Protein AF-A0A1H6F6F5-F1 (afdb_monomer_lite)

Structure (mmCIF, N/CA/C/O backbone):
data_AF-A0A1H6F6F5-F1
#
_entry.id   AF-A0A1H6F6F5-F1
#
loop_
_atom_site.group_PDB
_atom_site.id
_atom_site.type_symbol
_atom_site.label_atom_id
_atom_site.label_alt_id
_atom_site.label_comp_id
_atom_site.label_asym_id
_atom_site.label_entity_id
_atom_site.label_seq_id
_atom_site.pdbx_PDB_ins_code
_atom_site.Cartn_x
_atom_site.Cartn_y
_atom_site.Cartn_z
_atom_site.occupancy
_atom_site.B_iso_or_equiv
_atom_site.auth_seq_id
_atom_site.auth_comp_id
_atom_site.auth_asym_id
_atom_site.auth_atom_id
_atom_site.pdbx_PDB_model_num
ATOM 1 N N . MET A 1 1 ? 28.014 -19.646 -72.079 1.00 45.53 1 MET A N 1
ATOM 2 C CA . MET A 1 1 ? 28.866 -19.129 -73.173 1.00 45.53 1 MET A CA 1
ATOM 3 C C . MET A 1 1 ? 29.103 -17.643 -72.944 1.00 45.53 1 MET A C 1
ATOM 5 O O . MET A 1 1 ? 28.139 -16.894 -73.011 1.00 45.53 1 MET A O 1
ATOM 9 N N . PRO A 1 2 ? 30.317 -17.255 -72.511 1.00 44.84 2 PRO A N 1
ATOM 10 C CA . PRO A 1 2 ? 31.057 -16.180 -73.187 1.00 44.84 2 PRO A CA 1
ATOM 11 C C . PRO A 1 2 ? 32.586 -16.380 -73.040 1.00 44.84 2 PRO A C 1
ATOM 13 O O . PRO A 1 2 ? 33.165 -16.007 -72.031 1.00 44.84 2 PRO A O 1
ATOM 16 N N . LYS A 1 3 ? 33.267 -16.998 -74.012 1.00 47.94 3 LYS A N 1
ATOM 17 C CA . LYS A 1 3 ? 34.754 -17.022 -74.060 1.00 47.94 3 LYS A CA 1
ATOM 18 C C . LYS A 1 3 ? 35.331 -16.445 -75.360 1.00 47.94 3 LYS A C 1
ATOM 20 O O . LYS A 1 3 ? 36.541 -16.389 -75.528 1.00 47.94 3 LYS A O 1
ATOM 25 N N . GLN A 1 4 ? 34.472 -15.988 -76.273 1.00 53.47 4 GLN A N 1
ATOM 26 C CA . GLN A 1 4 ? 34.860 -15.589 -77.631 1.00 53.47 4 GLN A CA 1
ATOM 27 C C . GLN A 1 4 ? 35.103 -14.074 -77.791 1.00 53.47 4 GLN A C 1
ATOM 29 O O . GLN A 1 4 ? 35.670 -13.662 -78.789 1.00 53.47 4 GLN A O 1
ATOM 34 N N . ASN A 1 5 ? 34.740 -13.238 -76.806 1.00 65.94 5 ASN A N 1
ATOM 35 C CA . ASN A 1 5 ? 34.806 -11.773 -76.943 1.00 65.94 5 ASN A CA 1
ATOM 36 C C . ASN A 1 5 ? 36.173 -11.163 -76.539 1.00 65.94 5 ASN A C 1
ATOM 38 O O . ASN A 1 5 ? 36.623 -10.206 -77.163 1.00 65.94 5 ASN A O 1
ATOM 42 N N . CYS A 1 6 ? 36.878 -11.730 -75.544 1.00 71.38 6 CYS A N 1
ATOM 43 C CA . CYS A 1 6 ? 38.140 -11.151 -75.042 1.00 71.38 6 CYS A CA 1
ATOM 44 C C . CYS A 1 6 ? 39.288 -11.256 -76.058 1.00 71.38 6 CYS A C 1
ATOM 46 O O . CYS A 1 6 ? 39.965 -10.268 -76.332 1.00 71.38 6 CYS A O 1
ATOM 48 N N . ASN A 1 7 ? 39.476 -12.431 -76.669 1.00 74.19 7 ASN A N 1
ATOM 49 C CA . ASN A 1 7 ? 40.575 -12.662 -77.613 1.00 74.19 7 ASN A CA 1
ATOM 50 C C . ASN A 1 7 ? 40.410 -11.863 -78.917 1.00 74.19 7 ASN A C 1
ATOM 52 O O . ASN A 1 7 ? 41.402 -11.380 -79.459 1.00 74.19 7 ASN A O 1
ATOM 56 N N . ASP A 1 8 ? 39.175 -11.652 -79.379 1.00 75.75 8 ASP A N 1
ATOM 57 C CA . ASP A 1 8 ? 38.890 -10.846 -80.571 1.00 75.75 8 ASP A CA 1
ATOM 58 C C . ASP A 1 8 ? 39.124 -9.348 -80.322 1.00 75.75 8 ASP A C 1
ATOM 60 O O . ASP A 1 8 ? 39.684 -8.653 -81.176 1.00 75.75 8 ASP A O 1
ATOM 64 N N . GLU A 1 9 ? 38.740 -8.827 -79.148 1.00 76.62 9 GLU A N 1
ATOM 65 C CA . GLU A 1 9 ? 39.057 -7.445 -78.766 1.00 76.62 9 GLU A CA 1
ATOM 66 C C . GLU A 1 9 ? 40.567 -7.254 -78.529 1.00 76.62 9 GLU A C 1
ATOM 68 O O . GLU A 1 9 ? 41.119 -6.219 -78.918 1.00 76.62 9 GLU A O 1
ATOM 73 N N . LEU A 1 10 ? 41.259 -8.259 -77.976 1.00 81.25 10 LEU A N 1
ATOM 74 C CA . LEU A 1 10 ? 42.711 -8.242 -77.781 1.00 81.25 10 LEU A CA 1
ATOM 75 C C . LEU A 1 10 ? 43.465 -8.249 -79.122 1.00 81.25 10 LEU A C 1
ATOM 77 O O . LEU A 1 10 ? 44.402 -7.471 -79.311 1.00 81.25 10 LEU A O 1
ATOM 81 N N . LEU A 1 11 ? 43.029 -9.072 -80.080 1.00 80.75 11 LEU A N 1
ATOM 82 C CA . LEU A 1 11 ? 43.596 -9.128 -81.429 1.00 80.75 11 LEU A CA 1
ATOM 83 C C . LEU A 1 11 ? 43.357 -7.815 -82.188 1.00 80.75 11 LEU A C 1
ATOM 85 O O . LEU A 1 11 ? 44.276 -7.280 -82.810 1.00 80.75 11 LEU A O 1
ATOM 89 N N . LYS A 1 12 ? 42.153 -7.233 -82.082 1.00 80.25 12 LYS A N 1
ATOM 90 C CA . LYS A 1 12 ? 41.861 -5.895 -82.625 1.00 80.25 12 LYS A CA 1
ATOM 91 C C . LYS A 1 12 ? 42.770 -4.833 -82.012 1.00 80.25 12 LYS A C 1
ATOM 93 O O . LYS A 1 12 ? 43.307 -4.000 -82.741 1.00 80.25 12 LYS A O 1
ATOM 98 N N . ALA A 1 13 ? 42.995 -4.875 -80.701 1.00 80.19 13 ALA A N 1
ATOM 99 C CA . ALA A 1 13 ? 43.916 -3.957 -80.045 1.00 80.19 13 ALA A CA 1
ATOM 100 C C . ALA A 1 13 ? 45.372 -4.138 -80.515 1.00 80.19 13 ALA A C 1
ATOM 102 O O . ALA A 1 13 ? 46.065 -3.145 -80.738 1.00 80.19 13 ALA A O 1
ATOM 103 N N . GLN A 1 14 ? 45.832 -5.375 -80.732 1.00 81.25 14 GLN A N 1
ATOM 104 C CA . GLN A 1 14 ? 47.159 -5.651 -81.298 1.00 81.25 14 GLN A CA 1
ATOM 105 C C . GLN A 1 14 ? 47.307 -5.116 -82.728 1.00 81.25 14 GLN A C 1
ATOM 107 O O . GLN A 1 14 ? 48.306 -4.462 -83.028 1.00 81.25 14 GLN A O 1
ATOM 112 N N . LEU A 1 15 ? 46.309 -5.332 -83.591 1.00 79.56 15 LEU A N 1
ATOM 113 C CA . LEU A 1 15 ? 46.300 -4.826 -84.968 1.00 79.56 15 LEU A CA 1
ATOM 114 C C . LEU A 1 15 ? 46.332 -3.292 -85.004 1.00 79.56 15 LEU A C 1
ATOM 116 O O . LEU A 1 15 ? 47.120 -2.690 -85.737 1.00 79.56 15 LEU A O 1
ATOM 120 N N . HIS A 1 16 ? 45.540 -2.644 -84.148 1.00 79.19 16 HIS A N 1
ATOM 121 C CA . HIS A 1 16 ? 45.565 -1.191 -84.005 1.00 79.19 16 HIS A CA 1
ATOM 122 C C . HIS A 1 16 ? 46.914 -0.681 -83.475 1.00 79.19 16 HIS A C 1
ATOM 124 O O . HIS A 1 16 ? 47.420 0.323 -83.978 1.00 79.19 16 HIS A O 1
ATOM 130 N N . PHE A 1 17 ? 47.553 -1.397 -82.544 1.00 78.62 17 PHE A N 1
ATOM 131 C CA . PHE A 1 17 ? 48.888 -1.053 -82.048 1.00 78.62 17 PHE A CA 1
ATOM 132 C C . PHE A 1 17 ? 49.991 -1.208 -83.114 1.00 78.62 17 PHE A C 1
ATOM 134 O O . PHE A 1 17 ? 50.917 -0.396 -83.161 1.00 78.62 17 PHE A O 1
ATOM 141 N N . GLN A 1 18 ? 49.889 -2.204 -84.001 1.00 77.12 18 GLN A N 1
ATOM 142 C CA . GLN A 1 18 ? 50.856 -2.442 -85.083 1.00 77.12 18 GLN A CA 1
ATOM 143 C C . GLN A 1 18 ? 50.795 -1.388 -86.200 1.00 77.12 18 GLN A C 1
ATOM 145 O O . GLN A 1 18 ? 51.820 -1.090 -86.808 1.00 77.12 18 GLN A O 1
ATOM 150 N N . SER A 1 19 ? 49.631 -0.774 -86.431 1.00 72.00 19 SER A N 1
ATOM 151 C CA . SER A 1 19 ? 49.429 0.241 -87.482 1.00 72.00 19 SER A CA 1
ATOM 152 C C . SER A 1 19 ? 50.168 1.576 -87.264 1.00 72.00 19 SER A C 1
ATOM 154 O O . SER A 1 19 ? 50.170 2.431 -88.147 1.00 72.00 19 SER A O 1
ATOM 156 N N . ASN A 1 20 ? 50.800 1.760 -86.098 1.00 60.28 20 ASN A N 1
ATOM 157 C CA . ASN A 1 20 ? 51.775 2.814 -85.789 1.00 60.28 20 ASN A CA 1
ATOM 158 C C . ASN A 1 20 ? 51.334 4.279 -86.009 1.00 60.28 20 ASN A C 1
ATOM 160 O O . ASN A 1 20 ? 52.169 5.179 -86.034 1.00 60.28 20 ASN A O 1
ATOM 164 N N . THR A 1 21 ? 50.031 4.529 -86.123 1.00 72.50 21 THR A N 1
ATOM 165 C CA . THR A 1 21 ? 49.427 5.865 -86.216 1.00 72.50 21 THR A CA 1
ATOM 166 C C . THR A 1 21 ? 48.814 6.258 -84.873 1.00 72.50 21 THR A C 1
ATOM 168 O O . THR A 1 21 ? 48.227 5.429 -84.180 1.00 72.50 21 THR A O 1
ATOM 171 N N . GLU A 1 22 ? 48.932 7.530 -84.490 1.00 69.19 22 GLU A N 1
ATOM 172 C CA . GLU A 1 22 ? 48.576 8.023 -83.148 1.00 69.19 22 GLU A CA 1
ATOM 173 C C . GLU A 1 22 ? 47.104 7.754 -82.781 1.00 69.19 22 GLU A C 1
ATOM 175 O O . GLU A 1 22 ? 46.795 7.251 -81.698 1.00 69.19 22 GLU A O 1
ATOM 180 N N . ARG A 1 23 ? 46.198 7.952 -83.748 1.00 72.88 23 ARG A N 1
ATOM 181 C CA . ARG A 1 23 ? 44.762 7.650 -83.621 1.00 72.88 23 ARG A CA 1
ATOM 182 C C . ARG A 1 23 ? 44.490 6.162 -83.373 1.00 72.88 23 ARG A C 1
ATOM 184 O O . ARG A 1 23 ? 43.584 5.810 -82.620 1.00 72.88 23 ARG A O 1
ATOM 191 N N . SER A 1 24 ? 45.289 5.291 -83.975 1.00 71.38 24 SER A N 1
ATOM 192 C CA . SER A 1 24 ? 45.156 3.836 -83.872 1.00 71.38 24 SER A CA 1
ATOM 193 C C . SER A 1 24 ? 45.737 3.308 -82.564 1.00 71.38 24 SER A C 1
ATOM 195 O O . SER A 1 24 ? 45.151 2.428 -81.944 1.00 71.38 24 SER A O 1
ATOM 197 N N . ILE A 1 25 ? 46.829 3.903 -82.077 1.00 73.69 25 ILE A N 1
ATOM 198 C CA . ILE A 1 25 ? 47.398 3.595 -80.757 1.00 73.69 25 ILE A CA 1
ATOM 199 C C . ILE A 1 25 ? 46.419 3.995 -79.641 1.00 73.69 25 ILE A C 1
ATOM 201 O O . ILE A 1 25 ? 46.234 3.231 -78.695 1.00 73.69 25 ILE A O 1
ATOM 205 N N . ALA A 1 26 ? 45.736 5.139 -79.764 1.00 72.12 26 ALA A N 1
ATOM 206 C CA . ALA A 1 26 ? 44.696 5.549 -78.816 1.00 72.12 26 ALA A CA 1
ATOM 207 C C . ALA A 1 26 ? 43.483 4.594 -78.818 1.00 72.12 26 ALA A C 1
ATOM 209 O O . ALA A 1 26 ? 42.942 4.264 -77.761 1.00 72.12 26 ALA A O 1
ATOM 210 N N . LEU A 1 27 ? 43.083 4.102 -79.997 1.00 76.31 27 LEU A N 1
ATOM 211 C CA . LEU A 1 27 ? 42.046 3.074 -80.147 1.00 76.31 27 LEU A CA 1
ATOM 212 C C . LEU A 1 27 ? 42.464 1.737 -79.521 1.00 76.31 27 LEU A C 1
ATOM 214 O O . LEU A 1 27 ? 41.671 1.138 -78.794 1.00 76.31 27 LEU A O 1
ATOM 218 N N . ALA A 1 28 ? 43.712 1.309 -79.732 1.00 78.62 28 ALA A N 1
ATOM 219 C CA . ALA A 1 28 ? 44.280 0.131 -79.083 1.00 78.62 28 ALA A CA 1
ATOM 220 C C . ALA A 1 28 ? 44.269 0.274 -77.554 1.00 78.62 28 ALA A C 1
ATOM 222 O O . ALA A 1 28 ? 43.812 -0.626 -76.856 1.00 78.62 28 ALA A O 1
ATOM 223 N N . GLU A 1 29 ? 44.693 1.422 -77.020 1.00 77.00 29 GLU A N 1
ATOM 224 C CA . GLU A 1 29 ? 44.706 1.679 -75.576 1.00 77.00 29 GLU A CA 1
ATOM 225 C C . GLU A 1 29 ? 43.293 1.659 -74.972 1.00 77.00 29 GLU A C 1
ATOM 227 O O . GLU A 1 29 ? 43.076 1.066 -73.914 1.00 77.00 29 GLU A O 1
ATOM 232 N N . ARG A 1 30 ? 42.309 2.256 -75.658 1.00 78.25 30 ARG A N 1
ATOM 233 C CA . ARG A 1 30 ? 40.909 2.254 -75.210 1.00 78.25 30 ARG A CA 1
ATOM 234 C C . ARG A 1 30 ? 40.332 0.840 -75.156 1.00 78.25 30 ARG A C 1
ATOM 236 O O . ARG A 1 30 ? 39.646 0.517 -74.188 1.00 78.25 30 ARG A O 1
ATOM 243 N N . LEU A 1 31 ? 40.622 0.007 -76.157 1.00 77.50 31 LEU A N 1
ATOM 244 C CA . LEU A 1 31 ? 40.196 -1.395 -76.191 1.00 77.50 31 LEU A CA 1
ATOM 245 C C . LEU A 1 31 ? 40.865 -2.214 -75.077 1.00 77.50 31 LEU A C 1
ATOM 247 O O . LEU A 1 31 ? 40.176 -2.920 -74.350 1.00 77.50 31 LEU A O 1
ATOM 251 N N . LEU A 1 32 ? 42.171 -2.047 -74.848 1.00 78.69 32 LEU A N 1
ATOM 252 C CA . LEU A 1 32 ? 42.882 -2.773 -73.787 1.00 78.69 32 LEU A CA 1
ATOM 253 C C . LEU A 1 32 ? 42.410 -2.367 -72.380 1.00 78.69 32 LEU A C 1
ATOM 255 O O . LEU A 1 32 ? 42.208 -3.228 -71.527 1.00 78.69 32 LEU A O 1
ATOM 259 N N . ARG A 1 33 ? 42.158 -1.070 -72.130 1.00 78.75 33 ARG A N 1
ATOM 260 C CA . ARG A 1 33 ? 41.585 -0.594 -70.852 1.00 78.75 33 ARG A CA 1
ATOM 261 C C . ARG A 1 33 ? 40.150 -1.072 -70.640 1.00 78.75 33 ARG A C 1
ATOM 263 O O . ARG A 1 33 ? 39.747 -1.257 -69.494 1.00 78.75 33 ARG A O 1
ATOM 270 N N . LYS A 1 34 ? 39.381 -1.246 -71.721 1.00 77.06 34 LYS A N 1
ATOM 271 C CA . LYS A 1 34 ? 38.042 -1.839 -71.663 1.00 77.06 34 LYS A CA 1
ATOM 272 C C . LYS A 1 34 ? 38.144 -3.292 -71.197 1.00 77.06 34 LYS A C 1
ATOM 274 O O . LYS A 1 34 ? 37.536 -3.598 -70.181 1.00 77.06 34 LYS A O 1
ATOM 279 N N . ILE A 1 35 ? 39.002 -4.100 -71.831 1.00 74.25 35 ILE A N 1
ATOM 280 C CA . ILE A 1 35 ? 39.256 -5.505 -71.458 1.00 74.25 35 ILE A CA 1
ATOM 281 C C . ILE A 1 35 ? 39.619 -5.635 -69.967 1.00 74.25 35 ILE A C 1
ATOM 283 O O . ILE A 1 35 ? 39.004 -6.425 -69.258 1.00 74.25 35 ILE A O 1
ATOM 287 N N . ILE A 1 36 ? 40.540 -4.802 -69.464 1.00 73.12 36 ILE A N 1
ATOM 288 C CA . ILE A 1 36 ? 40.975 -4.821 -68.051 1.00 73.12 36 ILE A CA 1
ATOM 289 C C . ILE A 1 36 ? 39.838 -4.465 -67.074 1.00 73.12 36 ILE A C 1
ATOM 291 O O . ILE A 1 36 ? 39.821 -4.952 -65.948 1.00 73.12 36 ILE A O 1
ATOM 295 N N . ARG A 1 37 ? 38.894 -3.600 -67.470 1.00 71.75 37 ARG A N 1
ATOM 296 C CA . ARG A 1 37 ? 37.782 -3.172 -66.601 1.00 71.75 37 ARG A CA 1
ATOM 297 C C . ARG A 1 37 ? 36.607 -4.146 -66.589 1.00 71.75 37 ARG A C 1
ATOM 299 O O . ARG A 1 37 ? 35.878 -4.163 -65.603 1.00 71.75 37 ARG A O 1
ATOM 306 N N . THR A 1 38 ? 36.375 -4.881 -67.676 1.00 65.25 38 THR A N 1
ATOM 307 C CA . THR A 1 38 ? 35.177 -5.724 -67.827 1.00 65.25 38 THR A CA 1
ATOM 308 C C . THR A 1 38 ? 35.362 -7.175 -67.390 1.00 65.25 38 THR A C 1
ATOM 310 O O . THR A 1 38 ? 34.374 -7.810 -67.040 1.00 65.25 38 THR A O 1
ATOM 313 N N . GLU A 1 39 ? 36.583 -7.710 -67.383 1.00 61.09 39 GLU A N 1
ATOM 314 C CA . GLU A 1 39 ? 36.847 -9.118 -67.046 1.00 61.09 39 GLU A CA 1
ATOM 315 C C . GLU A 1 39 ? 37.333 -9.257 -65.589 1.00 61.09 39 GLU A C 1
ATOM 317 O O . GLU A 1 39 ? 38.496 -9.014 -65.270 1.00 61.09 39 GLU A O 1
ATOM 322 N N . LEU A 1 40 ? 36.435 -9.665 -64.685 1.00 50.38 40 LEU A N 1
ATOM 323 C CA . LEU A 1 40 ? 36.759 -10.092 -63.319 1.00 50.38 40 LEU A CA 1
ATOM 324 C C . LEU A 1 40 ? 36.931 -11.621 -63.308 1.00 50.38 40 LEU A C 1
ATOM 326 O O . LEU A 1 40 ? 35.954 -12.338 -63.108 1.00 50.38 40 LEU A O 1
ATOM 330 N N . GLY A 1 41 ? 38.157 -12.127 -63.504 1.00 52.03 41 GLY A N 1
ATOM 331 C CA . GLY A 1 41 ? 38.502 -13.467 -62.9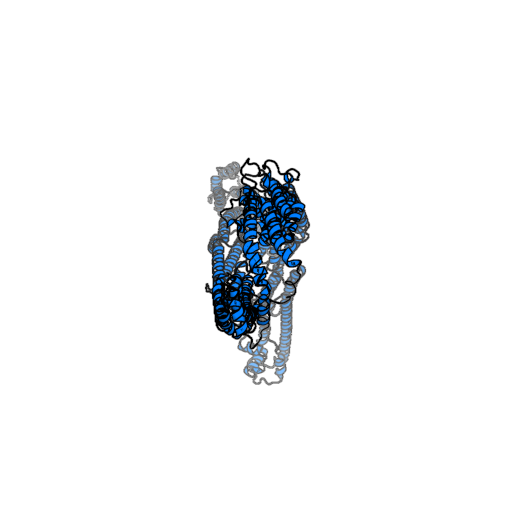96 1.00 52.03 41 GLY A CA 1
ATOM 332 C C . GLY A 1 41 ? 39.269 -14.470 -63.867 1.00 52.03 41 GLY A C 1
ATOM 333 O O . GLY A 1 41 ? 39.489 -15.565 -63.362 1.00 52.03 41 GLY A O 1
ATOM 334 N N . ASP A 1 42 ? 39.732 -14.166 -65.089 1.00 51.97 42 ASP A N 1
ATOM 335 C CA . ASP A 1 42 ? 40.582 -15.107 -65.859 1.00 51.97 42 ASP A CA 1
ATOM 336 C C . ASP A 1 42 ? 41.916 -14.449 -66.280 1.00 51.97 42 ASP A C 1
ATOM 338 O O . ASP A 1 42 ? 41.976 -13.519 -67.089 1.00 51.97 42 ASP A O 1
ATOM 342 N N . GLY A 1 43 ? 43.015 -14.881 -65.653 1.00 60.53 43 GLY A N 1
ATOM 343 C CA . GLY A 1 43 ? 44.266 -14.115 -65.544 1.00 60.53 43 GLY A CA 1
ATOM 344 C C . GLY A 1 43 ? 45.098 -13.961 -66.823 1.00 60.53 43 GLY A C 1
ATOM 345 O O . GLY A 1 43 ? 46.040 -13.174 -66.830 1.00 60.53 43 GLY A O 1
ATOM 346 N N . GLN A 1 44 ? 44.788 -14.674 -67.907 1.00 70.44 44 GLN A N 1
ATOM 347 C CA . GLN A 1 44 ? 45.653 -14.714 -69.095 1.00 70.44 44 GLN A CA 1
ATOM 348 C C . GLN A 1 44 ? 45.377 -13.567 -70.086 1.00 70.44 44 GLN A C 1
ATOM 350 O O . GLN A 1 44 ? 46.312 -12.866 -70.472 1.00 70.44 44 GLN A O 1
ATOM 355 N N . CYS A 1 45 ? 44.105 -13.307 -70.427 1.00 71.69 45 CYS A N 1
ATOM 356 C CA . CYS A 1 45 ? 43.717 -12.234 -71.359 1.00 71.69 45 CYS A CA 1
ATOM 357 C C . CYS A 1 45 ? 43.999 -10.842 -70.758 1.00 71.69 45 CYS A C 1
ATOM 359 O O . CYS A 1 45 ? 44.536 -9.962 -71.430 1.00 71.69 45 CYS A O 1
ATOM 361 N N . VAL A 1 46 ? 43.734 -10.662 -69.456 1.00 74.00 46 VAL A N 1
ATOM 362 C CA . VAL A 1 46 ? 44.048 -9.422 -68.726 1.00 74.00 46 VAL A CA 1
ATOM 363 C C . VAL A 1 46 ? 45.561 -9.217 -68.611 1.00 74.00 46 VAL A C 1
ATOM 365 O O . VAL A 1 46 ? 46.033 -8.108 -68.849 1.00 74.00 46 VAL A O 1
ATOM 368 N N . ALA A 1 47 ? 46.349 -10.263 -68.331 1.00 74.81 47 ALA A N 1
ATOM 369 C CA . ALA A 1 47 ? 47.809 -10.143 -68.267 1.00 74.81 47 ALA A CA 1
ATOM 370 C C . ALA A 1 47 ? 48.440 -9.799 -69.628 1.00 74.81 47 ALA A C 1
ATOM 372 O O . ALA A 1 47 ? 49.388 -9.011 -69.688 1.00 74.81 47 ALA A O 1
ATOM 373 N N . GLU A 1 48 ? 47.925 -10.346 -70.732 1.00 74.75 48 GLU A N 1
ATOM 374 C CA . GLU A 1 48 ? 48.366 -9.973 -72.081 1.00 74.75 48 GLU A CA 1
ATOM 375 C C . GLU A 1 48 ? 47.914 -8.570 -72.480 1.00 74.75 48 GLU A C 1
ATOM 377 O O . GLU A 1 48 ? 48.713 -7.820 -73.053 1.00 74.75 48 GLU A O 1
ATOM 382 N N . ALA A 1 49 ? 46.692 -8.175 -72.112 1.00 75.12 49 ALA A N 1
ATOM 383 C CA . ALA A 1 49 ? 46.215 -6.813 -72.303 1.00 75.12 49 ALA A CA 1
ATOM 384 C C . ALA A 1 49 ? 47.103 -5.818 -71.546 1.00 75.12 49 ALA A C 1
ATOM 386 O O . ALA A 1 49 ? 47.526 -4.818 -72.126 1.00 75.12 49 ALA A O 1
ATOM 387 N N . GLN A 1 50 ? 47.472 -6.140 -70.301 1.00 77.06 50 GLN A N 1
ATOM 388 C CA . GLN A 1 50 ? 48.386 -5.357 -69.472 1.00 77.06 50 GLN A CA 1
ATOM 389 C C . GLN A 1 50 ? 49.785 -5.269 -70.098 1.00 77.06 50 GLN A C 1
ATOM 391 O O . GLN A 1 50 ? 50.328 -4.177 -70.219 1.00 77.06 50 GLN A O 1
ATOM 396 N N . ARG A 1 51 ? 50.349 -6.384 -70.591 1.00 79.00 51 ARG A N 1
ATOM 397 C CA . ARG A 1 51 ? 51.654 -6.393 -71.286 1.00 79.00 51 ARG A CA 1
ATOM 398 C C . ARG A 1 51 ? 51.657 -5.536 -72.554 1.00 79.00 51 ARG A C 1
ATOM 400 O O . ARG A 1 51 ? 52.672 -4.914 -72.871 1.00 79.00 51 ARG A O 1
ATOM 407 N N . LEU A 1 52 ? 50.556 -5.514 -73.303 1.00 76.56 52 LEU A N 1
ATOM 408 C CA . LEU A 1 52 ? 50.398 -4.649 -74.476 1.00 76.56 52 LEU A CA 1
ATOM 409 C C . LEU A 1 52 ? 50.215 -3.183 -74.093 1.00 76.56 52 LEU A C 1
ATOM 411 O O . LEU A 1 52 ? 50.805 -2.320 -74.740 1.00 76.56 52 LEU A O 1
ATOM 415 N N . LEU A 1 53 ? 49.483 -2.906 -73.015 1.00 78.38 53 LEU A N 1
ATOM 416 C CA . LEU A 1 53 ? 49.350 -1.566 -72.445 1.00 78.38 53 LEU A CA 1
ATOM 417 C C . LEU A 1 53 ? 50.697 -1.041 -71.940 1.00 78.38 53 LEU A C 1
ATOM 419 O O . LEU A 1 53 ? 51.037 0.112 -72.193 1.00 78.38 53 LEU A O 1
ATOM 423 N N . ASP A 1 54 ? 51.515 -1.898 -71.332 1.00 72.62 54 ASP A N 1
ATOM 424 C CA . ASP A 1 54 ? 52.878 -1.575 -70.912 1.00 72.62 54 ASP A CA 1
ATOM 425 C C . ASP A 1 54 ? 53.795 -1.323 -72.113 1.00 72.62 54 ASP A C 1
ATOM 427 O O . ASP A 1 54 ? 54.619 -0.410 -72.079 1.00 72.62 54 ASP A O 1
ATOM 431 N N . LYS A 1 55 ? 53.643 -2.069 -73.217 1.00 74.19 55 LYS A N 1
ATOM 432 C CA . LYS A 1 55 ? 54.367 -1.794 -74.472 1.00 74.19 55 LYS A CA 1
ATOM 433 C C . LYS A 1 55 ? 53.927 -0.478 -75.120 1.00 74.19 55 LYS A C 1
ATOM 435 O O . LYS A 1 55 ? 54.790 0.252 -75.602 1.00 74.19 55 LYS A O 1
ATOM 440 N N . ILE A 1 56 ? 52.632 -0.147 -75.109 1.00 72.38 56 ILE A N 1
ATOM 441 C CA . ILE A 1 56 ? 52.113 1.160 -75.555 1.00 72.38 56 ILE A CA 1
ATOM 442 C C . ILE A 1 56 ? 52.683 2.277 -74.679 1.00 72.38 56 ILE A C 1
ATOM 444 O O . ILE A 1 56 ? 53.163 3.281 -75.201 1.00 72.38 56 ILE A O 1
ATOM 448 N N . SER A 1 57 ? 52.705 2.072 -73.363 1.00 64.50 57 SER A N 1
ATOM 449 C CA . SER A 1 57 ? 53.218 3.033 -72.385 1.00 64.50 57 SER A CA 1
ATOM 450 C C . SER A 1 57 ? 54.723 3.260 -72.552 1.00 64.50 57 SER A C 1
ATOM 452 O O . SER A 1 57 ? 55.156 4.407 -72.589 1.00 64.50 57 SER A O 1
ATOM 454 N N . ARG A 1 58 ? 55.507 2.193 -72.783 1.00 60.47 58 ARG A N 1
ATOM 455 C CA . ARG A 1 58 ? 56.948 2.269 -73.099 1.00 60.47 58 ARG A CA 1
ATOM 456 C C . ARG A 1 58 ? 57.238 2.951 -74.441 1.00 60.47 58 ARG A C 1
ATOM 458 O O . ARG A 1 58 ? 58.292 3.560 -74.601 1.00 60.47 58 ARG A O 1
ATOM 465 N N . LYS A 1 59 ? 56.312 2.865 -75.404 1.00 59.38 59 LYS A N 1
ATOM 466 C CA . LYS A 1 59 ? 56.412 3.541 -76.708 1.00 59.38 59 LYS A CA 1
ATOM 467 C C . LYS A 1 59 ? 56.011 5.021 -76.620 1.00 59.38 59 LYS A C 1
ATOM 469 O O . LYS A 1 59 ? 56.643 5.847 -77.267 1.00 59.38 59 LYS A O 1
ATOM 474 N N . LYS A 1 60 ? 55.028 5.366 -75.776 1.00 54.06 60 LYS A N 1
ATOM 475 C CA . LYS A 1 60 ? 54.648 6.755 -75.446 1.00 54.06 60 LYS A CA 1
ATOM 476 C C . LYS A 1 60 ? 55.709 7.477 -74.605 1.00 54.06 60 LYS A C 1
ATOM 478 O O . LYS A 1 60 ? 55.917 8.667 -74.801 1.00 54.06 60 LYS A O 1
ATOM 483 N N . SER A 1 61 ? 56.435 6.775 -73.732 1.00 47.50 61 SER A N 1
ATOM 484 C CA . SER A 1 61 ? 57.514 7.371 -72.927 1.00 47.50 61 SER A CA 1
ATOM 485 C C . SER A 1 61 ? 58.788 7.708 -73.716 1.00 47.50 61 SER A C 1
ATOM 487 O O . SER A 1 61 ? 59.661 8.376 -73.176 1.00 47.50 61 SER A O 1
ATOM 489 N N . ALA A 1 62 ? 58.912 7.270 -74.976 1.00 47.19 62 ALA A N 1
ATOM 490 C CA . ALA A 1 62 ? 60.081 7.546 -75.818 1.00 47.19 62 ALA A CA 1
ATOM 491 C C . ALA A 1 62 ? 59.990 8.865 -76.616 1.00 47.19 62 ALA A C 1
ATOM 493 O O . ALA A 1 62 ? 60.964 9.235 -77.256 1.00 47.19 62 ALA A O 1
ATOM 494 N N . ASN A 1 63 ? 58.854 9.576 -76.577 1.00 49.69 63 ASN A N 1
ATOM 495 C CA . ASN A 1 63 ? 58.644 10.852 -77.278 1.00 49.69 63 ASN A CA 1
ATOM 496 C C . ASN A 1 63 ? 57.710 11.770 -76.470 1.00 49.69 63 ASN A C 1
ATOM 498 O O . ASN A 1 63 ? 56.661 12.195 -76.950 1.00 49.69 63 ASN A O 1
ATOM 502 N N . ILE A 1 64 ? 58.070 12.064 -75.220 1.00 52.66 64 ILE A N 1
ATOM 503 C CA . ILE A 1 64 ? 57.432 13.166 -74.496 1.00 52.66 64 ILE A CA 1
ATOM 504 C C . ILE A 1 64 ? 58.266 14.423 -74.797 1.00 52.66 64 ILE A C 1
ATOM 506 O O . ILE A 1 64 ? 59.429 14.461 -74.389 1.00 52.66 64 ILE A O 1
ATOM 510 N N . PRO A 1 65 ? 57.744 15.422 -75.534 1.00 56.12 65 PRO A N 1
ATOM 511 C CA . PRO A 1 65 ? 58.460 16.676 -75.743 1.00 56.12 65 PRO A CA 1
ATOM 512 C C . PRO A 1 65 ? 58.771 17.328 -74.392 1.00 56.12 65 PRO A C 1
ATOM 514 O O . PRO A 1 65 ? 58.002 17.199 -73.435 1.00 56.12 65 PRO A O 1
ATOM 517 N N . SER A 1 66 ? 59.923 17.992 -74.298 1.00 52.62 66 SER A N 1
ATOM 518 C CA . SER A 1 66 ? 60.345 18.690 -73.084 1.00 52.62 66 SER A CA 1
ATOM 519 C C . SER A 1 66 ? 59.244 19.646 -72.615 1.00 52.62 66 SER A C 1
ATOM 521 O O . SER A 1 66 ? 58.660 20.328 -73.462 1.00 52.62 66 SER A O 1
ATOM 523 N N . PRO A 1 67 ? 58.952 19.704 -71.303 1.00 59.22 67 PRO A N 1
ATOM 524 C CA . PRO A 1 67 ? 57.903 20.566 -70.789 1.00 59.22 67 PRO A CA 1
ATOM 525 C C . PRO A 1 67 ? 58.140 22.013 -71.225 1.00 59.22 67 PRO A C 1
ATOM 527 O O . PRO A 1 67 ? 59.260 22.531 -71.146 1.00 59.22 67 PRO A O 1
ATOM 530 N N . THR A 1 68 ? 57.088 22.663 -71.712 1.00 66.19 68 THR A N 1
ATOM 531 C CA . THR A 1 68 ? 57.135 24.081 -72.079 1.00 66.19 68 THR A CA 1
ATOM 532 C C . THR A 1 68 ? 57.439 24.936 -70.844 1.00 66.19 68 THR A C 1
ATOM 534 O O . THR A 1 68 ? 57.272 24.510 -69.701 1.00 66.19 68 THR A O 1
ATOM 537 N N . GLN A 1 69 ? 57.890 26.178 -71.037 1.00 66.06 69 GLN A N 1
ATOM 538 C CA . GLN A 1 69 ? 58.225 27.064 -69.914 1.00 66.06 69 GLN A CA 1
ATOM 539 C C . GLN A 1 69 ? 57.026 27.302 -68.972 1.00 66.06 69 GLN A C 1
ATOM 541 O O . GLN A 1 69 ? 57.208 27.408 -67.762 1.00 66.06 69 GLN A O 1
ATOM 546 N N . GLN A 1 70 ? 55.797 27.310 -69.503 1.00 69.31 70 GLN A N 1
ATOM 547 C CA . GLN A 1 70 ? 54.567 27.382 -68.705 1.00 69.31 70 GLN A CA 1
ATOM 548 C C . GLN A 1 70 ? 54.333 26.117 -67.861 1.00 69.31 70 GLN A C 1
ATOM 550 O O . GLN A 1 70 ? 53.941 26.225 -66.701 1.00 69.31 70 GLN A O 1
ATOM 555 N N . GLU A 1 71 ? 54.633 24.930 -68.391 1.00 71.38 71 GLU A N 1
ATOM 556 C CA . GLU A 1 71 ? 54.514 23.660 -67.661 1.00 71.38 71 GLU A CA 1
ATOM 557 C C . GLU A 1 71 ? 55.569 23.535 -66.560 1.00 71.38 71 GLU A C 1
ATOM 559 O O . GLU A 1 71 ? 55.233 23.182 -65.432 1.00 71.38 71 GLU A O 1
ATOM 564 N N . ASN A 1 72 ? 56.821 23.911 -66.844 1.00 72.62 72 ASN A N 1
ATOM 565 C CA . ASN A 1 72 ? 57.872 23.972 -65.826 1.00 72.62 72 ASN A CA 1
ATOM 566 C C . ASN A 1 72 ? 57.523 24.968 -64.713 1.00 72.62 72 ASN A C 1
ATOM 568 O O . ASN A 1 72 ? 57.766 24.686 -63.544 1.00 72.62 72 ASN A O 1
ATOM 572 N N . ASN A 1 73 ? 56.889 26.097 -65.045 1.00 78.31 73 ASN A N 1
ATOM 573 C CA . ASN A 1 73 ? 56.410 27.043 -64.040 1.00 78.31 73 ASN A CA 1
ATOM 574 C C . ASN A 1 73 ? 55.318 26.440 -63.142 1.00 78.31 73 ASN A C 1
ATOM 576 O O . ASN A 1 73 ? 55.333 26.685 -61.939 1.00 78.31 73 ASN A O 1
ATOM 580 N N . LEU A 1 74 ? 54.387 25.647 -63.685 1.00 79.44 74 LEU A N 1
ATOM 581 C CA . LEU A 1 74 ? 53.359 24.965 -62.886 1.00 79.44 74 LEU A CA 1
ATOM 582 C C . LEU A 1 74 ? 53.953 23.857 -62.006 1.00 79.44 74 LEU A C 1
ATOM 584 O O . LEU A 1 74 ? 53.582 23.745 -60.841 1.00 79.44 74 LEU A O 1
ATOM 588 N N . ILE A 1 75 ? 54.902 23.080 -62.534 1.00 80.38 75 ILE A N 1
ATOM 589 C CA . ILE A 1 75 ? 55.601 22.028 -61.782 1.00 80.38 75 ILE A CA 1
ATOM 590 C C . ILE A 1 75 ? 56.418 22.639 -60.635 1.00 80.38 75 ILE A C 1
ATOM 592 O O . ILE A 1 75 ? 56.319 22.172 -59.501 1.00 80.38 75 ILE A O 1
ATOM 596 N N . ASN A 1 76 ? 57.166 23.714 -60.899 1.00 80.88 76 ASN A N 1
ATOM 597 C CA . ASN A 1 76 ? 57.955 24.404 -59.878 1.00 80.88 76 ASN A CA 1
ATOM 598 C C . ASN A 1 76 ? 57.060 25.044 -58.808 1.00 80.88 76 ASN A C 1
ATOM 600 O O . ASN A 1 76 ? 57.338 24.901 -57.623 1.00 80.88 76 ASN A O 1
ATOM 604 N N . ARG A 1 77 ? 55.941 25.672 -59.201 1.00 82.88 77 ARG A N 1
ATOM 605 C CA . ARG A 1 77 ? 54.963 26.224 -58.248 1.00 82.88 77 ARG A CA 1
ATOM 606 C C . ARG A 1 77 ? 54.322 25.154 -57.371 1.00 82.88 77 ARG A C 1
ATOM 608 O O . ARG A 1 77 ? 54.063 25.423 -56.207 1.00 82.88 77 ARG A O 1
ATOM 615 N N . TRP A 1 78 ? 54.068 23.958 -57.902 1.00 87.31 78 TRP A N 1
ATOM 616 C CA . TRP A 1 78 ? 53.576 22.845 -57.089 1.00 87.31 78 TRP A CA 1
ATOM 617 C C . TRP A 1 78 ? 54.625 22.346 -56.095 1.00 87.31 78 TRP A C 1
ATOM 619 O O . TRP A 1 78 ? 54.278 22.025 -54.966 1.00 87.31 78 TRP A O 1
ATOM 629 N N . ALA A 1 79 ? 55.902 22.309 -56.485 1.00 81.25 79 ALA A N 1
ATOM 630 C CA . ALA A 1 79 ? 56.986 21.905 -55.589 1.00 81.25 79 ALA A CA 1
ATOM 631 C C . ALA A 1 79 ? 57.144 22.841 -54.372 1.00 81.25 79 ALA A C 1
ATOM 633 O O . ALA A 1 79 ? 57.656 22.407 -53.344 1.00 81.25 79 ALA A O 1
ATOM 634 N N . GLU A 1 80 ? 56.681 24.092 -54.474 1.00 83.38 80 GLU A N 1
ATOM 635 C CA . GLU A 1 80 ? 56.613 25.051 -53.360 1.00 83.38 80 GLU A CA 1
ATOM 636 C C . GLU A 1 80 ? 55.415 24.812 -52.417 1.00 83.38 80 GLU A C 1
ATOM 638 O O . GLU A 1 80 ? 55.386 25.379 -51.331 1.00 83.38 80 GLU A O 1
ATOM 643 N N . ILE A 1 81 ? 54.425 23.997 -52.807 1.00 87.31 81 ILE A N 1
ATOM 644 C CA . ILE A 1 81 ? 53.199 23.742 -52.038 1.00 87.31 81 ILE A CA 1
ATOM 645 C C . ILE A 1 81 ? 53.329 22.406 -51.293 1.00 87.31 81 ILE A C 1
ATOM 647 O O . ILE A 1 81 ? 53.239 21.330 -51.886 1.00 87.31 81 ILE A O 1
ATOM 651 N N . ASP A 1 82 ? 53.500 22.464 -49.974 1.00 81.69 82 ASP A N 1
ATOM 652 C CA . ASP A 1 82 ? 53.774 21.297 -49.123 1.00 81.69 82 ASP A CA 1
ATOM 653 C C . ASP A 1 82 ? 52.589 20.833 -48.253 1.00 81.69 82 ASP A C 1
ATOM 655 O O . ASP A 1 82 ? 52.625 19.726 -47.705 1.00 81.69 82 ASP A O 1
ATOM 659 N N . SER A 1 83 ? 51.531 21.643 -48.157 1.00 83.56 83 SER A N 1
ATOM 660 C CA . SER A 1 83 ? 50.397 21.439 -47.252 1.00 83.56 83 SER A CA 1
ATOM 661 C C . SER A 1 83 ? 49.078 21.990 -47.808 1.00 83.56 83 SER A C 1
ATOM 663 O O . SER A 1 83 ? 49.055 22.847 -48.694 1.00 83.56 83 SER A O 1
ATOM 665 N N . ILE A 1 84 ? 47.956 21.520 -47.250 1.00 83.56 84 ILE A N 1
ATOM 666 C CA . ILE A 1 84 ? 46.608 21.968 -47.638 1.00 83.56 84 ILE A CA 1
ATOM 667 C C . ILE A 1 84 ? 46.306 23.418 -47.234 1.00 83.56 84 ILE A C 1
ATOM 669 O O . ILE A 1 84 ? 45.527 24.097 -47.893 1.00 83.56 84 ILE A O 1
ATOM 673 N N . ASN A 1 85 ? 46.989 23.924 -46.207 1.00 82.25 85 ASN A N 1
ATOM 674 C CA . ASN A 1 85 ? 46.834 25.296 -45.718 1.00 82.25 85 ASN A CA 1
ATOM 675 C C . ASN A 1 85 ? 47.776 26.285 -46.418 1.00 82.25 85 ASN A C 1
ATOM 677 O O . ASN A 1 85 ? 47.885 27.442 -46.012 1.00 82.25 85 ASN A O 1
ATOM 681 N N . HIS A 1 86 ? 48.491 25.847 -47.456 1.00 85.56 86 HIS A N 1
ATOM 682 C CA . HIS A 1 86 ? 49.432 26.706 -48.152 1.00 85.56 86 HIS A CA 1
ATOM 683 C C . HIS A 1 86 ? 48.692 27.881 -48.834 1.00 85.56 86 HIS A C 1
ATOM 685 O O . HIS A 1 86 ? 47.783 27.652 -49.638 1.00 85.56 86 HIS A O 1
ATOM 691 N N . PRO A 1 87 ? 49.101 29.148 -48.620 1.00 81.62 87 PRO A N 1
ATOM 692 C CA . PRO A 1 87 ? 48.327 30.334 -49.021 1.00 81.62 87 PRO A CA 1
ATOM 693 C C . PRO A 1 87 ? 48.129 30.482 -50.537 1.00 81.62 87 PRO A C 1
ATOM 695 O O . PRO A 1 87 ? 47.244 31.200 -50.989 1.00 81.62 87 PRO A O 1
ATOM 698 N N . ARG A 1 88 ? 48.953 29.802 -51.342 1.00 86.31 88 ARG A N 1
ATOM 699 C CA . ARG A 1 88 ? 48.869 29.809 -52.814 1.00 86.31 88 ARG A CA 1
ATOM 700 C C . ARG A 1 88 ? 48.126 28.610 -53.409 1.00 86.31 88 ARG A C 1
ATOM 702 O O . ARG A 1 88 ? 47.975 28.562 -54.627 1.00 86.31 88 ARG A O 1
ATOM 709 N N . LEU A 1 89 ? 47.688 27.646 -52.593 1.00 85.75 89 LEU A N 1
ATOM 710 C CA . LEU A 1 89 ? 47.101 26.392 -53.075 1.00 85.75 89 LEU A CA 1
ATOM 711 C C . LEU A 1 89 ? 45.846 26.631 -53.919 1.00 85.75 89 LEU A C 1
ATOM 713 O O . LEU A 1 89 ? 45.737 26.078 -55.005 1.00 85.75 89 LEU A O 1
ATOM 717 N N . TRP A 1 90 ? 44.944 27.499 -53.467 1.00 86.25 90 TRP A N 1
ATOM 718 C CA . TRP A 1 90 ? 43.679 27.784 -54.150 1.00 86.25 90 TRP A CA 1
ATOM 719 C C . TRP A 1 90 ? 43.860 28.386 -55.530 1.00 86.25 90 TRP A C 1
ATOM 721 O O . TRP A 1 90 ? 43.388 27.832 -56.519 1.00 86.25 90 TRP A O 1
ATOM 731 N N . GLN A 1 91 ? 44.631 29.469 -55.599 1.00 85.00 91 GLN A N 1
ATOM 732 C CA . GLN A 1 91 ? 44.969 30.117 -56.859 1.00 85.00 91 GLN A CA 1
ATOM 733 C C . GLN A 1 91 ? 45.715 29.151 -57.791 1.00 85.00 91 GLN A C 1
ATOM 735 O O . GLN A 1 91 ? 45.570 29.208 -59.010 1.00 85.00 91 GLN A O 1
ATOM 740 N N . PHE A 1 92 ? 46.526 28.248 -57.238 1.00 88.38 92 PHE A N 1
ATOM 741 C CA . PHE A 1 92 ? 47.211 27.228 -58.017 1.00 88.38 92 PHE A CA 1
ATOM 742 C C . PHE A 1 92 ? 46.251 26.157 -58.560 1.00 88.38 92 PHE A C 1
ATOM 744 O O . PHE A 1 92 ? 46.314 25.860 -59.752 1.00 88.38 92 PHE A O 1
ATOM 751 N N . LEU A 1 93 ? 45.348 25.611 -57.738 1.00 87.50 93 LEU A N 1
ATOM 752 C CA . LEU A 1 93 ? 44.344 24.634 -58.167 1.00 87.50 93 LEU A CA 1
ATOM 753 C C . LEU A 1 93 ? 43.393 25.240 -59.208 1.00 87.50 93 LEU A C 1
ATOM 755 O O . LEU A 1 93 ? 43.109 24.588 -60.208 1.00 87.50 93 LEU A O 1
ATOM 759 N N . GLU A 1 94 ? 42.962 26.489 -59.022 1.00 84.81 94 GLU A N 1
ATOM 760 C CA . GLU A 1 94 ? 42.098 27.203 -59.969 1.00 84.81 94 GLU A CA 1
ATOM 761 C C . GLU A 1 94 ? 42.749 27.304 -61.349 1.00 84.81 94 GLU A C 1
ATOM 763 O O . GLU A 1 94 ? 42.169 26.880 -62.346 1.00 84.81 94 GLU A O 1
ATOM 768 N N . ASN A 1 95 ? 44.004 27.758 -61.392 1.00 83.44 95 ASN A N 1
ATOM 769 C CA . ASN A 1 95 ? 44.769 27.859 -62.633 1.00 83.44 95 ASN A CA 1
ATOM 770 C C . ASN A 1 95 ? 45.073 26.488 -63.249 1.00 83.44 95 ASN A C 1
ATOM 772 O O . ASN A 1 95 ? 45.075 26.343 -64.468 1.00 83.44 95 ASN A O 1
ATOM 776 N N . LEU A 1 96 ? 45.355 25.474 -62.426 1.00 84.94 96 LEU A N 1
ATOM 777 C CA . LEU A 1 96 ? 45.689 24.143 -62.918 1.00 84.94 96 LEU A CA 1
ATOM 778 C C . LEU A 1 96 ? 44.472 23.425 -63.508 1.00 84.94 96 LEU A C 1
ATOM 780 O O . LEU A 1 96 ? 44.622 22.702 -64.492 1.00 84.94 96 LEU A O 1
ATOM 784 N N . PHE A 1 97 ? 43.289 23.578 -62.910 1.00 85.56 97 PHE A N 1
ATOM 785 C CA . PHE A 1 97 ? 42.061 22.890 -63.324 1.00 85.56 97 PHE A CA 1
ATOM 786 C C . PHE A 1 97 ? 41.161 23.714 -64.253 1.00 85.56 97 PHE A C 1
ATOM 788 O O . PHE A 1 97 ? 40.148 23.180 -64.712 1.00 85.56 97 PHE A O 1
ATOM 795 N N . ALA A 1 98 ? 41.557 24.941 -64.604 1.00 81.44 98 ALA A N 1
ATOM 796 C CA . ALA A 1 98 ? 40.905 25.748 -65.631 1.00 81.44 98 ALA A CA 1
ATOM 797 C C . ALA A 1 98 ? 40.761 24.977 -66.964 1.00 81.44 98 ALA A C 1
ATOM 799 O O . ALA A 1 98 ? 41.630 24.180 -67.346 1.00 81.44 98 ALA A O 1
ATOM 800 N N . GLU A 1 99 ? 39.626 25.162 -67.645 1.00 67.75 99 GLU A N 1
ATOM 801 C CA . GLU A 1 99 ? 39.264 24.404 -68.857 1.00 67.75 99 GLU A CA 1
ATOM 802 C C . GLU A 1 99 ? 40.120 24.762 -70.080 1.00 67.75 99 GLU A C 1
ATOM 804 O O . GLU A 1 99 ? 40.279 23.943 -70.980 1.00 67.75 99 GLU A O 1
ATOM 809 N N . ASP A 1 100 ? 40.696 25.961 -70.098 1.00 68.25 100 ASP A N 1
ATOM 810 C CA . ASP A 1 100 ? 41.517 26.526 -71.171 1.00 68.25 100 ASP A CA 1
ATOM 811 C C . ASP A 1 100 ? 43.000 26.112 -71.105 1.00 68.25 100 ASP A C 1
ATOM 813 O O . ASP A 1 100 ? 43.758 26.328 -72.055 1.00 68.25 100 ASP A O 1
ATOM 817 N N . LEU A 1 101 ? 43.430 25.477 -70.010 1.00 70.62 101 LEU A N 1
ATOM 818 C CA . LEU A 1 101 ? 44.808 25.026 -69.833 1.00 70.62 101 LEU A CA 1
ATOM 819 C C . LEU A 1 101 ? 45.098 23.758 -70.669 1.00 70.62 101 LEU A C 1
ATOM 821 O O . LEU A 1 101 ? 44.396 22.751 -70.552 1.00 70.62 101 LEU A O 1
ATOM 825 N N . CYS A 1 102 ? 46.168 23.799 -71.479 1.00 60.25 102 CYS A N 1
ATOM 826 C CA . CYS A 1 102 ? 46.543 22.779 -72.475 1.00 60.25 102 CYS A CA 1
ATOM 827 C C . CYS A 1 102 ? 46.461 21.317 -71.978 1.00 60.25 102 CYS A C 1
ATOM 829 O O . CYS A 1 102 ? 47.024 20.969 -70.939 1.00 60.25 102 CYS A O 1
ATOM 831 N N . GLU A 1 103 ? 45.879 20.425 -72.797 1.00 65.00 103 GLU A N 1
ATOM 832 C CA . GLU A 1 103 ? 45.800 18.961 -72.586 1.00 65.00 103 GLU A CA 1
ATOM 833 C C . GLU A 1 103 ? 47.151 18.230 -72.772 1.00 65.00 103 GLU A C 1
ATOM 835 O O . GLU A 1 103 ? 47.222 17.098 -73.252 1.00 65.00 103 GLU A O 1
ATOM 840 N N . SER A 1 104 ? 48.256 18.872 -72.406 1.00 71.00 104 SER A N 1
ATOM 841 C CA . SER A 1 104 ? 49.579 18.264 -72.489 1.00 71.00 104 SER A CA 1
ATOM 842 C C . SER A 1 104 ? 49.711 17.086 -71.513 1.00 71.00 104 SER A C 1
ATOM 844 O O . SER A 1 104 ? 49.231 17.169 -70.373 1.00 71.00 104 SER A O 1
ATOM 846 N N . PRO A 1 105 ? 50.419 16.003 -71.894 1.00 70.69 105 PRO A N 1
ATOM 847 C CA . PRO A 1 105 ? 50.691 14.870 -71.010 1.00 70.69 105 PRO A CA 1
ATOM 848 C C . PRO A 1 105 ? 51.347 15.270 -69.677 1.00 70.69 105 PRO A C 1
ATOM 850 O O . PRO A 1 105 ? 51.091 14.635 -68.653 1.00 70.69 105 PRO A O 1
ATOM 853 N N . HIS A 1 106 ? 52.161 16.336 -69.663 1.00 71.00 106 HIS A N 1
ATOM 854 C CA . HIS A 1 106 ? 52.804 16.845 -68.444 1.00 71.00 106 HIS A CA 1
ATOM 855 C C . HIS A 1 106 ? 51.796 17.475 -67.480 1.00 71.00 106 HIS A C 1
ATOM 857 O O . HIS A 1 106 ? 51.821 17.178 -66.286 1.00 71.00 106 HIS A O 1
ATOM 863 N N . VAL A 1 107 ? 50.863 18.280 -67.997 1.00 78.44 107 VAL A N 1
ATOM 864 C CA . VAL A 1 107 ? 49.792 18.914 -67.209 1.00 78.44 107 VAL A CA 1
ATOM 865 C C . VAL A 1 107 ? 48.820 17.863 -66.670 1.00 78.44 107 VAL A C 1
ATOM 867 O O . VAL A 1 107 ? 48.440 17.920 -65.502 1.00 78.44 107 VAL A O 1
ATOM 870 N N . GLN A 1 108 ? 48.458 16.857 -67.473 1.00 77.81 108 GLN A N 1
ATOM 871 C CA . GLN A 1 108 ? 47.595 15.756 -67.025 1.00 77.81 108 GLN A CA 1
ATOM 872 C C . GLN A 1 108 ? 48.249 14.910 -65.921 1.00 77.81 108 GLN A C 1
ATOM 874 O O . GLN A 1 108 ? 47.597 14.570 -64.931 1.00 77.81 108 GLN A O 1
ATOM 879 N N . ASN A 1 109 ? 49.544 14.599 -66.047 1.00 79.12 109 ASN A N 1
ATOM 880 C CA . ASN A 1 109 ? 50.286 13.901 -64.995 1.00 79.12 109 ASN A CA 1
ATOM 881 C C . ASN A 1 109 ? 50.376 14.737 -63.712 1.00 79.12 109 ASN A C 1
ATOM 883 O O . ASN A 1 109 ? 50.183 14.197 -62.620 1.00 79.12 109 ASN A O 1
ATOM 887 N N . LEU A 1 110 ? 50.609 16.047 -63.835 1.00 81.75 110 LEU A N 1
ATOM 888 C CA . LEU A 1 110 ? 50.622 16.972 -62.704 1.00 81.75 110 LEU A CA 1
ATOM 889 C C . LEU A 1 110 ? 49.253 17.003 -61.998 1.00 81.75 110 LEU A C 1
ATOM 891 O O . LEU A 1 110 ? 49.197 16.766 -60.793 1.00 81.75 110 LEU A O 1
ATOM 895 N N . ARG A 1 111 ? 48.146 17.166 -62.740 1.00 86.69 111 ARG A N 1
ATOM 896 C CA . ARG A 1 111 ? 46.764 17.104 -62.218 1.00 86.69 111 ARG A CA 1
ATOM 897 C C . ARG A 1 111 ? 46.484 15.804 -61.460 1.00 86.69 111 ARG A C 1
ATOM 899 O O . ARG A 1 111 ? 45.976 15.847 -60.344 1.00 86.69 111 ARG A O 1
ATOM 906 N N . ASN A 1 112 ? 46.856 14.652 -62.021 1.00 83.12 112 ASN A N 1
ATOM 907 C CA . ASN A 1 112 ? 46.642 13.351 -61.376 1.00 83.12 112 ASN A CA 1
ATOM 908 C C . ASN A 1 112 ? 47.450 13.199 -60.077 1.00 83.12 112 ASN A C 1
ATOM 910 O O . ASN A 1 112 ? 46.928 12.704 -59.076 1.00 83.12 112 ASN A O 1
ATOM 914 N N . ASN A 1 113 ? 48.712 13.640 -60.075 1.00 82.62 113 ASN A N 1
ATOM 915 C CA . ASN A 1 113 ? 49.560 13.615 -58.881 1.00 82.62 113 ASN A CA 1
ATOM 916 C C . ASN A 1 113 ? 49.023 14.541 -57.786 1.00 82.62 113 ASN A C 1
ATOM 918 O O . ASN A 1 113 ? 49.019 14.166 -56.613 1.00 82.62 113 ASN A O 1
ATOM 922 N N . ILE A 1 114 ? 48.520 15.712 -58.171 1.00 87.25 114 ILE A N 1
ATOM 923 C CA . ILE A 1 114 ? 47.919 16.677 -57.252 1.00 87.25 114 ILE A CA 1
ATOM 924 C C . ILE A 1 114 ? 46.618 16.148 -56.676 1.00 87.25 114 ILE A C 1
ATOM 926 O O . ILE A 1 114 ? 46.473 16.185 -55.465 1.00 87.25 114 ILE A O 1
ATOM 930 N N . ILE A 1 115 ? 45.720 15.571 -57.479 1.00 87.19 115 ILE A N 1
ATOM 931 C CA . ILE A 1 115 ? 44.497 14.934 -56.960 1.00 87.19 115 ILE A CA 1
ATOM 932 C C . ILE A 1 115 ? 44.851 13.851 -55.943 1.00 87.19 115 ILE A C 1
ATOM 934 O O . ILE A 1 115 ? 44.242 13.786 -54.880 1.00 87.19 115 ILE A O 1
ATOM 938 N N . LYS A 1 116 ? 45.862 13.022 -56.232 1.00 85.38 116 LYS A N 1
ATOM 939 C CA . LYS A 1 116 ? 46.310 11.977 -55.305 1.00 85.38 116 LYS A CA 1
ATOM 940 C C . LYS A 1 116 ? 46.859 12.562 -54.001 1.00 85.38 116 LYS A C 1
ATOM 942 O O . LYS A 1 116 ? 46.554 12.044 -52.933 1.00 85.38 116 LYS A O 1
ATOM 947 N N . ARG A 1 117 ? 47.664 13.627 -54.071 1.00 85.25 117 ARG A N 1
ATOM 948 C CA . ARG A 1 117 ? 48.232 14.282 -52.882 1.00 85.25 117 ARG A CA 1
ATOM 949 C C . ARG A 1 117 ? 47.171 15.041 -52.082 1.00 85.25 117 ARG A C 1
ATOM 951 O O . ARG A 1 117 ? 47.148 14.932 -50.864 1.00 85.25 117 ARG A O 1
ATOM 958 N N . PHE A 1 118 ? 46.269 15.732 -52.767 1.00 87.12 118 PHE A N 1
ATOM 959 C CA . PHE A 1 118 ? 45.157 16.473 -52.184 1.00 87.12 118 PHE A CA 1
ATOM 960 C C . PHE A 1 118 ? 44.129 15.534 -51.536 1.00 87.12 118 PHE A C 1
ATOM 962 O O . PHE A 1 118 ? 43.666 15.825 -50.447 1.00 87.12 118 PHE A O 1
ATOM 969 N N . SER A 1 119 ? 43.853 14.361 -52.121 1.00 84.94 119 SER A N 1
ATOM 970 C CA . SER A 1 119 ? 43.054 13.287 -51.496 1.00 84.94 119 SER A CA 1
ATOM 971 C C . SER A 1 119 ? 43.643 12.815 -50.160 1.00 84.94 119 SER A C 1
ATOM 973 O O . SER A 1 119 ? 42.899 12.624 -49.199 1.00 84.94 119 SER A O 1
ATOM 975 N N . ILE A 1 120 ? 44.973 12.672 -50.071 1.00 85.19 120 ILE A N 1
ATOM 976 C CA . ILE A 1 120 ? 45.656 12.308 -48.817 1.00 85.19 120 ILE A CA 1
ATOM 977 C C . ILE A 1 120 ? 45.469 13.415 -47.778 1.00 85.19 120 ILE A C 1
ATOM 979 O O . ILE A 1 120 ? 45.002 13.132 -46.680 1.00 85.19 120 ILE A O 1
ATOM 983 N N . TRP A 1 121 ? 45.757 14.667 -48.146 1.00 88.50 121 TRP A N 1
ATOM 984 C CA . TRP A 1 121 ? 45.580 15.802 -47.238 1.00 88.50 121 TRP A CA 1
ATOM 985 C C . TRP A 1 121 ? 44.129 15.970 -46.775 1.00 88.50 121 TRP A C 1
ATOM 987 O O . TRP A 1 121 ? 43.885 16.202 -45.597 1.00 88.50 121 TRP A O 1
ATOM 997 N N . LEU A 1 122 ? 43.161 15.811 -47.680 1.00 85.31 122 LEU A N 1
ATOM 998 C CA . LEU A 1 122 ? 41.740 15.848 -47.348 1.00 85.31 122 LEU A CA 1
ATOM 999 C C . LEU A 1 122 ? 41.341 14.708 -46.416 1.00 85.31 122 LEU A C 1
ATOM 1001 O O . LEU A 1 122 ? 40.568 14.937 -45.498 1.00 85.31 122 LEU A O 1
ATOM 1005 N N . SER A 1 123 ? 41.861 13.498 -46.621 1.00 83.38 123 SER A N 1
ATOM 1006 C CA . SER A 1 123 ? 41.568 12.365 -45.737 1.00 83.38 123 SER A CA 1
ATOM 1007 C C . SER A 1 123 ? 42.097 12.608 -44.320 1.00 83.38 123 SER A C 1
ATOM 1009 O O . SER A 1 123 ? 41.364 12.389 -43.362 1.00 83.38 123 SER A O 1
ATOM 1011 N N . GLU A 1 124 ? 43.324 13.123 -44.184 1.00 83.81 124 GLU A N 1
ATOM 1012 C CA . GLU A 1 124 ? 43.918 13.490 -42.887 1.00 83.81 124 GLU A CA 1
ATOM 1013 C C . GLU A 1 124 ? 43.103 14.583 -42.176 1.00 83.81 124 GLU A C 1
ATOM 1015 O O . GLU A 1 124 ? 42.850 14.494 -40.974 1.00 83.81 124 GLU A O 1
ATOM 1020 N N . LEU A 1 125 ? 42.645 15.591 -42.925 1.00 82.56 125 LEU A N 1
ATOM 1021 C CA . LEU A 1 125 ? 41.873 16.706 -42.380 1.00 82.56 125 LEU A CA 1
ATOM 1022 C C . LEU A 1 125 ? 40.434 16.291 -42.021 1.00 82.56 125 LEU A C 1
ATOM 1024 O O . LEU A 1 125 ? 39.941 16.654 -40.956 1.00 82.56 125 LEU A O 1
ATOM 1028 N N . LEU A 1 126 ? 39.785 15.459 -42.843 1.00 82.56 126 LEU A N 1
ATOM 1029 C CA . LEU A 1 126 ? 38.465 14.877 -42.562 1.00 82.56 126 LEU A CA 1
ATOM 1030 C C . LEU A 1 126 ? 38.487 13.938 -41.347 1.00 82.56 126 LEU A C 1
ATOM 1032 O O . LEU A 1 126 ? 37.516 13.913 -40.592 1.00 82.56 126 LEU A O 1
ATOM 1036 N N . ASP A 1 127 ? 39.570 13.184 -41.137 1.00 78.38 127 ASP A N 1
ATOM 1037 C CA . ASP A 1 127 ? 39.737 12.349 -39.943 1.00 78.38 127 ASP A CA 1
ATOM 1038 C C . ASP A 1 127 ? 39.930 13.201 -38.677 1.00 78.38 127 ASP A C 1
ATOM 1040 O O . ASP A 1 127 ? 39.369 12.870 -37.631 1.00 78.38 127 ASP A O 1
ATOM 1044 N N . GLY A 1 128 ? 40.649 14.328 -38.771 1.00 74.75 128 GLY A N 1
ATOM 1045 C CA . GLY A 1 128 ? 40.774 15.306 -37.683 1.00 74.75 128 GLY A CA 1
ATOM 1046 C C . GLY A 1 128 ? 39.449 15.996 -37.333 1.00 74.75 128 GLY A C 1
ATOM 1047 O O . GLY A 1 128 ? 39.084 16.083 -36.158 1.00 74.75 128 GLY A O 1
ATOM 1048 N N . LEU A 1 129 ? 38.676 16.393 -38.352 1.00 70.38 129 LEU A N 1
ATOM 1049 C CA . LEU A 1 129 ? 37.368 17.040 -38.196 1.00 70.38 129 LEU A CA 1
ATOM 1050 C C . LEU A 1 129 ? 36.310 16.141 -37.547 1.00 70.38 129 LEU A C 1
ATOM 1052 O O . LEU A 1 129 ? 35.316 16.643 -37.038 1.00 70.38 129 LEU A O 1
ATOM 1056 N N . ARG A 1 130 ? 36.497 14.816 -37.492 1.00 68.94 130 ARG A N 1
ATOM 1057 C CA . ARG A 1 130 ? 35.576 13.938 -36.745 1.00 68.94 130 ARG A CA 1
ATOM 1058 C C . ARG A 1 130 ? 35.511 14.263 -35.247 1.00 68.94 130 ARG A C 1
ATOM 1060 O O . ARG A 1 130 ? 34.536 13.866 -34.612 1.00 68.94 130 ARG A O 1
ATOM 1067 N N . ASN A 1 131 ? 36.511 14.965 -34.702 1.00 61.03 131 ASN A N 1
ATOM 1068 C CA . ASN A 1 131 ? 36.628 15.246 -33.270 1.00 61.03 131 ASN A CA 1
ATOM 1069 C C . ASN A 1 131 ? 36.393 16.726 -32.898 1.00 61.03 131 ASN A C 1
ATOM 1071 O O . ASN A 1 131 ? 35.822 16.976 -31.840 1.00 61.03 131 ASN A O 1
ATOM 1075 N N . GLU A 1 132 ? 36.768 17.695 -33.743 1.00 60.38 132 GLU A N 1
ATOM 1076 C CA . GLU A 1 132 ? 36.560 19.139 -33.511 1.00 60.38 132 GLU A CA 1
ATOM 1077 C C . GLU A 1 132 ? 36.124 19.841 -34.806 1.00 60.38 132 GLU A C 1
ATOM 1079 O O . GLU A 1 132 ? 36.675 19.574 -35.870 1.00 60.38 132 GLU A O 1
ATOM 1084 N N . PHE A 1 133 ? 35.100 20.703 -34.730 1.00 64.19 133 PHE A N 1
ATOM 1085 C CA . PHE A 1 133 ? 34.303 21.116 -35.894 1.00 64.19 133 PHE A CA 1
ATOM 1086 C C . PHE A 1 133 ? 34.231 22.638 -36.093 1.00 64.19 133 PHE A C 1
ATOM 1088 O O . PHE A 1 133 ? 33.645 23.329 -35.258 1.00 64.19 133 PHE A O 1
ATOM 1095 N N . ASN A 1 134 ? 34.697 23.152 -37.241 1.00 72.94 134 ASN A N 1
ATOM 1096 C CA . ASN A 1 134 ? 34.407 24.513 -37.714 1.00 72.94 134 ASN A CA 1
ATOM 1097 C C . ASN A 1 134 ? 33.717 24.464 -39.092 1.00 72.94 134 ASN A C 1
ATOM 1099 O O . ASN A 1 134 ? 34.107 23.705 -39.976 1.00 72.94 134 ASN A O 1
ATOM 1103 N N . LYS A 1 135 ? 32.665 25.275 -39.277 1.00 74.44 135 LYS A N 1
ATOM 1104 C CA . LYS A 1 135 ? 31.936 25.384 -40.553 1.00 74.44 135 LYS A CA 1
ATOM 1105 C C . LYS A 1 135 ? 32.856 25.880 -41.675 1.00 74.44 135 LYS A C 1
ATOM 1107 O O . LYS A 1 135 ? 32.727 25.437 -42.810 1.00 74.44 135 LYS A O 1
ATOM 1112 N N . GLU A 1 136 ? 33.807 26.742 -41.327 1.00 76.94 136 GLU A N 1
ATOM 1113 C CA . GLU A 1 136 ? 34.784 27.291 -42.266 1.00 76.94 136 GLU A CA 1
ATOM 1114 C C . GLU A 1 136 ? 35.659 26.195 -42.892 1.00 76.94 136 GLU A C 1
ATOM 1116 O O . GLU A 1 136 ? 35.934 26.263 -44.084 1.00 76.94 136 GLU A O 1
ATOM 1121 N N . ASP A 1 137 ? 36.013 25.144 -42.142 1.00 75.44 137 ASP A N 1
ATOM 1122 C CA . ASP A 1 137 ? 36.831 24.032 -42.649 1.00 75.44 137 ASP A CA 1
ATOM 1123 C C . ASP A 1 137 ? 36.046 23.123 -43.610 1.00 75.44 137 ASP A C 1
ATOM 1125 O O . ASP A 1 137 ? 36.592 22.604 -44.583 1.00 75.44 137 ASP A O 1
ATOM 1129 N N . VAL A 1 138 ? 34.743 22.948 -43.375 1.00 76.38 138 VAL A N 1
ATOM 1130 C CA . VAL A 1 138 ? 33.849 22.174 -44.252 1.00 76.38 138 VAL A CA 1
ATOM 1131 C C . VAL A 1 138 ? 33.605 22.896 -45.572 1.00 76.38 138 VAL A C 1
ATOM 1133 O O . VAL A 1 138 ? 33.752 22.287 -46.635 1.00 76.38 138 VAL A O 1
ATOM 1136 N N . ASP A 1 139 ? 33.289 24.191 -45.506 1.00 79.44 139 ASP A N 1
ATOM 1137 C CA . ASP A 1 139 ? 33.114 25.033 -46.690 1.00 79.44 139 ASP A CA 1
ATOM 1138 C C . ASP A 1 139 ? 34.428 25.073 -47.497 1.00 79.44 139 ASP A C 1
ATOM 1140 O O . ASP A 1 139 ? 34.427 24.828 -48.705 1.00 79.44 139 ASP A O 1
ATOM 1144 N N . PHE A 1 140 ? 35.567 25.216 -46.808 1.00 81.94 140 PHE A N 1
ATOM 1145 C CA . PHE A 1 140 ? 36.910 25.149 -47.390 1.00 81.94 140 PHE A CA 1
ATOM 1146 C C . PHE A 1 140 ? 37.182 23.826 -48.127 1.00 81.94 140 PHE A C 1
ATOM 1148 O O . PHE A 1 140 ? 37.647 23.833 -49.269 1.00 81.94 140 PHE A O 1
ATOM 1155 N N . ILE A 1 141 ? 36.878 22.670 -47.526 1.00 81.88 141 ILE A N 1
ATOM 1156 C CA . ILE A 1 141 ? 37.062 21.361 -48.178 1.00 81.88 141 ILE A CA 1
ATOM 1157 C C . ILE A 1 141 ? 36.134 21.211 -49.386 1.00 81.88 141 ILE A C 1
ATOM 1159 O O . ILE A 1 141 ? 36.557 20.734 -50.448 1.00 81.88 141 ILE A O 1
ATOM 1163 N N . ASN A 1 142 ? 34.868 21.602 -49.234 1.00 83.00 142 ASN A N 1
ATOM 1164 C CA . ASN A 1 142 ? 33.860 21.473 -50.279 1.00 83.00 142 ASN A CA 1
ATOM 1165 C C . ASN A 1 142 ? 34.225 22.327 -51.502 1.00 83.00 142 ASN A C 1
ATOM 1167 O O . ASN A 1 142 ? 34.154 21.840 -52.633 1.00 83.00 142 ASN A O 1
ATOM 1171 N N . ASP A 1 143 ? 34.710 23.551 -51.291 1.00 82.69 143 ASP A N 1
ATOM 1172 C CA . ASP A 1 143 ? 35.195 24.433 -52.355 1.00 82.69 143 ASP A CA 1
ATOM 1173 C C . ASP A 1 143 ? 36.383 23.819 -53.115 1.00 82.69 143 ASP A C 1
ATOM 1175 O O . ASP A 1 143 ? 36.431 23.884 -54.345 1.00 82.69 143 ASP A O 1
ATOM 1179 N N . GLY A 1 144 ? 37.277 23.108 -52.421 1.00 81.88 144 GLY A N 1
ATOM 1180 C CA . GLY A 1 144 ? 38.408 22.346 -52.988 1.00 81.88 144 GLY A CA 1
ATOM 1181 C C . GLY A 1 144 ? 37.998 21.225 -53.896 1.00 81.88 144 GLY A C 1
ATOM 1182 O O . GLY A 1 144 ? 38.451 21.122 -55.042 1.00 81.88 144 GLY A O 1
ATOM 1183 N N . ILE A 1 145 ? 37.098 20.397 -53.387 1.00 85.38 145 ILE A N 1
ATOM 1184 C CA . ILE A 1 145 ? 36.535 19.291 -54.142 1.00 85.38 145 ILE A CA 1
ATOM 1185 C C . ILE A 1 145 ? 35.783 19.834 -55.363 1.00 85.38 145 ILE A C 1
ATOM 1187 O O . ILE A 1 145 ? 35.963 19.330 -56.473 1.00 85.38 145 ILE A O 1
ATOM 1191 N N . ASN A 1 146 ? 34.975 20.883 -55.198 1.00 83.69 146 ASN A N 1
ATOM 1192 C CA . ASN A 1 146 ? 34.189 21.451 -56.289 1.00 83.69 146 ASN A CA 1
ATOM 1193 C C . ASN A 1 146 ? 35.070 22.114 -57.353 1.00 83.69 146 ASN A C 1
ATOM 1195 O O . ASN A 1 146 ? 34.792 21.947 -58.539 1.00 83.69 146 ASN A O 1
ATOM 1199 N N . LEU A 1 147 ? 36.152 22.796 -56.971 1.00 85.75 147 LEU A N 1
ATOM 1200 C CA . LEU A 1 147 ? 37.071 23.451 -57.902 1.00 85.75 147 LEU A CA 1
ATOM 1201 C C . LEU A 1 147 ? 37.772 22.446 -58.830 1.00 85.75 147 LEU A C 1
ATOM 1203 O O . LEU A 1 147 ? 37.833 22.667 -60.037 1.00 85.75 147 LEU A O 1
ATOM 1207 N N . ILE A 1 148 ? 38.207 21.298 -58.302 1.00 84.69 148 ILE A N 1
ATOM 1208 C CA . ILE A 1 148 ? 38.777 20.202 -59.108 1.00 84.69 148 ILE A CA 1
ATOM 1209 C C . ILE A 1 148 ? 37.709 19.584 -60.024 1.00 84.69 148 ILE A C 1
ATOM 1211 O O . ILE A 1 148 ? 37.975 19.268 -61.187 1.00 84.69 148 ILE A O 1
ATOM 1215 N N . ARG A 1 149 ? 36.478 19.439 -59.522 1.00 84.25 149 ARG A N 1
ATOM 1216 C CA . ARG A 1 149 ? 35.355 18.824 -60.249 1.00 84.25 149 ARG A CA 1
ATOM 1217 C C . ARG A 1 149 ? 34.719 19.716 -61.313 1.00 84.25 149 ARG A C 1
ATOM 1219 O O . ARG A 1 149 ? 33.950 19.194 -62.122 1.00 84.25 149 ARG A O 1
ATOM 1226 N N . ARG A 1 150 ? 35.024 21.021 -61.336 1.00 82.06 150 ARG A N 1
ATOM 1227 C CA . ARG A 1 150 ? 34.640 21.932 -62.432 1.00 82.06 150 ARG A CA 1
ATOM 1228 C C . ARG A 1 150 ? 35.252 21.489 -63.757 1.00 82.06 150 ARG A C 1
ATOM 1230 O O . ARG A 1 150 ? 34.617 21.647 -64.791 1.00 82.06 150 ARG A O 1
ATOM 1237 N N . ASN A 1 151 ? 36.434 20.873 -63.726 1.00 80.75 151 ASN A N 1
ATOM 1238 C CA . ASN A 1 151 ? 37.038 20.301 -64.917 1.00 80.75 151 ASN A CA 1
ATOM 1239 C C . ASN A 1 151 ? 36.294 19.024 -65.350 1.00 80.75 151 ASN A C 1
ATOM 1241 O O . ASN A 1 151 ? 36.207 18.049 -64.596 1.00 80.75 151 ASN A O 1
ATOM 1245 N N . SER A 1 152 ? 35.793 19.006 -66.587 1.00 78.19 152 SER A N 1
ATOM 1246 C CA . SER A 1 152 ? 34.951 17.924 -67.118 1.00 78.19 152 SER A CA 1
ATOM 1247 C C . SER A 1 152 ? 35.581 16.522 -67.040 1.00 78.19 152 SER A C 1
ATOM 1249 O O . SER A 1 152 ? 34.860 15.549 -66.798 1.00 78.19 152 SER A O 1
ATOM 1251 N N . TYR A 1 153 ? 36.911 16.397 -67.142 1.00 77.94 153 TYR A N 1
ATOM 1252 C CA . TYR A 1 153 ? 37.623 15.115 -67.023 1.00 77.94 153 TYR A CA 1
ATOM 1253 C C . TYR A 1 153 ? 37.689 14.568 -65.587 1.00 77.94 153 TYR A C 1
ATOM 1255 O O . TYR A 1 153 ? 37.851 13.362 -65.397 1.00 77.94 153 TYR A O 1
ATOM 1263 N N . TYR A 1 154 ? 37.534 15.427 -64.576 1.00 82.94 154 TYR A N 1
ATOM 1264 C CA . TYR A 1 154 ? 37.706 15.097 -63.157 1.00 82.94 154 TYR A CA 1
ATOM 1265 C C . TYR A 1 154 ? 36.416 15.233 -62.344 1.00 82.94 154 TYR A C 1
ATOM 1267 O O . TYR A 1 154 ? 36.447 15.255 -61.117 1.00 82.94 154 TYR A O 1
ATOM 1275 N N . LYS A 1 155 ? 35.253 15.235 -63.004 1.00 79.69 155 LYS A N 1
ATOM 1276 C CA . LYS A 1 155 ? 33.928 15.355 -62.366 1.00 79.69 155 LYS A CA 1
ATOM 1277 C C . LYS A 1 155 ? 33.652 14.322 -61.258 1.00 79.69 155 LYS A C 1
ATOM 1279 O O . LYS A 1 155 ? 32.813 14.572 -60.392 1.00 79.69 155 LYS A O 1
ATOM 1284 N N . LEU A 1 156 ? 34.332 13.172 -61.297 1.00 78.44 156 LEU A N 1
ATOM 1285 C CA . LEU A 1 156 ? 34.243 12.083 -60.311 1.00 78.44 156 LEU A CA 1
ATOM 1286 C C . LEU A 1 156 ? 35.462 11.999 -59.371 1.00 78.44 156 LEU A C 1
ATOM 1288 O O . LEU A 1 156 ? 35.548 11.077 -58.561 1.00 78.44 156 LEU A O 1
ATOM 1292 N N . ALA A 1 157 ? 36.431 12.911 -59.486 1.00 79.56 157 ALA A N 1
ATOM 1293 C CA . ALA A 1 157 ? 37.565 12.956 -58.573 1.00 79.56 157 ALA A CA 1
ATOM 1294 C C . ALA A 1 157 ? 37.095 13.367 -57.169 1.00 79.56 157 ALA A C 1
ATOM 1296 O O . ALA A 1 157 ? 36.208 14.209 -57.029 1.00 79.56 157 ALA A O 1
ATOM 1297 N N . LEU A 1 158 ? 37.711 12.769 -56.143 1.00 82.94 158 LEU A N 1
ATOM 1298 C CA . LEU A 1 158 ? 37.454 13.061 -54.725 1.00 82.94 158 LEU A CA 1
ATOM 1299 C C . LEU A 1 158 ? 36.007 12.787 -54.262 1.00 82.94 158 LEU A C 1
ATOM 1301 O O . LEU A 1 158 ? 35.524 13.367 -53.291 1.00 82.94 158 LEU A O 1
ATOM 1305 N N . GLU A 1 159 ? 35.288 11.897 -54.957 1.00 81.06 159 GLU A N 1
ATOM 1306 C CA . GLU A 1 159 ? 33.917 11.510 -54.589 1.00 81.06 159 GLU A CA 1
ATOM 1307 C C . GLU A 1 159 ? 33.863 10.841 -53.208 1.00 81.06 159 GLU A C 1
ATOM 1309 O O . GLU A 1 159 ? 32.922 11.055 -52.451 1.00 81.06 159 GLU A O 1
ATOM 1314 N N . LYS A 1 160 ? 34.896 10.065 -52.854 1.00 81.00 160 LYS A N 1
ATOM 1315 C CA . LYS A 1 160 ? 34.996 9.397 -51.552 1.00 81.00 160 LYS A CA 1
ATOM 1316 C C . LYS A 1 160 ? 35.066 10.421 -50.415 1.00 81.00 160 LYS A C 1
ATOM 1318 O O . LYS A 1 160 ? 34.324 10.303 -49.449 1.00 81.00 160 LYS A O 1
ATOM 1323 N N . GLU A 1 161 ? 35.927 11.423 -50.545 1.00 84.44 161 GLU A N 1
ATOM 1324 C CA . GLU A 1 161 ? 36.123 12.499 -49.574 1.00 84.44 161 GLU A CA 1
ATOM 1325 C C . GLU A 1 161 ? 34.865 13.367 -49.454 1.00 84.44 161 GLU A C 1
ATOM 1327 O O . GLU A 1 161 ? 34.463 13.713 -48.346 1.00 84.44 161 GLU A O 1
ATOM 1332 N N . LYS A 1 162 ? 34.170 13.627 -50.572 1.00 82.38 162 LYS A N 1
ATOM 1333 C CA . LYS A 1 162 ? 32.873 14.320 -50.556 1.00 82.38 162 LYS A CA 1
ATOM 1334 C C . LYS A 1 162 ? 31.797 13.541 -49.799 1.00 82.38 162 LYS A C 1
ATOM 1336 O O . LYS A 1 162 ? 31.033 14.136 -49.047 1.00 82.38 162 LYS A O 1
ATOM 1341 N N . LEU A 1 163 ? 31.723 12.223 -49.992 1.00 80.50 163 LEU A N 1
ATOM 1342 C CA . LEU A 1 163 ? 30.774 11.375 -49.263 1.00 80.50 163 LEU A CA 1
ATOM 1343 C C . LEU A 1 163 ? 31.072 11.356 -47.760 1.00 80.50 163 LEU A C 1
ATOM 1345 O O . LEU A 1 163 ? 30.139 11.409 -46.965 1.00 80.50 163 LEU A O 1
ATOM 1349 N N . VAL A 1 164 ? 32.351 11.331 -47.372 1.00 81.81 164 VAL A N 1
ATOM 1350 C CA . VAL A 1 164 ? 32.755 11.433 -45.960 1.00 81.81 164 VAL A CA 1
ATOM 1351 C C . VAL A 1 164 ? 32.366 12.794 -45.378 1.00 81.81 164 VAL A C 1
ATOM 1353 O O . VAL A 1 164 ? 31.830 12.834 -44.277 1.00 81.81 164 VAL A O 1
ATOM 1356 N N . LEU A 1 165 ? 32.559 13.893 -46.113 1.00 81.19 165 LEU A N 1
ATOM 1357 C CA . LEU A 1 165 ? 32.134 15.227 -45.677 1.00 81.19 165 LEU A CA 1
ATOM 1358 C C . LEU A 1 165 ? 30.614 15.294 -45.431 1.00 81.19 165 LEU A C 1
ATOM 1360 O O . LEU A 1 165 ? 30.194 15.732 -44.364 1.00 81.19 165 LEU A O 1
ATOM 1364 N N . LEU A 1 166 ? 29.804 14.766 -46.360 1.00 80.19 166 LEU A N 1
ATOM 1365 C CA . LEU A 1 166 ? 28.340 14.689 -46.223 1.00 80.19 166 LEU A CA 1
ATOM 1366 C C . LEU A 1 166 ? 27.898 13.834 -45.022 1.00 80.19 166 LEU A C 1
ATOM 1368 O O . LEU A 1 166 ? 26.932 14.167 -44.339 1.00 80.19 166 LEU A O 1
ATOM 1372 N N . GLU A 1 167 ? 28.592 12.724 -44.744 1.00 82.56 167 GLU A N 1
ATOM 1373 C CA . GLU A 1 167 ? 28.316 11.899 -43.560 1.00 82.56 167 GLU A CA 1
ATOM 1374 C C . GLU A 1 167 ? 28.575 12.652 -42.256 1.00 82.56 167 GLU A C 1
ATOM 1376 O O . GLU A 1 167 ? 27.818 12.511 -41.291 1.00 82.56 167 GLU A O 1
ATOM 1381 N N . ILE A 1 168 ? 29.642 13.443 -42.224 1.00 80.62 168 ILE A N 1
ATOM 1382 C CA . ILE A 1 168 ? 30.019 14.227 -41.058 1.00 80.62 168 ILE A CA 1
ATOM 1383 C C . ILE A 1 168 ? 29.021 15.384 -40.841 1.00 80.62 168 ILE A C 1
ATOM 1385 O O . ILE A 1 168 ? 28.550 15.563 -39.715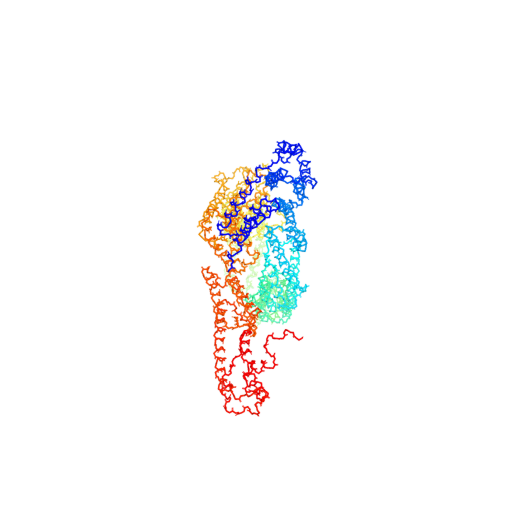 1.00 80.62 168 ILE A O 1
ATOM 1389 N N . GLU A 1 169 ? 28.636 16.114 -41.897 1.00 79.69 169 GLU A N 1
ATOM 1390 C CA . GLU A 1 169 ? 27.596 17.157 -41.838 1.00 79.69 169 GLU A CA 1
ATOM 1391 C C . GLU A 1 169 ? 26.270 16.593 -41.305 1.00 79.69 169 GLU A C 1
ATOM 1393 O O . GLU A 1 169 ? 25.720 17.096 -40.321 1.00 79.69 169 GLU A O 1
ATOM 1398 N N . PHE A 1 170 ? 25.807 15.476 -41.874 1.00 84.81 170 PHE A N 1
ATOM 1399 C CA . PHE A 1 170 ? 24.570 14.827 -41.444 1.00 84.81 170 PHE A CA 1
ATOM 1400 C C . PHE A 1 170 ? 24.642 14.316 -39.997 1.00 84.81 170 PHE A C 1
ATOM 1402 O O . PHE A 1 170 ? 23.656 14.382 -39.265 1.00 84.81 170 PHE A O 1
ATOM 1409 N N . SER A 1 171 ? 25.800 13.819 -39.543 1.00 82.38 171 SER A N 1
ATOM 1410 C CA . SER A 1 171 ? 25.981 13.352 -38.161 1.00 82.38 171 SER A CA 1
ATOM 1411 C C . SER A 1 171 ? 25.665 14.439 -37.130 1.00 82.38 171 SER A C 1
ATOM 1413 O O . SER A 1 171 ? 25.097 14.145 -36.074 1.00 82.38 171 SER A O 1
ATOM 1415 N N . ARG A 1 172 ? 26.008 15.695 -37.431 1.00 77.56 172 ARG A N 1
ATOM 1416 C CA . ARG A 1 172 ? 25.732 16.846 -36.567 1.00 77.56 172 ARG A CA 1
ATOM 1417 C C . ARG A 1 172 ? 24.246 17.174 -36.532 1.00 77.56 172 ARG A C 1
ATOM 1419 O O . ARG A 1 172 ? 23.677 17.328 -35.447 1.00 77.56 172 ARG A O 1
ATOM 1426 N N . ASP A 1 173 ? 23.624 17.266 -37.702 1.00 81.62 173 ASP A N 1
ATOM 1427 C CA . ASP A 1 173 ? 22.193 17.544 -37.805 1.00 81.62 173 ASP A CA 1
ATOM 1428 C C . ASP A 1 173 ? 21.385 16.445 -37.115 1.00 81.62 173 ASP A C 1
ATOM 1430 O O . ASP A 1 173 ? 20.444 16.736 -36.372 1.00 81.62 173 ASP A O 1
ATOM 1434 N N . TYR A 1 174 ? 21.828 15.191 -37.250 1.00 86.38 174 TYR A N 1
ATOM 1435 C CA . TYR A 1 174 ? 21.303 14.050 -36.513 1.00 86.38 174 TYR A CA 1
ATOM 1436 C C . TYR A 1 174 ? 21.430 14.224 -34.996 1.00 86.38 174 TYR A C 1
ATOM 1438 O O . TYR A 1 174 ? 20.433 14.086 -34.291 1.00 86.38 174 TYR A O 1
ATOM 1446 N N . GLN A 1 175 ? 22.610 14.549 -34.460 1.00 84.06 175 GLN A N 1
ATOM 1447 C CA . GLN A 1 175 ? 22.789 14.751 -33.014 1.00 84.06 175 GLN A CA 1
ATOM 1448 C C . GLN A 1 175 ? 21.886 15.868 -32.477 1.00 84.06 175 GLN A C 1
ATOM 1450 O O . GLN A 1 175 ? 21.170 15.662 -31.501 1.00 84.06 175 GLN A O 1
ATOM 1455 N N . LYS A 1 176 ? 21.854 17.025 -33.144 1.00 85.12 176 LYS A N 1
ATOM 1456 C CA . LYS A 1 176 ? 21.046 18.172 -32.711 1.00 85.12 176 LYS A CA 1
ATOM 1457 C C . LYS A 1 176 ? 19.547 17.869 -32.750 1.00 85.12 176 LYS A C 1
ATOM 1459 O O . LYS A 1 176 ? 18.820 18.211 -31.819 1.00 85.12 176 LYS A O 1
ATOM 1464 N N . THR A 1 177 ? 19.085 17.241 -33.825 1.00 86.00 177 THR A N 1
ATOM 1465 C CA . THR A 1 177 ? 17.658 16.987 -34.051 1.00 86.00 177 THR A CA 1
ATOM 1466 C C . THR A 1 177 ? 17.168 15.773 -33.259 1.00 86.00 177 THR A C 1
ATOM 1468 O O . THR A 1 177 ? 16.064 15.807 -32.733 1.00 86.00 177 THR A O 1
ATOM 1471 N N . SER A 1 178 ? 17.996 14.742 -33.056 1.00 87.00 178 SER A N 1
ATOM 1472 C CA . SER A 1 178 ? 17.659 13.593 -32.196 1.00 87.00 178 SER A CA 1
ATOM 1473 C C . SER A 1 178 ? 17.491 13.974 -30.724 1.00 87.00 178 SER A C 1
ATOM 1475 O O . SER A 1 178 ? 16.612 13.432 -30.063 1.00 87.00 178 SER A O 1
ATOM 1477 N N . VAL A 1 179 ? 18.259 14.949 -30.218 1.00 87.44 179 VAL A N 1
ATOM 1478 C CA . VAL A 1 179 ? 18.046 15.507 -28.870 1.00 87.44 179 VAL A CA 1
ATOM 1479 C C . VAL A 1 179 ? 16.678 16.181 -28.774 1.00 87.44 179 VAL A C 1
ATOM 1481 O O . VAL A 1 179 ? 15.967 15.953 -27.802 1.00 87.44 179 VAL A O 1
ATOM 1484 N N . LYS A 1 180 ? 16.280 16.960 -29.792 1.00 88.50 180 LYS A N 1
ATOM 1485 C CA . LYS A 1 180 ? 14.942 17.572 -29.840 1.00 88.50 180 LYS A CA 1
ATOM 1486 C C . LYS A 1 180 ? 13.834 16.524 -29.906 1.00 88.50 180 LYS A C 1
ATOM 1488 O O . LYS A 1 180 ? 12.888 16.615 -29.143 1.00 88.50 180 LYS A O 1
ATOM 1493 N N . ILE A 1 181 ? 13.989 15.510 -30.758 1.00 88.69 181 ILE A N 1
ATOM 1494 C CA . ILE A 1 181 ? 13.040 14.395 -30.868 1.00 88.69 181 ILE A CA 1
ATOM 1495 C C . ILE A 1 181 ? 12.896 13.686 -29.519 1.00 88.69 181 ILE A C 1
ATOM 1497 O O . ILE A 1 181 ? 11.782 13.477 -29.065 1.00 88.69 181 ILE A O 1
ATOM 1501 N N . ASN A 1 182 ? 13.997 13.362 -28.838 1.00 87.88 182 ASN A N 1
ATOM 1502 C CA . ASN A 1 182 ? 13.933 12.710 -27.530 1.00 87.88 182 ASN A CA 1
ATOM 1503 C C . ASN A 1 182 ? 13.304 13.607 -26.453 1.00 87.88 182 ASN A C 1
ATOM 1505 O O . ASN A 1 182 ? 12.577 13.095 -25.609 1.00 87.88 182 ASN A O 1
ATOM 1509 N N . ALA A 1 183 ? 13.549 14.921 -26.486 1.00 88.50 183 ALA A N 1
ATOM 1510 C CA . ALA A 1 183 ? 12.889 15.872 -25.590 1.00 88.50 183 ALA A CA 1
ATOM 1511 C C . ALA A 1 183 ? 11.373 15.937 -25.852 1.00 88.50 183 ALA A C 1
ATOM 1513 O O . ALA A 1 183 ? 10.587 15.848 -24.915 1.00 88.50 183 ALA A O 1
ATOM 1514 N N . ASP A 1 184 ? 10.958 15.985 -27.121 1.00 89.69 184 ASP A N 1
ATOM 1515 C CA . ASP A 1 184 ? 9.544 15.928 -27.507 1.00 89.69 184 ASP A CA 1
ATOM 1516 C C . ASP A 1 184 ? 8.895 14.606 -27.062 1.00 89.69 184 ASP A C 1
ATOM 1518 O O . ASP A 1 184 ? 7.766 14.600 -26.576 1.00 89.69 184 ASP A O 1
ATOM 1522 N N . LEU A 1 185 ? 9.609 13.480 -27.176 1.00 89.38 185 LEU A N 1
ATOM 1523 C CA . LEU A 1 185 ? 9.138 12.173 -26.709 1.00 89.38 185 LEU A CA 1
ATOM 1524 C C . LEU A 1 185 ? 9.041 12.076 -25.185 1.00 89.38 185 LEU A C 1
ATOM 1526 O O . LEU A 1 185 ? 8.097 11.460 -24.706 1.00 89.38 185 LEU A O 1
ATOM 1530 N N . MET A 1 186 ? 9.933 12.720 -24.422 1.00 88.50 186 MET A N 1
ATOM 1531 C CA . MET A 1 186 ? 9.806 12.832 -22.959 1.00 88.50 186 MET A CA 1
ATOM 1532 C C . MET A 1 186 ? 8.545 13.593 -22.533 1.00 88.50 186 MET A C 1
ATOM 1534 O O . MET A 1 186 ? 8.020 13.343 -21.455 1.00 88.50 186 MET A O 1
ATOM 1538 N N . GLU A 1 187 ? 8.042 14.489 -23.382 1.00 89.00 187 GLU A N 1
ATOM 1539 C CA . GLU A 1 187 ? 6.800 15.239 -23.159 1.00 89.00 187 GLU A CA 1
ATOM 1540 C C . GLU A 1 187 ? 5.590 14.638 -23.906 1.00 89.00 187 GLU A C 1
ATOM 1542 O O . GLU A 1 187 ? 4.517 15.242 -23.946 1.00 89.00 187 GLU A O 1
ATOM 1547 N N . TRP A 1 188 ? 5.741 13.456 -24.519 1.00 91.12 188 TRP A N 1
ATOM 1548 C CA . TRP A 1 188 ? 4.731 12.788 -25.359 1.00 91.12 188 TRP A CA 1
ATOM 1549 C C . TRP A 1 188 ? 4.193 13.651 -26.527 1.00 91.12 188 TRP A C 1
ATOM 1551 O O . TRP A 1 188 ? 3.087 13.435 -27.041 1.00 91.12 188 TRP A O 1
ATOM 1561 N N . LYS A 1 189 ? 4.997 14.600 -27.023 1.00 90.62 189 LYS A N 1
ATOM 1562 C CA . LYS A 1 189 ? 4.721 15.444 -28.200 1.00 90.62 189 LYS A CA 1
ATOM 1563 C C . LYS A 1 189 ? 5.057 14.710 -29.502 1.00 90.62 189 LYS A C 1
ATOM 1565 O O . LYS A 1 189 ? 5.908 15.132 -30.283 1.00 90.62 189 LYS A O 1
ATOM 1570 N N . VAL A 1 190 ? 4.359 13.599 -29.736 1.00 90.88 190 VAL A N 1
ATOM 1571 C CA . VAL A 1 190 ? 4.564 12.687 -30.880 1.00 90.88 190 VAL A CA 1
ATOM 1572 C C . VAL A 1 190 ? 4.559 13.419 -32.227 1.00 90.88 190 VAL A C 1
ATOM 1574 O O . VAL A 1 190 ? 5.392 13.128 -33.083 1.00 90.88 190 VAL A O 1
ATOM 1577 N N . ASP A 1 191 ? 3.661 14.388 -32.410 1.00 89.69 191 ASP A N 1
ATOM 1578 C CA . ASP A 1 191 ? 3.528 15.121 -33.673 1.00 89.69 191 ASP A CA 1
ATOM 1579 C C . ASP A 1 191 ? 4.757 16.007 -33.949 1.00 89.69 191 ASP A C 1
ATOM 1581 O O . ASP A 1 191 ? 5.339 15.931 -35.030 1.00 89.69 191 ASP A O 1
ATOM 1585 N N . SER A 1 192 ? 5.244 16.732 -32.934 1.00 88.25 192 SER A N 1
ATOM 1586 C CA . SER A 1 192 ? 6.489 17.522 -33.007 1.00 88.25 192 SER A CA 1
ATOM 1587 C C . SER A 1 192 ? 7.714 16.633 -33.254 1.00 88.25 192 SER A C 1
ATOM 1589 O O . SER A 1 192 ? 8.558 16.928 -34.104 1.00 88.25 192 SER A O 1
ATOM 1591 N N . ALA A 1 193 ? 7.786 15.480 -32.579 1.00 88.62 193 ALA A N 1
ATOM 1592 C CA . ALA A 1 193 ? 8.848 14.501 -32.788 1.00 88.62 193 ALA A CA 1
ATOM 1593 C C . ALA A 1 193 ? 8.849 13.953 -34.230 1.00 88.62 193 ALA A C 1
ATOM 1595 O O . ALA A 1 193 ? 9.914 13.777 -34.828 1.00 88.62 193 ALA A O 1
ATOM 1596 N N . ARG A 1 194 ? 7.665 13.724 -34.818 1.00 89.50 194 ARG A N 1
ATOM 1597 C CA . ARG A 1 194 ? 7.505 13.267 -36.206 1.00 89.50 194 ARG A CA 1
ATOM 1598 C C . ARG A 1 194 ? 7.892 14.357 -37.209 1.00 89.50 194 ARG A C 1
ATOM 1600 O O . ARG A 1 194 ? 8.587 14.053 -38.174 1.00 89.50 194 ARG A O 1
ATOM 1607 N N . GLU A 1 195 ? 7.530 15.613 -36.967 1.00 89.62 195 GLU A N 1
ATOM 1608 C CA . GLU A 1 195 ? 7.958 16.751 -37.795 1.00 89.62 195 GLU A CA 1
ATOM 1609 C C . GLU A 1 195 ? 9.484 16.922 -37.788 1.00 89.62 195 GLU A C 1
ATOM 1611 O O . GLU A 1 195 ? 10.111 16.966 -38.848 1.00 89.62 195 GLU A O 1
ATOM 1616 N N . ASN A 1 196 ? 10.105 16.910 -36.605 1.00 87.75 196 ASN A N 1
ATOM 1617 C CA . ASN A 1 196 ? 11.562 16.961 -36.459 1.00 87.75 196 ASN A CA 1
ATOM 1618 C C . ASN A 1 196 ? 12.253 15.745 -37.103 1.00 87.75 196 ASN A C 1
ATOM 1620 O O . ASN A 1 196 ? 13.365 15.840 -37.614 1.00 87.75 196 ASN A O 1
ATOM 1624 N N . ARG A 1 197 ? 11.603 14.579 -37.117 1.00 89.19 197 ARG A N 1
ATOM 1625 C CA . ARG A 1 197 ? 12.115 13.386 -37.800 1.00 89.19 197 ARG A CA 1
ATOM 1626 C C . ARG A 1 197 ? 12.049 13.499 -39.325 1.00 89.19 197 ARG A C 1
ATOM 1628 O O . ARG A 1 197 ? 12.910 12.932 -40.008 1.00 89.19 197 ARG A O 1
ATOM 1635 N N . LEU A 1 198 ? 11.046 14.194 -39.856 1.00 87.44 198 LEU A N 1
ATOM 1636 C CA . LEU A 1 198 ? 10.865 14.423 -41.290 1.00 87.44 198 LEU A CA 1
ATOM 1637 C C . LEU A 1 198 ? 11.819 15.489 -41.850 1.00 87.44 198 LEU A C 1
ATOM 1639 O O . LEU A 1 198 ? 12.022 15.515 -43.058 1.00 87.44 198 LEU A O 1
ATOM 1643 N N . SER A 1 199 ? 12.459 16.308 -41.008 1.00 84.44 199 SER A N 1
ATOM 1644 C CA . SER A 1 199 ? 13.396 17.354 -41.448 1.00 84.44 199 SER A CA 1
ATOM 1645 C C . SER A 1 199 ? 14.788 16.848 -41.865 1.00 84.44 199 SER A C 1
ATOM 1647 O O . SER A 1 199 ? 15.671 17.656 -42.148 1.00 84.44 199 SER A O 1
ATOM 1649 N N . PHE A 1 200 ? 15.039 15.534 -41.841 1.00 84.50 200 PHE A N 1
ATOM 1650 C CA . PHE A 1 200 ? 16.307 14.953 -42.290 1.00 84.50 200 PHE A CA 1
ATOM 1651 C C . PHE A 1 200 ? 16.321 14.749 -43.814 1.00 84.50 200 PHE A C 1
ATOM 1653 O O . PHE A 1 200 ? 15.737 13.783 -44.307 1.00 84.50 200 PHE A O 1
ATOM 1660 N N . ASP A 1 201 ? 17.063 15.590 -44.540 1.00 72.25 201 ASP A N 1
ATOM 1661 C CA . ASP A 1 201 ? 17.283 15.473 -45.990 1.00 72.25 201 ASP A CA 1
ATOM 1662 C C . ASP A 1 201 ? 18.590 14.728 -46.335 1.00 72.25 201 ASP A C 1
ATOM 1664 O O . ASP A 1 201 ? 19.547 14.726 -45.564 1.00 72.25 201 ASP A O 1
ATOM 1668 N N . ASN A 1 202 ? 18.650 14.097 -47.519 1.00 73.12 202 ASN A N 1
ATOM 1669 C CA . ASN A 1 202 ? 19.852 13.445 -48.082 1.00 73.12 202 ASN A CA 1
ATOM 1670 C C . ASN A 1 202 ? 20.583 12.470 -47.129 1.00 73.12 202 ASN A C 1
ATOM 1672 O O . ASN A 1 202 ? 21.803 12.501 -46.980 1.00 73.12 202 ASN A O 1
ATOM 1676 N N . ILE A 1 203 ? 19.822 11.563 -46.513 1.00 80.06 203 ILE A N 1
ATOM 1677 C CA . ILE A 1 203 ? 20.271 10.665 -45.440 1.00 80.06 203 ILE A CA 1
ATOM 1678 C C . ILE A 1 203 ? 21.383 9.698 -45.905 1.00 80.06 203 ILE A C 1
ATOM 1680 O O . ILE A 1 203 ? 21.136 8.827 -46.753 1.00 80.06 203 ILE A O 1
ATOM 1684 N N . PRO A 1 204 ? 22.586 9.747 -45.299 1.00 80.50 204 PRO A N 1
ATOM 1685 C CA . PRO A 1 204 ? 23.633 8.770 -45.552 1.00 80.50 204 PRO A CA 1
ATOM 1686 C C . PRO A 1 204 ? 23.242 7.369 -45.078 1.00 80.50 204 PRO A C 1
ATOM 1688 O O . PRO A 1 204 ? 22.617 7.183 -44.029 1.00 80.50 204 PRO A O 1
ATOM 1691 N N . LYS A 1 205 ? 23.668 6.340 -45.823 1.00 75.88 205 LYS A N 1
ATOM 1692 C CA . LYS A 1 205 ? 23.267 4.947 -45.557 1.00 75.88 205 LYS A CA 1
ATOM 1693 C C . LYS A 1 205 ? 23.627 4.453 -44.150 1.00 75.88 205 LYS A C 1
ATOM 1695 O O . LYS A 1 205 ? 22.905 3.633 -43.587 1.00 75.88 205 LYS A O 1
ATOM 1700 N N . SER A 1 206 ? 24.715 4.967 -43.585 1.00 73.00 206 SER A N 1
ATOM 1701 C CA . SER A 1 206 ? 25.206 4.665 -42.237 1.00 73.00 206 SER A CA 1
ATOM 1702 C C . SER A 1 206 ? 24.251 5.117 -41.118 1.00 73.00 206 SER A C 1
ATOM 1704 O O . SER A 1 206 ? 24.277 4.543 -40.028 1.00 73.00 206 SER A O 1
ATOM 1706 N N . PHE A 1 207 ? 23.359 6.081 -41.381 1.00 80.88 207 PHE A N 1
ATOM 1707 C CA . PHE A 1 207 ? 22.436 6.642 -40.389 1.00 80.88 207 PHE A CA 1
ATOM 1708 C C . PHE A 1 207 ? 21.027 6.054 -40.413 1.00 80.88 207 PHE A C 1
ATOM 1710 O O . PHE A 1 207 ? 20.308 6.245 -39.428 1.00 80.88 207 PHE A O 1
ATOM 1717 N N . TYR A 1 208 ? 20.645 5.279 -41.442 1.00 81.88 208 TYR A N 1
ATOM 1718 C CA . TYR A 1 208 ? 19.353 4.577 -41.448 1.00 81.88 208 TYR A CA 1
ATOM 1719 C C . TYR A 1 208 ? 19.162 3.834 -40.120 1.00 81.88 208 TYR A C 1
ATOM 1721 O O . TYR A 1 208 ? 18.178 4.159 -39.453 1.00 81.88 208 TYR A O 1
ATOM 1729 N N . PRO A 1 209 ? 20.125 2.983 -39.682 1.00 77.94 209 PRO A N 1
ATOM 1730 C CA . PRO A 1 209 ? 20.572 2.679 -38.326 1.00 77.94 209 PRO A CA 1
ATOM 1731 C C . PRO A 1 209 ? 19.878 3.282 -37.120 1.00 77.94 209 PRO A C 1
ATOM 1733 O O . PRO A 1 209 ? 19.282 2.628 -36.268 1.00 77.94 209 PRO A O 1
ATOM 1736 N N . LYS A 1 210 ? 20.072 4.585 -37.035 1.00 79.38 210 LYS A N 1
ATOM 1737 C CA . LYS A 1 210 ? 19.773 5.383 -35.862 1.00 79.38 210 LYS A CA 1
ATOM 1738 C C . LYS A 1 210 ? 18.406 6.045 -36.015 1.00 79.38 210 LYS A C 1
ATOM 1740 O O . LYS A 1 210 ? 17.652 6.129 -35.058 1.00 79.38 210 LYS A O 1
ATOM 1745 N N . LEU A 1 211 ? 18.027 6.374 -37.250 1.00 85.38 211 LEU A N 1
ATOM 1746 C CA . LEU A 1 211 ? 16.734 6.975 -37.563 1.00 85.38 211 LEU A CA 1
ATOM 1747 C C . LEU A 1 211 ? 15.539 6.067 -37.252 1.00 85.38 211 LEU A C 1
ATOM 1749 O O . LEU A 1 211 ? 14.632 6.510 -36.572 1.00 85.38 211 LEU A O 1
ATOM 1753 N N . ALA A 1 212 ? 15.547 4.790 -37.642 1.00 81.94 212 ALA A N 1
ATOM 1754 C CA . ALA A 1 212 ? 14.451 3.891 -37.236 1.00 81.94 212 ALA A CA 1
ATOM 1755 C C . ALA A 1 212 ? 14.433 3.517 -35.740 1.00 81.94 212 ALA A C 1
ATOM 1757 O O . ALA A 1 212 ? 13.413 3.021 -35.283 1.00 81.94 212 ALA A O 1
ATOM 1758 N N . ILE A 1 213 ? 15.501 3.777 -34.967 1.00 83.88 213 ILE A N 1
ATOM 1759 C CA . ILE A 1 213 ? 15.402 3.727 -33.494 1.00 83.88 213 ILE A CA 1
ATOM 1760 C C . ILE A 1 213 ? 14.544 4.904 -33.016 1.00 83.88 213 ILE A C 1
ATOM 1762 O O . ILE A 1 213 ? 13.661 4.712 -32.188 1.00 83.88 213 ILE A O 1
ATOM 1766 N N . LEU A 1 214 ? 14.744 6.098 -33.590 1.00 85.69 214 LEU A N 1
ATOM 1767 C CA . LEU A 1 214 ? 13.866 7.245 -33.337 1.00 85.69 214 LEU A CA 1
ATOM 1768 C C . LEU A 1 214 ? 12.431 6.962 -33.809 1.00 85.69 214 LEU A C 1
ATOM 1770 O O . LEU A 1 214 ? 11.500 7.216 -33.057 1.00 85.69 214 LEU A O 1
ATOM 1774 N N . ASP A 1 215 ? 12.240 6.372 -34.996 1.00 86.75 215 ASP A N 1
ATOM 1775 C CA . ASP A 1 215 ? 10.902 6.027 -35.512 1.00 86.75 215 ASP A CA 1
ATOM 1776 C C . ASP A 1 215 ? 10.182 5.008 -34.605 1.00 86.75 215 ASP A C 1
ATOM 1778 O O . ASP A 1 215 ? 8.977 5.120 -34.364 1.00 86.75 215 ASP A O 1
ATOM 1782 N N . GLN A 1 216 ? 10.920 4.038 -34.053 1.00 86.00 216 GLN A N 1
ATOM 1783 C CA . GLN A 1 216 ? 10.397 3.084 -33.075 1.00 86.00 216 GLN A CA 1
ATOM 1784 C C . GLN A 1 216 ? 10.041 3.771 -31.749 1.00 86.00 216 GLN A C 1
ATOM 1786 O O . GLN A 1 216 ? 8.956 3.529 -31.228 1.00 86.00 216 GLN A O 1
ATOM 1791 N N . GLY A 1 217 ? 10.905 4.652 -31.233 1.00 84.19 217 GLY A N 1
ATOM 1792 C CA . GLY A 1 217 ? 10.627 5.440 -30.028 1.00 84.19 217 GLY A CA 1
ATOM 1793 C C . GLY A 1 217 ? 9.370 6.302 -30.173 1.00 84.19 217 GLY A C 1
ATOM 1794 O O . GLY A 1 217 ? 8.509 6.278 -29.298 1.00 84.19 217 GLY A O 1
ATOM 1795 N N . ILE A 1 218 ? 9.211 6.973 -31.321 1.00 89.75 218 ILE A N 1
ATOM 1796 C CA . ILE A 1 218 ? 8.002 7.739 -31.663 1.00 89.75 218 ILE A CA 1
ATOM 1797 C C . ILE A 1 218 ? 6.765 6.832 -31.664 1.00 89.75 218 ILE A C 1
ATOM 1799 O O . ILE A 1 218 ? 5.749 7.183 -31.070 1.00 89.75 218 ILE A O 1
ATOM 1803 N N . SER A 1 219 ? 6.851 5.656 -32.288 1.00 88.06 219 SER A N 1
ATOM 1804 C CA . SER A 1 219 ? 5.717 4.727 -32.401 1.00 88.06 219 SER A CA 1
ATOM 1805 C C . SER A 1 219 ? 5.291 4.140 -31.051 1.00 88.06 219 SER A C 1
ATOM 1807 O O . SER A 1 219 ? 4.096 4.008 -30.793 1.00 88.06 219 SER A O 1
ATOM 1809 N N . LEU A 1 220 ? 6.250 3.805 -30.179 1.00 86.69 220 LEU A N 1
ATOM 1810 C CA . LEU A 1 220 ? 5.965 3.271 -28.844 1.00 86.69 220 LEU A CA 1
ATOM 1811 C C . LEU A 1 220 ? 5.303 4.324 -27.949 1.00 86.69 220 LEU A C 1
ATOM 1813 O O . LEU A 1 220 ? 4.270 4.036 -27.352 1.00 86.69 220 LEU A O 1
ATOM 1817 N N . VAL A 1 221 ? 5.830 5.554 -27.923 1.00 88.88 221 VAL A N 1
ATOM 1818 C CA . VAL A 1 221 ? 5.217 6.663 -27.169 1.00 88.88 221 VAL A CA 1
ATOM 1819 C C . VAL A 1 221 ? 3.825 7.001 -27.717 1.00 88.88 221 VAL A C 1
ATOM 1821 O O . VAL A 1 221 ? 2.906 7.254 -26.944 1.00 88.88 221 VAL A O 1
ATOM 1824 N N . GLU A 1 222 ? 3.619 6.952 -29.038 1.00 91.12 222 GLU A N 1
ATOM 1825 C CA . GLU A 1 222 ? 2.289 7.125 -29.642 1.00 91.12 222 GLU A CA 1
ATOM 1826 C C . GLU A 1 222 ? 1.303 6.041 -29.193 1.00 91.12 222 GLU A C 1
ATOM 1828 O O . GLU A 1 222 ? 0.138 6.333 -28.918 1.00 91.12 222 GLU A O 1
ATOM 1833 N N . GLN A 1 223 ? 1.758 4.792 -29.106 1.00 88.06 223 GLN A N 1
ATOM 1834 C CA . GLN A 1 223 ? 0.933 3.686 -28.644 1.00 88.06 223 GLN A CA 1
ATOM 1835 C C . GLN A 1 223 ? 0.603 3.807 -27.152 1.00 88.06 223 GLN A C 1
ATOM 1837 O O . GLN A 1 223 ? -0.552 3.609 -26.776 1.00 88.06 223 GLN A O 1
ATOM 1842 N N . ASP A 1 224 ? 1.576 4.171 -26.316 1.00 86.56 224 ASP A N 1
ATOM 1843 C CA . ASP A 1 224 ? 1.362 4.421 -24.889 1.00 86.56 224 ASP A CA 1
ATOM 1844 C C . ASP A 1 224 ? 0.367 5.569 -24.671 1.00 86.56 224 ASP A C 1
ATOM 1846 O O . ASP A 1 224 ? -0.593 5.411 -23.912 1.00 86.56 224 ASP A O 1
ATOM 1850 N N . ARG A 1 225 ? 0.522 6.675 -25.417 1.00 90.00 225 ARG A N 1
ATOM 1851 C CA . ARG A 1 225 ? -0.410 7.811 -25.404 1.00 90.00 225 ARG A CA 1
ATOM 1852 C C . ARG A 1 225 ? -1.826 7.380 -25.780 1.00 90.00 225 ARG A C 1
ATOM 1854 O O . ARG A 1 225 ? -2.759 7.674 -25.041 1.00 90.00 225 ARG A O 1
ATOM 1861 N N . LYS A 1 226 ? -1.995 6.646 -26.885 1.00 87.69 226 LYS A N 1
ATOM 1862 C CA . LYS A 1 226 ? -3.313 6.165 -27.340 1.00 87.69 226 LYS A CA 1
ATOM 1863 C C . LYS A 1 226 ? -3.959 5.189 -26.362 1.00 87.69 226 LYS A C 1
ATOM 1865 O O . LYS A 1 226 ? -5.166 5.253 -26.167 1.00 87.69 226 LYS A O 1
ATOM 1870 N N . ASN A 1 227 ? -3.184 4.295 -25.749 1.00 85.75 227 ASN A N 1
ATOM 1871 C CA . ASN A 1 227 ? -3.714 3.361 -24.756 1.00 85.75 227 ASN A CA 1
ATOM 1872 C C . ASN A 1 227 ? -4.210 4.110 -23.514 1.00 85.75 227 ASN A C 1
ATOM 1874 O O . ASN A 1 227 ? -5.304 3.826 -23.034 1.00 85.75 227 ASN A O 1
ATOM 1878 N N . LEU A 1 228 ? -3.443 5.093 -23.029 1.00 87.88 228 LEU A N 1
ATOM 1879 C CA . LEU A 1 228 ? -3.856 5.913 -21.893 1.00 87.88 228 LEU A CA 1
ATOM 1880 C C . LEU A 1 228 ? -5.065 6.796 -22.238 1.00 87.88 228 LEU A C 1
ATOM 1882 O O . LEU A 1 228 ? -5.999 6.877 -21.447 1.00 87.88 228 LEU A O 1
ATOM 1886 N N . GLU A 1 229 ? -5.104 7.398 -23.431 1.00 88.12 229 GLU A N 1
ATOM 1887 C CA . GLU A 1 229 ? -6.276 8.130 -23.938 1.00 88.12 229 GLU A CA 1
ATOM 1888 C C . GLU A 1 229 ? -7.513 7.231 -24.041 1.00 88.12 229 GLU A C 1
ATOM 1890 O O . GLU A 1 229 ? -8.600 7.650 -23.653 1.00 88.12 229 GLU A O 1
ATOM 1895 N N . ALA A 1 230 ? -7.375 6.000 -24.537 1.00 84.94 230 ALA A N 1
ATOM 1896 C CA . ALA A 1 230 ? -8.478 5.046 -24.643 1.00 84.94 230 ALA A CA 1
ATOM 1897 C C . ALA A 1 230 ? -9.027 4.665 -23.263 1.00 84.94 230 ALA A C 1
ATOM 1899 O O . ALA A 1 230 ? -10.241 4.626 -23.078 1.00 84.94 230 ALA A O 1
ATOM 1900 N N . ILE A 1 231 ? -8.143 4.451 -22.284 1.00 83.12 231 ILE A N 1
ATOM 1901 C CA . ILE A 1 231 ? -8.541 4.227 -20.895 1.00 83.12 231 ILE A CA 1
ATOM 1902 C C . ILE A 1 231 ? -9.289 5.467 -20.390 1.00 83.12 231 ILE A C 1
ATOM 1904 O O . ILE A 1 231 ? -10.469 5.355 -20.076 1.00 83.12 231 ILE A O 1
ATOM 1908 N N . LEU A 1 232 ? -8.678 6.658 -20.432 1.00 83.75 232 LEU A N 1
ATOM 1909 C CA . LEU A 1 232 ? -9.266 7.921 -19.952 1.00 83.75 232 LEU A CA 1
ATOM 1910 C C . LEU A 1 232 ? -10.584 8.317 -20.650 1.00 83.75 232 LEU A C 1
ATOM 1912 O O . LEU A 1 232 ? -11.443 8.936 -20.030 1.00 83.75 232 LEU A O 1
ATOM 1916 N N . SER A 1 233 ? -10.772 7.964 -21.922 1.00 80.81 233 SER A N 1
ATOM 1917 C CA . SER A 1 233 ? -11.993 8.266 -22.690 1.00 80.81 233 SER A CA 1
ATOM 1918 C C . SER A 1 233 ? -13.094 7.215 -22.552 1.00 80.81 233 SER A C 1
ATOM 1920 O O . SER A 1 233 ? -14.246 7.500 -22.872 1.00 80.81 233 SER A O 1
ATOM 1922 N N . SER A 1 234 ? -12.775 6.018 -22.052 1.00 71.88 234 SER A N 1
ATOM 1923 C CA . SER A 1 234 ? -13.765 4.962 -21.805 1.00 71.88 234 SER A CA 1
ATOM 1924 C C . SER A 1 234 ? -14.654 5.221 -20.579 1.00 71.88 234 SER A C 1
ATOM 1926 O O . SER A 1 234 ? -15.603 4.475 -20.341 1.00 71.88 234 SER A O 1
ATOM 1928 N N . PHE A 1 235 ? -14.382 6.287 -19.819 1.00 68.69 235 PHE A N 1
ATOM 1929 C CA . PHE A 1 235 ? -15.131 6.659 -18.623 1.00 68.69 235 PHE A CA 1
ATOM 1930 C C . PHE A 1 235 ? -16.256 7.653 -18.921 1.00 68.69 235 PHE A C 1
ATOM 1932 O O . PHE A 1 235 ? -16.045 8.686 -19.555 1.00 68.69 235 PHE A O 1
ATOM 1939 N N . SER A 1 236 ? -17.435 7.417 -18.341 1.00 63.06 236 SER A N 1
ATOM 1940 C CA . SER A 1 236 ? -18.384 8.501 -18.077 1.00 63.06 236 SER A CA 1
ATOM 1941 C C . SER A 1 236 ? -18.098 9.086 -16.694 1.00 63.06 236 SER A C 1
ATOM 1943 O O . SER A 1 236 ? -18.055 8.339 -15.719 1.00 63.06 236 SER A O 1
ATOM 1945 N N . ILE A 1 237 ? -17.962 10.410 -16.578 1.00 65.44 237 ILE A N 1
ATOM 1946 C CA . ILE A 1 237 ? -17.805 11.118 -15.290 1.00 65.44 237 ILE A CA 1
ATOM 1947 C C . ILE A 1 237 ? -19.172 11.228 -14.582 1.00 65.44 237 ILE A C 1
ATOM 1949 O O . ILE A 1 237 ? -19.625 12.311 -14.227 1.00 65.44 237 ILE A O 1
ATOM 1953 N N . GLN A 1 238 ? -19.886 10.116 -14.448 1.00 78.50 238 GLN A N 1
ATOM 1954 C CA . GLN A 1 238 ? -21.172 10.043 -13.759 1.00 78.50 238 GLN A CA 1
ATOM 1955 C C . GLN A 1 238 ? -21.051 9.098 -12.566 1.00 78.50 238 GLN A C 1
ATOM 1957 O O . GLN A 1 238 ? -20.186 8.222 -12.543 1.00 78.50 238 GLN A O 1
ATOM 1962 N N . ILE A 1 239 ? -21.894 9.316 -11.559 1.00 82.50 239 ILE A N 1
ATOM 1963 C CA . ILE A 1 239 ? -22.045 8.403 -10.424 1.00 82.50 239 ILE A CA 1
ATOM 1964 C C . ILE A 1 239 ? -22.635 7.095 -10.970 1.00 82.50 239 ILE A C 1
ATOM 1966 O O . ILE A 1 239 ? -23.494 7.138 -11.854 1.00 82.50 239 ILE A O 1
ATOM 1970 N N . ALA A 1 240 ? -22.147 5.950 -10.486 1.00 84.94 240 ALA A N 1
ATOM 1971 C CA . ALA A 1 240 ? -22.684 4.649 -10.881 1.00 84.94 240 ALA A CA 1
ATOM 1972 C C . ALA A 1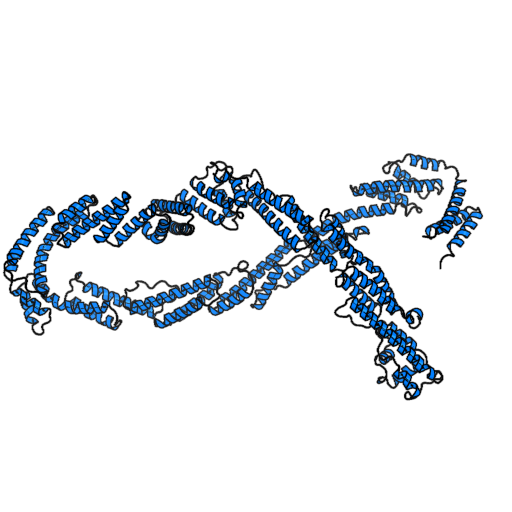 240 ? -24.192 4.588 -10.579 1.00 84.94 240 ALA A C 1
ATOM 1974 O O . ALA A 1 240 ? -24.660 5.186 -9.616 1.00 84.94 240 ALA A O 1
ATOM 1975 N N . GLN A 1 241 ? -24.970 3.901 -11.409 1.00 84.56 241 GLN A N 1
ATOM 1976 C CA . GLN A 1 241 ? -26.410 3.729 -11.175 1.00 84.56 241 GLN A CA 1
ATOM 1977 C C . GLN A 1 241 ? -26.728 2.442 -10.415 1.00 84.56 241 GLN A C 1
ATOM 1979 O O . GLN A 1 241 ? -27.790 2.329 -9.811 1.00 84.56 241 GLN A O 1
ATOM 1984 N N . ASP A 1 242 ? -25.815 1.475 -10.460 1.00 86.69 242 ASP A N 1
ATOM 1985 C CA . ASP A 1 242 ? -25.955 0.172 -9.831 1.00 86.69 242 ASP A CA 1
ATOM 1986 C C . ASP A 1 242 ? -24.581 -0.423 -9.471 1.00 86.69 242 ASP A C 1
ATOM 1988 O O . ASP A 1 242 ? -23.519 0.065 -9.878 1.00 86.69 242 ASP A O 1
ATOM 1992 N N . TRP A 1 243 ? -24.611 -1.517 -8.710 1.00 84.25 243 TRP A N 1
ATOM 1993 C CA . TRP A 1 243 ? -23.420 -2.247 -8.279 1.00 84.25 243 TRP A CA 1
ATOM 1994 C C . TRP A 1 243 ? -22.614 -2.850 -9.445 1.00 84.25 243 TRP A C 1
ATOM 1996 O O . TRP A 1 243 ? -21.396 -2.984 -9.335 1.00 84.25 243 TRP A O 1
ATOM 2006 N N . GLN A 1 244 ? -23.239 -3.167 -10.588 1.00 83.19 244 GLN A N 1
ATOM 2007 C CA . GLN A 1 244 ? -22.522 -3.693 -11.760 1.00 83.19 244 GLN A CA 1
ATOM 2008 C C . GLN A 1 244 ? -21.674 -2.606 -12.429 1.00 83.19 244 GLN A C 1
ATOM 2010 O O . GLN A 1 244 ? -20.512 -2.841 -12.769 1.00 83.19 244 GLN A O 1
ATOM 2015 N N . GLN A 1 245 ? -22.225 -1.401 -12.576 1.00 84.12 245 GLN A N 1
ATOM 2016 C CA . GLN A 1 245 ? -21.494 -0.225 -13.034 1.00 84.12 245 GLN A CA 1
ATOM 2017 C C . GLN A 1 245 ? -20.372 0.139 -12.062 1.00 84.12 245 GLN A C 1
ATOM 2019 O O . GLN A 1 245 ? -19.277 0.483 -12.505 1.00 84.12 245 GLN A O 1
ATOM 2024 N N . LEU A 1 246 ? -20.598 -0.000 -10.753 1.00 85.38 246 LEU A N 1
ATOM 2025 C CA . LEU A 1 246 ? -19.560 0.233 -9.752 1.00 85.38 246 LEU A CA 1
ATOM 2026 C C . LEU A 1 246 ? -18.399 -0.770 -9.875 1.00 85.38 246 LEU A C 1
ATOM 2028 O O . LEU A 1 246 ? -17.243 -0.353 -9.886 1.00 85.38 246 LEU A O 1
ATOM 2032 N N . HIS A 1 247 ? -18.682 -2.066 -10.063 1.00 82.62 247 HIS A N 1
ATOM 2033 C CA . HIS A 1 247 ? -17.658 -3.085 -10.346 1.00 82.62 247 HIS A CA 1
ATOM 2034 C C . HIS A 1 247 ? -16.868 -2.799 -11.631 1.00 82.62 247 HIS A C 1
ATOM 2036 O O . HIS A 1 247 ? -15.660 -3.050 -11.710 1.00 82.62 247 HIS A O 1
ATOM 2042 N N . LEU A 1 248 ? -17.536 -2.272 -12.659 1.00 81.00 248 LEU A N 1
ATOM 2043 C CA . LEU A 1 248 ? -16.867 -1.842 -13.882 1.00 81.00 248 LEU A CA 1
ATOM 2044 C C . LEU A 1 248 ? -15.941 -0.648 -13.603 1.00 81.00 248 LEU A C 1
ATOM 2046 O O . LEU A 1 248 ? -14.799 -0.647 -14.061 1.00 81.00 248 LEU A O 1
ATOM 2050 N N . PHE A 1 249 ? -16.393 0.334 -12.816 1.00 83.44 249 PHE A N 1
ATOM 2051 C CA . PHE A 1 249 ? -15.587 1.495 -12.430 1.00 83.44 249 PHE A CA 1
ATOM 2052 C C . PHE A 1 249 ? -14.366 1.106 -11.595 1.00 83.44 249 PHE A C 1
ATOM 2054 O O . PHE A 1 249 ? -13.283 1.622 -11.859 1.00 83.44 249 PHE A O 1
ATOM 2061 N N . THR A 1 250 ? -14.487 0.162 -10.659 1.00 81.94 250 THR A N 1
ATOM 2062 C CA . THR A 1 250 ? -13.353 -0.318 -9.850 1.00 81.94 250 THR A CA 1
ATOM 2063 C C . THR A 1 250 ? -12.362 -1.143 -10.665 1.00 81.94 250 THR A C 1
ATOM 2065 O O . THR A 1 250 ? -11.154 -0.953 -10.542 1.00 81.94 250 THR A O 1
ATOM 2068 N N . THR A 1 251 ? -12.841 -1.989 -11.582 1.00 80.38 251 THR A N 1
ATOM 2069 C CA . THR A 1 251 ? -11.967 -2.708 -12.528 1.00 80.38 251 THR A CA 1
ATOM 2070 C C . THR A 1 251 ? -11.147 -1.725 -13.362 1.00 80.38 251 THR A C 1
ATOM 2072 O O . THR A 1 251 ? -9.946 -1.904 -13.558 1.00 80.38 251 THR A O 1
ATOM 2075 N N . LYS A 1 252 ? -11.780 -0.642 -13.816 1.00 76.31 252 LYS A N 1
ATOM 2076 C CA . LYS A 1 252 ? -11.126 0.392 -14.616 1.00 76.31 252 LYS A CA 1
ATOM 2077 C C . LYS A 1 252 ? -10.217 1.319 -13.800 1.00 76.31 252 LYS A C 1
ATOM 2079 O O . LYS A 1 252 ? -9.184 1.744 -14.313 1.00 76.31 252 LYS A O 1
ATOM 2084 N N . LEU A 1 253 ? -10.549 1.587 -12.537 1.00 82.19 253 LEU A N 1
ATOM 2085 C CA . LEU A 1 253 ? -9.665 2.251 -11.576 1.00 82.19 253 LEU A CA 1
ATOM 2086 C C . LEU A 1 253 ? -8.366 1.448 -11.401 1.00 82.19 253 LEU A C 1
ATOM 2088 O O . LEU A 1 253 ? -7.278 2.012 -11.512 1.00 82.19 253 LEU A O 1
ATOM 2092 N N . ASN A 1 254 ? -8.482 0.127 -11.247 1.00 80.38 254 ASN A N 1
ATOM 2093 C CA . ASN A 1 254 ? -7.337 -0.779 -11.169 1.00 80.38 254 ASN A CA 1
ATOM 2094 C C . ASN A 1 254 ? -6.526 -0.792 -12.478 1.00 80.38 254 ASN A C 1
ATOM 2096 O O . ASN A 1 254 ? -5.297 -0.783 -12.437 1.00 80.38 254 ASN A O 1
ATOM 2100 N N . GLU A 1 255 ? -7.179 -0.761 -13.649 1.00 81.44 255 GLU A N 1
ATOM 2101 C CA . GLU A 1 255 ? -6.488 -0.629 -14.946 1.00 81.44 255 GLU A CA 1
ATOM 2102 C C . GLU A 1 255 ? -5.685 0.684 -15.056 1.00 81.44 255 GLU A C 1
ATOM 2104 O O . GLU A 1 255 ? -4.568 0.664 -15.575 1.00 81.44 255 GLU A O 1
ATOM 2109 N N . LEU A 1 256 ? -6.212 1.809 -14.548 1.00 82.75 256 LEU A N 1
ATOM 2110 C CA . LEU A 1 256 ? -5.512 3.103 -14.493 1.00 82.75 256 LEU A CA 1
ATOM 2111 C C . LEU A 1 256 ? -4.315 3.075 -13.536 1.00 82.75 256 LEU A C 1
ATOM 2113 O O . LEU A 1 256 ? -3.226 3.510 -13.906 1.00 82.75 256 LEU A O 1
ATOM 2117 N N . GLN A 1 257 ? -4.502 2.558 -12.319 1.00 79.94 257 GLN A N 1
ATOM 2118 C CA . GLN A 1 257 ? -3.451 2.491 -11.297 1.00 79.94 257 GLN A CA 1
ATOM 2119 C C . GLN A 1 257 ? -2.306 1.544 -11.689 1.00 79.94 257 GLN A C 1
ATOM 2121 O O . GLN A 1 257 ? -1.152 1.778 -11.332 1.00 79.94 257 GLN A O 1
ATOM 2126 N N . LEU A 1 258 ? -2.607 0.489 -12.452 1.00 80.31 258 LEU A N 1
ATOM 2127 C CA . LEU A 1 258 ? -1.631 -0.500 -12.917 1.00 80.31 258 LEU A CA 1
ATOM 2128 C C . LEU A 1 258 ? -1.075 -0.203 -14.317 1.00 80.31 258 LEU A C 1
ATOM 2130 O O . LEU A 1 258 ? -0.307 -1.018 -14.843 1.00 80.31 258 LEU A O 1
ATOM 2134 N N . PHE A 1 259 ? -1.442 0.925 -14.937 1.00 82.31 259 PHE A N 1
ATOM 2135 C CA . PHE A 1 259 ? -0.982 1.268 -16.280 1.00 82.31 259 PHE A CA 1
ATOM 2136 C C . PHE A 1 259 ? 0.549 1.388 -16.320 1.00 82.31 259 PHE A C 1
ATOM 2138 O O . PHE A 1 259 ? 1.156 2.211 -15.634 1.00 82.31 259 PHE A O 1
ATOM 2145 N N . LYS A 1 260 ? 1.184 0.558 -17.155 1.00 77.00 260 LYS A N 1
ATOM 2146 C CA . LYS A 1 260 ? 2.635 0.554 -17.370 1.00 77.00 260 LYS A CA 1
ATOM 2147 C C . LYS A 1 260 ? 2.955 0.992 -18.788 1.00 77.00 260 LYS A C 1
ATOM 2149 O O . LYS A 1 260 ? 2.458 0.412 -19.752 1.00 77.00 260 LYS A O 1
ATOM 2154 N N . VAL A 1 261 ? 3.828 1.986 -18.886 1.00 82.19 261 VAL A N 1
ATOM 2155 C CA . VAL A 1 261 ? 4.345 2.506 -20.152 1.00 82.19 261 VAL A CA 1
ATOM 2156 C C . VAL A 1 261 ? 5.264 1.462 -20.791 1.00 82.19 261 VAL A C 1
ATOM 2158 O O . VAL A 1 261 ? 6.087 0.865 -20.093 1.00 82.19 261 VAL A O 1
ATOM 2161 N N . LYS A 1 262 ? 5.100 1.193 -22.092 1.00 74.50 262 LYS A N 1
ATOM 2162 C CA . LYS A 1 262 ? 5.934 0.228 -22.831 1.00 74.50 262 LYS A CA 1
ATOM 2163 C C . LYS A 1 262 ? 7.184 0.868 -23.429 1.00 74.50 262 LYS A C 1
ATOM 2165 O O . LYS A 1 262 ? 8.153 0.162 -23.692 1.00 74.50 262 LYS A O 1
ATOM 2170 N N . SER A 1 263 ? 7.151 2.170 -23.687 1.00 77.62 263 SER A N 1
ATOM 2171 C CA . SER A 1 263 ? 8.312 2.948 -24.107 1.00 77.62 263 SER A CA 1
ATOM 2172 C C . SER A 1 263 ? 9.282 3.204 -22.949 1.00 77.62 263 SER A C 1
ATOM 2174 O O . SER A 1 263 ? 8.910 3.179 -21.778 1.00 77.62 263 SER A O 1
ATOM 2176 N N . ASP A 1 264 ? 10.538 3.512 -23.287 1.00 75.94 264 ASP A N 1
ATOM 2177 C CA . ASP A 1 264 ? 11.571 3.916 -22.319 1.00 75.94 264 ASP A CA 1
ATOM 2178 C C . ASP A 1 264 ? 11.319 5.319 -21.714 1.00 75.94 264 ASP A C 1
ATOM 2180 O O . ASP A 1 264 ? 12.118 5.811 -20.915 1.00 75.94 264 ASP A O 1
ATOM 2184 N N . PHE A 1 265 ? 10.230 5.990 -22.108 1.00 80.56 265 PHE A N 1
ATOM 2185 C CA . PHE A 1 265 ? 9.873 7.339 -21.677 1.00 80.56 265 PHE A CA 1
ATOM 2186 C C . PHE A 1 265 ? 8.752 7.271 -20.638 1.00 80.56 265 PHE A C 1
ATOM 2188 O O . PHE A 1 265 ? 7.692 6.719 -20.900 1.00 80.56 265 PHE A O 1
ATOM 2195 N N . SER A 1 266 ? 8.963 7.847 -19.456 1.00 84.81 266 SER A N 1
ATOM 2196 C CA . SER A 1 266 ? 7.944 7.906 -18.400 1.00 84.81 266 SER A CA 1
ATOM 2197 C C . SER A 1 266 ? 6.720 8.739 -18.806 1.00 84.81 266 SER A C 1
ATOM 2199 O O . SER A 1 266 ? 6.796 9.567 -19.713 1.00 84.81 266 SER A O 1
ATOM 2201 N N . ILE A 1 267 ? 5.601 8.561 -18.092 1.00 85.50 267 ILE A N 1
ATOM 2202 C CA . ILE A 1 267 ? 4.418 9.424 -18.241 1.00 85.50 267 ILE A CA 1
ATOM 2203 C C . ILE A 1 267 ? 4.818 10.873 -17.899 1.00 85.50 267 ILE A C 1
ATOM 2205 O O . ILE A 1 267 ? 5.389 11.095 -16.829 1.00 85.50 267 ILE A O 1
ATOM 2209 N N . PRO A 1 268 ? 4.545 11.861 -18.769 1.00 88.06 268 PRO A N 1
ATOM 2210 C CA . PRO A 1 268 ? 4.853 13.257 -18.486 1.00 88.06 268 PRO A CA 1
ATOM 2211 C C . PRO A 1 268 ? 3.980 13.820 -17.351 1.00 88.06 268 PRO A C 1
ATOM 2213 O O . PRO A 1 268 ? 2.834 13.383 -17.197 1.00 88.06 268 PRO A O 1
ATOM 2216 N N . PRO A 1 269 ? 4.440 14.854 -16.621 1.00 83.19 269 PRO A N 1
ATOM 2217 C CA . PRO A 1 269 ? 3.693 15.452 -15.510 1.00 83.19 269 PRO A CA 1
ATOM 2218 C C . PRO A 1 269 ? 2.260 15.873 -15.867 1.00 83.19 269 PRO A C 1
ATOM 2220 O O . PRO A 1 269 ? 1.333 15.553 -15.132 1.00 83.19 269 PRO A O 1
ATOM 2223 N N . ASP A 1 270 ? 2.051 16.506 -17.025 1.00 82.50 270 ASP A N 1
ATOM 2224 C CA . ASP A 1 270 ? 0.722 16.963 -17.464 1.00 82.50 270 ASP A CA 1
ATOM 2225 C C . ASP A 1 270 ? -0.267 15.805 -17.667 1.00 82.50 270 ASP A C 1
ATOM 2227 O O . ASP A 1 270 ? -1.466 15.930 -17.412 1.00 82.50 270 ASP A O 1
ATOM 2231 N N . TRP A 1 271 ? 0.229 14.654 -18.125 1.00 86.06 271 TRP A N 1
ATOM 2232 C CA . TRP A 1 271 ? -0.568 13.438 -18.272 1.00 86.06 271 TRP A CA 1
ATOM 2233 C C . TRP A 1 271 ? -0.813 12.766 -16.930 1.00 86.06 271 TRP A C 1
ATOM 2235 O O . TRP A 1 271 ? -1.909 12.269 -16.688 1.00 86.06 271 TRP A O 1
ATOM 2245 N N . GLN A 1 272 ? 0.176 12.796 -16.041 1.00 84.75 272 GLN A N 1
ATOM 2246 C CA . GLN A 1 272 ? 0.036 12.259 -14.698 1.00 84.75 272 GLN A CA 1
ATOM 2247 C C . GLN A 1 272 ? -0.985 13.052 -13.877 1.00 84.75 272 GLN A C 1
ATOM 2249 O O . GLN A 1 272 ? -1.807 12.442 -13.207 1.00 84.75 272 GLN A O 1
ATOM 2254 N N . ILE A 1 273 ? -1.026 14.382 -14.020 1.00 84.81 273 ILE A N 1
ATOM 2255 C CA . ILE A 1 273 ? -2.082 15.229 -13.445 1.00 84.81 273 ILE A CA 1
ATOM 2256 C C . ILE A 1 273 ? -3.458 14.792 -13.960 1.00 84.81 273 ILE A C 1
ATOM 2258 O O . ILE A 1 273 ? -4.353 14.555 -13.157 1.00 84.81 273 ILE A O 1
ATOM 2262 N N . LYS A 1 274 ? -3.629 14.592 -15.276 1.00 84.69 274 LYS A N 1
ATOM 2263 C CA . LYS A 1 274 ? -4.907 14.113 -15.844 1.00 84.69 274 LYS A CA 1
ATOM 2264 C C . LYS A 1 274 ? -5.325 12.746 -15.304 1.00 84.69 274 LYS A C 1
ATOM 2266 O O . LYS A 1 274 ? -6.518 12.528 -15.091 1.00 84.69 274 LYS A O 1
ATOM 2271 N N . VAL A 1 275 ? -4.368 11.834 -15.117 1.00 85.38 275 VAL A N 1
ATOM 2272 C CA . VAL A 1 275 ? -4.599 10.509 -14.522 1.00 85.38 275 VAL A CA 1
ATOM 2273 C C . VAL A 1 275 ? -5.044 10.653 -13.070 1.00 85.38 275 VAL A C 1
ATOM 2275 O O . VAL A 1 275 ? -6.080 10.101 -12.710 1.00 85.38 275 VAL A O 1
ATOM 2278 N N . THR A 1 276 ? -4.330 11.441 -12.265 1.00 84.81 276 THR A N 1
ATOM 2279 C CA . THR A 1 276 ? -4.682 11.697 -10.863 1.00 84.81 276 THR A CA 1
ATOM 2280 C C . THR A 1 276 ? -6.059 12.347 -10.741 1.00 84.81 276 THR A C 1
ATOM 2282 O O . THR A 1 276 ? -6.891 11.848 -9.995 1.00 84.81 276 THR A O 1
ATOM 2285 N N . GLU A 1 277 ? -6.362 13.377 -11.535 1.00 85.31 277 GLU A N 1
ATOM 2286 C CA . GLU A 1 277 ? -7.681 14.027 -11.543 1.00 85.31 277 GLU A CA 1
ATOM 2287 C C . GLU A 1 277 ? -8.816 13.057 -11.914 1.00 85.31 277 GLU A C 1
ATOM 2289 O O . GLU A 1 277 ? -9.923 13.160 -11.382 1.00 85.31 277 GLU A O 1
ATOM 2294 N N . HIS A 1 278 ? -8.575 12.116 -12.835 1.00 84.62 278 HIS A N 1
ATOM 2295 C CA . HIS A 1 278 ? -9.563 11.087 -13.178 1.00 84.62 278 HIS A CA 1
ATOM 2296 C C . HIS A 1 278 ? -9.732 10.062 -12.058 1.00 84.62 278 HIS A C 1
ATOM 2298 O O . HIS A 1 278 ? -10.868 9.704 -11.752 1.00 84.62 278 HIS A O 1
ATOM 2304 N N . ILE A 1 279 ? -8.636 9.623 -11.435 1.00 85.31 279 ILE A N 1
ATOM 2305 C CA . ILE A 1 279 ? -8.655 8.727 -10.273 1.00 85.31 279 ILE A CA 1
ATOM 2306 C C . ILE A 1 279 ? -9.437 9.371 -9.123 1.00 85.31 279 ILE A C 1
ATOM 2308 O O . ILE A 1 279 ? -10.347 8.747 -8.586 1.00 85.31 279 ILE A O 1
ATOM 2312 N N . GLU A 1 280 ? -9.151 10.632 -8.792 1.00 83.88 280 GLU A N 1
ATOM 2313 C CA . GLU A 1 280 ? -9.847 11.377 -7.738 1.00 83.88 280 GLU A CA 1
ATOM 2314 C C . GLU A 1 280 ? -11.343 11.525 -8.034 1.00 83.88 280 GLU A C 1
ATOM 2316 O O . GLU A 1 280 ? -12.173 11.296 -7.155 1.00 83.88 280 GLU A O 1
ATOM 2321 N N . LYS A 1 281 ? -11.717 11.847 -9.281 1.00 83.50 281 LYS A N 1
ATOM 2322 C CA . LYS A 1 281 ? -13.130 11.915 -9.689 1.00 83.50 281 LYS A CA 1
ATOM 2323 C C . LYS A 1 281 ? -13.831 10.560 -9.614 1.00 83.50 281 LYS A C 1
ATOM 2325 O O . LYS A 1 281 ? -14.973 10.503 -9.168 1.00 83.50 281 LYS A O 1
ATOM 2330 N N . LEU A 1 282 ? -13.175 9.480 -10.041 1.00 81.06 282 LEU A N 1
ATOM 2331 C CA . LEU A 1 282 ? -13.714 8.119 -9.962 1.00 81.06 282 LEU A CA 1
ATOM 2332 C C . LEU A 1 282 ? -13.923 7.692 -8.511 1.00 81.06 282 LEU A C 1
ATOM 2334 O O . LEU A 1 282 ? -15.011 7.234 -8.172 1.00 81.06 282 LEU A O 1
ATOM 2338 N N . LEU A 1 283 ? -12.925 7.903 -7.652 1.00 84.69 283 LEU A N 1
ATOM 2339 C CA . LEU A 1 283 ? -13.040 7.649 -6.217 1.00 84.69 283 LEU A CA 1
ATOM 2340 C C . LEU A 1 283 ? -14.165 8.485 -5.599 1.00 84.69 283 LEU A C 1
ATOM 2342 O O . LEU A 1 283 ? -14.986 7.939 -4.871 1.00 84.69 283 LEU A O 1
ATOM 2346 N N . GLY A 1 284 ? -14.272 9.770 -5.948 1.00 84.31 284 GLY A N 1
ATOM 2347 C CA . GLY A 1 284 ? -15.370 10.632 -5.505 1.00 84.31 284 GLY A CA 1
ATOM 2348 C C . GLY A 1 284 ? -16.750 10.114 -5.927 1.00 84.31 284 GLY A C 1
ATOM 2349 O O . GLY A 1 284 ? -17.669 10.081 -5.113 1.00 84.31 284 GLY A O 1
ATOM 2350 N N . ASN A 1 285 ? -16.896 9.641 -7.167 1.00 85.00 285 ASN A N 1
ATOM 2351 C CA . ASN A 1 285 ? -18.147 9.061 -7.665 1.00 85.00 285 ASN A CA 1
ATOM 2352 C C . ASN A 1 285 ? -18.487 7.722 -6.989 1.00 85.00 285 ASN A C 1
ATOM 2354 O O . ASN A 1 285 ? -19.657 7.471 -6.703 1.00 85.00 285 ASN A O 1
ATOM 2358 N N . ILE A 1 286 ? -17.487 6.873 -6.723 1.00 84.50 286 ILE A N 1
ATOM 2359 C CA . ILE A 1 286 ? -17.656 5.605 -5.994 1.00 84.50 286 ILE A CA 1
ATOM 2360 C C . ILE A 1 286 ? -18.099 5.885 -4.551 1.00 84.50 286 ILE A C 1
ATOM 2362 O O . ILE A 1 286 ? -19.070 5.294 -4.079 1.00 84.50 286 ILE A O 1
ATOM 2366 N N . GLN A 1 287 ? -17.437 6.824 -3.868 1.00 85.50 287 GLN A N 1
ATOM 2367 C CA . GLN A 1 287 ? -17.800 7.246 -2.512 1.00 85.50 287 GLN A CA 1
ATOM 2368 C C . GLN A 1 287 ? -19.223 7.805 -2.457 1.00 85.50 287 GLN A C 1
ATOM 2370 O O . GLN A 1 287 ? -19.984 7.476 -1.550 1.00 85.50 287 GLN A O 1
ATOM 2375 N N . GLU A 1 288 ? -19.603 8.625 -3.435 1.00 86.12 288 GLU A N 1
ATOM 2376 C CA . GLU A 1 288 ? -20.938 9.210 -3.510 1.00 86.12 288 GLU A CA 1
ATOM 2377 C C . GLU A 1 288 ? -22.025 8.154 -3.770 1.00 86.12 288 GLU A C 1
ATOM 2379 O O . GLU A 1 288 ? -23.076 8.204 -3.132 1.00 86.12 288 GLU A O 1
ATOM 2384 N N . PHE A 1 289 ? -21.766 7.164 -4.630 1.00 88.25 289 PHE A N 1
ATOM 2385 C CA . PHE A 1 289 ? -22.673 6.030 -4.841 1.00 88.25 289 PHE A CA 1
ATOM 2386 C C . PHE A 1 289 ? -22.898 5.235 -3.549 1.00 88.25 289 PHE A C 1
ATOM 2388 O O . PHE A 1 289 ? -24.037 5.010 -3.136 1.00 88.25 289 PHE A O 1
ATOM 2395 N N . ILE A 1 290 ? -21.806 4.869 -2.872 1.00 84.81 290 ILE A N 1
ATOM 2396 C CA . ILE A 1 290 ? -21.849 4.113 -1.616 1.00 84.81 290 ILE A CA 1
ATOM 2397 C C . ILE A 1 290 ? -22.587 4.910 -0.539 1.00 84.81 290 ILE A C 1
ATOM 2399 O O . ILE A 1 290 ? -23.448 4.368 0.151 1.00 84.81 290 ILE A O 1
ATOM 2403 N N . ARG A 1 291 ? -22.323 6.218 -0.437 1.00 85.88 291 ARG A N 1
ATOM 2404 C CA . ARG A 1 291 ? -23.038 7.118 0.473 1.00 85.88 291 ARG A CA 1
ATOM 2405 C C . ARG A 1 291 ? -24.544 7.109 0.210 1.00 85.88 291 ARG A C 1
ATOM 2407 O O . ARG A 1 291 ? -25.310 7.033 1.166 1.00 85.88 291 ARG A O 1
ATOM 2414 N N . GLN A 1 292 ? -24.970 7.194 -1.052 1.00 84.81 292 GLN A N 1
ATOM 2415 C CA . GLN A 1 292 ? -26.390 7.196 -1.418 1.00 84.81 292 GLN A CA 1
ATOM 2416 C C . GLN A 1 292 ? -27.075 5.881 -1.028 1.00 84.81 292 GLN A C 1
ATOM 2418 O O . GLN A 1 292 ? -28.102 5.926 -0.349 1.00 84.81 292 GLN A O 1
ATOM 2423 N N . HIS A 1 293 ? -26.475 4.735 -1.358 1.00 85.00 293 HIS A N 1
ATOM 2424 C CA . HIS A 1 293 ? -27.010 3.413 -1.013 1.00 85.00 293 HIS A CA 1
ATOM 2425 C C . HIS A 1 293 ? -27.074 3.172 0.502 1.00 85.00 293 HIS A C 1
ATOM 2427 O O . HIS A 1 293 ? -28.126 2.805 1.026 1.00 85.00 293 HIS A O 1
ATOM 2433 N N . ILE A 1 294 ? -26.000 3.484 1.236 1.00 83.81 294 ILE A N 1
ATOM 2434 C CA . ILE A 1 294 ? -25.965 3.356 2.702 1.00 83.81 294 ILE A CA 1
ATOM 2435 C C . ILE A 1 294 ? -27.003 4.272 3.358 1.00 83.81 294 ILE A C 1
ATOM 2437 O O . ILE A 1 294 ? -27.722 3.853 4.264 1.00 83.81 294 ILE A O 1
ATOM 2441 N N . SER A 1 295 ? -27.127 5.518 2.890 1.00 78.00 295 SER A N 1
ATOM 2442 C CA . SER A 1 295 ? -28.092 6.471 3.451 1.00 78.00 295 SER A CA 1
ATOM 2443 C C . SER A 1 295 ? -29.554 6.078 3.213 1.00 78.00 295 SER A C 1
ATOM 2445 O O . SER A 1 295 ? -30.425 6.524 3.960 1.00 78.00 295 SER A O 1
ATOM 2447 N N . GLY A 1 296 ? -29.819 5.245 2.200 1.00 77.56 296 GLY A N 1
ATOM 2448 C CA . GLY A 1 296 ? -31.145 4.724 1.868 1.00 77.56 296 GLY A CA 1
ATOM 2449 C C . GLY A 1 296 ? -31.565 3.489 2.669 1.00 77.56 296 GLY A C 1
ATOM 2450 O O . GLY A 1 296 ? -32.726 3.088 2.578 1.00 77.56 296 GLY A O 1
ATOM 2451 N N . CYS A 1 297 ? -30.659 2.897 3.454 1.00 82.06 297 CYS A N 1
ATOM 2452 C CA . CYS A 1 297 ? -30.954 1.723 4.271 1.00 82.06 297 CYS A CA 1
ATOM 2453 C C . CYS A 1 297 ? -31.862 2.091 5.457 1.00 82.06 297 CYS A C 1
ATOM 2455 O O . CYS A 1 297 ? -31.600 3.037 6.207 1.00 82.06 297 CYS A O 1
ATOM 2457 N N . ASN A 1 298 ? -32.925 1.314 5.656 1.00 78.56 298 ASN A N 1
ATOM 2458 C CA . ASN A 1 298 ? -33.894 1.495 6.742 1.00 78.56 298 ASN A CA 1
ATOM 2459 C C . ASN A 1 298 ? -33.774 0.413 7.821 1.00 78.56 298 ASN A C 1
ATOM 2461 O O . ASN A 1 298 ? -34.349 0.546 8.904 1.00 78.56 298 ASN A O 1
ATOM 2465 N N . THR A 1 299 ? -33.043 -0.663 7.532 1.00 79.12 299 THR A N 1
ATOM 2466 C CA . THR A 1 299 ? -32.819 -1.793 8.439 1.00 79.12 299 THR A CA 1
ATOM 2467 C C . THR A 1 299 ? -31.338 -2.161 8.516 1.00 79.12 299 THR A C 1
ATOM 2469 O O . THR A 1 299 ? -30.553 -1.829 7.628 1.00 79.12 299 THR A O 1
ATOM 2472 N N . LEU A 1 300 ? -30.952 -2.857 9.592 1.00 76.81 300 LEU A N 1
ATOM 2473 C CA . LEU A 1 300 ? -29.599 -3.407 9.727 1.00 76.81 300 LEU A CA 1
ATOM 2474 C C . LEU A 1 300 ? -29.330 -4.533 8.714 1.00 76.81 300 LEU A C 1
ATOM 2476 O O . LEU A 1 300 ? -28.192 -4.685 8.281 1.00 76.81 300 LEU A O 1
ATOM 2480 N N . GLU A 1 301 ? -30.365 -5.267 8.295 1.00 79.69 301 GLU A N 1
ATOM 2481 C CA . GLU A 1 301 ? -30.278 -6.327 7.277 1.00 79.69 301 GLU A CA 1
ATOM 2482 C C . GLU A 1 301 ? -29.937 -5.754 5.895 1.00 79.69 301 GLU A C 1
ATOM 2484 O O . GLU A 1 301 ? -29.007 -6.219 5.239 1.00 79.69 301 GLU A O 1
ATOM 2489 N N . GLU A 1 302 ? -30.645 -4.703 5.465 1.00 82.06 302 GLU A N 1
ATOM 2490 C CA . GLU A 1 302 ? -30.342 -3.986 4.216 1.00 82.06 302 GLU A CA 1
ATOM 2491 C C . GLU A 1 302 ? -28.912 -3.438 4.238 1.00 82.06 302 GLU A C 1
ATOM 2493 O O . GLU A 1 302 ? -28.160 -3.599 3.278 1.00 82.06 302 GLU A O 1
ATOM 2498 N N . LEU A 1 303 ? -28.505 -2.860 5.370 1.00 83.12 303 LEU A N 1
ATOM 2499 C CA . LEU A 1 303 ? -27.168 -2.306 5.539 1.00 83.12 303 LEU A CA 1
ATOM 2500 C C . LEU A 1 303 ? -26.068 -3.376 5.462 1.00 83.12 303 LEU A C 1
ATOM 2502 O O . LEU A 1 303 ? -24.992 -3.118 4.921 1.00 83.12 303 LEU A O 1
ATOM 2506 N N . GLN A 1 304 ? -26.332 -4.578 5.978 1.00 82.38 304 GLN A N 1
ATOM 2507 C CA . GLN A 1 304 ? -25.424 -5.713 5.849 1.00 82.38 304 GLN A CA 1
ATOM 2508 C C . GLN A 1 304 ? -25.254 -6.124 4.384 1.00 82.38 304 GLN A C 1
ATOM 2510 O O . GLN A 1 304 ? -24.121 -6.302 3.941 1.00 82.38 304 GLN A O 1
ATOM 2515 N N . ILE A 1 305 ? -26.353 -6.240 3.632 1.00 83.62 305 ILE A N 1
ATOM 2516 C CA . ILE A 1 305 ? -26.320 -6.618 2.212 1.00 83.62 305 ILE A CA 1
ATOM 2517 C C . ILE A 1 305 ? -25.474 -5.618 1.416 1.00 83.62 305 ILE A C 1
ATOM 2519 O O . ILE A 1 305 ? -24.586 -6.019 0.664 1.00 83.62 305 ILE A O 1
ATOM 2523 N N . GLU A 1 306 ? -25.697 -4.318 1.614 1.00 85.75 306 GLU A N 1
ATOM 2524 C CA . GLU A 1 306 ? -24.932 -3.267 0.930 1.00 85.75 306 GLU A CA 1
ATOM 2525 C C . GLU A 1 306 ? -23.441 -3.286 1.334 1.00 85.75 306 GLU A C 1
ATOM 2527 O O . GLU A 1 306 ? -22.557 -3.076 0.500 1.00 85.75 306 GLU A O 1
ATOM 2532 N N . TYR A 1 307 ? -23.120 -3.603 2.593 1.00 83.88 307 TYR A N 1
ATOM 2533 C CA . TYR A 1 307 ? -21.730 -3.724 3.047 1.00 83.88 307 TYR A CA 1
ATOM 2534 C C . TYR A 1 307 ? -21.022 -4.987 2.515 1.00 83.88 307 TYR A C 1
ATOM 2536 O O . TYR A 1 307 ? -19.829 -4.945 2.202 1.00 83.88 307 TYR A O 1
ATOM 2544 N N . GLU A 1 308 ? -21.734 -6.103 2.349 1.00 83.19 308 GLU A N 1
ATOM 2545 C CA . GLU A 1 308 ? -21.204 -7.300 1.684 1.00 83.19 308 GLU A CA 1
ATOM 2546 C C . GLU A 1 308 ? -20.912 -7.038 0.198 1.00 83.19 308 GLU A C 1
ATOM 2548 O O . GLU A 1 308 ? -19.855 -7.438 -0.304 1.00 83.19 308 GLU A O 1
ATOM 2553 N N . GLN A 1 309 ? -21.790 -6.298 -0.490 1.00 84.19 309 GLN A N 1
ATOM 2554 C CA . GLN A 1 309 ? -21.547 -5.837 -1.863 1.00 84.19 309 GLN A CA 1
ATOM 2555 C C . GLN A 1 309 ? -20.311 -4.933 -1.932 1.00 84.19 309 GLN A C 1
ATOM 2557 O O . GLN A 1 309 ? -19.450 -5.137 -2.790 1.00 84.19 309 GLN A O 1
ATOM 2562 N N . PHE A 1 310 ? -20.146 -4.009 -0.981 1.00 83.31 310 PHE A N 1
ATOM 2563 C CA . PHE A 1 310 ? -18.943 -3.184 -0.879 1.00 83.31 310 PHE A CA 1
ATOM 2564 C C . PHE A 1 310 ? -17.662 -4.024 -0.730 1.00 83.31 310 PHE A C 1
ATOM 2566 O O . PHE A 1 310 ? -16.708 -3.822 -1.484 1.00 83.31 310 PHE A O 1
ATOM 2573 N N . LYS A 1 311 ? -17.645 -5.018 0.171 1.00 79.44 311 LYS A N 1
ATOM 2574 C CA . LYS A 1 311 ? -16.485 -5.916 0.344 1.00 79.44 311 LYS A CA 1
ATOM 2575 C C . LYS A 1 311 ? -16.116 -6.675 -0.930 1.00 79.44 311 LYS A C 1
ATOM 2577 O O . LYS A 1 311 ? -14.943 -6.970 -1.150 1.00 79.44 311 LYS A O 1
ATOM 2582 N N . SER A 1 312 ? -17.093 -6.976 -1.783 1.00 80.81 312 SER A N 1
ATOM 2583 C CA . SER A 1 312 ? -16.858 -7.684 -3.044 1.00 80.81 312 SER A CA 1
ATOM 2584 C C . SER A 1 312 ? -16.101 -6.854 -4.097 1.00 80.81 312 SER A C 1
ATOM 2586 O O . SER A 1 312 ? -15.558 -7.423 -5.046 1.00 80.81 312 SER A O 1
ATOM 2588 N N . LEU A 1 313 ? -15.999 -5.527 -3.926 1.00 77.19 313 LEU A N 1
ATOM 2589 C CA . LEU A 1 313 ? -15.295 -4.636 -4.857 1.00 77.19 313 LEU A CA 1
ATOM 2590 C C . LEU A 1 313 ? -13.764 -4.779 -4.826 1.00 77.19 313 LEU A C 1
ATOM 2592 O O . LEU A 1 313 ? -13.107 -4.255 -5.725 1.00 77.19 313 LEU A O 1
ATOM 2596 N N . ASN A 1 314 ? -13.192 -5.479 -3.836 1.00 69.44 314 ASN A N 1
ATOM 2597 C CA . ASN A 1 314 ? -11.742 -5.690 -3.690 1.00 69.44 314 ASN A CA 1
ATOM 2598 C C . ASN A 1 314 ? -10.904 -4.388 -3.630 1.00 69.44 314 ASN A C 1
ATOM 2600 O O . ASN A 1 314 ? -9.716 -4.404 -3.949 1.00 69.44 314 ASN A O 1
ATOM 2604 N N . ILE A 1 315 ? -11.506 -3.266 -3.223 1.00 70.56 315 ILE A N 1
ATOM 2605 C CA . ILE A 1 315 ? -10.799 -2.009 -2.928 1.00 70.56 315 ILE A CA 1
ATOM 2606 C C . ILE A 1 315 ? -10.266 -2.100 -1.498 1.00 70.56 315 ILE A C 1
ATOM 2608 O O . ILE A 1 315 ? -10.985 -2.570 -0.611 1.00 70.56 315 ILE A O 1
ATOM 2612 N N . SER A 1 316 ? -9.029 -1.667 -1.250 1.00 65.00 316 SER A N 1
ATOM 2613 C CA . SER A 1 316 ? -8.503 -1.680 0.117 1.00 65.00 316 SER A CA 1
ATOM 2614 C C . SER A 1 316 ? -9.236 -0.644 0.990 1.00 65.00 316 SER A C 1
ATOM 2616 O O . SER A 1 316 ? -9.557 0.456 0.535 1.00 65.00 316 SER A O 1
ATOM 2618 N N . GLU A 1 317 ? -9.490 -0.964 2.266 1.00 62.25 317 GLU A N 1
ATOM 2619 C CA . GLU A 1 317 ? -10.066 0.008 3.217 1.00 62.25 317 GLU A CA 1
ATOM 2620 C C . GLU A 1 317 ? -9.138 1.224 3.439 1.00 62.25 317 GLU A C 1
ATOM 2622 O O . GLU A 1 317 ? -9.610 2.282 3.852 1.00 62.25 317 GLU A O 1
ATOM 2627 N N . GLU A 1 318 ? -7.841 1.109 3.117 1.00 63.28 318 GLU A N 1
ATOM 2628 C CA . GLU A 1 318 ? -6.874 2.217 3.150 1.00 63.28 318 GLU A CA 1
ATOM 2629 C C . GLU A 1 318 ? -7.057 3.184 1.968 1.00 63.28 318 GLU A C 1
ATOM 2631 O O . GLU A 1 318 ? -6.900 4.395 2.122 1.00 63.28 318 GLU A O 1
ATOM 2636 N N . GLU A 1 319 ? -7.413 2.667 0.789 1.00 66.25 319 GLU A N 1
ATOM 2637 C CA . GLU A 1 319 ? -7.665 3.459 -0.422 1.00 66.25 319 GLU A CA 1
ATOM 2638 C C . GLU A 1 319 ? -9.023 4.162 -0.372 1.00 66.25 319 GLU A C 1
ATOM 2640 O O . GLU A 1 319 ? -9.202 5.226 -0.972 1.00 66.25 319 GLU A O 1
ATOM 2645 N N . MET A 1 320 ? -9.985 3.586 0.355 1.00 71.69 320 MET A N 1
ATOM 2646 C CA . MET A 1 320 ? -11.314 4.162 0.498 1.00 71.69 320 MET A CA 1
ATOM 2647 C C . MET A 1 320 ? -11.928 3.896 1.885 1.00 71.69 320 MET A C 1
ATOM 2649 O O . MET A 1 320 ? -12.757 2.995 2.040 1.00 71.69 320 MET A O 1
ATOM 2653 N N . PRO A 1 321 ? -11.576 4.709 2.898 1.00 73.06 321 PRO A N 1
ATOM 2654 C CA . PRO A 1 321 ? -12.100 4.542 4.247 1.00 73.06 321 PRO A CA 1
ATOM 2655 C C . PRO A 1 321 ? -13.597 4.863 4.302 1.00 73.06 321 PRO A C 1
ATOM 2657 O O . PRO A 1 321 ? -14.036 5.951 3.912 1.00 73.06 321 PRO A O 1
ATOM 2660 N N . LEU A 1 322 ? -14.385 3.923 4.829 1.00 75.50 322 LEU A N 1
ATOM 2661 C CA . LEU A 1 322 ? -15.795 4.151 5.135 1.00 75.50 322 LEU A CA 1
ATOM 2662 C C . LEU A 1 322 ? -15.915 5.200 6.244 1.00 75.50 322 LEU A C 1
ATOM 2664 O O . LEU A 1 322 ? -15.334 5.055 7.318 1.00 75.50 322 LEU A O 1
ATOM 2668 N N . GLN A 1 323 ? -16.688 6.254 5.998 1.00 80.12 323 GLN A N 1
ATOM 2669 C CA . GLN A 1 323 ? -16.878 7.323 6.975 1.00 80.12 323 GLN A CA 1
ATOM 2670 C C . GLN A 1 323 ? -18.113 7.036 7.827 1.00 80.12 323 GLN A C 1
ATOM 2672 O O . GLN A 1 323 ? -19.195 6.840 7.277 1.00 80.12 323 GLN A O 1
ATOM 2677 N N . GLU A 1 324 ? -17.982 7.087 9.157 1.00 80.06 324 GLU A N 1
ATOM 2678 C CA . GLU A 1 324 ? -19.093 6.839 10.097 1.00 80.06 324 GLU A CA 1
ATOM 2679 C C . GLU A 1 324 ? -20.332 7.690 9.767 1.00 80.06 324 GLU A C 1
ATOM 2681 O O . GLU A 1 324 ? -21.446 7.173 9.717 1.00 80.06 324 GLU A O 1
ATOM 2686 N N . ARG A 1 325 ? -20.124 8.959 9.382 1.00 80.06 325 ARG A N 1
ATOM 2687 C CA . ARG A 1 325 ? -21.194 9.902 9.003 1.00 80.06 325 ARG A CA 1
ATOM 2688 C C . ARG A 1 325 ? -22.085 9.450 7.842 1.00 80.06 325 ARG A C 1
ATOM 2690 O O . ARG A 1 325 ? -23.186 9.967 7.671 1.00 80.06 325 ARG A O 1
ATOM 2697 N N . TRP A 1 326 ? -21.622 8.533 6.989 1.00 80.75 326 TRP A N 1
ATOM 2698 C CA . TRP A 1 326 ? -22.456 7.998 5.904 1.00 80.75 326 TRP A CA 1
ATOM 2699 C C . TRP A 1 326 ? -23.604 7.145 6.444 1.00 80.75 326 TRP A C 1
ATOM 2701 O O . TRP A 1 326 ? -24.649 7.045 5.806 1.00 80.75 326 TRP A O 1
ATOM 2711 N N . PHE A 1 327 ? -23.433 6.596 7.645 1.00 82.75 327 PHE A N 1
ATOM 2712 C CA . PHE A 1 327 ? -24.369 5.694 8.296 1.00 82.75 327 PHE A CA 1
ATOM 2713 C C . PHE A 1 327 ? -25.331 6.414 9.246 1.00 82.75 327 PHE A C 1
ATOM 2715 O O . PHE A 1 327 ? -26.292 5.796 9.695 1.00 82.75 327 PHE A O 1
ATOM 2722 N N . ASP A 1 328 ? -25.146 7.714 9.505 1.00 81.25 328 ASP A N 1
ATOM 2723 C CA . ASP A 1 328 ? -25.990 8.507 10.414 1.00 81.25 328 ASP A CA 1
ATOM 2724 C C . ASP A 1 328 ? -27.487 8.390 10.091 1.00 81.25 328 ASP A C 1
ATOM 2726 O O . ASP A 1 328 ? -28.329 8.340 10.988 1.00 81.25 328 ASP A O 1
ATOM 2730 N N . SER A 1 329 ? -27.836 8.356 8.800 1.00 79.12 329 SER A N 1
ATOM 2731 C CA . SER A 1 329 ? -29.236 8.246 8.364 1.00 79.12 329 SER A CA 1
ATOM 2732 C C . SER A 1 329 ? -29.805 6.856 8.656 1.00 79.12 329 SER A C 1
ATOM 2734 O O . SER A 1 329 ? -30.886 6.753 9.231 1.00 79.12 329 SER A O 1
ATOM 2736 N N . ALA A 1 330 ? -29.047 5.795 8.364 1.00 79.31 330 ALA A N 1
ATOM 2737 C CA . ALA A 1 330 ? -29.433 4.421 8.679 1.00 79.31 330 ALA A CA 1
ATOM 2738 C C . ALA A 1 330 ? -29.544 4.195 10.199 1.00 79.31 330 ALA A C 1
ATOM 2740 O O . ALA A 1 330 ? -30.509 3.594 10.670 1.00 79.31 330 ALA A O 1
ATOM 2741 N N . GLN A 1 331 ? -28.616 4.753 10.985 1.00 84.94 331 GLN A N 1
ATOM 2742 C CA . GLN A 1 331 ? -28.661 4.719 12.449 1.00 84.94 331 GLN A CA 1
ATOM 2743 C C . GLN A 1 331 ? -29.911 5.415 12.998 1.00 84.94 331 GLN A C 1
ATOM 2745 O O . GLN A 1 331 ? -30.603 4.861 13.853 1.00 84.94 331 GLN A O 1
ATOM 2750 N N . LYS A 1 332 ? -30.244 6.606 12.482 1.00 83.94 332 LYS A N 1
ATOM 2751 C CA . LYS A 1 332 ? -31.470 7.331 12.854 1.00 83.94 332 LYS A CA 1
ATOM 2752 C C . LYS A 1 332 ? -32.732 6.550 12.496 1.00 83.94 332 LYS A C 1
ATOM 2754 O O . LYS A 1 332 ? -33.644 6.484 13.318 1.00 83.94 332 LYS A O 1
ATOM 2759 N N . ASN A 1 333 ? -32.781 5.943 11.311 1.00 81.75 333 ASN A N 1
ATOM 2760 C CA . ASN A 1 333 ? -33.916 5.129 10.873 1.00 81.75 333 ASN A CA 1
ATOM 2761 C C . ASN A 1 333 ? -34.102 3.903 11.775 1.00 81.75 333 ASN A C 1
ATOM 2763 O O . ASN A 1 333 ? -35.217 3.627 12.221 1.00 81.75 333 ASN A O 1
ATOM 2767 N N . TYR A 1 334 ? -33.008 3.221 12.120 1.00 84.44 334 TYR A N 1
ATOM 2768 C CA . TYR A 1 334 ? -33.037 2.089 13.040 1.00 84.44 334 TYR A CA 1
ATOM 2769 C C . TYR A 1 334 ? -33.502 2.494 14.444 1.00 84.44 334 TYR A C 1
ATOM 2771 O O . TYR A 1 334 ? -34.411 1.866 14.982 1.00 84.44 334 TYR A O 1
ATOM 2779 N N . ILE A 1 335 ? -32.957 3.578 15.013 1.00 84.81 335 ILE A N 1
ATOM 2780 C CA . ILE A 1 335 ? -33.403 4.113 16.312 1.00 84.81 335 ILE A CA 1
ATOM 2781 C C . ILE A 1 335 ? -34.886 4.495 16.257 1.00 84.81 335 ILE A C 1
ATOM 2783 O O . ILE A 1 335 ? -35.630 4.199 17.186 1.00 84.81 335 ILE A O 1
ATOM 2787 N N . SER A 1 336 ? -35.354 5.112 15.169 1.00 84.44 336 SER A N 1
ATOM 2788 C CA . SER A 1 336 ? -36.768 5.460 14.998 1.00 84.44 336 SER A CA 1
ATOM 2789 C C . SER A 1 336 ? -37.669 4.220 14.983 1.00 84.44 336 SER A C 1
ATOM 2791 O O . SER A 1 336 ? -38.685 4.192 15.683 1.00 84.44 336 SER A O 1
ATOM 2793 N N . LYS A 1 337 ? -37.273 3.165 14.258 1.00 84.31 337 LYS A N 1
ATOM 2794 C CA . LYS A 1 337 ? -37.984 1.881 14.229 1.00 84.31 337 LYS A CA 1
ATOM 2795 C C . LYS A 1 337 ? -37.974 1.206 15.602 1.00 84.31 337 LYS A C 1
ATOM 2797 O O . LYS A 1 337 ? -39.032 0.800 16.078 1.00 84.31 337 LYS A O 1
ATOM 2802 N N . LEU A 1 338 ? -36.825 1.148 16.270 1.00 86.19 338 LEU A N 1
ATOM 2803 C CA . LEU A 1 338 ? -36.703 0.607 17.623 1.00 86.19 338 LEU A CA 1
ATOM 2804 C C . LEU A 1 338 ? -37.589 1.373 18.611 1.00 86.19 338 LEU A C 1
ATOM 2806 O O . LEU A 1 338 ? -38.344 0.763 19.360 1.00 86.19 338 LEU A O 1
ATOM 2810 N N . ASN A 1 339 ? -37.580 2.704 18.560 1.00 85.69 339 ASN A N 1
ATOM 2811 C CA . ASN A 1 339 ? -38.444 3.535 19.392 1.00 85.69 339 ASN A CA 1
ATOM 2812 C C . ASN A 1 339 ? -39.926 3.252 19.125 1.00 85.69 339 ASN A C 1
ATOM 2814 O O . ASN A 1 339 ? -40.708 3.188 20.067 1.00 85.69 339 ASN A O 1
ATOM 2818 N N . SER A 1 340 ? -40.320 3.013 17.870 1.00 85.94 340 SER A N 1
ATOM 2819 C CA . SER A 1 340 ? -41.700 2.627 17.546 1.00 85.94 340 SER A CA 1
ATOM 2820 C C . SER A 1 340 ? -42.113 1.281 18.157 1.00 85.94 340 SER A C 1
ATOM 2822 O O . SER A 1 340 ? -43.264 1.135 18.564 1.00 85.94 340 SER A O 1
ATOM 2824 N N . LEU A 1 341 ? -41.178 0.330 18.274 1.00 85.94 341 LEU A N 1
ATOM 2825 C CA . LEU A 1 341 ? -41.396 -0.950 18.953 1.00 85.94 341 LEU A CA 1
ATOM 2826 C C . LEU A 1 341 ? -41.464 -0.762 20.471 1.00 85.94 341 LEU A C 1
ATOM 2828 O O . LEU A 1 341 ? -42.369 -1.289 21.109 1.00 85.94 341 LEU A O 1
ATOM 2832 N N . LEU A 1 342 ? -40.562 0.042 21.041 1.00 87.62 342 LEU A N 1
ATOM 2833 C CA . LEU A 1 342 ? -40.524 0.347 22.475 1.00 87.62 342 LEU A CA 1
ATOM 2834 C C . LEU A 1 342 ? -41.786 1.082 22.953 1.00 87.62 342 LEU A C 1
ATOM 2836 O O . LEU A 1 342 ? -42.261 0.811 24.051 1.00 87.62 342 LEU A O 1
ATOM 2840 N N . ILE A 1 343 ? -42.390 1.935 22.117 1.00 86.44 343 ILE A N 1
ATOM 2841 C CA . ILE A 1 343 ? -43.695 2.570 22.392 1.00 86.44 343 ILE A CA 1
ATOM 2842 C C . ILE A 1 343 ? -44.815 1.527 22.567 1.00 86.44 343 ILE A C 1
ATOM 2844 O O . ILE A 1 343 ? -45.774 1.770 23.293 1.00 86.44 343 ILE A O 1
ATOM 2848 N N . GLN A 1 344 ? -44.721 0.373 21.901 1.00 84.94 344 GLN A N 1
ATOM 2849 C CA . GLN A 1 344 ? -45.749 -0.676 21.937 1.00 84.94 344 GLN A CA 1
ATOM 2850 C C . GLN A 1 344 ? -45.551 -1.680 23.084 1.00 84.94 344 GLN A C 1
ATOM 2852 O O . GLN A 1 344 ? -46.392 -2.560 23.286 1.00 84.94 344 GLN A O 1
ATOM 2857 N N . VAL A 1 345 ? -44.451 -1.574 23.834 1.00 89.44 345 VAL A N 1
ATOM 2858 C CA . VAL A 1 345 ? -44.142 -2.469 24.952 1.00 89.44 345 VAL A CA 1
ATOM 2859 C C . VAL A 1 345 ? -45.071 -2.174 26.127 1.00 89.44 345 VAL A C 1
ATOM 2861 O O . VAL A 1 345 ? -45.012 -1.114 26.738 1.00 89.44 345 VAL A O 1
ATOM 2864 N N . ASN A 1 346 ? -45.883 -3.163 26.495 1.00 87.25 346 ASN A N 1
ATOM 2865 C CA . ASN A 1 346 ? -46.831 -3.086 27.612 1.00 87.25 346 ASN A CA 1
ATOM 2866 C C . ASN A 1 346 ? -46.481 -4.019 28.786 1.00 87.25 346 ASN A C 1
ATOM 2868 O O . ASN A 1 346 ? -47.256 -4.149 29.730 1.00 87.25 346 ASN A O 1
ATOM 2872 N N . SER A 1 347 ? -45.365 -4.741 28.690 1.00 86.56 347 SER A N 1
ATOM 2873 C CA . SER A 1 347 ? -44.973 -5.779 29.641 1.00 86.56 347 SER A CA 1
ATOM 2874 C C . SER A 1 347 ? -43.478 -6.072 29.552 1.00 86.56 347 SER A C 1
ATOM 2876 O O . SER A 1 347 ? -42.887 -5.999 28.470 1.00 86.56 347 SER A O 1
ATOM 2878 N N . LYS A 1 348 ? -42.887 -6.505 30.671 1.00 87.06 348 LYS A N 1
ATOM 2879 C CA . LYS A 1 348 ? -41.482 -6.929 30.762 1.00 87.06 348 LYS A CA 1
ATOM 2880 C C . LYS A 1 348 ? -41.098 -7.977 29.704 1.00 87.06 348 LYS A C 1
ATOM 2882 O O . LYS A 1 348 ? -40.105 -7.804 29.006 1.00 87.06 348 LYS A O 1
ATOM 2887 N N . ASN A 1 349 ? -41.924 -9.008 29.503 1.00 85.38 349 ASN A N 1
ATOM 2888 C CA . ASN A 1 349 ? -41.651 -10.075 28.526 1.00 85.38 349 ASN A CA 1
ATOM 2889 C C . ASN A 1 349 ? -41.555 -9.565 27.075 1.00 85.38 349 ASN A C 1
ATOM 2891 O O . ASN A 1 349 ? -40.851 -10.151 26.257 1.00 85.38 349 ASN A O 1
ATOM 2895 N N . SER A 1 350 ? -42.284 -8.499 26.727 1.00 86.00 350 SER A N 1
ATOM 2896 C CA . SER A 1 350 ? -42.221 -7.911 25.380 1.00 86.00 350 SER A CA 1
ATOM 2897 C C . SER A 1 350 ? -40.924 -7.124 25.177 1.00 86.00 350 SER A C 1
ATOM 2899 O O . SER A 1 350 ? -40.355 -7.147 24.090 1.00 86.00 350 SER A O 1
ATOM 2901 N N . LEU A 1 351 ? -40.424 -6.487 26.237 1.00 88.50 351 LEU A N 1
ATOM 2902 C CA . LEU A 1 351 ? -39.142 -5.786 26.246 1.00 88.50 351 LEU A CA 1
ATOM 2903 C C . LEU A 1 351 ? -37.948 -6.756 26.165 1.00 88.50 351 LEU A C 1
ATOM 2905 O O . LEU A 1 351 ? -36.993 -6.496 25.439 1.00 88.50 351 LEU A O 1
ATOM 2909 N N . GLU A 1 352 ? -38.028 -7.900 26.853 1.00 87.56 352 GLU A N 1
ATOM 2910 C CA . GLU A 1 352 ? -37.018 -8.970 26.792 1.00 87.56 352 GLU A CA 1
ATOM 2911 C C . GLU A 1 352 ? -36.877 -9.568 25.386 1.00 87.56 352 GLU A C 1
ATOM 2913 O O . GLU A 1 352 ? -35.761 -9.847 24.951 1.00 87.56 352 GLU A O 1
ATOM 2918 N N . LYS A 1 353 ? -37.983 -9.713 24.643 1.00 87.88 353 LYS A N 1
ATOM 2919 C CA . LYS A 1 353 ? -37.939 -10.161 23.241 1.00 87.88 353 LYS A CA 1
ATOM 2920 C C . LYS A 1 353 ? -37.196 -9.177 22.340 1.00 87.88 353 LYS A C 1
ATOM 2922 O O . LYS A 1 353 ? -36.361 -9.602 21.553 1.00 87.88 353 LYS A O 1
ATOM 2927 N N . ILE A 1 354 ? -37.453 -7.875 22.495 1.00 87.81 354 ILE A N 1
ATOM 2928 C CA . ILE A 1 354 ? -36.744 -6.827 21.742 1.00 87.81 354 ILE A CA 1
ATOM 2929 C C . ILE A 1 354 ? -35.240 -6.872 22.050 1.00 87.81 354 ILE A C 1
ATOM 2931 O O . ILE A 1 354 ? -34.426 -6.754 21.142 1.00 87.81 354 ILE A O 1
ATOM 2935 N N . TYR A 1 355 ? -34.854 -7.077 23.313 1.00 90.06 355 TYR A N 1
ATOM 2936 C CA . TYR A 1 355 ? -33.448 -7.243 23.687 1.00 90.06 355 TYR A CA 1
ATOM 2937 C C . TYR A 1 355 ? -32.797 -8.456 22.994 1.00 90.06 355 TYR A C 1
ATOM 2939 O O . TYR A 1 355 ? -31.734 -8.308 22.391 1.00 90.06 355 TYR A O 1
ATOM 2947 N N . GLN A 1 356 ? -33.451 -9.623 23.028 1.00 86.06 356 GLN A N 1
ATOM 2948 C CA . GLN A 1 356 ? -32.946 -10.855 22.406 1.00 86.06 356 GLN A CA 1
ATOM 2949 C C . GLN A 1 356 ? -32.781 -10.721 20.886 1.00 86.06 356 GLN A C 1
ATOM 2951 O O . GLN A 1 356 ? -31.768 -11.160 20.348 1.00 86.06 356 GLN A O 1
ATOM 2956 N N . GLU A 1 357 ? -33.729 -10.068 20.206 1.00 83.56 357 GLU A N 1
ATOM 2957 C CA . GLU A 1 357 ? -33.630 -9.798 18.766 1.00 83.56 357 GLU A CA 1
ATOM 2958 C C . GLU A 1 357 ? -32.391 -8.946 18.437 1.00 83.56 357 GLU A C 1
ATOM 2960 O O . GLU A 1 357 ? -31.666 -9.256 17.495 1.00 83.56 357 GLU A O 1
ATOM 2965 N N . ILE A 1 358 ? -32.081 -7.912 19.230 1.00 85.00 358 ILE A N 1
ATOM 2966 C CA . ILE A 1 358 ? -30.894 -7.062 19.008 1.00 85.00 358 ILE A CA 1
ATOM 2967 C C . ILE A 1 358 ? -29.588 -7.834 19.290 1.00 85.00 358 ILE A C 1
ATOM 2969 O O . ILE A 1 358 ? -28.605 -7.674 18.563 1.00 85.00 358 ILE A O 1
ATOM 2973 N N . GLU A 1 359 ? -29.568 -8.672 20.330 1.00 83.19 359 GLU A N 1
ATOM 2974 C CA . GLU A 1 359 ? -28.402 -9.476 20.733 1.00 83.19 359 GLU A CA 1
ATOM 2975 C C . GLU A 1 359 ? -28.055 -10.575 19.709 1.00 83.19 359 GLU A C 1
ATOM 2977 O O . GLU A 1 359 ? -26.877 -10.858 19.456 1.00 83.19 359 GLU A O 1
ATOM 2982 N N . GLU A 1 360 ? -29.059 -11.168 19.058 1.00 80.56 360 GLU A N 1
ATOM 2983 C CA . GLU A 1 360 ? -28.855 -12.147 17.984 1.00 80.56 360 GLU A CA 1
ATOM 2984 C C . GLU A 1 360 ? -28.149 -11.513 16.769 1.00 80.56 360 GLU A C 1
ATOM 2986 O O . GLU A 1 360 ? -27.240 -12.117 16.186 1.00 80.56 360 GLU A O 1
ATOM 2991 N N . TYR A 1 361 ? -28.463 -10.249 16.457 1.00 74.31 361 TYR A N 1
ATOM 2992 C CA . TYR A 1 361 ? -27.821 -9.482 15.382 1.00 74.31 361 TYR A CA 1
ATOM 2993 C C . TYR A 1 361 ? -26.338 -9.188 15.634 1.00 74.31 361 TYR A C 1
ATOM 2995 O O . TYR A 1 361 ? -25.535 -9.268 14.700 1.00 74.31 361 TYR A O 1
ATOM 3003 N N . THR A 1 362 ? -25.934 -8.888 16.875 1.00 71.62 362 THR A N 1
ATOM 3004 C CA . THR A 1 362 ? -24.521 -8.604 17.203 1.00 71.62 362 THR A CA 1
ATOM 3005 C C . THR A 1 362 ? -23.618 -9.835 17.124 1.00 71.62 362 THR A C 1
ATOM 3007 O O . THR A 1 362 ? -22.412 -9.695 16.933 1.00 71.62 362 THR A O 1
ATOM 3010 N N . ASN A 1 363 ? -24.187 -11.039 17.236 1.00 66.69 363 ASN A N 1
ATOM 3011 C CA . ASN A 1 363 ? -23.431 -12.293 17.281 1.00 66.69 363 ASN A CA 1
ATOM 3012 C C . ASN A 1 363 ? -23.268 -12.980 15.912 1.00 66.69 363 ASN A C 1
ATOM 3014 O O . ASN A 1 363 ? -22.478 -13.916 15.795 1.00 66.69 363 ASN A O 1
ATOM 3018 N N . THR A 1 364 ? -23.999 -12.546 14.880 1.00 59.72 364 THR A N 1
ATOM 3019 C CA . THR A 1 364 ? -24.141 -13.301 13.618 1.00 59.72 364 THR A CA 1
ATOM 3020 C C . THR A 1 364 ? -23.700 -12.558 12.351 1.00 59.72 364 THR A C 1
ATOM 3022 O O . THR A 1 364 ? -23.614 -13.187 11.297 1.00 59.72 364 THR A O 1
ATOM 3025 N N . THR A 1 365 ? -23.376 -11.260 12.409 1.00 59.56 365 THR A N 1
ATOM 3026 C CA . THR A 1 365 ? -23.266 -10.416 11.200 1.00 59.56 365 THR A CA 1
ATOM 3027 C C . THR A 1 365 ? -21.862 -9.903 10.868 1.00 59.56 365 THR A C 1
ATOM 3029 O O . THR A 1 365 ? -21.039 -9.594 11.729 1.00 59.56 365 THR A O 1
ATOM 3032 N N . SER A 1 366 ? -21.589 -9.770 9.565 1.00 67.00 366 SER A N 1
ATOM 3033 C CA . SER A 1 366 ? -20.348 -9.231 9.004 1.00 67.00 366 SER A CA 1
ATOM 3034 C C . SER A 1 366 ? -20.434 -7.720 8.767 1.00 67.00 366 SER A C 1
ATOM 3036 O O . SER A 1 366 ? -20.353 -7.293 7.624 1.00 67.00 366 SER A O 1
ATOM 3038 N N . LEU A 1 367 ? -20.591 -6.908 9.815 1.00 75.62 367 LEU A N 1
ATOM 3039 C CA . LEU A 1 367 ? -20.585 -5.433 9.746 1.00 75.62 367 LEU A CA 1
ATOM 3040 C C . LEU A 1 367 ? -19.217 -4.838 10.157 1.00 75.62 367 LEU A C 1
ATOM 3042 O O . LEU A 1 367 ? -18.385 -5.551 10.726 1.00 75.62 367 LEU A O 1
ATOM 3046 N N . PRO A 1 368 ? -18.948 -3.539 9.904 1.00 78.62 368 PRO A N 1
ATOM 3047 C CA . PRO A 1 368 ? -17.779 -2.861 10.462 1.00 78.62 368 PRO A CA 1
ATOM 3048 C C . PRO A 1 368 ? -17.761 -2.906 11.999 1.00 78.62 368 PRO A C 1
ATOM 3050 O O . PRO A 1 368 ? -18.790 -2.714 12.648 1.00 78.62 368 PRO A O 1
ATOM 3053 N N . ILE A 1 369 ? -16.576 -3.079 12.598 1.00 79.50 369 ILE A N 1
ATOM 3054 C CA . ILE A 1 369 ? -16.396 -3.249 14.057 1.00 79.50 369 ILE A CA 1
ATOM 3055 C C . ILE A 1 369 ? -17.012 -2.094 14.864 1.00 79.50 369 ILE A C 1
ATOM 3057 O O . ILE A 1 369 ? -17.595 -2.313 15.927 1.00 79.50 369 ILE A O 1
ATOM 3061 N N . TRP A 1 370 ? -16.882 -0.856 14.381 1.00 82.00 370 TRP A N 1
ATOM 3062 C CA . TRP A 1 370 ? -17.423 0.321 15.064 1.00 82.00 370 TRP A CA 1
ATOM 3063 C C . TRP A 1 370 ? -18.962 0.317 15.087 1.00 82.00 370 TRP A C 1
ATOM 3065 O O . TRP A 1 370 ? -19.560 0.686 16.097 1.00 82.00 370 TRP A O 1
ATOM 3075 N N . LEU A 1 371 ? -19.609 -0.189 14.032 1.00 82.25 371 LEU A N 1
ATOM 3076 C CA . LEU A 1 371 ? -21.064 -0.283 13.954 1.00 82.25 371 LEU A CA 1
ATOM 3077 C C . LEU A 1 371 ? -21.596 -1.402 14.861 1.00 82.25 371 LEU A C 1
ATOM 3079 O O . LEU A 1 371 ? -22.605 -1.207 15.534 1.00 82.25 371 LEU A O 1
ATOM 3083 N N . ILE A 1 372 ? -20.875 -2.525 14.969 1.00 82.62 372 ILE A N 1
ATOM 3084 C CA . ILE A 1 372 ? -21.186 -3.602 15.929 1.00 82.62 372 ILE A CA 1
ATOM 3085 C C . ILE A 1 372 ? -21.184 -3.053 17.363 1.00 82.62 372 ILE A C 1
ATOM 3087 O O . ILE A 1 372 ? -22.137 -3.266 18.112 1.00 82.62 372 ILE A O 1
ATOM 3091 N N . LYS A 1 373 ? -20.161 -2.270 17.738 1.00 82.75 373 LYS A N 1
ATOM 3092 C CA . LYS A 1 373 ? -20.091 -1.622 19.062 1.00 82.75 373 LYS A CA 1
ATOM 3093 C C . LYS A 1 373 ? -21.263 -0.670 19.321 1.00 82.75 373 LYS A C 1
ATOM 3095 O O . LYS A 1 373 ? -21.761 -0.602 20.447 1.00 82.75 373 LYS A O 1
ATOM 3100 N N . TRP A 1 374 ? -21.712 0.057 18.298 1.00 86.88 374 TRP A N 1
ATOM 3101 C CA . TRP A 1 374 ? -22.884 0.924 18.401 1.00 86.88 374 TRP A CA 1
ATOM 3102 C C . TRP A 1 374 ? -24.173 0.120 18.649 1.00 86.88 374 TRP A C 1
ATOM 3104 O O . TRP A 1 374 ? -24.892 0.426 19.602 1.00 86.88 374 TRP A O 1
ATOM 3114 N N . VAL A 1 375 ? -24.426 -0.962 17.897 1.00 85.19 375 VAL A N 1
ATOM 3115 C CA . VAL A 1 375 ? -25.591 -1.845 18.127 1.00 85.19 375 VAL A CA 1
ATOM 3116 C C . VAL A 1 375 ? -25.548 -2.469 19.530 1.00 85.19 375 VAL A C 1
ATOM 3118 O O . VAL A 1 375 ? -26.557 -2.471 20.234 1.00 85.19 375 VAL A O 1
ATOM 3121 N N . GLN A 1 376 ? -24.371 -2.906 19.992 1.00 84.69 376 GLN A N 1
ATOM 3122 C CA . GLN A 1 376 ? -24.178 -3.443 21.346 1.00 84.69 376 GLN A CA 1
ATOM 3123 C C . GLN A 1 376 ? -24.533 -2.420 22.436 1.00 84.69 376 GLN A C 1
ATOM 3125 O O . GLN A 1 376 ? -25.098 -2.758 23.477 1.00 84.69 376 GLN A O 1
ATOM 3130 N N . THR A 1 377 ? -24.214 -1.146 22.195 1.00 86.31 377 THR A N 1
ATOM 3131 C CA . THR A 1 377 ? -24.546 -0.055 23.118 1.00 86.31 377 THR A CA 1
ATOM 3132 C C . THR A 1 377 ? -26.060 0.090 23.256 1.00 86.31 377 THR A C 1
ATOM 3134 O O . THR A 1 377 ? -26.556 0.209 24.373 1.00 86.31 377 THR A O 1
ATOM 3137 N N . ILE A 1 378 ? -26.799 0.005 22.148 1.00 86.62 378 ILE A N 1
ATOM 3138 C CA . ILE A 1 378 ? -28.267 0.035 22.142 1.00 86.62 378 ILE A CA 1
ATOM 3139 C C . ILE A 1 378 ? -28.850 -1.184 22.874 1.00 86.62 378 ILE A C 1
ATOM 3141 O O . ILE A 1 378 ? -29.735 -1.016 23.713 1.00 86.62 378 ILE A O 1
ATOM 3145 N N . ALA A 1 379 ? -28.325 -2.390 22.629 1.00 87.06 379 ALA A N 1
ATOM 3146 C CA . ALA A 1 379 ? -28.756 -3.610 23.322 1.00 87.06 379 ALA A CA 1
ATOM 3147 C C . ALA A 1 379 ? -28.641 -3.466 24.852 1.00 87.06 379 ALA A C 1
ATOM 3149 O O . ALA A 1 379 ? -29.593 -3.730 25.589 1.00 87.06 379 ALA A O 1
ATOM 3150 N N . ASN A 1 380 ? -27.511 -2.935 25.329 1.00 85.50 380 ASN A N 1
ATOM 3151 C CA . ASN A 1 380 ? -27.278 -2.678 26.751 1.00 85.50 380 ASN A CA 1
ATOM 3152 C C . ASN A 1 380 ? -28.269 -1.665 27.349 1.00 85.50 380 ASN A C 1
ATOM 3154 O O . ASN A 1 380 ? -28.622 -1.770 28.523 1.00 85.50 380 ASN A O 1
ATOM 3158 N N . GLN A 1 381 ? -28.721 -0.674 26.573 1.00 87.62 381 GLN A N 1
ATOM 3159 C CA . GLN A 1 381 ? -29.730 0.284 27.034 1.00 87.62 381 GLN A CA 1
ATOM 3160 C C . GLN A 1 381 ? -31.100 -0.382 27.211 1.00 87.62 381 GLN A C 1
ATOM 3162 O O . GLN A 1 381 ? -31.745 -0.167 28.236 1.00 87.62 381 GLN A O 1
ATOM 3167 N N . VAL A 1 382 ? -31.520 -1.241 26.274 1.00 87.62 382 VAL A N 1
ATOM 3168 C CA . VAL A 1 382 ? -32.776 -2.007 26.399 1.00 87.62 382 VAL A CA 1
ATOM 3169 C C . VAL A 1 382 ? -32.714 -2.957 27.602 1.00 87.62 382 VAL A C 1
ATOM 3171 O O . VAL A 1 382 ? -33.665 -3.031 28.379 1.00 87.62 382 VAL A O 1
ATOM 3174 N N . PHE A 1 383 ? -31.573 -3.613 27.830 1.00 88.12 383 PHE A N 1
ATOM 3175 C CA . PHE A 1 383 ? -31.362 -4.488 28.989 1.00 88.12 383 PHE A CA 1
ATOM 3176 C C . PHE A 1 383 ? -31.528 -3.764 30.336 1.00 88.12 383 PHE A C 1
ATOM 3178 O O . PHE A 1 383 ? -32.130 -4.299 31.268 1.00 88.12 383 PHE A O 1
ATOM 3185 N N . LYS A 1 384 ? -31.054 -2.515 30.451 1.00 86.56 384 LYS A N 1
ATOM 3186 C CA . LYS A 1 384 ? -31.256 -1.704 31.666 1.00 86.56 384 LYS A CA 1
ATOM 3187 C C . LYS A 1 384 ? -32.739 -1.492 31.982 1.00 86.56 384 LYS A C 1
ATOM 3189 O O . LYS A 1 384 ? -33.125 -1.589 33.145 1.00 86.56 384 LYS A O 1
ATOM 3194 N N . LEU A 1 385 ? -33.568 -1.259 30.963 1.00 87.88 385 LEU A N 1
ATOM 3195 C CA . LEU A 1 385 ? -35.014 -1.082 31.133 1.00 87.88 385 LEU A CA 1
ATOM 3196 C C . LEU A 1 385 ? -35.705 -2.373 31.614 1.00 87.88 385 LEU A C 1
ATOM 3198 O O . LEU A 1 385 ? -36.603 -2.309 32.453 1.00 87.88 385 LEU A O 1
ATOM 3202 N N . VAL A 1 386 ? -35.254 -3.548 31.155 1.00 87.62 386 VAL A N 1
ATOM 3203 C CA . VAL A 1 386 ? -35.739 -4.860 31.639 1.00 87.62 386 VAL A CA 1
ATOM 3204 C C . VAL A 1 386 ? -35.456 -5.047 33.135 1.00 87.62 386 VAL A C 1
ATOM 3206 O O . VAL A 1 386 ? -36.326 -5.491 33.894 1.00 87.62 386 VAL A O 1
ATOM 3209 N N . ASN A 1 387 ? -34.250 -4.687 33.580 1.00 84.12 387 ASN A N 1
ATOM 3210 C CA . ASN A 1 387 ? -33.872 -4.797 34.990 1.00 84.12 387 ASN A CA 1
ATOM 3211 C C . ASN A 1 387 ? -34.679 -3.843 35.876 1.00 84.12 387 ASN A C 1
ATOM 3213 O O . ASN A 1 387 ? -35.167 -4.261 36.923 1.00 84.12 387 ASN A O 1
ATOM 3217 N N . MET A 1 388 ? -34.886 -2.602 35.428 1.00 84.56 388 MET A N 1
ATOM 3218 C CA . MET A 1 388 ? -35.690 -1.611 36.149 1.00 84.56 388 MET A CA 1
ATOM 3219 C C . MET A 1 388 ? -37.135 -2.091 36.362 1.00 84.56 388 MET A C 1
ATOM 3221 O O . MET A 1 388 ? -37.648 -2.022 37.477 1.00 84.56 388 MET A O 1
ATOM 3225 N N . TRP A 1 389 ? -37.772 -2.663 35.333 1.00 87.94 389 TRP A N 1
ATOM 3226 C CA . TRP A 1 389 ? -39.123 -3.230 35.464 1.00 87.94 389 TRP A CA 1
ATOM 3227 C C . TRP A 1 389 ? -39.171 -4.365 36.501 1.00 87.94 389 TRP A C 1
ATOM 3229 O O . TRP A 1 389 ? -40.108 -4.465 37.288 1.00 87.94 389 TRP A O 1
ATOM 3239 N N . SER A 1 390 ? -38.124 -5.194 36.543 1.00 83.31 390 SER A N 1
ATOM 3240 C CA . SER A 1 390 ? -38.019 -6.314 37.487 1.00 83.31 390 SER A CA 1
ATOM 3241 C C . SER A 1 390 ? -37.897 -5.863 38.945 1.00 83.31 390 SER A C 1
ATOM 3243 O O . SER A 1 390 ? -38.403 -6.539 39.837 1.00 83.31 390 SER A O 1
ATOM 3245 N N . GLN A 1 391 ? -37.229 -4.736 39.197 1.00 80.75 391 GLN A N 1
ATOM 3246 C CA . GLN A 1 391 ? -37.051 -4.189 40.545 1.00 80.75 391 GLN A CA 1
ATOM 3247 C C . GLN A 1 391 ? -38.359 -3.634 41.122 1.00 80.75 391 GLN A C 1
ATOM 3249 O O . GLN A 1 391 ? -38.641 -3.860 42.300 1.00 80.75 391 GLN A O 1
ATOM 3254 N N . ILE A 1 392 ? -39.179 -2.990 40.281 1.00 81.62 392 ILE A N 1
ATOM 3255 C CA . ILE A 1 392 ? -40.514 -2.490 40.651 1.00 81.62 392 ILE A CA 1
ATOM 3256 C C . ILE A 1 392 ? -41.418 -3.651 41.094 1.00 81.62 392 ILE A C 1
ATOM 3258 O O . ILE A 1 392 ? -42.048 -3.581 42.144 1.00 81.62 392 ILE A O 1
ATOM 3262 N N . GLU A 1 393 ? -41.432 -4.766 40.353 1.00 76.69 393 GLU A N 1
ATOM 3263 C CA . GLU A 1 393 ? -42.248 -5.943 40.704 1.00 76.69 393 GLU A CA 1
ATOM 3264 C C . GLU A 1 393 ? -41.840 -6.602 42.037 1.00 76.69 393 GLU A C 1
ATOM 3266 O O . GLU A 1 393 ? -42.655 -7.276 42.671 1.00 76.69 393 GLU A O 1
ATOM 3271 N N . GLN A 1 394 ? -40.587 -6.429 42.467 1.00 77.12 394 GLN A N 1
ATOM 3272 C CA . GLN A 1 394 ? -40.024 -7.078 43.656 1.00 77.12 394 GLN A CA 1
ATOM 3273 C C . GLN A 1 394 ? -40.063 -6.205 44.921 1.00 77.12 394 GLN A C 1
ATOM 3275 O O . GLN A 1 394 ? -39.705 -6.696 45.993 1.00 77.12 394 GLN A O 1
ATOM 3280 N N . GLY A 1 395 ? -40.498 -4.943 44.833 1.00 69.88 395 GLY A N 1
ATOM 3281 C CA . GLY A 1 395 ? -40.553 -4.036 45.985 1.00 69.88 395 GLY A CA 1
ATOM 3282 C C . GLY A 1 395 ? -39.168 -3.603 46.490 1.00 69.88 395 GLY A C 1
ATOM 3283 O O . GLY A 1 395 ? -38.962 -3.506 47.700 1.00 69.88 395 GLY A O 1
ATOM 3284 N N . SER A 1 396 ? -38.200 -3.440 45.578 1.00 75.94 396 SER A N 1
ATOM 3285 C CA . SER A 1 396 ? -36.845 -2.944 45.888 1.00 75.94 396 SER A CA 1
ATOM 3286 C C . SER A 1 396 ? -36.802 -1.412 45.922 1.00 75.94 396 SER A C 1
ATOM 3288 O O . SER A 1 396 ? -37.664 -0.764 45.338 1.00 75.94 396 SER A O 1
ATOM 3290 N N . GLU A 1 397 ? -35.801 -0.825 46.576 1.00 73.75 397 GLU A N 1
ATOM 3291 C CA . GLU A 1 397 ? -35.650 0.636 46.674 1.00 73.75 397 GLU A CA 1
ATOM 3292 C C . GLU A 1 397 ? -35.756 1.317 45.287 1.00 73.75 397 GLU A C 1
ATOM 3294 O O . GLU A 1 397 ? -35.142 0.838 44.323 1.00 73.75 397 GLU A O 1
ATOM 3299 N N . PRO A 1 398 ? -36.581 2.372 45.137 1.00 70.69 398 PRO A N 1
ATOM 3300 C CA . PRO A 1 398 ? -36.838 2.985 43.841 1.00 70.69 398 PRO A CA 1
ATOM 3301 C C . PRO A 1 398 ? -35.590 3.686 43.296 1.00 70.69 398 PRO A C 1
ATOM 3303 O O . PRO A 1 398 ? -34.897 4.414 44.002 1.00 70.69 398 PRO A O 1
ATOM 3306 N N . ILE A 1 399 ? -35.338 3.528 41.994 1.00 70.88 399 ILE A N 1
ATOM 3307 C CA . ILE A 1 399 ? -34.355 4.352 41.283 1.00 70.88 399 ILE A CA 1
ATOM 3308 C C . ILE A 1 399 ? -34.943 5.762 41.160 1.00 70.88 399 ILE A C 1
ATOM 3310 O O . ILE A 1 399 ? -36.014 5.931 40.576 1.00 70.88 399 ILE A O 1
ATOM 3314 N N . SER A 1 400 ? -34.248 6.758 41.706 1.00 64.19 400 SER A N 1
ATOM 3315 C CA . SER A 1 400 ? -34.722 8.142 41.848 1.00 64.19 400 SER A CA 1
ATOM 3316 C C . SER A 1 400 ? -34.913 8.886 40.522 1.00 64.19 400 SER A C 1
ATOM 3318 O O . SER A 1 400 ? -35.777 9.754 40.439 1.00 64.19 400 SER A O 1
ATOM 3320 N N . GLU A 1 401 ? -34.177 8.519 39.469 1.00 70.25 401 GLU A N 1
ATOM 3321 C CA . GLU A 1 401 ? -34.342 9.073 38.120 1.00 70.25 401 GLU A CA 1
ATOM 3322 C C . GLU A 1 401 ? -34.271 7.969 37.059 1.00 70.25 401 GLU A C 1
ATOM 3324 O O . GLU A 1 401 ? -33.400 7.095 37.100 1.00 70.25 401 GLU A O 1
ATOM 3329 N N . ILE A 1 402 ? -35.180 8.011 36.080 1.00 71.62 402 ILE A N 1
ATOM 3330 C CA . ILE A 1 402 ? -35.099 7.114 34.924 1.00 71.62 402 ILE A CA 1
ATOM 3331 C C . ILE A 1 402 ? -33.834 7.496 34.138 1.00 71.62 402 ILE A C 1
ATOM 3333 O O . ILE A 1 402 ? -33.674 8.673 33.812 1.00 71.62 402 ILE A O 1
ATOM 3337 N N . PRO A 1 403 ? -32.925 6.549 33.837 1.00 71.81 403 PRO A N 1
ATOM 3338 C CA . PRO A 1 403 ? -31.669 6.866 33.168 1.00 71.81 403 PRO A CA 1
ATOM 3339 C C . PRO A 1 403 ? -31.904 7.602 31.843 1.00 71.81 403 PRO A C 1
ATOM 3341 O O . PRO A 1 403 ? -32.783 7.226 31.068 1.00 71.81 403 PRO A O 1
ATOM 3344 N N . ASP A 1 404 ? -31.086 8.623 31.574 1.00 73.81 404 ASP A N 1
ATOM 3345 C CA . ASP A 1 404 ? -31.087 9.334 30.294 1.00 73.81 404 ASP A CA 1
ATOM 3346 C C . ASP A 1 404 ? -30.548 8.397 29.200 1.00 73.81 404 ASP A C 1
ATOM 3348 O O . ASP A 1 404 ? -29.351 8.092 29.129 1.00 73.81 404 ASP A O 1
ATOM 3352 N N . LEU A 1 405 ? -31.462 7.838 28.406 1.00 79.81 405 LEU A N 1
ATOM 3353 C CA . LEU A 1 405 ? -31.170 6.864 27.361 1.00 79.81 405 LEU A CA 1
ATOM 3354 C C . LEU A 1 405 ? -31.468 7.468 25.990 1.00 79.81 405 LEU A C 1
ATOM 3356 O O . LEU A 1 405 ? -32.472 8.142 25.782 1.00 79.81 405 LEU A O 1
ATOM 3360 N N . SER A 1 406 ? -30.647 7.123 24.998 1.00 78.62 406 SER A N 1
ATOM 3361 C CA . SER A 1 406 ? -30.868 7.507 23.595 1.00 78.62 406 SER A CA 1
ATOM 3362 C C . SER A 1 406 ? -32.052 6.788 22.922 1.00 78.62 406 SER A C 1
ATOM 3364 O O . SER A 1 406 ? -32.303 6.993 21.733 1.00 78.62 406 SER A O 1
ATOM 3366 N N . ILE A 1 407 ? -32.765 5.936 23.661 1.00 85.19 407 ILE A N 1
ATOM 3367 C CA . ILE A 1 407 ? -33.907 5.137 23.208 1.00 85.19 407 ILE A CA 1
ATOM 3368 C C . ILE A 1 407 ? -35.163 5.488 24.011 1.00 85.19 407 ILE A C 1
ATOM 3370 O O . ILE A 1 407 ? -35.088 5.952 25.145 1.00 85.19 407 ILE A O 1
ATOM 3374 N N . HIS A 1 408 ? -36.332 5.253 23.421 1.00 85.00 408 HIS A N 1
ATOM 3375 C CA . HIS A 1 408 ? -37.614 5.541 24.052 1.00 85.00 408 HIS A CA 1
ATOM 3376 C C . HIS A 1 408 ? -37.881 4.612 25.243 1.00 85.00 408 HIS A C 1
ATOM 3378 O O . HIS A 1 408 ? -37.759 3.394 25.130 1.00 85.00 408 HIS A O 1
ATOM 3384 N N . ILE A 1 409 ? -38.301 5.182 26.371 1.00 85.81 409 ILE A N 1
ATOM 3385 C CA . ILE A 1 409 ? -38.716 4.416 27.549 1.00 85.81 409 ILE A CA 1
ATOM 3386 C C . ILE A 1 409 ? -40.210 4.084 27.402 1.00 85.81 409 ILE A C 1
ATOM 3388 O O . ILE A 1 409 ? -40.999 5.006 27.194 1.00 85.81 409 ILE A O 1
ATOM 3392 N N . PRO A 1 410 ? -40.627 2.808 27.516 1.00 90.50 410 PRO A N 1
ATOM 3393 C CA . PRO A 1 410 ? -42.035 2.432 27.412 1.00 90.50 410 PRO A CA 1
ATOM 3394 C C . PRO A 1 410 ? -42.922 3.202 28.401 1.00 90.50 410 PRO A C 1
ATOM 3396 O O . PRO A 1 410 ? -42.624 3.261 29.593 1.00 90.50 410 PRO A O 1
ATOM 3399 N N . VAL A 1 411 ? -44.042 3.755 27.929 1.00 84.62 411 VAL A N 1
ATOM 3400 C CA . VAL A 1 411 ? -44.955 4.579 28.746 1.00 84.62 411 VAL A CA 1
ATOM 3401 C C . VAL A 1 411 ? -45.493 3.804 29.953 1.00 84.62 411 VAL A C 1
ATOM 3403 O O . VAL A 1 411 ? -45.626 4.349 31.044 1.00 84.62 411 VAL A O 1
ATOM 3406 N N . GLU A 1 412 ? -45.776 2.518 29.783 1.00 83.69 412 GLU A N 1
ATOM 3407 C CA . GLU A 1 412 ? -46.260 1.635 30.842 1.00 83.69 412 GLU A CA 1
ATOM 3408 C C . GLU A 1 412 ? -45.198 1.388 31.923 1.00 83.69 412 GLU A C 1
ATOM 3410 O O . GLU A 1 412 ? -45.558 1.250 33.093 1.00 83.69 412 GLU A O 1
ATOM 3415 N N . LEU A 1 413 ? -43.906 1.411 31.568 1.00 85.56 413 LEU A N 1
ATOM 3416 C CA . LEU A 1 413 ? -42.812 1.368 32.542 1.00 85.56 413 LEU A CA 1
ATOM 3417 C C . LEU A 1 413 ? -42.757 2.667 33.345 1.00 85.56 413 LEU A C 1
ATOM 3419 O O . LEU A 1 413 ? -42.659 2.613 34.566 1.00 85.56 413 LEU A O 1
ATOM 3423 N N . VAL A 1 414 ? -42.869 3.818 32.671 1.00 84.44 414 VAL A N 1
ATOM 3424 C CA . VAL A 1 414 ? -42.895 5.139 33.323 1.00 84.44 414 VAL A CA 1
ATOM 3425 C C . VAL A 1 414 ? -44.074 5.234 34.289 1.00 84.44 414 VAL A C 1
ATOM 3427 O O . VAL A 1 414 ? -43.871 5.540 35.454 1.00 84.44 414 VAL A O 1
ATOM 3430 N N . LYS A 1 415 ? -45.289 4.867 33.861 1.00 83.56 415 LYS A N 1
ATOM 3431 C CA . LYS A 1 415 ? -46.475 4.841 34.738 1.00 83.56 415 LYS A CA 1
ATOM 3432 C C . LYS A 1 415 ? -46.289 3.918 35.941 1.00 83.56 415 LYS A C 1
ATOM 3434 O O . LYS A 1 415 ? -46.691 4.269 37.044 1.00 83.56 415 LYS A O 1
ATOM 3439 N N . SER A 1 416 ? -45.707 2.735 35.728 1.00 81.69 416 SER A N 1
ATOM 3440 C CA . SER A 1 416 ? -45.449 1.776 36.811 1.00 81.69 416 SER A CA 1
ATOM 3441 C C . SER A 1 416 ? -44.409 2.314 37.794 1.00 81.69 416 SER A C 1
ATOM 3443 O O . SER A 1 416 ? -44.558 2.125 38.994 1.00 81.69 416 SER A O 1
ATOM 3445 N N . HIS A 1 417 ? -43.386 3.015 37.300 1.00 84.19 417 HIS A N 1
ATOM 3446 C CA . HIS A 1 417 ? -42.342 3.651 38.105 1.00 84.19 417 HIS A CA 1
ATOM 3447 C C . HIS A 1 417 ? -42.862 4.871 38.878 1.00 84.19 417 HIS A C 1
ATOM 3449 O O . HIS A 1 417 ? -42.610 4.971 40.072 1.00 84.19 417 HIS A O 1
ATOM 3455 N N . GLU A 1 418 ? -43.662 5.738 38.253 1.00 82.38 418 GLU A N 1
ATOM 3456 C CA . GLU A 1 418 ? -44.311 6.889 38.903 1.00 82.38 418 GLU A CA 1
ATOM 3457 C C . GLU A 1 418 ? -45.294 6.454 40.001 1.00 82.38 418 GLU A C 1
ATOM 3459 O O . GLU A 1 418 ? -45.295 7.014 41.103 1.00 82.38 418 GLU A O 1
ATOM 3464 N N . LEU A 1 419 ? -46.113 5.432 39.717 1.00 81.81 419 LEU A N 1
ATOM 3465 C CA . LEU A 1 419 ? -47.016 4.838 40.703 1.00 81.81 419 LEU A CA 1
ATOM 3466 C C . LEU A 1 419 ? -46.217 4.243 41.866 1.00 81.81 419 LEU A C 1
ATOM 3468 O O . LEU A 1 419 ? -46.526 4.511 43.022 1.00 81.81 419 LEU A O 1
ATOM 3472 N N . TYR A 1 420 ? -45.150 3.505 41.556 1.00 84.00 420 TYR A N 1
ATOM 3473 C CA . TYR A 1 420 ? -44.291 2.887 42.557 1.00 84.00 420 TYR A CA 1
ATOM 3474 C C . TYR A 1 420 ? -43.565 3.911 43.438 1.00 84.00 420 TYR A C 1
ATOM 3476 O O . TYR A 1 420 ? -43.531 3.732 44.647 1.00 84.00 420 TYR A O 1
ATOM 3484 N N . ILE A 1 421 ? -43.046 5.012 42.880 1.00 81.94 421 ILE A N 1
ATOM 3485 C CA . ILE A 1 421 ? -42.452 6.110 43.666 1.00 81.94 421 ILE A CA 1
ATOM 3486 C C . ILE A 1 421 ? -43.493 6.731 44.600 1.00 81.94 421 ILE A C 1
ATOM 3488 O O . ILE A 1 421 ? -43.190 7.042 45.750 1.00 81.94 421 ILE A O 1
ATOM 3492 N N . THR A 1 422 ? -44.722 6.921 44.119 1.00 81.75 422 THR A N 1
ATOM 3493 C CA . THR A 1 422 ? -45.799 7.502 44.930 1.00 81.75 422 THR A CA 1
ATOM 3494 C C . THR A 1 422 ? -46.155 6.590 46.100 1.00 81.75 422 THR A C 1
ATOM 3496 O O . THR A 1 422 ? -46.190 7.048 47.242 1.00 81.75 422 THR A O 1
ATOM 3499 N N . ASP A 1 423 ? -46.342 5.298 45.830 1.00 82.06 423 ASP A N 1
ATOM 3500 C CA . ASP A 1 423 ? -46.613 4.292 46.855 1.00 82.06 423 ASP A CA 1
ATOM 3501 C C . ASP A 1 423 ? -45.423 4.146 47.819 1.00 82.06 423 ASP A C 1
ATOM 3503 O O . ASP A 1 423 ? -45.615 4.063 49.031 1.00 82.06 423 ASP A O 1
ATOM 3507 N N . TRP A 1 424 ? -44.185 4.214 47.321 1.00 84.44 424 TRP A N 1
ATOM 3508 C CA . TRP A 1 424 ? -42.974 4.176 48.142 1.00 84.44 424 TRP A CA 1
ATOM 3509 C C . TRP A 1 424 ? -42.878 5.367 49.100 1.00 84.44 424 TRP A C 1
ATOM 3511 O O . TRP A 1 424 ? -42.615 5.173 50.284 1.00 84.44 424 TRP A O 1
ATOM 3521 N N . ASN A 1 425 ? -43.172 6.583 48.636 1.00 82.56 425 ASN A N 1
ATOM 3522 C CA . ASN A 1 425 ? -43.192 7.773 49.491 1.00 82.56 425 ASN A CA 1
ATOM 3523 C C . ASN A 1 425 ? -44.257 7.671 50.593 1.00 82.56 425 ASN A C 1
ATOM 3525 O O . ASN A 1 425 ? -44.014 8.102 51.718 1.00 82.56 425 ASN A O 1
ATOM 3529 N N . ILE A 1 426 ? -45.419 7.074 50.299 1.00 83.12 426 ILE A N 1
ATOM 3530 C CA . ILE A 1 426 ? -46.450 6.804 51.312 1.00 83.12 426 ILE A CA 1
ATOM 3531 C C . ILE A 1 426 ? -45.921 5.797 52.341 1.00 83.12 426 ILE A C 1
ATOM 3533 O O . ILE A 1 426 ? -46.108 5.997 53.539 1.00 83.12 426 ILE A O 1
ATOM 3537 N N . LEU A 1 427 ? -45.224 4.739 51.910 1.00 83.50 427 LEU A N 1
ATOM 3538 C CA . LEU A 1 427 ? -44.612 3.770 52.825 1.00 83.50 427 LEU A CA 1
ATOM 3539 C C . LEU A 1 427 ? -43.500 4.389 53.679 1.00 83.50 427 LEU A C 1
ATOM 3541 O O . LEU A 1 427 ? -43.424 4.080 54.867 1.00 83.50 427 LEU A O 1
ATOM 3545 N N . GLU A 1 428 ? -42.671 5.270 53.122 1.00 81.56 428 GLU A N 1
ATOM 3546 C CA . GLU A 1 428 ? -41.665 6.018 53.883 1.00 81.56 428 GLU A CA 1
ATOM 3547 C C . GLU A 1 428 ? -42.309 6.979 54.882 1.00 81.56 428 GLU A C 1
ATOM 3549 O O . GLU A 1 428 ? -41.922 6.986 56.049 1.00 81.56 428 GLU A O 1
ATOM 3554 N N . GLU A 1 429 ? -43.340 7.728 54.477 1.00 81.31 429 GLU A N 1
ATOM 3555 C CA . GLU A 1 429 ? -44.084 8.621 55.370 1.00 81.31 429 GLU A CA 1
ATOM 3556 C C . GLU A 1 429 ? -44.727 7.829 56.516 1.00 81.31 429 GLU A C 1
ATOM 3558 O O . GLU A 1 429 ? -44.617 8.203 57.686 1.00 81.31 429 GLU A O 1
ATOM 3563 N N . VAL A 1 430 ? -45.362 6.701 56.204 1.00 82.31 430 VAL A N 1
ATOM 3564 C CA . VAL A 1 430 ? -45.951 5.797 57.192 1.00 82.31 430 VAL A CA 1
ATOM 3565 C C . VAL A 1 430 ? -44.882 5.217 58.117 1.00 82.31 430 VAL A C 1
ATOM 3567 O O . VAL A 1 430 ? -45.073 5.223 59.331 1.00 82.31 430 VAL A O 1
ATOM 3570 N N . ASN A 1 431 ? -43.749 4.757 57.588 1.00 83.81 431 ASN A N 1
ATOM 3571 C CA . ASN A 1 431 ? -42.646 4.224 58.385 1.00 83.81 431 ASN A CA 1
ATOM 3572 C C . ASN A 1 431 ? -42.060 5.284 59.325 1.00 83.81 431 ASN A C 1
ATOM 3574 O O . ASN A 1 431 ? -41.863 5.021 60.511 1.00 83.81 431 ASN A O 1
ATOM 3578 N N . CYS A 1 432 ? -41.851 6.504 58.828 1.00 79.19 432 CYS A N 1
ATOM 3579 C CA . CYS A 1 432 ? -41.448 7.635 59.650 1.00 79.19 432 CYS A CA 1
ATOM 3580 C C . CYS A 1 432 ? -42.483 7.895 60.748 1.00 79.19 432 CYS A C 1
ATOM 3582 O O . CYS A 1 432 ? -42.124 7.946 61.922 1.00 79.19 432 CYS A O 1
ATOM 3584 N N . ASN A 1 433 ? -43.766 8.005 60.407 1.00 76.88 433 ASN A N 1
ATOM 3585 C CA . ASN A 1 433 ? -44.833 8.329 61.356 1.00 76.88 433 ASN A CA 1
ATOM 3586 C C . ASN A 1 433 ? -45.052 7.244 62.423 1.00 76.88 433 ASN A C 1
ATOM 3588 O O . ASN A 1 433 ? -45.349 7.571 63.569 1.00 76.88 433 ASN A O 1
ATOM 3592 N N . LEU A 1 434 ? -44.882 5.970 62.067 1.00 74.12 434 LEU A N 1
ATOM 3593 C CA . LEU A 1 434 ? -44.938 4.832 62.992 1.00 74.12 434 LEU A CA 1
ATOM 3594 C C . LEU A 1 434 ? -43.642 4.641 63.790 1.00 74.12 434 LEU A C 1
ATOM 3596 O O . LEU A 1 434 ? -43.614 3.861 64.745 1.00 74.12 434 LEU A O 1
ATOM 3600 N N . GLY A 1 435 ? -42.575 5.338 63.400 1.00 68.62 435 GLY A N 1
ATOM 3601 C CA . GLY A 1 435 ? -41.276 5.266 64.038 1.00 68.62 435 GLY A CA 1
ATOM 3602 C C . GLY A 1 435 ? -41.325 5.699 65.511 1.00 68.62 435 GLY A C 1
ATOM 3603 O O . GLY A 1 435 ? -42.068 6.614 65.881 1.00 68.62 435 GLY A O 1
ATOM 3604 N N . PRO A 1 436 ? -40.498 5.088 66.377 1.00 56.72 436 PRO A N 1
ATOM 3605 C CA . PRO A 1 436 ? -40.472 5.390 67.812 1.00 56.72 436 PRO A CA 1
ATOM 3606 C C . PRO A 1 436 ? -40.109 6.856 68.118 1.00 56.72 436 PRO A C 1
ATOM 3608 O O . PRO A 1 436 ? -40.519 7.391 69.149 1.00 56.72 436 PRO A O 1
ATOM 3611 N N . GLU A 1 437 ? -39.388 7.512 67.203 1.00 56.19 437 GLU A N 1
ATOM 3612 C CA . GLU A 1 437 ? -38.978 8.922 67.243 1.00 56.19 437 GLU A CA 1
ATOM 3613 C C . GLU A 1 437 ? -40.185 9.881 67.316 1.00 56.19 437 GLU A C 1
ATOM 3615 O O . GLU A 1 437 ? -40.164 10.874 68.046 1.00 56.19 437 GLU A O 1
ATOM 3620 N N . ASN A 1 438 ? -41.262 9.561 66.588 1.00 60.12 438 ASN A N 1
ATOM 3621 C CA . ASN A 1 438 ? -42.396 10.459 66.355 1.00 60.12 438 ASN A CA 1
ATOM 3622 C C . ASN A 1 438 ? -43.524 10.312 67.382 1.00 60.12 438 ASN A C 1
ATOM 3624 O O . ASN A 1 438 ? -44.508 11.046 67.318 1.00 60.12 438 ASN A O 1
ATOM 3628 N N . LYS A 1 439 ? -43.361 9.406 68.361 1.00 64.00 439 LYS A N 1
ATOM 3629 C CA . LYS A 1 439 ? -44.333 9.126 69.436 1.00 64.00 439 LYS A CA 1
ATOM 3630 C C . LYS A 1 439 ? -45.771 9.038 68.901 1.00 64.00 439 LYS A C 1
ATOM 3632 O O . LYS A 1 439 ? -46.624 9.805 69.355 1.00 64.00 439 LYS A O 1
ATOM 3637 N N . PRO A 1 440 ? -46.019 8.135 67.935 1.00 68.69 440 PRO A N 1
ATOM 3638 C CA . PRO A 1 440 ? -47.301 8.022 67.261 1.00 68.69 440 PRO A CA 1
ATOM 3639 C C . PRO A 1 440 ? -48.425 7.912 68.278 1.00 68.69 440 PRO A C 1
ATOM 3641 O O . PRO A 1 440 ? -48.423 7.043 69.154 1.00 68.69 440 PRO A O 1
ATOM 3644 N N . ASP A 1 441 ? -49.371 8.833 68.165 1.00 73.81 441 ASP A N 1
ATOM 3645 C CA . ASP A 1 441 ? -50.607 8.736 68.902 1.00 73.81 441 ASP A CA 1
ATOM 3646 C C . ASP A 1 441 ? -51.557 7.759 68.208 1.00 73.81 441 ASP A C 1
ATOM 3648 O O . ASP A 1 441 ? -51.329 7.234 67.113 1.00 73.81 441 ASP A O 1
ATOM 3652 N N . ASP A 1 442 ? -52.662 7.508 68.882 1.00 73.12 442 ASP A N 1
ATOM 3653 C CA . ASP A 1 442 ? -53.677 6.581 68.422 1.00 73.12 442 ASP A CA 1
ATOM 3654 C C . ASP A 1 442 ? -54.271 6.935 67.041 1.00 73.12 442 ASP A C 1
ATOM 3656 O O . ASP A 1 442 ? -54.679 6.047 66.292 1.00 73.12 442 ASP A O 1
ATOM 3660 N N . SER A 1 443 ? -54.282 8.220 66.669 1.00 75.06 443 SER A N 1
ATOM 3661 C CA . SER A 1 443 ? -54.789 8.672 65.371 1.00 75.06 443 SER A CA 1
ATOM 3662 C C . SER A 1 443 ? -53.819 8.355 64.230 1.00 75.06 443 SER A C 1
ATOM 3664 O O . SER A 1 443 ? -54.251 7.955 63.147 1.00 75.06 443 SER A O 1
ATOM 3666 N N . ILE A 1 444 ? -52.513 8.453 64.495 1.00 78.50 444 ILE A N 1
ATOM 3667 C CA . ILE A 1 444 ? -51.438 8.166 63.539 1.00 78.50 444 ILE A CA 1
ATOM 3668 C C . ILE A 1 444 ? -51.407 6.673 63.196 1.00 78.50 444 ILE A C 1
ATOM 3670 O O . ILE A 1 444 ? -51.330 6.307 62.022 1.00 78.50 444 ILE A O 1
ATOM 3674 N N . PHE A 1 445 ? -51.560 5.806 64.198 1.00 79.88 445 PHE A N 1
ATOM 3675 C CA . PHE A 1 445 ? -51.645 4.360 63.986 1.00 79.88 445 PHE A CA 1
ATOM 3676 C C . PHE A 1 445 ? -52.849 3.953 63.126 1.00 79.88 445 PHE A C 1
ATOM 3678 O O . PHE A 1 445 ? -52.729 3.103 62.244 1.00 79.88 445 PHE A O 1
ATOM 3685 N N . HIS A 1 446 ? -54.011 4.574 63.339 1.00 75.19 446 HIS A N 1
ATOM 3686 C CA . HIS A 1 446 ? -55.205 4.267 62.552 1.00 75.19 446 HIS A CA 1
ATOM 3687 C C . HIS A 1 446 ? -55.099 4.769 61.104 1.00 75.19 446 HIS A C 1
ATOM 3689 O O . HIS A 1 446 ? -55.516 4.074 60.178 1.00 75.19 446 HIS A O 1
ATOM 3695 N N . LYS A 1 447 ? -54.497 5.949 60.905 1.00 80.38 447 LYS A N 1
ATOM 3696 C CA . LYS A 1 447 ? -54.218 6.508 59.577 1.00 80.38 447 LYS A CA 1
ATOM 3697 C C . LYS A 1 447 ? -53.274 5.598 58.778 1.00 80.38 447 LYS A C 1
ATOM 3699 O O . LYS A 1 447 ? -53.583 5.256 57.643 1.00 80.38 447 LYS A O 1
ATOM 3704 N N . ALA A 1 448 ? -52.200 5.111 59.400 1.00 81.00 448 ALA A N 1
ATOM 3705 C CA . ALA A 1 448 ? -51.248 4.207 58.758 1.00 81.00 448 ALA A CA 1
ATOM 3706 C C . ALA A 1 448 ? -51.891 2.909 58.227 1.00 81.00 448 ALA A C 1
ATOM 3708 O O . ALA A 1 448 ? -51.568 2.470 57.129 1.00 81.00 448 ALA A O 1
ATOM 3709 N N . LEU A 1 449 ? -52.838 2.306 58.955 1.00 79.69 449 LEU A N 1
ATOM 3710 C CA . LEU A 1 449 ? -53.548 1.110 58.473 1.00 79.69 449 LEU A CA 1
ATOM 3711 C C . LEU A 1 449 ? -54.387 1.379 57.215 1.00 79.69 449 LEU A C 1
ATOM 3713 O O . LEU A 1 449 ? -54.481 0.515 56.343 1.00 79.69 449 LEU A O 1
ATOM 3717 N N . LEU A 1 450 ? -54.989 2.568 57.121 1.00 81.06 450 LEU A N 1
ATOM 3718 C CA . LEU A 1 450 ? -55.770 2.988 55.957 1.00 81.06 450 LEU A CA 1
ATOM 3719 C C . LEU A 1 450 ? -54.877 3.293 54.748 1.00 81.06 450 LEU A C 1
ATOM 3721 O O . LEU A 1 450 ? -55.254 2.946 53.632 1.00 81.06 450 LEU A O 1
ATOM 3725 N N . ASP A 1 451 ? -53.702 3.883 54.976 1.00 81.38 451 ASP A N 1
ATOM 3726 C CA . ASP A 1 451 ? -52.769 4.289 53.917 1.00 81.38 451 ASP A CA 1
ATOM 3727 C C . ASP A 1 451 ? -52.005 3.091 53.310 1.00 81.38 451 ASP A C 1
ATOM 3729 O O . ASP A 1 451 ? -51.721 3.078 52.115 1.00 81.38 451 ASP A O 1
ATOM 3733 N N . ILE A 1 452 ? -51.717 2.041 54.094 1.00 83.50 452 ILE A N 1
ATOM 3734 C CA . ILE A 1 452 ? -50.968 0.857 53.622 1.00 83.50 452 ILE A CA 1
ATOM 3735 C C . ILE A 1 452 ? -51.852 -0.137 52.844 1.00 83.50 452 ILE A C 1
ATOM 3737 O O . ILE A 1 452 ? -51.368 -0.828 51.945 1.00 83.50 452 ILE A O 1
ATOM 3741 N N . SER A 1 453 ? -53.142 -0.254 53.183 1.00 77.62 453 SER A N 1
ATOM 3742 C CA . SER A 1 453 ? -54.026 -1.281 52.601 1.00 77.62 453 SER A CA 1
ATOM 3743 C C . SER A 1 453 ? -54.103 -1.241 51.061 1.00 77.62 453 SER A C 1
ATOM 3745 O O . SER A 1 453 ? -53.966 -2.306 50.460 1.00 77.62 453 SER A O 1
ATOM 3747 N N . PRO A 1 454 ? -54.256 -0.074 50.399 1.00 78.94 454 PRO A N 1
ATOM 3748 C CA . PRO A 1 454 ? -54.303 0.005 48.935 1.00 78.94 454 PRO A CA 1
ATOM 3749 C C . PRO A 1 454 ? -52.990 -0.405 48.248 1.00 78.94 454 PRO A C 1
ATOM 3751 O O . PRO A 1 454 ? -53.011 -0.946 47.146 1.00 78.94 454 PRO A O 1
ATOM 3754 N N . ILE A 1 455 ? -51.842 -0.190 48.898 1.00 80.56 455 ILE A N 1
ATOM 3755 C CA . ILE A 1 455 ? -50.512 -0.509 48.350 1.00 80.56 455 ILE A CA 1
ATOM 3756 C C . ILE A 1 455 ? -50.298 -2.027 48.306 1.00 80.56 455 ILE A C 1
ATOM 3758 O O . ILE A 1 455 ? -49.797 -2.564 47.316 1.00 80.56 455 ILE A O 1
ATOM 3762 N N . ASN A 1 456 ? -50.748 -2.740 49.343 1.00 75.12 456 ASN A N 1
ATOM 3763 C CA . ASN A 1 456 ? -50.731 -4.205 49.363 1.00 75.12 456 ASN A CA 1
ATOM 3764 C C . ASN A 1 456 ? -51.693 -4.827 48.330 1.00 75.12 456 ASN A C 1
ATOM 3766 O O . ASN A 1 456 ? -51.451 -5.950 47.891 1.00 75.12 456 ASN A O 1
ATOM 3770 N N . ASP A 1 457 ? -52.739 -4.111 47.902 1.00 75.50 457 ASP A N 1
ATOM 3771 C CA . ASP A 1 457 ? -53.626 -4.560 46.819 1.00 75.50 457 ASP A CA 1
ATOM 3772 C C . ASP A 1 457 ? -52.976 -4.389 45.429 1.00 75.50 457 ASP A C 1
ATOM 3774 O O . ASP A 1 457 ? -53.144 -5.251 44.563 1.00 75.50 457 ASP A O 1
ATOM 3778 N N . HIS A 1 458 ? -52.207 -3.312 45.207 1.00 73.19 458 HIS A N 1
ATOM 3779 C CA . HIS A 1 458 ? -51.478 -3.070 43.952 1.00 73.19 458 HIS A CA 1
ATOM 3780 C C . HIS A 1 458 ? -50.228 -3.952 43.802 1.00 73.19 458 HIS A C 1
ATOM 3782 O O . HIS A 1 458 ? -49.965 -4.475 42.716 1.00 73.19 458 HIS A O 1
ATOM 3788 N N . PHE A 1 459 ? -49.479 -4.156 44.889 1.00 76.31 459 PHE A N 1
ATOM 3789 C CA . PHE A 1 459 ? -48.235 -4.925 44.912 1.00 76.31 459 PHE A CA 1
ATOM 3790 C C . PHE A 1 459 ? -48.286 -5.995 46.019 1.00 76.31 459 PHE A C 1
ATOM 3792 O O . PHE A 1 459 ? -47.671 -5.843 47.075 1.00 76.31 459 PHE A O 1
ATOM 3799 N N . PRO A 1 460 ? -48.974 -7.130 45.799 1.00 69.56 460 PRO A N 1
ATOM 3800 C CA . PRO A 1 460 ? -49.244 -8.118 46.852 1.00 69.56 460 PRO A CA 1
ATOM 3801 C C . PRO A 1 460 ? -47.991 -8.790 47.433 1.00 69.56 460 PRO A C 1
ATOM 3803 O O . PRO A 1 460 ? -48.022 -9.308 48.548 1.00 69.56 460 PRO A O 1
ATOM 3806 N N . ASN A 1 461 ? -46.870 -8.753 46.705 1.00 70.81 461 ASN A N 1
ATOM 3807 C CA . ASN A 1 461 ? -45.579 -9.276 47.158 1.00 70.81 461 ASN A CA 1
ATOM 3808 C C . ASN A 1 461 ? -44.654 -8.189 47.740 1.00 70.81 461 ASN A C 1
ATOM 3810 O O . ASN A 1 461 ? -43.481 -8.465 47.995 1.00 70.81 461 ASN A O 1
ATOM 3814 N N . HIS A 1 462 ? -45.147 -6.963 47.959 1.00 79.19 462 HIS A N 1
ATOM 3815 C CA . HIS A 1 462 ? -44.339 -5.853 48.457 1.00 79.19 462 HIS A CA 1
ATOM 3816 C C . HIS A 1 462 ? -43.937 -6.090 49.915 1.00 79.19 462 HIS A C 1
ATOM 3818 O O . HIS A 1 462 ? -44.734 -5.966 50.850 1.00 79.19 462 HIS A O 1
ATOM 3824 N N . ARG A 1 463 ? -42.671 -6.455 50.128 1.00 75.25 463 ARG A N 1
ATOM 3825 C CA . ARG A 1 463 ? -42.177 -6.908 51.434 1.00 75.25 463 ARG A CA 1
ATOM 3826 C C . ARG A 1 463 ? -42.307 -5.838 52.524 1.00 75.25 463 ARG A C 1
ATOM 3828 O O . ARG A 1 463 ? -42.755 -6.150 53.621 1.00 75.25 463 ARG A O 1
ATOM 3835 N N . PHE A 1 464 ? -41.970 -4.590 52.199 1.00 81.12 464 PHE A N 1
ATOM 3836 C CA . PHE A 1 464 ? -41.951 -3.477 53.153 1.00 81.12 464 PHE A CA 1
ATOM 3837 C C . PHE A 1 464 ? -43.353 -3.058 53.648 1.00 81.12 464 PHE A C 1
ATOM 3839 O O . PHE A 1 464 ? -43.589 -2.979 54.852 1.00 81.12 464 PHE A O 1
ATOM 3846 N N . ALA A 1 465 ? -44.323 -2.896 52.742 1.00 78.94 465 ALA A N 1
ATOM 3847 C CA . ALA A 1 465 ? -45.713 -2.564 53.073 1.00 78.94 465 ALA A CA 1
ATOM 3848 C C . ALA A 1 465 ? -46.376 -3.587 54.018 1.00 78.94 465 ALA A C 1
ATOM 3850 O O . ALA A 1 465 ? -47.066 -3.226 54.975 1.00 78.94 465 ALA A O 1
ATOM 3851 N N . ASN A 1 466 ? -46.114 -4.878 53.804 1.00 75.50 466 ASN A N 1
ATOM 3852 C CA . ASN A 1 466 ? -46.634 -5.957 54.644 1.00 75.50 466 ASN A CA 1
ATOM 3853 C C . ASN A 1 466 ? -46.097 -5.937 56.090 1.00 75.50 466 ASN A C 1
ATOM 3855 O O . ASN A 1 466 ? -46.778 -6.407 57.008 1.00 75.50 466 ASN A O 1
ATOM 3859 N N . GLU A 1 467 ? -44.888 -5.419 56.316 1.00 78.31 467 GLU A N 1
ATOM 3860 C CA . GLU A 1 467 ? -44.300 -5.293 57.656 1.00 78.31 467 GLU A CA 1
ATOM 3861 C C . GLU A 1 467 ? -44.905 -4.109 58.427 1.00 78.31 467 GLU A C 1
ATOM 3863 O O . GLU A 1 467 ? -45.308 -4.275 59.582 1.00 78.31 467 GLU A O 1
ATOM 3868 N N . LEU A 1 468 ? -45.075 -2.953 57.777 1.00 79.56 468 LEU A N 1
ATOM 3869 C CA . LEU A 1 468 ? -45.644 -1.746 58.396 1.00 79.56 468 LEU A CA 1
ATOM 3870 C C . LEU A 1 468 ? -47.104 -1.925 58.840 1.00 79.56 468 LEU A C 1
ATOM 3872 O O . LEU A 1 468 ? -47.492 -1.437 59.904 1.00 79.56 468 LEU A O 1
ATOM 3876 N N . TYR A 1 469 ? -47.904 -2.685 58.083 1.00 78.31 469 TYR A N 1
ATOM 3877 C CA . TYR A 1 469 ? -49.316 -2.929 58.408 1.00 78.31 469 TYR A CA 1
ATOM 3878 C C . TYR A 1 469 ? -49.488 -3.602 59.782 1.00 78.31 469 TYR A C 1
ATOM 3880 O O . TYR A 1 469 ? -50.350 -3.227 60.575 1.00 78.31 469 TYR A O 1
ATOM 3888 N N . LYS A 1 470 ? -48.618 -4.565 60.114 1.00 73.00 470 LYS A N 1
ATOM 3889 C CA . LYS A 1 470 ? -48.657 -5.284 61.401 1.00 73.00 470 LYS A CA 1
ATOM 3890 C C . LYS A 1 470 ? -48.238 -4.409 62.581 1.00 73.00 470 LYS A C 1
ATOM 3892 O O . LYS A 1 470 ? -48.731 -4.592 63.693 1.00 73.00 470 LYS A O 1
ATOM 3897 N N . ILE A 1 471 ? -47.323 -3.468 62.350 1.00 74.81 471 ILE A N 1
ATOM 3898 C CA . ILE A 1 471 ? -46.834 -2.546 63.380 1.00 74.81 471 ILE A CA 1
ATOM 3899 C C . ILE A 1 471 ? -47.962 -1.598 63.803 1.00 74.81 471 ILE A C 1
ATOM 3901 O O . ILE A 1 471 ? -48.220 -1.448 65.001 1.00 74.81 471 ILE A O 1
ATOM 3905 N N . ALA A 1 472 ? -48.695 -1.040 62.838 1.00 74.88 472 ALA A N 1
ATOM 3906 C CA . ALA A 1 472 ? -49.735 -0.053 63.100 1.00 74.88 472 ALA A CA 1
ATOM 3907 C C . ALA A 1 472 ? -50.925 -0.588 63.927 1.00 74.88 472 ALA A C 1
ATOM 3909 O O . ALA A 1 472 ? -51.414 0.096 64.826 1.00 74.88 472 ALA A O 1
ATOM 3910 N N . GLU A 1 473 ? -51.347 -1.836 63.695 1.00 69.75 473 GLU A N 1
ATOM 3911 C CA . GLU A 1 473 ? -52.462 -2.480 64.414 1.00 69.75 473 GLU A CA 1
ATOM 3912 C C . GLU A 1 473 ? -52.185 -2.669 65.917 1.00 69.75 473 GLU A C 1
ATOM 3914 O O . GLU A 1 473 ? -53.081 -2.547 66.753 1.00 69.75 473 GLU A O 1
ATOM 3919 N N . SER A 1 474 ? -50.928 -2.927 66.284 1.00 66.38 474 SER A N 1
ATOM 3920 C CA . SER A 1 474 ? -50.536 -3.212 67.670 1.00 66.38 474 SER A CA 1
ATOM 3921 C C . SER A 1 474 ? -50.249 -1.963 68.522 1.00 66.38 474 SER A C 1
ATOM 3923 O O . SER A 1 474 ? -50.418 -2.005 69.744 1.00 66.38 474 SER A O 1
ATOM 3925 N N . GLY A 1 475 ? -49.853 -0.844 67.905 1.00 67.38 475 GLY A N 1
ATOM 3926 C CA . GLY A 1 475 ? -49.420 0.374 68.605 1.00 67.38 475 GLY A CA 1
ATOM 3927 C C . GLY A 1 475 ? -50.548 1.231 69.201 1.00 67.38 475 GLY A C 1
ATOM 3928 O O . GLY A 1 475 ? -50.406 1.747 70.312 1.00 67.38 475 GLY A O 1
ATOM 3929 N N . SER A 1 476 ? -51.698 1.316 68.525 1.00 69.62 476 SER A N 1
ATOM 3930 C CA . SER A 1 476 ? -52.864 2.132 68.928 1.00 69.62 476 SER A CA 1
ATOM 3931 C C . SER A 1 476 ? -53.376 1.803 70.347 1.00 69.62 476 SER A C 1
ATOM 3933 O O . SER A 1 476 ? -53.553 2.680 71.198 1.00 69.62 476 SER A O 1
ATOM 3935 N N . LEU A 1 477 ? -53.522 0.514 70.666 1.00 64.50 477 LEU A N 1
ATOM 3936 C CA . LEU A 1 477 ? -54.047 0.058 71.958 1.00 64.50 477 LEU A CA 1
ATOM 3937 C C . LEU A 1 477 ? -53.101 0.347 73.138 1.00 64.50 477 LEU A C 1
ATOM 3939 O O . LEU A 1 477 ? -53.555 0.585 74.258 1.00 64.50 477 LEU A O 1
ATOM 3943 N N . ARG A 1 478 ? -51.789 0.317 72.890 1.00 68.50 478 ARG A N 1
ATOM 3944 C CA . ARG A 1 478 ? -50.739 0.474 73.904 1.00 68.50 478 ARG A CA 1
ATOM 3945 C C . ARG A 1 478 ? -50.569 1.935 74.335 1.00 68.50 478 ARG A C 1
ATOM 3947 O O . ARG A 1 478 ? -50.511 2.217 75.529 1.00 68.50 478 ARG A O 1
ATOM 3954 N N . TYR A 1 479 ? -50.605 2.870 73.385 1.00 70.44 479 TYR A N 1
ATOM 3955 C CA . TYR A 1 479 ? -50.417 4.307 73.629 1.00 70.44 479 TYR A CA 1
ATOM 3956 C C . TYR A 1 479 ? -51.355 4.880 74.711 1.00 70.44 479 TYR A C 1
ATOM 3958 O O . TYR A 1 479 ? -50.921 5.591 75.619 1.00 70.44 479 TYR A O 1
ATOM 3966 N N . ARG A 1 480 ? -52.648 4.529 74.670 1.00 64.81 480 ARG A N 1
ATOM 3967 C CA . ARG A 1 480 ? -53.668 5.078 75.586 1.00 64.81 480 ARG A CA 1
ATOM 3968 C C . ARG A 1 480 ? -53.466 4.684 77.057 1.00 64.81 480 ARG A C 1
ATOM 3970 O O . ARG A 1 480 ? -53.991 5.363 77.938 1.00 64.81 480 ARG A O 1
ATOM 3977 N N . LEU A 1 481 ? -52.748 3.598 77.337 1.00 66.62 481 LEU A N 1
ATOM 3978 C CA . LEU A 1 481 ? -52.496 3.120 78.698 1.00 66.62 481 LEU A CA 1
ATOM 3979 C C . LEU A 1 481 ? -51.187 3.681 79.293 1.00 66.62 481 LEU A C 1
ATOM 3981 O O . LEU A 1 481 ? -51.102 3.862 80.510 1.00 66.62 481 LEU A O 1
ATOM 3985 N N . ASP A 1 482 ? -50.209 4.016 78.448 1.00 65.94 482 ASP A N 1
ATOM 3986 C CA . ASP A 1 482 ? -48.880 4.513 78.841 1.00 65.94 482 ASP A CA 1
ATOM 3987 C C . ASP A 1 482 ? -48.913 5.984 79.300 1.00 65.94 482 ASP A C 1
ATOM 3989 O O . ASP A 1 482 ? -48.277 6.356 80.291 1.00 65.94 482 ASP A O 1
ATOM 3993 N N . GLU A 1 483 ? -49.726 6.812 78.637 1.00 66.19 483 GLU A N 1
ATOM 3994 C CA . GLU A 1 483 ? -49.924 8.248 78.914 1.00 66.19 483 GLU A CA 1
ATOM 3995 C C . GLU A 1 483 ? -50.325 8.542 80.374 1.00 66.19 483 GLU A C 1
ATOM 3997 O O . GLU A 1 483 ? -49.861 9.511 80.985 1.00 66.19 483 GLU A O 1
ATOM 4002 N N . ALA A 1 484 ? -51.142 7.668 80.971 1.00 62.56 484 ALA A N 1
ATOM 4003 C CA . ALA A 1 484 ? -51.622 7.820 82.342 1.00 62.56 484 ALA A CA 1
ATOM 4004 C C . ALA A 1 484 ? -50.563 7.463 83.411 1.00 62.56 484 ALA A C 1
ATOM 4006 O O . ALA A 1 484 ? -50.629 7.974 84.527 1.00 62.56 484 ALA A O 1
ATOM 4007 N N . ILE A 1 485 ? -49.564 6.627 83.092 1.00 65.31 485 ILE A N 1
ATOM 4008 C CA . ILE A 1 485 ? -48.469 6.274 84.020 1.00 65.31 485 ILE A CA 1
ATOM 4009 C C . ILE A 1 485 ? -47.367 7.344 84.010 1.00 65.31 485 ILE A C 1
ATOM 4011 O O . ILE A 1 485 ? -46.833 7.689 85.066 1.00 65.31 485 ILE A O 1
ATOM 4015 N N . ILE A 1 486 ? -47.032 7.892 82.837 1.00 64.00 486 ILE A N 1
ATOM 4016 C CA . ILE A 1 486 ? -45.908 8.830 82.646 1.00 64.00 486 ILE A CA 1
ATOM 4017 C C . ILE A 1 486 ? -46.087 10.140 83.432 1.00 64.00 486 ILE A C 1
ATOM 4019 O O . ILE A 1 486 ? -45.113 10.697 83.937 1.00 64.00 486 ILE A O 1
ATOM 4023 N N . HIS A 1 487 ? -47.320 10.617 83.598 1.00 63.12 487 HIS A N 1
ATOM 4024 C CA . HIS A 1 487 ? -47.613 11.868 84.306 1.00 63.12 487 HIS A CA 1
ATOM 4025 C C . HIS A 1 487 ? -47.707 11.724 85.835 1.00 63.12 487 HIS A C 1
ATOM 4027 O O . HIS A 1 487 ? -48.146 12.654 86.510 1.00 63.12 487 HIS A O 1
ATOM 4033 N N . TRP A 1 488 ? -47.321 10.572 86.398 1.00 61.19 488 TRP A N 1
ATOM 4034 C CA . TRP A 1 488 ? -47.555 10.224 87.806 1.00 61.19 488 TRP A CA 1
ATOM 4035 C C . TRP A 1 488 ? -49.043 10.312 88.237 1.00 61.19 488 TRP A C 1
ATOM 4037 O O . TRP A 1 488 ? -49.339 10.326 89.434 1.00 61.19 488 TRP A O 1
ATOM 4047 N N . ASP A 1 489 ? -49.995 10.313 87.291 1.00 65.38 489 ASP A N 1
ATOM 4048 C CA . ASP A 1 489 ? -51.445 10.356 87.545 1.00 65.38 489 ASP A CA 1
ATOM 4049 C C . ASP A 1 489 ? -52.001 8.941 87.777 1.00 65.38 489 ASP A C 1
ATOM 4051 O O . ASP A 1 489 ? -52.725 8.338 86.977 1.00 65.38 489 ASP A O 1
ATOM 4055 N N . ILE A 1 490 ? -51.610 8.388 88.925 1.00 66.25 490 ILE A N 1
ATOM 4056 C CA . ILE A 1 490 ? -51.890 7.001 89.314 1.00 66.25 490 ILE A CA 1
ATOM 4057 C C . ILE A 1 490 ? -53.405 6.708 89.424 1.00 66.25 490 ILE A C 1
ATOM 4059 O O . ILE A 1 490 ? -53.798 5.542 89.396 1.00 66.25 490 ILE A O 1
ATOM 4063 N N . GLU A 1 491 ? -54.281 7.717 89.525 1.00 61.09 491 GLU A N 1
ATOM 4064 C CA . GLU A 1 491 ? -55.736 7.520 89.631 1.00 61.09 491 GLU A CA 1
ATOM 4065 C C . GLU A 1 491 ? -56.420 7.310 88.269 1.00 61.09 491 GLU A C 1
ATOM 4067 O O . GLU A 1 491 ? -57.216 6.374 88.132 1.00 61.09 491 GLU A O 1
ATOM 4072 N N . ARG A 1 492 ? -56.075 8.098 87.238 1.00 68.50 492 ARG A N 1
ATOM 4073 C CA . ARG A 1 492 ? -56.651 7.983 85.880 1.00 68.50 492 ARG A CA 1
ATOM 4074 C C . ARG A 1 492 ? -56.286 6.670 85.186 1.00 68.50 492 ARG A C 1
ATOM 4076 O O . ARG A 1 492 ? -57.107 6.058 84.500 1.00 68.50 492 ARG A O 1
ATOM 4083 N N . TYR A 1 493 ? -55.077 6.194 85.451 1.00 70.19 493 TYR A N 1
ATOM 4084 C CA . TYR A 1 493 ? -54.557 4.907 85.009 1.00 70.19 493 TYR A CA 1
ATOM 4085 C C . TYR A 1 493 ? -55.444 3.704 85.410 1.00 70.19 493 TYR A C 1
ATOM 4087 O O . TYR A 1 493 ? -55.718 2.800 84.616 1.00 70.19 493 TYR A O 1
ATOM 4095 N N . ILE A 1 494 ? -55.959 3.713 86.644 1.00 67.12 494 ILE A N 1
ATOM 4096 C CA . ILE A 1 494 ? -56.774 2.622 87.207 1.00 67.12 494 ILE A CA 1
ATOM 4097 C C . ILE A 1 494 ? -58.164 2.546 86.547 1.00 67.12 494 ILE A C 1
ATOM 4099 O O . ILE A 1 494 ? -58.804 1.490 86.567 1.00 67.12 494 ILE A O 1
ATOM 4103 N N . GLN A 1 495 ? -58.645 3.646 85.965 1.00 67.56 495 GLN A N 1
ATOM 4104 C CA . GLN A 1 495 ? -59.972 3.739 85.360 1.00 67.56 495 GLN A CA 1
ATOM 4105 C C . GLN A 1 495 ? -60.021 3.126 83.949 1.00 67.56 495 GLN A C 1
ATOM 4107 O O . GLN A 1 495 ? -60.901 2.308 83.684 1.00 67.56 495 GLN A O 1
ATOM 4112 N N . LEU A 1 496 ? -59.031 3.413 83.094 1.00 67.00 496 LEU A N 1
ATOM 4113 C CA . LEU A 1 496 ? -58.930 2.887 81.719 1.00 67.00 496 LEU A CA 1
ATOM 4114 C C . LEU A 1 496 ? -58.824 1.353 81.665 1.00 67.00 496 LEU A C 1
ATOM 4116 O O . LEU A 1 496 ? -59.425 0.706 80.809 1.00 67.00 496 LEU A O 1
ATOM 4120 N N . CYS A 1 497 ? -58.138 0.748 82.637 1.00 66.75 497 CYS A N 1
ATOM 4121 C CA . CYS A 1 497 ? -58.009 -0.708 82.729 1.00 66.75 497 CYS A CA 1
ATOM 4122 C C . CYS A 1 497 ? -59.343 -1.432 83.016 1.00 66.75 497 CYS A C 1
ATOM 4124 O O . CYS A 1 497 ? -59.455 -2.633 82.776 1.00 66.75 497 CYS A O 1
ATOM 4126 N N . LYS A 1 498 ? -60.362 -0.739 83.550 1.00 63.97 498 LYS A N 1
ATOM 4127 C CA . LYS A 1 498 ? -61.670 -1.342 83.867 1.00 63.97 498 LYS A CA 1
ATOM 4128 C C . LYS A 1 498 ? -62.609 -1.399 82.656 1.00 63.97 498 LYS A C 1
ATOM 4130 O O . LYS A 1 498 ? -63.401 -2.336 82.563 1.00 63.97 498 LYS A O 1
ATOM 4135 N N . GLU A 1 499 ? -62.505 -0.444 81.731 1.00 65.69 499 GLU A N 1
ATOM 4136 C CA . GLU A 1 499 ? -63.432 -0.269 80.599 1.00 65.69 499 GLU A CA 1
ATOM 4137 C C . GLU A 1 499 ? -63.256 -1.312 79.476 1.00 65.69 499 GLU A C 1
ATOM 4139 O O . GLU A 1 499 ? -64.226 -1.653 78.807 1.00 65.69 499 GLU A O 1
ATOM 4144 N N . GLN A 1 500 ? -62.061 -1.887 79.295 1.00 64.25 500 GLN A N 1
ATOM 4145 C CA . GLN A 1 500 ? -61.750 -2.807 78.181 1.00 64.25 500 GLN A CA 1
ATOM 4146 C C . GLN A 1 500 ? -61.775 -4.310 78.534 1.00 64.25 500 GLN A C 1
ATOM 4148 O O . GLN A 1 500 ? -61.358 -5.158 77.748 1.00 64.25 500 GLN A O 1
ATOM 4153 N N . SER A 1 501 ? -62.292 -4.679 79.707 1.00 54.50 501 SER A N 1
ATOM 4154 C CA . SER A 1 501 ? -62.205 -6.043 80.261 1.00 54.50 501 SER A CA 1
ATOM 4155 C C . SER A 1 501 ? -63.083 -7.123 79.584 1.00 54.50 501 SER A C 1
ATOM 4157 O O . SER A 1 501 ? -63.044 -8.279 80.002 1.00 54.50 501 SER A O 1
ATOM 4159 N N . ALA A 1 502 ? -63.850 -6.794 78.535 1.00 53.53 502 ALA A N 1
ATOM 4160 C CA . ALA A 1 502 ? -64.800 -7.715 77.891 1.00 53.53 502 ALA A CA 1
ATOM 4161 C C . ALA A 1 502 ? -64.185 -8.671 76.838 1.00 53.53 502 ALA A C 1
ATOM 4163 O O . ALA A 1 502 ? -64.746 -9.739 76.596 1.00 53.53 502 ALA A O 1
ATOM 4164 N N . THR A 1 503 ? -63.026 -8.344 76.254 1.00 54.47 503 THR A N 1
ATOM 4165 C CA . THR A 1 503 ? -62.263 -9.220 75.335 1.00 54.47 503 THR A CA 1
ATOM 4166 C C . THR A 1 503 ? -60.765 -9.007 75.561 1.00 54.47 503 THR A C 1
ATOM 4168 O O . THR A 1 503 ? -60.211 -8.028 75.062 1.00 54.47 503 THR A O 1
ATOM 4171 N N . PRO A 1 504 ? -60.090 -9.867 76.344 1.00 52.09 504 PRO A N 1
ATOM 4172 C CA . PRO A 1 504 ? -58.731 -9.589 76.788 1.00 52.09 504 PRO A CA 1
ATOM 4173 C C . PRO A 1 504 ? -57.717 -9.884 75.674 1.00 52.09 504 PRO A C 1
ATOM 4175 O O . PRO A 1 504 ? -57.460 -11.042 75.347 1.00 52.09 504 PRO A O 1
ATOM 4178 N N . SER A 1 505 ? -57.110 -8.835 75.110 1.00 56.91 505 SER A N 1
ATOM 4179 C CA . SER A 1 505 ? -55.867 -8.964 74.342 1.00 56.91 505 SER A CA 1
ATOM 4180 C C . SER A 1 505 ? -54.695 -9.246 75.295 1.00 56.91 505 SER A C 1
ATOM 4182 O O . SER A 1 505 ? -54.749 -8.918 76.486 1.00 56.91 505 SER A O 1
ATOM 4184 N N . LYS A 1 506 ? -53.607 -9.840 74.783 1.00 56.06 506 LYS A N 1
ATOM 4185 C CA . LYS A 1 506 ? -52.408 -10.159 75.584 1.00 56.06 506 LYS A CA 1
ATOM 4186 C C . LYS A 1 506 ? -51.797 -8.909 76.251 1.00 56.06 506 LYS A C 1
ATOM 4188 O O . LYS A 1 506 ? -51.212 -9.024 77.320 1.00 56.06 506 LYS A O 1
ATOM 4193 N N . VAL A 1 507 ? -52.022 -7.726 75.672 1.00 56.41 507 VAL A N 1
ATOM 4194 C CA . VAL A 1 507 ? -51.539 -6.418 76.148 1.00 56.41 507 VAL A CA 1
ATOM 4195 C C . VAL A 1 507 ? -52.336 -5.896 77.358 1.00 56.41 507 VAL A C 1
ATOM 4197 O O . VAL A 1 507 ? -51.758 -5.307 78.259 1.00 56.41 507 VAL A O 1
ATOM 4200 N N . LEU A 1 508 ? -53.647 -6.145 77.475 1.00 58.41 508 LEU A N 1
ATOM 4201 C CA . LEU A 1 508 ? -54.474 -5.548 78.546 1.00 58.41 508 LEU A CA 1
ATOM 4202 C C . LEU A 1 508 ? -54.293 -6.222 79.924 1.00 58.41 508 LEU A C 1
ATOM 4204 O O . LEU A 1 508 ? -54.322 -5.567 80.967 1.00 58.41 508 LEU A O 1
ATOM 4208 N N . MET A 1 509 ? -54.071 -7.540 79.947 1.00 58.12 509 MET A N 1
ATOM 4209 C CA . MET A 1 509 ? -53.870 -8.321 81.186 1.00 58.12 509 MET A CA 1
ATOM 4210 C C . MET A 1 509 ? -52.605 -7.919 81.952 1.00 58.12 509 MET A C 1
ATOM 4212 O O . MET A 1 509 ? -52.490 -8.127 83.161 1.00 58.12 509 MET A O 1
ATOM 4216 N N . GLN A 1 510 ? -51.674 -7.317 81.229 1.00 61.22 510 GLN A N 1
ATOM 4217 C CA . GLN A 1 510 ? -50.388 -6.871 81.708 1.00 61.22 510 GLN A CA 1
ATOM 4218 C C . GLN A 1 510 ? -50.523 -5.583 82.558 1.00 61.22 510 GLN A C 1
ATOM 4220 O O . GLN A 1 510 ? -49.950 -5.480 83.643 1.00 61.22 510 GLN A O 1
ATOM 4225 N N . TYR A 1 511 ? -51.401 -4.656 82.160 1.00 62.25 511 TYR A N 1
ATOM 4226 C CA . TYR A 1 511 ? -51.571 -3.333 82.775 1.00 62.25 511 TYR A CA 1
ATOM 4227 C C . TYR A 1 511 ? -52.201 -3.387 84.206 1.00 62.25 511 TYR A C 1
ATOM 4229 O O . TYR A 1 511 ? -51.908 -2.605 85.114 1.00 62.25 511 TYR A O 1
ATOM 4237 N N . LEU A 1 512 ? -52.993 -4.405 84.534 1.00 62.47 512 LEU A N 1
ATOM 4238 C CA . LEU A 1 512 ? -53.700 -4.480 85.828 1.00 62.47 512 LEU A CA 1
ATOM 4239 C C . LEU A 1 512 ? -52.820 -4.797 87.065 1.00 62.47 512 LEU A C 1
ATOM 4241 O O . LEU A 1 512 ? -53.300 -4.719 88.200 1.00 62.47 512 LEU A O 1
ATOM 4245 N N . GLN A 1 513 ? -51.539 -5.142 86.896 1.00 62.03 513 GLN A N 1
ATOM 4246 C CA . GLN A 1 513 ? -50.686 -5.662 87.979 1.00 62.03 513 GLN A CA 1
ATOM 4247 C C . GLN A 1 513 ? -49.977 -4.586 88.841 1.00 62.03 513 GLN A C 1
ATOM 4249 O O . GLN A 1 513 ? -49.701 -4.844 90.017 1.00 62.03 513 GLN A O 1
ATOM 4254 N N . LEU A 1 514 ? -49.745 -3.365 88.332 1.00 60.75 514 LEU A N 1
ATOM 4255 C CA . LEU A 1 514 ? -48.977 -2.304 89.027 1.00 60.75 514 LEU A CA 1
ATOM 4256 C C . LEU A 1 514 ? -49.689 -1.611 90.199 1.00 60.75 514 LEU A C 1
ATOM 4258 O O . LEU A 1 514 ? -49.041 -0.981 91.037 1.00 60.75 514 LEU A O 1
ATOM 4262 N N . VAL A 1 515 ? -51.011 -1.737 90.306 1.00 62.88 515 VAL A N 1
ATOM 4263 C CA . VAL A 1 515 ? -51.831 -1.047 91.324 1.00 62.88 515 VAL A CA 1
ATOM 4264 C C . VAL A 1 515 ? -51.427 -1.422 92.771 1.00 62.88 515 VAL A C 1
ATOM 4266 O O . VAL A 1 515 ? -51.770 -0.728 93.728 1.00 62.88 515 VAL A O 1
ATOM 4269 N N . LYS A 1 516 ? -50.634 -2.490 92.955 1.00 56.88 516 LYS A N 1
ATOM 4270 C CA . LYS A 1 516 ? -50.184 -3.026 94.252 1.00 56.88 516 LYS A CA 1
ATOM 4271 C C . LYS A 1 516 ? -48.960 -2.320 94.891 1.00 56.88 516 LYS A C 1
ATOM 4273 O O . LYS A 1 516 ? -48.722 -2.560 96.072 1.00 56.88 516 LYS A O 1
ATOM 4278 N N . TYR A 1 517 ? -48.222 -1.431 94.203 1.00 61.91 517 TYR A N 1
ATOM 4279 C CA . TYR A 1 517 ? -46.919 -0.871 94.669 1.00 61.91 517 TYR A CA 1
ATOM 4280 C C . TYR A 1 517 ? -46.907 0.629 95.049 1.00 61.91 517 TYR A C 1
ATOM 4282 O O . TYR A 1 517 ? -45.855 1.266 95.122 1.00 61.91 517 TYR A O 1
ATOM 4290 N N . LYS A 1 518 ? -48.072 1.202 95.368 1.00 63.66 518 LYS A N 1
ATOM 4291 C CA . LYS A 1 518 ? -48.294 2.648 95.586 1.00 63.66 518 LYS A CA 1
ATOM 4292 C C . LYS A 1 518 ? -47.323 3.363 96.557 1.00 63.66 518 LYS A C 1
ATOM 4294 O O . LYS A 1 518 ? -47.014 4.524 96.332 1.00 63.66 518 LYS A O 1
ATOM 4299 N N . LYS A 1 519 ? -46.839 2.717 97.631 1.00 57.75 519 LYS A N 1
ATOM 4300 C CA . LYS A 1 519 ? -45.987 3.363 98.666 1.00 57.75 519 LYS A CA 1
ATOM 4301 C C . LYS A 1 519 ? -44.524 3.581 98.250 1.00 57.75 519 LYS A C 1
ATOM 4303 O O . LYS A 1 519 ? -43.916 4.550 98.692 1.00 57.75 519 LYS A O 1
ATOM 4308 N N . THR A 1 520 ? -43.952 2.684 97.450 1.00 62.22 520 THR A N 1
ATOM 4309 C CA . THR A 1 520 ? -42.538 2.735 97.028 1.00 62.22 520 THR A CA 1
ATOM 4310 C C . THR A 1 520 ? -42.306 3.838 96.000 1.00 62.22 520 THR A C 1
ATOM 4312 O O . THR A 1 520 ? -41.326 4.577 96.068 1.00 62.22 520 THR A O 1
ATOM 4315 N N . LEU A 1 521 ? -43.282 4.010 95.113 1.00 63.62 521 LEU A N 1
ATOM 4316 C CA . LEU A 1 521 ? -43.303 5.037 94.081 1.00 63.62 521 LEU A CA 1
ATOM 4317 C C . LEU A 1 521 ? -43.266 6.471 94.647 1.00 63.62 521 LEU A C 1
ATOM 4319 O O . LEU A 1 521 ? -42.656 7.348 94.050 1.00 63.62 521 LEU A O 1
ATOM 4323 N N . SER A 1 522 ? -43.798 6.696 95.854 1.00 61.81 522 SER A N 1
ATOM 4324 C CA . SER A 1 522 ? -43.753 8.006 96.523 1.00 61.81 522 SER A CA 1
ATOM 4325 C C . SER A 1 522 ? -42.393 8.374 97.152 1.00 61.81 522 SER A C 1
ATOM 4327 O O . SER A 1 522 ? -42.153 9.553 97.380 1.00 61.81 522 SER A O 1
ATOM 4329 N N . LYS A 1 523 ? -41.492 7.416 97.446 1.00 61.81 523 LYS A N 1
ATOM 4330 C CA . LYS A 1 523 ? -40.139 7.700 97.993 1.00 61.81 523 LYS A CA 1
ATOM 4331 C C . LYS A 1 523 ? -39.122 8.068 96.905 1.00 61.81 523 LYS A C 1
ATOM 4333 O O . LYS A 1 523 ? -38.273 8.924 97.120 1.00 61.81 523 LYS A O 1
ATOM 4338 N N . LEU A 1 524 ? -39.221 7.457 95.727 1.00 66.06 524 LEU A N 1
ATOM 4339 C CA . LEU A 1 524 ? -38.377 7.791 94.569 1.00 66.06 524 LEU A CA 1
ATOM 4340 C C . LEU A 1 524 ? -38.648 9.215 94.054 1.00 66.06 524 LEU A C 1
ATOM 4342 O O . LEU A 1 524 ? -37.752 9.869 93.526 1.00 66.06 524 LEU A O 1
ATOM 4346 N N . GLN A 1 525 ? -39.850 9.739 94.307 1.00 66.56 525 GLN A N 1
ATOM 4347 C CA . GLN A 1 525 ? -40.218 11.123 94.016 1.00 66.56 525 GLN A CA 1
ATOM 4348 C C . GLN A 1 525 ? -39.368 12.161 94.787 1.00 66.56 525 GLN A C 1
ATOM 4350 O O . GLN A 1 525 ? -39.170 13.256 94.272 1.00 66.56 525 GLN A O 1
ATOM 4355 N N . SER A 1 526 ? -38.832 11.850 95.983 1.00 61.03 526 SER A N 1
ATOM 4356 C CA . SER A 1 526 ? -38.082 12.822 96.808 1.00 61.03 526 SER A CA 1
ATOM 4357 C C . SER A 1 526 ? -36.573 12.910 96.533 1.00 61.03 526 SER A C 1
ATOM 4359 O O . SER A 1 526 ? -35.966 13.910 96.890 1.00 61.03 526 SER A O 1
ATOM 4361 N N . LEU A 1 527 ? -35.950 11.895 95.921 1.00 62.44 527 LEU A N 1
ATOM 4362 C CA . LEU A 1 527 ? -34.531 11.936 95.503 1.00 62.44 527 LEU A CA 1
ATOM 4363 C C . LEU A 1 527 ? -34.328 12.668 94.165 1.00 62.44 527 LEU A C 1
ATOM 4365 O O . LEU A 1 527 ? -33.218 13.067 93.826 1.00 62.44 527 LEU A O 1
ATOM 4369 N N . ALA A 1 528 ? -35.407 12.875 93.413 1.00 59.62 528 ALA A N 1
ATOM 4370 C CA . ALA A 1 528 ? -35.430 13.459 92.075 1.00 59.62 528 ALA A CA 1
ATOM 4371 C C . ALA A 1 528 ? -35.236 15.001 92.022 1.00 59.62 528 ALA A C 1
ATOM 4373 O O . ALA A 1 528 ? -35.620 15.619 91.031 1.00 59.62 528 ALA A O 1
ATOM 4374 N N . SER A 1 529 ? -34.675 15.636 93.065 1.00 59.62 529 SER A N 1
ATOM 4375 C CA . SER A 1 529 ? -34.672 17.103 93.263 1.00 59.62 529 SER A CA 1
ATOM 4376 C C . SER A 1 529 ? -33.283 17.788 93.411 1.00 59.62 529 SER A C 1
ATOM 4378 O O . SER A 1 529 ? -33.206 18.809 94.085 1.00 59.62 529 SER A O 1
ATOM 4380 N N . VAL A 1 530 ? -32.184 17.258 92.840 1.00 59.25 530 VAL A N 1
ATOM 4381 C CA . VAL A 1 530 ? -30.786 17.823 92.872 1.00 59.25 530 VAL A CA 1
ATOM 4382 C C . VAL A 1 530 ? -30.445 18.622 91.571 1.00 59.25 530 VAL A C 1
ATOM 4384 O O . VAL A 1 530 ? -31.227 18.528 90.641 1.00 59.25 530 VAL A O 1
ATOM 4387 N N . GLU A 1 531 ? -29.357 19.412 91.403 1.00 55.69 531 GLU A N 1
ATOM 4388 C CA . GLU A 1 531 ? -29.170 20.280 90.188 1.00 55.69 531 GLU A CA 1
ATOM 4389 C C . GLU A 1 531 ? -27.882 20.125 89.273 1.00 55.69 531 GLU A C 1
ATOM 4391 O O . GLU A 1 531 ? -28.094 20.251 88.067 1.00 55.69 531 GLU A O 1
ATOM 4396 N N . SER A 1 532 ? -26.613 19.809 89.685 1.00 62.59 532 SER A N 1
ATOM 4397 C CA . SER A 1 532 ? -25.416 19.588 88.759 1.00 62.59 532 SER A CA 1
ATOM 4398 C C . SER A 1 532 ? -24.090 18.964 89.367 1.00 62.59 532 SER A C 1
ATOM 4400 O O . SER A 1 532 ? -24.073 18.724 90.574 1.00 62.59 532 SER A O 1
ATOM 4402 N N . TYR A 1 533 ? -23.000 18.696 88.567 1.00 67.81 533 TYR A N 1
ATOM 4403 C CA . TYR A 1 533 ? -21.667 18.074 88.942 1.00 67.81 533 TYR A CA 1
ATOM 4404 C C . TYR A 1 533 ? -20.382 18.855 88.500 1.00 67.81 533 TYR A C 1
ATOM 4406 O O . TYR A 1 533 ? -20.417 19.511 87.462 1.00 67.81 533 TYR A O 1
ATOM 4414 N N . GLU A 1 534 ? -19.222 18.711 89.187 1.00 60.50 534 GLU A N 1
ATOM 4415 C CA . GLU A 1 534 ? -17.931 19.390 88.853 1.00 60.50 534 GLU A CA 1
ATOM 4416 C C . GLU A 1 534 ? -16.830 18.499 88.205 1.00 60.50 534 GLU A C 1
ATOM 4418 O O . GLU A 1 534 ? -15.897 19.028 87.599 1.00 60.50 534 GLU A O 1
ATOM 4423 N N . SER A 1 535 ? -16.902 17.162 88.285 1.00 66.44 535 SER A N 1
ATOM 4424 C CA . SER A 1 535 ? -15.946 16.218 87.650 1.00 66.44 535 SER A CA 1
ATOM 4425 C C . SER A 1 535 ? -16.603 14.869 87.311 1.00 66.44 535 SER A C 1
ATOM 4427 O O . SER A 1 535 ? -17.658 14.564 87.872 1.00 66.44 535 SER A O 1
ATOM 4429 N N . ILE A 1 536 ? -15.984 14.042 86.443 1.00 67.75 536 ILE A N 1
ATOM 4430 C CA . ILE A 1 536 ? -16.506 12.694 86.111 1.00 67.75 536 ILE A CA 1
ATOM 4431 C C . ILE A 1 536 ? -16.645 11.844 87.389 1.00 67.75 536 ILE A C 1
ATOM 4433 O O . ILE A 1 536 ? -17.690 11.237 87.608 1.00 67.75 536 ILE A O 1
ATOM 4437 N N . GLN A 1 537 ? -15.665 11.898 88.299 1.00 70.88 537 GLN A N 1
ATOM 4438 C CA . GLN A 1 537 ? -15.682 11.139 89.557 1.00 70.88 537 GLN A CA 1
ATOM 4439 C C . GLN A 1 537 ? -16.835 11.539 90.506 1.00 70.88 537 GLN A C 1
ATOM 4441 O O . GLN A 1 537 ? -17.450 10.674 91.119 1.00 70.88 537 GLN A O 1
ATOM 4446 N N . GLN A 1 538 ? -17.187 12.829 90.598 1.00 67.38 538 GLN A N 1
ATOM 4447 C CA . GLN A 1 538 ? -18.321 13.299 91.419 1.00 67.38 538 GLN A CA 1
ATOM 4448 C C . GLN A 1 538 ? -19.689 12.834 90.892 1.00 67.38 538 GLN A C 1
ATOM 4450 O O . GLN A 1 538 ? -20.622 12.654 91.677 1.00 67.38 538 GLN A O 1
ATOM 4455 N N . GLY A 1 539 ? -19.825 12.678 89.572 1.00 67.69 539 GLY A N 1
ATOM 4456 C CA . GLY A 1 539 ? -21.038 12.134 88.959 1.00 67.69 539 GLY A CA 1
ATOM 4457 C C . GLY A 1 539 ? -21.231 10.652 89.283 1.00 67.69 539 GLY A C 1
ATOM 4458 O O . GLY A 1 539 ? -22.351 10.233 89.576 1.00 67.69 539 GLY A O 1
ATOM 4459 N N . LEU A 1 540 ? -20.133 9.890 89.318 1.00 68.50 540 LEU A N 1
ATOM 4460 C CA . LEU A 1 540 ? -20.140 8.470 89.679 1.00 68.50 540 LEU A CA 1
ATOM 4461 C C . LEU A 1 540 ? -20.537 8.256 91.159 1.00 68.50 540 LEU A C 1
ATOM 4463 O O . LEU A 1 540 ? -21.404 7.433 91.443 1.00 68.50 540 LEU A O 1
ATOM 4467 N N . ASP A 1 541 ? -20.056 9.088 92.094 1.00 66.31 541 ASP A N 1
ATOM 4468 C CA . ASP A 1 541 ? -20.425 9.015 93.527 1.00 66.31 541 ASP A CA 1
ATOM 4469 C C . ASP A 1 541 ? -21.923 9.308 93.819 1.00 66.31 541 ASP A C 1
ATOM 4471 O O . ASP A 1 541 ? -22.468 8.912 94.858 1.00 66.31 541 ASP A O 1
ATOM 4475 N N . TRP A 1 542 ? -22.614 10.055 92.946 1.00 77.81 542 TRP A N 1
ATOM 4476 C CA . TRP A 1 542 ? -24.063 10.298 93.054 1.00 77.81 542 TRP A CA 1
ATOM 4477 C C . TRP A 1 542 ? -24.877 9.071 92.630 1.00 77.81 542 TRP A C 1
ATOM 4479 O O . TRP A 1 542 ? -25.888 8.761 93.272 1.00 77.81 542 TRP A O 1
ATOM 4489 N N . MET A 1 543 ? -24.422 8.362 91.590 1.00 69.12 543 MET A N 1
ATOM 4490 C CA . MET A 1 543 ? -25.065 7.142 91.092 1.00 69.12 543 MET A CA 1
ATOM 4491 C C . MET A 1 543 ? -25.107 6.061 92.180 1.00 69.12 543 MET A C 1
ATOM 4493 O O . MET A 1 543 ? -26.181 5.522 92.453 1.00 69.12 543 MET A O 1
ATOM 4497 N N . ASP A 1 544 ? -24.007 5.871 92.916 1.00 66.38 544 ASP A N 1
ATOM 4498 C CA . ASP A 1 544 ? -23.917 4.893 94.012 1.00 66.38 544 ASP A CA 1
ATOM 4499 C C . ASP A 1 544 ? -24.998 5.081 95.104 1.00 66.38 544 ASP A C 1
ATOM 4501 O O . ASP A 1 544 ? -25.514 4.113 95.670 1.00 66.38 544 ASP A O 1
ATOM 4505 N N . LYS A 1 545 ? -25.410 6.325 95.397 1.00 66.44 545 LYS A N 1
ATOM 4506 C CA . LYS A 1 545 ? -26.458 6.632 96.398 1.00 66.44 545 LYS A CA 1
ATOM 4507 C C . LYS A 1 545 ? -27.882 6.398 95.879 1.00 66.44 545 LYS A C 1
ATOM 4509 O O . LYS A 1 545 ? -28.765 6.011 96.654 1.00 66.44 545 LYS A O 1
ATOM 4514 N N . TRP A 1 546 ? -28.122 6.643 94.590 1.00 71.00 546 TRP A N 1
ATOM 4515 C CA . TRP A 1 546 ? -29.394 6.341 93.925 1.00 71.00 546 TRP A CA 1
ATOM 4516 C C . TRP A 1 546 ? -29.623 4.824 93.870 1.00 71.00 546 TRP A C 1
ATOM 4518 O O . TRP A 1 546 ? -30.697 4.337 94.244 1.00 71.00 546 TRP A O 1
ATOM 4528 N N . ASP A 1 547 ? -28.572 4.077 93.530 1.00 64.38 547 ASP A N 1
ATOM 4529 C CA . ASP A 1 547 ? -28.597 2.618 93.461 1.00 64.38 547 ASP A CA 1
ATOM 4530 C C . ASP A 1 547 ? -28.747 1.964 94.845 1.00 64.38 547 ASP A C 1
ATOM 4532 O O . ASP A 1 547 ? -29.492 0.991 94.988 1.00 64.38 547 ASP A O 1
ATOM 4536 N N . ALA A 1 548 ? -28.193 2.554 95.911 1.00 64.19 548 ALA A N 1
ATOM 4537 C CA . ALA A 1 548 ? -28.427 2.096 97.287 1.00 64.19 548 ALA A CA 1
ATOM 4538 C C . ALA A 1 548 ? -29.915 2.150 97.718 1.00 64.19 548 ALA A C 1
ATOM 4540 O O . ALA A 1 548 ? -30.402 1.233 98.384 1.00 64.19 548 ALA A O 1
ATOM 4541 N N . THR A 1 549 ? -30.677 3.170 97.297 1.00 64.12 549 THR A N 1
ATOM 4542 C CA . THR A 1 549 ? -32.114 3.318 97.641 1.00 64.12 549 THR A CA 1
ATOM 4543 C C . THR A 1 549 ? -33.004 2.338 96.857 1.00 64.12 549 THR A C 1
ATOM 4545 O O . THR A 1 549 ? -34.021 1.840 97.354 1.00 64.12 549 THR A O 1
ATOM 4548 N N . LEU A 1 550 ? -32.599 2.006 95.628 1.00 63.53 550 LEU A N 1
ATOM 4549 C CA . LEU A 1 550 ? -33.176 0.917 94.833 1.00 63.53 550 LEU A CA 1
ATOM 4550 C C . LEU A 1 550 ? -32.809 -0.471 95.395 1.00 63.53 550 LEU A C 1
ATOM 4552 O O . LEU A 1 550 ? -33.598 -1.411 95.299 1.00 63.53 550 LEU A O 1
ATOM 4556 N N . CYS A 1 551 ? -31.652 -0.617 96.039 1.00 58.66 551 CYS A N 1
ATOM 4557 C CA . CYS A 1 551 ? -31.253 -1.865 96.691 1.00 58.66 551 CYS A CA 1
ATOM 4558 C C . CYS A 1 551 ? -32.013 -2.134 98.005 1.00 58.66 551 CYS A C 1
ATOM 4560 O O . CYS A 1 551 ? -32.445 -3.269 98.212 1.00 58.66 551 CYS A O 1
ATOM 4562 N N . GLU A 1 552 ? -32.327 -1.115 98.821 1.00 57.56 552 GLU A N 1
ATOM 4563 C CA . GLU A 1 552 ? -33.230 -1.256 99.990 1.00 57.56 552 GLU A CA 1
ATOM 4564 C C . GLU A 1 552 ? -34.628 -1.793 99.611 1.00 57.56 552 GLU A C 1
ATOM 4566 O O . GLU A 1 552 ? -35.327 -2.409 100.421 1.00 57.56 552 GLU A O 1
ATOM 4571 N N . THR A 1 553 ? -35.054 -1.581 98.362 1.00 53.97 553 THR A N 1
ATOM 4572 C CA . THR A 1 553 ? -36.308 -2.125 97.820 1.00 53.97 553 THR A CA 1
ATOM 4573 C C . THR A 1 553 ? -36.154 -3.520 97.202 1.00 53.97 553 THR A C 1
ATOM 4575 O O . THR A 1 553 ? -37.150 -4.243 97.121 1.00 53.97 553 THR A O 1
ATOM 4578 N N . LYS A 1 554 ? -34.932 -3.950 96.851 1.00 51.59 554 LYS A N 1
ATOM 4579 C CA . LYS A 1 554 ? -34.618 -5.299 96.338 1.00 51.59 554 LYS A CA 1
ATOM 4580 C C . LYS A 1 554 ? -34.444 -6.357 97.437 1.00 51.59 554 LYS A C 1
ATOM 4582 O O . LYS A 1 554 ? -34.811 -7.505 97.202 1.00 51.59 554 LYS A O 1
ATOM 4587 N N . GLU A 1 555 ? -33.990 -6.004 98.645 1.00 47.34 555 GLU A N 1
ATOM 4588 C CA . GLU A 1 555 ? -33.884 -6.973 99.760 1.00 47.34 555 GLU A CA 1
ATOM 4589 C C . GLU A 1 555 ? -35.256 -7.492 100.253 1.00 47.34 555 GLU A C 1
ATOM 4591 O O . GLU A 1 555 ? -35.360 -8.611 100.756 1.00 47.34 555 GLU A O 1
ATOM 4596 N N . ASN A 1 556 ? -36.349 -6.755 100.011 1.00 50.16 556 ASN A N 1
ATOM 4597 C CA . ASN A 1 556 ? -37.730 -7.225 100.198 1.00 50.16 556 ASN A CA 1
ATOM 4598 C C . ASN A 1 556 ? -38.321 -7.724 98.871 1.00 50.16 556 ASN A C 1
ATOM 4600 O O . ASN A 1 556 ? -39.196 -7.106 98.266 1.00 50.16 556 ASN A O 1
ATOM 4604 N N . ASN A 1 557 ? -37.807 -8.863 98.428 1.00 49.19 557 ASN A N 1
ATOM 4605 C CA . ASN A 1 557 ? -37.999 -9.518 97.136 1.00 49.19 557 ASN A CA 1
ATOM 4606 C C . ASN A 1 557 ? -39.475 -9.701 96.672 1.00 49.19 557 ASN A C 1
ATOM 4608 O O . ASN A 1 557 ? -40.024 -10.799 96.768 1.00 49.19 557 ASN A O 1
ATOM 4612 N N . LYS A 1 558 ? -40.153 -8.646 96.179 1.00 50.91 558 LYS A N 1
ATOM 4613 C CA . LYS A 1 558 ? -41.511 -8.736 95.582 1.00 50.91 558 LYS A CA 1
ATOM 4614 C C . LYS A 1 558 ? -41.815 -7.752 94.442 1.00 50.91 558 LYS A C 1
ATOM 4616 O O . LYS A 1 558 ? -42.988 -7.518 94.184 1.00 50.91 558 LYS A O 1
ATOM 4621 N N . LEU A 1 559 ? -40.833 -7.182 93.742 1.00 47.47 559 LEU A N 1
ATOM 4622 C CA . LEU A 1 559 ? -41.082 -6.420 92.494 1.00 47.47 559 LEU A CA 1
ATOM 4623 C C . LEU A 1 559 ? -40.565 -7.125 91.226 1.00 47.47 559 LEU A C 1
ATOM 4625 O O . LEU A 1 559 ? -40.953 -6.743 90.131 1.00 47.47 559 LEU A O 1
ATOM 4629 N N . VAL A 1 560 ? -39.761 -8.186 91.370 1.00 47.03 560 VAL A N 1
ATOM 4630 C CA . VAL A 1 560 ? -39.000 -8.826 90.273 1.00 47.03 560 VAL A CA 1
ATOM 4631 C C . VAL A 1 560 ? -39.592 -10.182 89.854 1.00 47.03 560 VAL A C 1
ATOM 4633 O O . VAL A 1 560 ? -38.892 -11.067 89.400 1.00 47.03 560 VAL A O 1
ATOM 4636 N N . SER A 1 561 ? -40.897 -10.399 90.013 1.00 46.28 561 SER A N 1
ATOM 4637 C CA . SER A 1 561 ? -41.542 -11.607 89.464 1.00 46.28 561 SER A CA 1
ATOM 4638 C C . SER A 1 561 ? -42.823 -11.277 88.704 1.00 46.28 561 SER A C 1
ATOM 4640 O O . SER A 1 561 ? -43.867 -11.901 88.912 1.00 46.28 561 SER A O 1
ATOM 4642 N N . LEU A 1 562 ? -42.756 -10.249 87.863 1.00 45.25 562 LEU A N 1
ATOM 4643 C CA . LEU A 1 562 ? -43.752 -9.997 86.826 1.00 45.25 562 LEU A CA 1
ATOM 4644 C C . LEU A 1 562 ? -43.025 -10.103 85.487 1.00 45.25 562 LEU A C 1
ATOM 4646 O O . LEU A 1 562 ? -42.886 -9.125 84.759 1.00 45.25 562 LEU A O 1
ATOM 4650 N N . ASP A 1 563 ? -42.483 -11.290 85.226 1.00 45.81 563 ASP A N 1
ATOM 4651 C CA . ASP A 1 563 ? -41.935 -11.610 83.918 1.00 45.81 563 ASP A CA 1
ATOM 4652 C C . ASP A 1 563 ? -43.100 -11.640 82.916 1.00 45.81 563 ASP A C 1
ATOM 4654 O O . ASP A 1 563 ? -44.113 -12.299 83.151 1.00 45.81 563 ASP A O 1
ATOM 4658 N N . GLU A 1 564 ? -42.931 -10.894 81.819 1.00 48.41 564 GLU A N 1
ATOM 4659 C CA . GLU A 1 564 ? -43.810 -10.767 80.638 1.00 48.41 564 GLU A CA 1
ATOM 4660 C C . GLU A 1 564 ? -44.879 -9.656 80.620 1.00 48.41 564 GLU A C 1
ATOM 4662 O O . GLU A 1 564 ? -46.025 -9.898 80.234 1.00 48.41 564 GLU A O 1
ATOM 4667 N N . VAL A 1 565 ? -44.527 -8.410 80.962 1.00 45.88 565 VAL A N 1
ATOM 4668 C CA . VAL A 1 565 ? -45.474 -7.280 80.969 1.00 45.88 565 VAL A CA 1
ATOM 4669 C C . VAL A 1 565 ? -44.784 -5.949 80.585 1.00 45.88 565 VAL A C 1
ATOM 4671 O O . VAL A 1 565 ? -43.811 -5.574 81.231 1.00 45.88 565 VAL A O 1
ATOM 4674 N N . ASP A 1 566 ? -45.310 -5.184 79.611 1.00 49.38 566 ASP A N 1
ATOM 4675 C CA . ASP A 1 566 ? -44.810 -3.837 79.192 1.00 49.38 566 ASP A CA 1
ATOM 4676 C C . ASP A 1 566 ? -44.950 -2.734 80.263 1.00 49.38 566 ASP A C 1
ATOM 4678 O O . ASP A 1 566 ? -44.494 -1.599 80.132 1.00 49.38 566 ASP A O 1
ATOM 4682 N N . LEU A 1 567 ? -45.572 -3.085 81.375 1.00 51.72 567 LEU A N 1
ATOM 4683 C CA . LEU A 1 567 ? -45.985 -2.178 82.418 1.00 51.72 567 LEU A CA 1
ATOM 4684 C C . LEU A 1 567 ? -44.915 -1.870 83.474 1.00 51.72 567 LEU A C 1
ATOM 4686 O O . LEU A 1 567 ? -44.704 -0.694 83.790 1.00 51.72 567 LEU A O 1
ATOM 4690 N N . PRO A 1 568 ? -44.197 -2.886 83.998 1.00 51.84 568 PRO A N 1
ATOM 4691 C CA . PRO A 1 568 ? -42.918 -2.697 84.650 1.00 51.84 568 PRO A CA 1
ATOM 4692 C C . PRO A 1 568 ? -42.013 -1.746 83.872 1.00 51.84 568 PRO A C 1
ATOM 4694 O O . PRO A 1 568 ? -41.427 -0.883 84.502 1.00 51.84 568 PRO A O 1
ATOM 4697 N N . VAL A 1 569 ? -41.969 -1.818 82.534 1.00 51.19 569 VAL A N 1
ATOM 4698 C CA . VAL A 1 569 ? -41.065 -1.007 81.701 1.00 51.19 569 VAL A CA 1
ATOM 4699 C C . VAL A 1 569 ? -41.372 0.487 81.769 1.00 51.19 569 VAL A C 1
ATOM 4701 O O . VAL A 1 569 ? -40.440 1.269 81.728 1.00 51.19 569 VAL A O 1
ATOM 4704 N N . ILE A 1 570 ? -42.620 0.933 81.919 1.00 55.53 570 ILE A N 1
ATOM 4705 C CA . ILE A 1 570 ? -42.939 2.378 81.954 1.00 55.53 570 ILE A CA 1
ATOM 4706 C C . ILE A 1 570 ? -42.627 2.986 83.320 1.00 55.53 570 ILE A C 1
ATOM 4708 O O . ILE A 1 570 ? -42.082 4.085 83.409 1.00 55.53 570 ILE A O 1
ATOM 4712 N N . VAL A 1 571 ? -42.923 2.252 84.394 1.00 54.88 571 VAL A N 1
ATOM 4713 C CA . VAL A 1 571 ? -42.535 2.640 85.758 1.00 54.88 571 VAL A CA 1
ATOM 4714 C C . VAL A 1 571 ? -41.021 2.569 85.932 1.00 54.88 571 VAL A C 1
ATOM 4716 O O . VAL A 1 571 ? -40.423 3.482 86.496 1.00 54.88 571 VAL A O 1
ATOM 4719 N N . ASP A 1 572 ? -40.394 1.534 85.387 1.00 56.28 572 ASP A N 1
ATOM 4720 C CA . ASP A 1 572 ? -38.946 1.392 85.311 1.00 56.28 572 ASP A CA 1
ATOM 4721 C C . ASP A 1 572 ? -38.342 2.483 84.412 1.00 56.28 572 ASP A C 1
ATOM 4723 O O . ASP A 1 572 ? -37.352 3.082 84.795 1.00 56.28 572 ASP A O 1
ATOM 4727 N N . ASN A 1 573 ? -38.978 2.876 83.302 1.00 57.59 573 ASN A N 1
ATOM 4728 C CA . ASN A 1 573 ? -38.556 3.991 82.441 1.00 57.59 573 ASN A CA 1
ATOM 4729 C C . ASN A 1 573 ? -38.672 5.338 83.131 1.00 57.59 573 ASN A C 1
ATOM 4731 O O . ASN A 1 573 ? -37.883 6.229 82.852 1.00 57.59 573 ASN A O 1
ATOM 4735 N N . LEU A 1 574 ? -39.638 5.524 84.019 1.00 61.59 574 LEU A N 1
ATOM 4736 C CA . LEU A 1 574 ? -39.781 6.766 84.756 1.00 61.59 574 LEU A CA 1
ATOM 4737 C C . LEU A 1 574 ? -38.736 6.869 85.886 1.00 61.59 574 LEU A C 1
ATOM 4739 O O . LEU A 1 574 ? -38.131 7.925 86.067 1.00 61.59 574 LEU A O 1
ATOM 4743 N N . ILE A 1 575 ? -38.426 5.753 86.556 1.00 63.03 575 ILE A N 1
ATOM 4744 C CA . ILE A 1 575 ? -37.289 5.629 87.486 1.00 63.03 575 ILE A CA 1
ATOM 4745 C C . ILE A 1 575 ? -35.949 5.787 86.738 1.00 63.03 575 ILE A C 1
ATOM 4747 O O . ILE A 1 575 ? -35.050 6.485 87.211 1.00 63.03 575 ILE A O 1
ATOM 4751 N N . LYS A 1 576 ? -35.836 5.218 85.533 1.00 59.12 576 LYS A N 1
ATOM 4752 C CA . LYS A 1 576 ? -34.684 5.329 84.629 1.00 59.12 576 LYS A CA 1
ATOM 4753 C C . LYS A 1 576 ? -34.570 6.696 83.958 1.00 59.12 576 LYS A C 1
ATOM 4755 O O . LYS A 1 576 ? -33.452 7.098 83.700 1.00 59.12 576 LYS A O 1
ATOM 4760 N N . ASN A 1 577 ? -35.646 7.439 83.692 1.00 60.12 577 ASN A N 1
ATOM 4761 C CA . ASN A 1 577 ? -35.612 8.803 83.128 1.00 60.12 577 ASN A CA 1
ATOM 4762 C C . ASN A 1 577 ? -35.151 9.806 84.190 1.00 60.12 577 ASN A C 1
ATOM 4764 O O . ASN A 1 577 ? -34.263 10.610 83.926 1.00 60.12 577 ASN A O 1
ATOM 4768 N N . THR A 1 578 ? -35.705 9.658 85.395 1.00 60.03 578 THR A N 1
ATOM 4769 C CA . THR A 1 578 ? -35.076 9.862 86.708 1.00 60.03 578 THR A CA 1
ATOM 4770 C C . THR A 1 578 ? -33.550 9.945 86.708 1.00 60.03 578 THR A C 1
ATOM 4772 O O . THR A 1 578 ? -32.907 10.992 86.644 1.00 60.03 578 THR A O 1
ATOM 4775 N N . TYR A 1 579 ? -32.992 8.741 86.710 1.00 64.06 579 TYR A N 1
ATOM 4776 C CA . TYR A 1 579 ? -31.573 8.440 86.664 1.00 64.06 579 TYR A CA 1
ATOM 4777 C C . TYR A 1 579 ? -30.883 9.013 85.412 1.00 64.06 579 TYR A C 1
ATOM 4779 O O . TYR A 1 579 ? -29.868 9.695 85.511 1.00 64.06 579 TYR A O 1
ATOM 4787 N N . SER A 1 580 ? -31.482 8.842 84.230 1.00 58.59 580 SER A N 1
ATOM 4788 C CA . SER A 1 580 ? -30.942 9.249 82.929 1.00 58.59 580 SER A CA 1
ATOM 4789 C C . SER A 1 580 ? -30.821 10.761 82.773 1.00 58.59 580 SER A C 1
ATOM 4791 O O . SER A 1 580 ? -29.963 11.195 82.011 1.00 58.59 580 SER A O 1
ATOM 4793 N N . LYS A 1 581 ? -31.654 11.577 83.427 1.00 66.94 581 LYS A N 1
ATOM 4794 C CA . LYS A 1 581 ? -31.538 13.043 83.389 1.00 66.94 581 LYS A CA 1
ATOM 4795 C C . LYS A 1 581 ? -30.229 13.513 84.026 1.00 66.94 581 LYS A C 1
ATOM 4797 O O . LYS A 1 581 ? -29.604 14.434 83.515 1.00 66.94 581 LYS A O 1
ATOM 4802 N N . TYR A 1 582 ? -29.804 12.864 85.102 1.00 65.00 582 TYR A N 1
ATOM 4803 C CA . TYR A 1 582 ? -28.543 13.167 85.775 1.00 65.00 582 TYR A CA 1
ATOM 4804 C C . TYR A 1 582 ? -27.363 12.454 85.116 1.00 65.00 582 TYR A C 1
ATOM 4806 O O . TYR A 1 582 ? -26.314 13.061 84.928 1.00 65.00 582 TYR A O 1
ATOM 4814 N N . LEU A 1 583 ? -27.580 11.245 84.597 1.00 66.69 583 LEU A N 1
ATOM 4815 C CA . LEU A 1 583 ? -26.653 10.580 83.678 1.00 66.69 583 LEU A CA 1
ATOM 4816 C C . LEU A 1 583 ? -26.326 11.467 82.455 1.00 66.69 583 LEU A C 1
ATOM 4818 O O . LEU A 1 583 ? -25.182 11.533 82.033 1.00 66.69 583 LEU A O 1
ATOM 4822 N N . LYS A 1 584 ? -27.301 12.224 81.923 1.00 66.19 584 LYS A N 1
ATOM 4823 C CA . LYS A 1 584 ? -27.097 13.199 80.829 1.00 66.19 584 LYS A CA 1
ATOM 4824 C C . LYS A 1 584 ? -26.192 14.374 81.209 1.00 66.19 584 LYS A C 1
ATOM 4826 O O . LYS A 1 584 ? -25.469 14.857 80.347 1.00 66.19 584 LYS A O 1
ATOM 4831 N N . LEU A 1 585 ? -26.211 14.835 82.461 1.00 66.25 585 LEU A N 1
ATOM 4832 C CA . LEU A 1 585 ? -25.283 15.874 82.931 1.00 66.25 585 LEU A CA 1
ATOM 4833 C C . LEU A 1 585 ? -23.845 15.345 82.994 1.00 66.25 585 LEU A C 1
ATOM 4835 O O . LEU A 1 585 ? -22.906 16.077 82.696 1.00 66.25 585 LEU A O 1
ATOM 4839 N N . LEU A 1 586 ? -23.684 14.065 83.336 1.00 70.19 586 LEU A N 1
ATOM 4840 C CA . LEU A 1 586 ? -22.398 13.377 83.303 1.00 70.19 586 LEU A CA 1
ATOM 4841 C C . LEU A 1 586 ? -21.922 13.123 81.858 1.00 70.19 586 LEU A C 1
ATOM 4843 O O . LEU A 1 586 ? -20.761 13.384 81.559 1.00 70.19 586 LEU A O 1
ATOM 4847 N N . TYR A 1 587 ? -22.812 12.725 80.942 1.00 71.25 587 TYR A N 1
ATOM 4848 C CA . TYR A 1 587 ? -22.486 12.563 79.517 1.00 71.25 587 TYR A CA 1
ATOM 4849 C C . TYR A 1 587 ? -22.137 13.870 78.815 1.00 71.25 587 TYR A C 1
ATOM 4851 O O . TYR A 1 587 ? -21.145 13.908 78.104 1.00 71.25 587 TYR A O 1
ATOM 4859 N N . SER A 1 588 ? -22.849 14.965 79.095 1.00 73.12 588 SER A N 1
ATOM 4860 C CA . SER A 1 588 ? -22.506 16.283 78.542 1.00 73.12 588 SER A CA 1
ATOM 4861 C C . SER A 1 588 ? -21.069 16.691 78.878 1.00 73.12 588 SER A C 1
ATOM 4863 O O . SER A 1 588 ? -20.411 17.337 78.073 1.00 73.12 588 SER A O 1
ATOM 4865 N N . LYS A 1 589 ? -20.558 16.293 80.050 1.00 71.19 589 LYS A N 1
ATOM 4866 C CA . LYS A 1 589 ? -19.169 16.552 80.442 1.00 71.19 589 LYS A CA 1
ATOM 4867 C C . LYS A 1 589 ? -18.160 15.670 79.693 1.00 71.19 589 LYS A C 1
ATOM 4869 O O . LYS A 1 589 ? -17.014 16.078 79.537 1.00 71.19 589 LYS A O 1
ATOM 4874 N N . MET A 1 590 ? -18.569 14.475 79.263 1.00 74.69 590 MET A N 1
ATOM 4875 C CA . MET A 1 590 ? -17.768 13.573 78.426 1.00 74.69 590 MET A CA 1
ATOM 4876 C C . MET A 1 590 ? -17.772 14.018 76.960 1.00 74.69 590 MET A C 1
ATOM 4878 O O . MET A 1 590 ? -16.719 14.005 76.330 1.00 74.69 590 MET A O 1
ATOM 4882 N N . ASP A 1 591 ? -18.916 14.485 76.452 1.00 73.25 591 ASP A N 1
ATOM 4883 C CA . ASP A 1 591 ? -19.039 15.094 75.123 1.00 73.25 591 ASP A CA 1
ATOM 4884 C C . ASP A 1 591 ? -18.089 16.294 74.974 1.00 73.25 591 ASP A C 1
ATOM 4886 O O . ASP A 1 591 ? -17.357 16.369 73.993 1.00 73.25 591 ASP A O 1
ATOM 4890 N N . ASP A 1 592 ? -18.019 17.183 75.975 1.00 74.12 592 ASP A N 1
ATOM 4891 C CA . ASP A 1 592 ? -17.105 18.338 75.963 1.00 74.12 592 ASP A CA 1
ATOM 4892 C C . ASP A 1 592 ? -15.622 17.938 75.792 1.00 74.12 592 ASP A C 1
ATOM 4894 O O . ASP A 1 592 ? -14.840 18.698 75.224 1.00 74.12 592 ASP A O 1
ATOM 4898 N N . LEU A 1 593 ? -15.222 16.760 76.286 1.00 72.00 593 LEU A N 1
ATOM 4899 C CA . LEU A 1 593 ? -13.841 16.267 76.218 1.00 72.00 593 LEU A CA 1
ATOM 4900 C C . LEU A 1 593 ? -13.534 15.534 74.899 1.00 72.00 593 LEU A C 1
ATOM 4902 O O . LEU A 1 593 ? -12.396 15.577 74.443 1.00 72.00 593 LEU A O 1
ATOM 4906 N N . LEU A 1 594 ? -14.522 14.897 74.258 1.00 70.50 594 LEU A N 1
ATOM 4907 C CA . LEU A 1 594 ? -14.353 14.217 72.961 1.00 70.50 594 LEU A CA 1
ATOM 4908 C C . LEU A 1 594 ? -14.080 15.180 71.795 1.00 70.50 594 LEU A C 1
ATOM 4910 O O . LEU A 1 594 ? -13.520 14.774 70.779 1.00 70.50 594 LEU A O 1
ATOM 4914 N N . VAL A 1 595 ? -14.483 16.445 71.927 1.00 71.44 595 VAL A N 1
ATOM 4915 C CA . VAL A 1 595 ? -14.376 17.462 70.866 1.00 71.44 595 VAL A CA 1
ATOM 4916 C C . VAL A 1 595 ? -13.127 18.349 71.043 1.00 71.44 595 VAL A C 1
ATOM 4918 O O . VAL A 1 595 ? -12.867 19.232 70.228 1.00 71.44 595 VAL A O 1
ATOM 4921 N N . ASP A 1 596 ? -12.311 18.124 72.080 1.00 71.81 596 ASP A N 1
ATOM 4922 C CA . ASP A 1 596 ? -11.069 18.876 72.299 1.00 71.81 596 ASP A CA 1
ATOM 4923 C C . ASP A 1 596 ? -9.938 18.379 71.379 1.00 71.81 596 ASP A C 1
ATOM 4925 O O . ASP A 1 596 ? -9.297 17.351 71.611 1.00 71.81 596 ASP A O 1
ATOM 4929 N N . GLU A 1 597 ? -9.654 19.143 70.320 1.00 67.25 597 GLU A N 1
ATOM 4930 C CA . GLU A 1 597 ? -8.641 18.785 69.324 1.00 67.25 597 GLU A CA 1
ATOM 4931 C C . GLU A 1 597 ? -7.199 18.760 69.863 1.00 67.25 597 GLU A C 1
ATOM 4933 O O . GLU A 1 597 ? -6.315 18.208 69.198 1.00 67.25 597 GLU A O 1
ATOM 4938 N N . SER A 1 598 ? -6.938 19.328 71.045 1.00 69.44 598 SER A N 1
ATOM 4939 C CA . SER A 1 598 ? -5.591 19.423 71.622 1.00 69.44 598 SER A CA 1
ATOM 4940 C C . SER A 1 598 ? -5.117 18.150 72.340 1.00 69.44 598 SER A C 1
ATOM 4942 O O . SER A 1 598 ? -3.943 18.054 72.705 1.00 69.44 598 SER A O 1
ATOM 4944 N N . MET A 1 599 ? -5.989 17.148 72.503 1.00 75.62 599 MET A N 1
ATOM 4945 C CA . MET A 1 599 ? -5.678 15.907 73.223 1.00 75.62 599 MET A CA 1
ATOM 4946 C C . MET A 1 599 ? -4.914 14.882 72.373 1.00 75.62 599 MET A C 1
ATOM 4948 O O . MET A 1 599 ? -5.279 14.602 71.235 1.00 75.62 599 MET A O 1
ATOM 4952 N N . ASN A 1 600 ? -3.861 14.272 72.921 1.00 78.44 600 ASN A N 1
ATOM 4953 C CA . ASN A 1 600 ? -3.148 13.174 72.253 1.00 78.44 600 ASN A CA 1
ATOM 4954 C C . ASN A 1 600 ? -3.808 11.808 72.535 1.00 78.44 600 ASN A C 1
ATOM 4956 O O . ASN A 1 600 ? -4.651 11.691 73.428 1.00 78.44 600 ASN A O 1
ATOM 4960 N N . SER A 1 601 ? -3.417 10.776 71.778 1.00 80.12 601 SER A N 1
ATOM 4961 C CA . SER A 1 601 ? -3.955 9.412 71.912 1.00 80.12 601 SER A CA 1
ATOM 4962 C C . SER A 1 601 ? -3.852 8.862 73.347 1.00 80.12 601 SER A C 1
ATOM 4964 O O . SER A 1 601 ? -4.800 8.251 73.836 1.00 80.12 601 SER A O 1
ATOM 4966 N N . GLY A 1 602 ? -2.764 9.157 74.068 1.00 76.69 602 GLY A N 1
ATOM 4967 C CA . GLY A 1 602 ? -2.547 8.720 75.453 1.00 76.69 602 GLY A CA 1
ATOM 4968 C C . GLY A 1 602 ? -3.545 9.298 76.463 1.00 76.69 602 GLY A C 1
ATOM 4969 O O . GLY A 1 602 ? -4.097 8.556 77.268 1.00 76.69 602 GLY A O 1
ATOM 4970 N N . THR A 1 603 ? -3.835 10.600 76.401 1.00 76.31 603 THR A N 1
ATOM 4971 C CA . THR A 1 603 ? -4.805 11.245 77.309 1.00 76.31 603 THR A CA 1
ATOM 4972 C C . THR A 1 603 ? -6.238 10.763 77.054 1.00 76.31 603 THR A C 1
ATOM 4974 O O . THR A 1 603 ? -7.022 10.617 77.988 1.00 76.31 603 THR A O 1
ATOM 4977 N N . LEU A 1 604 ? -6.573 10.455 75.797 1.00 78.69 604 LEU A N 1
ATOM 4978 C CA . LEU A 1 604 ? -7.872 9.881 75.434 1.00 78.69 604 LEU A CA 1
ATOM 4979 C C . LEU A 1 604 ? -8.023 8.442 75.960 1.00 78.69 604 LEU A C 1
ATOM 4981 O O . LEU A 1 604 ? -9.102 8.084 76.435 1.00 78.69 604 LEU A O 1
ATOM 4985 N N . PHE A 1 605 ? -6.946 7.645 75.962 1.00 81.50 605 PHE A N 1
ATOM 4986 C CA . PHE A 1 605 ? -6.947 6.336 76.626 1.00 81.50 605 PHE A CA 1
ATOM 4987 C C . PHE A 1 605 ? -7.077 6.453 78.149 1.00 81.50 605 PHE A C 1
ATOM 4989 O O . PHE A 1 605 ? -7.846 5.698 78.726 1.00 81.50 605 PHE A O 1
ATOM 4996 N N . GLU A 1 606 ? -6.438 7.427 78.805 1.00 77.31 606 GLU A N 1
ATOM 4997 C CA . GLU A 1 606 ? -6.617 7.648 80.254 1.00 77.31 606 GLU A CA 1
ATOM 4998 C C . GLU A 1 606 ? -8.075 7.996 80.621 1.00 77.31 606 GLU A C 1
ATOM 5000 O O . GLU A 1 606 ? -8.598 7.532 81.639 1.00 77.31 606 GLU A O 1
ATOM 5005 N N . CYS A 1 607 ? -8.766 8.781 79.784 1.00 76.56 607 CYS A N 1
ATOM 5006 C CA . CYS A 1 607 ? -10.199 9.042 79.940 1.00 76.56 607 CYS A CA 1
ATOM 5007 C C . CYS A 1 607 ? -11.050 7.783 79.730 1.00 76.56 607 CYS A C 1
ATOM 5009 O O . CYS A 1 607 ? -12.041 7.599 80.438 1.00 76.56 607 CYS A O 1
ATOM 5011 N N . ALA A 1 608 ? -10.662 6.909 78.799 1.00 77.19 608 ALA A N 1
ATOM 5012 C CA . ALA A 1 608 ? -11.302 5.613 78.617 1.00 77.19 608 ALA A CA 1
ATOM 5013 C C . ALA A 1 608 ? -11.058 4.699 79.837 1.00 77.19 608 ALA A C 1
ATOM 5015 O O . ALA A 1 608 ? -12.001 4.120 80.373 1.00 77.19 608 ALA A O 1
ATOM 5016 N N . ASP A 1 609 ? -9.835 4.644 80.359 1.00 77.38 609 ASP A N 1
ATOM 5017 C CA . ASP A 1 609 ? -9.465 3.809 81.506 1.00 77.38 609 ASP A CA 1
ATOM 5018 C C . ASP A 1 609 ? -10.206 4.216 82.792 1.00 77.38 609 ASP A C 1
ATOM 5020 O O . ASP A 1 609 ? -10.610 3.364 83.584 1.00 77.38 609 ASP A O 1
ATOM 5024 N N . ALA A 1 610 ? -10.484 5.508 82.994 1.00 69.31 610 ALA A N 1
ATOM 5025 C CA . ALA A 1 610 ? -11.323 5.970 84.107 1.00 69.31 610 ALA A CA 1
ATOM 5026 C C . ALA A 1 610 ? -12.769 5.424 84.048 1.00 69.31 610 ALA A C 1
ATOM 5028 O O . ALA A 1 610 ? -13.452 5.351 85.073 1.00 69.31 610 ALA A O 1
ATOM 5029 N N . LEU A 1 611 ? -13.232 5.022 82.862 1.00 71.81 611 LEU A N 1
ATOM 5030 C CA . LEU A 1 611 ? -14.545 4.420 82.616 1.00 71.81 611 LEU A CA 1
ATOM 5031 C C . LEU A 1 611 ? -14.495 2.882 82.578 1.00 71.81 611 LEU A C 1
ATOM 5033 O O . LEU A 1 611 ? -15.549 2.250 82.499 1.00 71.81 611 LEU A O 1
ATOM 5037 N N . ASP A 1 612 ? -13.306 2.276 82.693 1.00 70.81 612 ASP A N 1
ATOM 5038 C CA . ASP A 1 612 ? -13.060 0.828 82.578 1.00 70.81 612 ASP A CA 1
ATOM 5039 C C . ASP A 1 612 ? -13.866 0.018 83.608 1.00 70.81 612 ASP A C 1
ATOM 5041 O O . ASP A 1 612 ? -14.569 -0.933 83.266 1.00 70.81 612 ASP A O 1
ATOM 5045 N N . LEU A 1 613 ? -13.899 0.481 84.864 1.00 62.72 613 LEU A N 1
ATOM 5046 C CA . LEU A 1 613 ? -14.671 -0.148 85.949 1.00 62.72 613 LEU A CA 1
ATOM 5047 C C . LEU A 1 613 ? -16.198 -0.071 85.755 1.00 62.72 613 LEU A C 1
ATOM 5049 O O . LEU A 1 613 ? -16.937 -0.791 86.428 1.00 62.72 613 LEU A O 1
ATOM 5053 N N . TRP A 1 614 ? -16.669 0.776 84.836 1.00 65.62 614 TRP A N 1
ATOM 5054 C CA . TRP A 1 614 ? -18.083 1.007 84.529 1.00 65.62 614 TRP A CA 1
ATOM 5055 C C . TRP A 1 614 ? -18.469 0.519 83.121 1.00 65.62 614 TRP A C 1
ATOM 5057 O O . TRP A 1 614 ? -19.599 0.736 82.682 1.00 65.62 614 TRP A O 1
ATOM 5067 N N . GLN A 1 615 ? -17.576 -0.211 82.433 1.00 54.81 615 GLN A N 1
ATOM 5068 C CA . GLN A 1 615 ? -17.798 -0.783 81.094 1.00 54.81 615 GLN A CA 1
ATOM 5069 C C . GLN A 1 615 ? -19.010 -1.704 80.975 1.00 54.81 615 GLN A C 1
ATOM 5071 O O . GLN A 1 615 ? -19.451 -1.984 79.861 1.00 54.81 615 GLN A O 1
ATOM 5076 N N . GLY A 1 616 ? -19.546 -2.186 82.097 1.00 53.88 616 GLY A N 1
ATOM 5077 C CA . GLY A 1 616 ? -20.781 -2.961 82.116 1.00 53.88 616 GLY A CA 1
ATOM 5078 C C . GLY A 1 616 ? -22.025 -2.180 81.660 1.00 53.88 616 GLY A C 1
ATOM 5079 O O . GLY A 1 616 ? -23.030 -2.816 81.347 1.00 53.88 616 GLY A O 1
ATOM 5080 N N . ASP A 1 617 ? -21.984 -0.840 81.602 1.00 61.91 617 ASP A N 1
ATOM 5081 C CA . ASP A 1 617 ? -23.084 0.009 81.116 1.00 61.91 617 ASP A CA 1
ATOM 5082 C C . ASP A 1 617 ? -22.827 0.515 79.685 1.00 61.91 617 ASP A C 1
ATOM 5084 O O . ASP A 1 617 ? -21.928 1.321 79.454 1.00 61.91 617 ASP A O 1
ATOM 5088 N N . ASN A 1 618 ? -23.687 0.111 78.740 1.00 57.72 618 ASN A N 1
ATOM 5089 C CA . ASN A 1 618 ? -23.573 0.363 77.295 1.00 57.72 618 ASN A CA 1
ATOM 5090 C C . ASN A 1 618 ? -23.298 1.815 76.880 1.00 57.72 618 ASN A C 1
ATOM 5092 O O . ASN A 1 618 ? -22.700 2.034 75.826 1.00 57.72 618 ASN A O 1
ATOM 5096 N N . LYS A 1 619 ? -23.762 2.819 77.632 1.00 61.09 619 LYS A N 1
ATOM 5097 C CA . LYS A 1 619 ? -23.510 4.223 77.273 1.00 61.09 619 LYS A CA 1
ATOM 5098 C C . LYS A 1 619 ? -22.130 4.677 77.725 1.00 61.09 619 LYS A C 1
ATOM 5100 O O . LYS A 1 619 ? -21.471 5.389 76.978 1.00 61.09 619 LYS A O 1
ATOM 5105 N N . PHE A 1 620 ? -21.660 4.222 78.882 1.00 67.38 620 PHE A N 1
ATOM 5106 C CA . PHE A 1 620 ? -20.258 4.397 79.257 1.00 67.38 620 PHE A CA 1
ATOM 5107 C C . PHE A 1 620 ? -19.351 3.527 78.392 1.00 67.38 620 PHE A C 1
ATOM 5109 O O . PHE A 1 620 ? -18.286 3.994 78.023 1.00 67.38 620 PHE A O 1
ATOM 5116 N N . SER A 1 621 ? -19.800 2.344 77.954 1.00 66.81 621 SER A N 1
ATOM 5117 C CA . SER A 1 621 ? -19.111 1.559 76.927 1.00 66.81 621 SER A CA 1
ATOM 5118 C C . SER A 1 621 ? -19.059 2.299 75.591 1.00 66.81 621 SER A C 1
ATOM 5120 O O . SER A 1 621 ? -18.070 2.162 74.884 1.00 66.81 621 SER A O 1
ATOM 5122 N N . ARG A 1 622 ? -20.092 3.079 75.230 1.00 72.38 622 ARG A N 1
ATOM 5123 C CA . ARG A 1 622 ? -20.062 3.955 74.052 1.00 72.38 622 ARG A CA 1
ATOM 5124 C C . ARG A 1 622 ? -19.053 5.077 74.241 1.00 72.38 622 ARG A C 1
ATOM 5126 O O . ARG A 1 622 ? -18.207 5.204 73.386 1.00 72.38 622 ARG A O 1
ATOM 5133 N N . TYR A 1 623 ? -19.083 5.844 75.329 1.00 75.50 623 TYR A N 1
ATOM 5134 C CA . TYR A 1 623 ? -18.078 6.895 75.544 1.00 75.50 623 TYR A CA 1
ATOM 5135 C C . TYR A 1 623 ? -16.661 6.325 75.630 1.00 75.50 623 TYR A C 1
ATOM 5137 O O . TYR A 1 623 ? -15.756 6.859 75.008 1.00 75.50 623 TYR A O 1
ATOM 5145 N N . TYR A 1 624 ? -16.482 5.198 76.316 1.00 80.06 624 TYR A N 1
ATOM 5146 C CA . TYR A 1 624 ? -15.247 4.419 76.322 1.00 80.06 624 TYR A CA 1
ATOM 5147 C C . TYR A 1 624 ? -14.807 4.072 74.899 1.00 80.06 624 TYR A C 1
ATOM 5149 O O . TYR A 1 624 ? -13.671 4.333 74.525 1.00 80.06 624 TYR A O 1
ATOM 5157 N N . ARG A 1 625 ? -15.724 3.542 74.085 1.00 72.19 625 ARG A N 1
ATOM 5158 C CA . ARG A 1 625 ? -15.483 3.188 72.689 1.00 72.19 625 ARG A CA 1
ATOM 5159 C C . ARG A 1 625 ? -15.222 4.409 71.814 1.00 72.19 625 ARG A C 1
ATOM 5161 O O . ARG A 1 625 ? -14.331 4.328 70.995 1.00 72.19 625 ARG A O 1
ATOM 5168 N N . ASP A 1 626 ? -15.934 5.513 71.983 1.00 78.31 626 ASP A N 1
ATOM 5169 C CA . ASP A 1 626 ? -15.789 6.744 71.203 1.00 78.31 626 ASP A CA 1
ATOM 5170 C C . ASP A 1 626 ? -14.435 7.401 71.543 1.00 78.31 626 ASP A C 1
ATOM 5172 O O . ASP A 1 626 ? -13.686 7.774 70.640 1.00 78.31 626 ASP A O 1
ATOM 5176 N N . PHE A 1 627 ? -14.040 7.426 72.826 1.00 80.19 627 PHE A N 1
ATOM 5177 C CA . PHE A 1 627 ? -12.691 7.815 73.256 1.00 80.19 627 PHE A CA 1
ATOM 5178 C C . PHE A 1 627 ? -11.627 6.858 72.708 1.00 80.19 627 PHE A C 1
ATOM 5180 O O . PHE A 1 627 ? -10.606 7.322 72.210 1.00 80.19 627 PHE A O 1
ATOM 5187 N N . GLN A 1 628 ? -11.867 5.541 72.727 1.00 80.31 628 GLN A N 1
ATOM 5188 C CA . GLN A 1 628 ? -10.956 4.550 72.147 1.00 80.31 628 GLN A CA 1
ATOM 5189 C C . GLN A 1 628 ? -10.846 4.657 70.628 1.00 80.31 628 GLN A C 1
ATOM 5191 O O . GLN A 1 628 ? -9.749 4.577 70.103 1.00 80.31 628 GLN A O 1
ATOM 5196 N N . GLN A 1 629 ? -11.945 4.835 69.904 1.00 78.75 629 GLN A N 1
ATOM 5197 C CA . GLN A 1 629 ? -11.978 4.968 68.451 1.00 78.75 629 GLN A CA 1
ATOM 5198 C C . GLN A 1 629 ? -11.276 6.248 68.030 1.00 78.75 629 GLN A C 1
ATOM 5200 O O . GLN A 1 629 ? -10.476 6.221 67.100 1.00 78.75 629 GLN A O 1
ATOM 5205 N N . LEU A 1 630 ? -11.515 7.357 68.732 1.00 80.25 630 LEU A N 1
ATOM 5206 C CA . LEU A 1 630 ? -10.814 8.609 68.482 1.00 80.25 630 LEU A CA 1
ATOM 5207 C C . LEU A 1 630 ? -9.322 8.491 68.830 1.00 80.25 630 LEU A C 1
ATOM 5209 O O . LEU A 1 630 ? -8.482 8.971 68.068 1.00 80.25 630 LEU A O 1
ATOM 5213 N N . ALA A 1 631 ? -8.983 7.797 69.921 1.00 81.06 631 ALA A N 1
ATOM 5214 C CA . ALA A 1 631 ? -7.602 7.500 70.295 1.00 81.06 631 ALA A CA 1
ATOM 5215 C C . ALA A 1 631 ? -6.912 6.603 69.260 1.00 81.06 631 ALA A C 1
ATOM 5217 O O . ALA A 1 631 ? -5.787 6.895 68.869 1.00 81.06 631 ALA A O 1
ATOM 5218 N N . TRP A 1 632 ? -7.587 5.567 68.754 1.00 82.44 632 TRP A N 1
ATOM 5219 C CA . TRP A 1 632 ? -7.086 4.687 67.701 1.00 82.44 632 TRP A CA 1
ATOM 5220 C C . TRP A 1 632 ? -6.995 5.401 66.360 1.00 82.44 632 TRP A C 1
ATOM 5222 O O . TRP A 1 632 ? -6.006 5.225 65.668 1.00 82.44 632 TRP A O 1
ATOM 5232 N N . LYS A 1 633 ? -7.952 6.260 65.999 1.00 81.50 633 LYS A N 1
ATOM 5233 C CA . LYS A 1 633 ? -7.899 7.100 64.794 1.00 81.50 633 LYS A CA 1
ATOM 5234 C C . LYS A 1 633 ? -6.687 8.027 64.827 1.00 81.50 633 LYS A C 1
ATOM 5236 O O . LYS A 1 633 ? -5.924 8.062 63.861 1.00 81.50 633 LYS A O 1
ATOM 5241 N N . ARG A 1 634 ? -6.469 8.722 65.952 1.00 80.19 634 ARG A N 1
ATOM 5242 C CA . ARG A 1 634 ? -5.260 9.531 66.166 1.00 80.19 634 ARG A CA 1
ATOM 5243 C C . ARG A 1 634 ? -4.006 8.664 66.184 1.00 80.19 634 ARG A C 1
ATOM 5245 O O . ARG A 1 634 ? -3.043 9.017 65.521 1.00 80.19 634 ARG A O 1
ATOM 5252 N N . GLY A 1 635 ? -4.054 7.497 66.817 1.00 80.06 635 GLY A N 1
ATOM 5253 C CA . GLY A 1 635 ? -2.968 6.520 66.843 1.00 80.06 635 GLY A CA 1
ATOM 5254 C C . GLY A 1 635 ? -2.589 6.003 65.454 1.00 80.06 635 GLY A C 1
ATOM 5255 O O . GLY A 1 635 ? -1.417 5.974 65.124 1.00 80.06 635 GLY A O 1
ATOM 5256 N N . ILE A 1 636 ? -3.546 5.672 64.582 1.00 80.69 636 ILE A N 1
ATOM 5257 C CA . ILE A 1 636 ? -3.293 5.254 63.192 1.00 80.69 636 ILE A CA 1
ATOM 5258 C C . ILE A 1 636 ? -2.603 6.379 62.428 1.00 80.69 636 ILE A C 1
ATOM 5260 O O . ILE A 1 636 ? -1.640 6.126 61.714 1.00 80.69 636 ILE A O 1
ATOM 5264 N N . GLN A 1 637 ? -3.077 7.618 62.574 1.00 76.50 637 GLN A N 1
ATOM 5265 C CA . GLN A 1 637 ? -2.457 8.774 61.927 1.00 76.50 637 GLN A CA 1
ATOM 5266 C C . GLN A 1 637 ? -1.050 9.041 62.479 1.00 76.50 637 GLN A C 1
ATOM 5268 O O . GLN A 1 637 ? -0.132 9.278 61.701 1.00 76.50 637 GLN A O 1
ATOM 5273 N N . GLU A 1 638 ? -0.858 8.949 63.795 1.00 80.81 638 GLU A N 1
ATOM 5274 C CA . GLU A 1 638 ? 0.444 9.044 64.462 1.00 80.81 638 GLU A CA 1
ATOM 5275 C C . GLU A 1 638 ? 1.404 7.945 63.957 1.00 80.81 638 GLU A C 1
ATOM 5277 O O . GLU A 1 638 ? 2.519 8.269 63.555 1.00 80.81 638 GLU A O 1
ATOM 5282 N N . GLU A 1 639 ? 0.958 6.684 63.868 1.00 79.06 639 GLU A N 1
ATOM 5283 C CA . GLU A 1 639 ? 1.728 5.516 63.402 1.00 79.06 639 GLU A CA 1
ATOM 5284 C C . GLU A 1 639 ? 2.040 5.557 61.892 1.00 79.06 639 GLU A C 1
ATOM 5286 O O . GLU A 1 639 ? 3.159 5.235 61.485 1.00 79.06 639 GLU A O 1
ATOM 5291 N N . ILE A 1 640 ? 1.095 6.006 61.050 1.00 78.75 640 ILE A N 1
ATOM 5292 C CA . ILE A 1 640 ? 1.326 6.286 59.618 1.00 78.75 640 ILE A CA 1
ATOM 5293 C C . ILE A 1 640 ? 2.379 7.388 59.467 1.00 78.75 640 ILE A C 1
ATOM 5295 O O . ILE A 1 640 ? 3.294 7.253 58.656 1.00 78.75 640 ILE A O 1
ATOM 5299 N N . ASN A 1 641 ? 2.292 8.456 60.267 1.00 75.00 641 ASN A N 1
ATOM 5300 C CA . ASN A 1 641 ? 3.232 9.577 60.208 1.00 75.00 641 ASN A CA 1
ATOM 5301 C C . ASN A 1 641 ? 4.659 9.186 60.629 1.00 75.00 641 ASN A C 1
ATOM 5303 O O . ASN A 1 641 ? 5.613 9.819 60.175 1.00 75.00 641 ASN A O 1
ATOM 5307 N N . VAL A 1 642 ? 4.825 8.150 61.461 1.00 78.94 642 VAL A N 1
ATOM 5308 C CA . VAL A 1 642 ? 6.144 7.605 61.840 1.00 78.94 642 VAL A CA 1
ATOM 5309 C C . VAL A 1 642 ? 6.568 6.368 61.030 1.00 78.94 642 VAL A C 1
ATOM 5311 O O . VAL A 1 642 ? 7.646 5.831 61.281 1.00 78.94 642 VAL A O 1
ATOM 5314 N N . GLY A 1 643 ? 5.771 5.932 60.044 1.00 72.88 643 GLY A N 1
ATOM 5315 C CA . GLY A 1 643 ? 6.109 4.846 59.111 1.00 72.88 643 GLY A CA 1
ATOM 5316 C C . GLY A 1 643 ? 5.974 3.423 59.672 1.00 72.88 643 GLY A C 1
ATOM 5317 O O . GLY A 1 643 ? 6.623 2.498 59.185 1.00 72.88 643 GLY A O 1
ATOM 5318 N N . ASN A 1 644 ? 5.165 3.208 60.711 1.00 82.00 644 ASN A N 1
ATOM 5319 C CA . ASN A 1 644 ? 4.960 1.885 61.305 1.00 82.00 644 ASN A CA 1
ATOM 5320 C C . ASN A 1 644 ? 3.690 1.216 60.756 1.00 82.00 644 ASN A C 1
ATOM 5322 O O . ASN A 1 644 ? 2.629 1.237 61.379 1.00 82.00 644 ASN A O 1
ATOM 5326 N N . TRP A 1 645 ? 3.791 0.568 59.593 1.00 82.06 645 TRP A N 1
ATOM 5327 C CA . TRP A 1 645 ? 2.629 -0.003 58.894 1.00 82.06 645 TRP A CA 1
ATOM 5328 C C . TRP A 1 645 ? 1.941 -1.130 59.646 1.00 82.06 645 TRP A C 1
ATOM 5330 O O . TRP A 1 645 ? 0.722 -1.238 59.603 1.00 82.06 645 TRP A O 1
ATOM 5340 N N . ASN A 1 646 ? 2.697 -1.971 60.352 1.00 80.62 646 ASN A N 1
ATOM 5341 C CA . ASN A 1 646 ? 2.101 -3.032 61.160 1.00 80.62 646 ASN A CA 1
ATOM 5342 C C . ASN A 1 646 ? 1.404 -2.454 62.394 1.00 80.62 646 ASN A C 1
ATOM 5344 O O . ASN A 1 646 ? 0.339 -2.949 62.755 1.00 80.62 646 ASN A O 1
ATOM 5348 N N . GLY A 1 647 ? 1.958 -1.394 62.995 1.00 80.31 647 GLY A N 1
ATOM 5349 C CA . GLY A 1 647 ? 1.307 -0.618 64.051 1.00 80.31 647 GLY A CA 1
ATOM 5350 C C . GLY A 1 647 ? 0.023 0.036 63.556 1.00 80.31 647 GLY A C 1
ATOM 5351 O O . GLY A 1 647 ? -1.025 -0.190 64.142 1.00 80.31 647 GLY A O 1
ATOM 5352 N N . ALA A 1 648 ? 0.067 0.722 62.412 1.00 82.75 648 ALA A N 1
ATOM 5353 C CA . ALA A 1 648 ? -1.093 1.343 61.781 1.00 82.75 648 ALA A CA 1
ATOM 5354 C C . ALA A 1 648 ? -2.148 0.321 61.333 1.00 82.75 648 ALA A C 1
ATOM 5356 O O . ALA A 1 648 ? -3.330 0.560 61.525 1.00 82.75 648 ALA A O 1
ATOM 5357 N N . LYS A 1 649 ? -1.760 -0.840 60.787 1.00 81.31 649 LYS A N 1
ATOM 5358 C CA . LYS A 1 649 ? -2.684 -1.935 60.436 1.00 81.31 649 LYS A CA 1
ATOM 5359 C C . LYS A 1 649 ? -3.308 -2.576 61.658 1.00 81.31 649 LYS A C 1
ATOM 5361 O O . LYS A 1 649 ? -4.489 -2.899 61.622 1.00 81.31 649 LYS A O 1
ATOM 5366 N N . SER A 1 650 ? -2.519 -2.778 62.712 1.00 80.69 650 SER A N 1
ATOM 5367 C CA . SER A 1 650 ? -3.025 -3.305 63.978 1.00 80.69 650 SER A CA 1
ATOM 5368 C C . SER A 1 650 ? -3.989 -2.295 64.579 1.00 80.69 650 SER A C 1
ATOM 5370 O O . SER A 1 650 ? -5.131 -2.648 64.802 1.00 80.69 650 SER A O 1
ATOM 5372 N N . ALA A 1 651 ? -3.604 -1.024 64.686 1.00 82.00 651 ALA A N 1
ATOM 5373 C CA . ALA A 1 651 ? -4.463 0.058 65.150 1.00 82.00 651 ALA A CA 1
ATOM 5374 C C . ALA A 1 651 ? -5.705 0.254 64.262 1.00 82.00 651 ALA A C 1
ATOM 5376 O O . ALA A 1 651 ? -6.771 0.528 64.788 1.00 82.00 651 ALA A O 1
ATOM 5377 N N . LEU A 1 652 ? -5.620 0.051 62.942 1.00 82.38 652 LEU A N 1
ATOM 5378 C CA . LEU A 1 652 ? -6.759 0.089 62.014 1.00 82.38 652 LEU A CA 1
ATOM 5379 C C . LEU A 1 652 ? -7.675 -1.129 62.191 1.00 82.38 652 LEU A C 1
ATOM 5381 O O . LEU A 1 652 ? -8.896 -1.004 62.099 1.00 82.38 652 LEU A O 1
ATOM 5385 N N . MET A 1 653 ? -7.112 -2.305 62.476 1.00 80.25 653 MET A N 1
ATOM 5386 C CA . MET A 1 653 ? -7.889 -3.480 62.864 1.00 80.25 653 MET A CA 1
ATOM 5387 C C . MET A 1 653 ? -8.530 -3.298 64.239 1.00 80.25 653 MET A C 1
ATOM 5389 O O . MET A 1 653 ? -9.693 -3.644 64.377 1.00 80.25 653 MET A O 1
ATOM 5393 N N . GLU A 1 654 ? -7.833 -2.718 65.213 1.00 81.44 654 GLU A N 1
ATOM 5394 C CA . GLU A 1 654 ? -8.363 -2.389 66.541 1.00 81.44 654 GLU A CA 1
ATOM 5395 C C . GLU A 1 654 ? -9.402 -1.261 66.464 1.00 81.44 654 GLU A C 1
ATOM 5397 O O . GLU A 1 654 ? -10.412 -1.304 67.154 1.00 81.44 654 GLU A O 1
ATOM 5402 N N . PHE A 1 655 ? -9.251 -0.300 65.552 1.00 83.06 655 PHE A N 1
ATOM 5403 C CA . PHE A 1 655 ? -10.276 0.696 65.227 1.00 83.06 655 PHE A CA 1
ATOM 5404 C C . PHE A 1 655 ? -11.528 0.024 64.651 1.00 83.06 655 PHE A C 1
ATOM 5406 O O . PHE A 1 655 ? -12.649 0.313 65.066 1.00 83.06 655 PHE A O 1
ATOM 5413 N N . ARG A 1 656 ? -11.351 -0.956 63.756 1.00 78.94 656 ARG A N 1
ATOM 5414 C CA . ARG A 1 656 ? -12.468 -1.751 63.229 1.00 78.94 656 ARG A CA 1
ATOM 5415 C C . ARG A 1 656 ? -13.109 -2.636 64.301 1.00 78.94 656 ARG A C 1
ATOM 5417 O O . ARG A 1 656 ? -14.329 -2.732 64.361 1.00 78.94 656 ARG A O 1
ATOM 5424 N N . GLN A 1 657 ? -12.312 -3.268 65.161 1.00 77.00 657 GLN A N 1
ATOM 5425 C CA . GLN A 1 657 ? -12.787 -4.129 66.252 1.00 77.00 657 GLN A CA 1
ATOM 5426 C C . GLN A 1 657 ? -13.460 -3.329 67.370 1.00 77.00 657 GLN A C 1
ATOM 5428 O O . GLN A 1 657 ? -14.447 -3.786 67.943 1.00 77.00 657 GLN A O 1
ATOM 5433 N N . SER A 1 658 ? -12.990 -2.107 67.621 1.00 69.50 658 SER A N 1
ATOM 5434 C CA . SER A 1 658 ? -13.671 -1.133 68.471 1.00 69.50 658 SER A CA 1
ATOM 5435 C C . SER A 1 658 ? -14.896 -0.524 67.785 1.00 69.50 658 SER A C 1
ATOM 5437 O O . SER A 1 658 ? -15.643 0.186 68.442 1.00 69.50 658 SER A O 1
ATOM 5439 N N . GLY A 1 659 ? -15.187 -0.847 66.519 1.00 68.31 659 GLY A N 1
A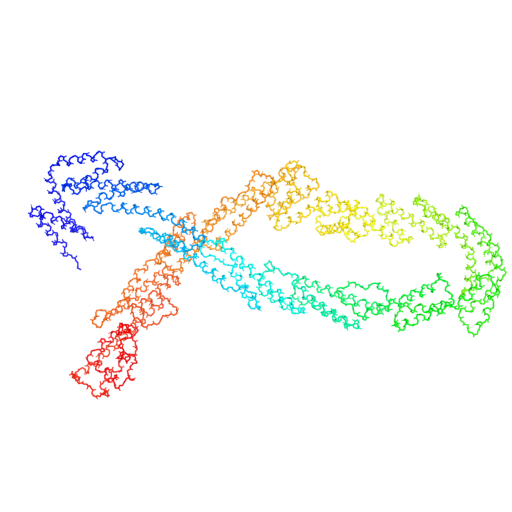TOM 5440 C CA . GLY A 1 659 ? -16.449 -0.536 65.842 1.00 68.31 659 GLY A CA 1
ATOM 5441 C C . GLY A 1 659 ? -16.509 0.825 65.145 1.00 68.31 659 GLY A C 1
ATOM 5442 O O . GLY A 1 659 ? -17.586 1.420 65.126 1.00 68.31 659 GLY A O 1
ATOM 5443 N N . GLY A 1 660 ? -15.382 1.342 64.647 1.00 75.31 660 GLY A N 1
ATOM 5444 C CA . GLY A 1 660 ? -15.334 2.590 63.873 1.00 75.31 660 GLY A CA 1
ATOM 5445 C C . GLY A 1 660 ? -16.137 2.536 62.562 1.00 75.31 660 GLY A C 1
ATOM 5446 O O . GLY A 1 660 ? -16.395 1.454 62.031 1.00 75.31 660 GLY A O 1
ATOM 5447 N N . GLU A 1 661 ? -16.544 3.701 62.044 1.00 77.00 661 GLU A N 1
ATOM 5448 C CA . GLU A 1 661 ? -17.388 3.814 60.841 1.00 77.00 661 GLU A CA 1
ATOM 5449 C C . GLU A 1 661 ? -16.706 3.263 59.578 1.00 77.00 661 GLU A C 1
ATOM 5451 O O . GLU A 1 661 ? -15.527 3.519 59.340 1.00 77.00 661 GLU A O 1
ATOM 5456 N N . GLU A 1 662 ? -17.456 2.546 58.728 1.00 73.19 662 GLU A N 1
ATOM 5457 C CA . GLU A 1 662 ? -16.898 1.886 57.534 1.00 73.19 662 GLU A CA 1
ATOM 5458 C C . GLU A 1 662 ? -16.408 2.901 56.485 1.00 73.19 662 GLU A C 1
ATOM 5460 O O . GLU A 1 662 ? -15.398 2.662 55.837 1.00 73.19 662 GLU A O 1
ATOM 5465 N N . THR A 1 663 ? -17.050 4.065 56.354 1.00 73.31 663 THR A N 1
ATOM 5466 C CA . THR A 1 663 ? -16.605 5.149 55.458 1.00 73.31 663 THR A CA 1
ATOM 5467 C C . THR A 1 663 ? -15.274 5.749 55.912 1.00 73.31 663 THR A C 1
ATOM 5469 O O . THR A 1 663 ? -14.367 5.932 55.100 1.00 73.31 663 THR A O 1
ATOM 5472 N N . GLU A 1 664 ? -15.112 6.019 57.209 1.00 75.44 664 GLU A N 1
ATOM 5473 C CA . GLU A 1 664 ? -13.842 6.487 57.774 1.00 75.44 664 GLU A CA 1
ATOM 5474 C C . GLU A 1 664 ? -12.773 5.392 57.744 1.00 75.44 664 GLU A C 1
ATOM 5476 O O . GLU A 1 664 ? -11.608 5.669 57.456 1.00 75.44 664 GLU A O 1
ATOM 5481 N N . TYR A 1 665 ? -13.165 4.138 57.971 1.00 81.12 665 TYR A N 1
ATOM 5482 C CA . TYR A 1 665 ? -12.302 2.981 57.787 1.00 81.12 665 TYR A CA 1
ATOM 5483 C C . TYR A 1 665 ? -11.833 2.878 56.338 1.00 81.12 665 TYR A C 1
ATOM 5485 O O . TYR A 1 665 ? -10.643 2.716 56.120 1.00 81.12 665 TYR A O 1
ATOM 5493 N N . GLU A 1 666 ? -12.707 3.024 55.341 1.00 75.56 666 GLU A N 1
ATOM 5494 C CA . GLU A 1 666 ? -12.356 2.994 53.918 1.00 75.56 666 GLU A CA 1
ATOM 5495 C C . GLU A 1 666 ? -11.438 4.153 53.526 1.00 75.56 666 GLU A C 1
ATOM 5497 O O . GLU A 1 666 ? -10.518 3.956 52.725 1.00 75.56 666 GLU A O 1
ATOM 5502 N N . GLN A 1 667 ? -11.641 5.341 54.102 1.00 76.50 667 GLN A N 1
ATOM 5503 C CA . GLN A 1 667 ? -10.757 6.492 53.912 1.00 76.50 667 GLN A CA 1
ATOM 5504 C C . GLN A 1 667 ? -9.373 6.230 54.514 1.00 76.50 667 GLN A C 1
ATOM 5506 O O . GLN A 1 667 ? -8.375 6.328 53.802 1.00 76.50 667 GLN A O 1
ATOM 5511 N N . LEU A 1 668 ? -9.299 5.822 55.785 1.00 78.94 668 LEU A N 1
ATOM 5512 C CA . LEU A 1 668 ? -8.042 5.496 56.467 1.00 78.94 668 LEU A CA 1
ATOM 5513 C C . LEU A 1 668 ? -7.355 4.273 55.850 1.00 78.94 668 LEU A C 1
ATOM 5515 O O . LEU A 1 668 ? -6.136 4.249 55.732 1.00 78.94 668 LEU A O 1
ATOM 5519 N N . HIS A 1 669 ? -8.119 3.285 55.391 1.00 82.44 669 HIS A N 1
ATOM 5520 C CA . HIS A 1 669 ? -7.633 2.106 54.684 1.00 82.44 669 HIS A CA 1
ATOM 5521 C C . HIS A 1 669 ? -7.122 2.472 53.295 1.00 82.44 669 HIS A C 1
ATOM 5523 O O . HIS A 1 669 ? -6.122 1.917 52.861 1.00 82.44 669 HIS A O 1
ATOM 5529 N N . THR A 1 670 ? -7.774 3.387 52.575 1.00 77.94 670 THR A N 1
ATOM 5530 C CA . THR A 1 670 ? -7.302 3.862 51.266 1.00 77.94 670 THR A CA 1
ATOM 5531 C C . THR A 1 670 ? -6.044 4.713 51.418 1.00 77.94 670 THR A C 1
ATOM 5533 O O . THR A 1 670 ? -5.095 4.495 50.670 1.00 77.94 670 THR A O 1
ATOM 5536 N N . LEU A 1 671 ? -5.979 5.579 52.434 1.00 79.62 671 LEU A N 1
ATOM 5537 C CA . LEU A 1 671 ? -4.775 6.334 52.787 1.00 79.62 671 LEU A CA 1
ATOM 5538 C C . LEU A 1 671 ? -3.626 5.403 53.208 1.00 79.62 671 LEU A C 1
ATOM 5540 O O . LEU A 1 671 ? -2.503 5.560 52.734 1.00 79.62 671 LEU A O 1
ATOM 5544 N N . LEU A 1 672 ? -3.912 4.390 54.032 1.00 82.44 672 LEU A N 1
ATOM 5545 C CA . LEU A 1 672 ? -2.952 3.356 54.417 1.00 82.44 672 LEU A CA 1
ATOM 5546 C C . LEU A 1 672 ? -2.532 2.503 53.215 1.00 82.44 672 LEU A C 1
ATOM 5548 O O . LEU A 1 672 ? -1.351 2.242 53.065 1.00 82.44 672 LEU A O 1
ATOM 5552 N N . SER A 1 673 ? -3.457 2.107 52.334 1.00 79.81 673 SER A N 1
ATOM 5553 C CA . SER A 1 673 ? -3.165 1.320 51.124 1.00 79.81 673 SER A CA 1
ATOM 5554 C C . SER A 1 673 ? -2.292 2.101 50.153 1.00 79.81 673 SER A C 1
ATOM 5556 O O . SER A 1 673 ? -1.402 1.522 49.540 1.00 79.81 673 SER A O 1
ATOM 5558 N N . LEU A 1 674 ? -2.535 3.406 50.013 1.00 81.88 674 LEU A N 1
ATOM 5559 C CA . LEU A 1 674 ? -1.692 4.300 49.232 1.00 81.88 674 LEU A CA 1
ATOM 5560 C C . LEU A 1 674 ? -0.288 4.370 49.840 1.00 81.88 674 LEU A C 1
ATOM 5562 O O . LEU A 1 674 ? 0.674 4.102 49.131 1.00 81.88 674 LEU A O 1
ATOM 5566 N N . LYS A 1 675 ? -0.177 4.684 51.138 1.00 78.62 675 LYS A N 1
ATOM 5567 C CA . LYS A 1 675 ? 1.112 4.836 51.833 1.00 78.62 675 LYS A CA 1
ATOM 5568 C C . LYS A 1 675 ? 1.900 3.530 51.918 1.00 78.62 675 LYS A C 1
ATOM 5570 O O . LYS A 1 675 ? 3.108 3.524 51.727 1.00 78.62 675 LYS A O 1
ATOM 5575 N N . GLU A 1 676 ? 1.211 2.411 52.099 1.00 80.94 676 GLU A N 1
ATOM 5576 C CA . GLU A 1 676 ? 1.803 1.081 52.037 1.00 80.94 676 GLU A CA 1
ATOM 5577 C C . GLU A 1 676 ? 2.246 0.731 50.612 1.00 80.94 676 GLU A C 1
ATOM 5579 O O . GLU A 1 676 ? 3.342 0.214 50.433 1.00 80.94 676 GLU A O 1
ATOM 5584 N N . SER A 1 677 ? 1.434 1.009 49.586 1.00 77.62 677 SER A N 1
ATOM 5585 C CA . SER A 1 677 ? 1.807 0.719 48.191 1.00 77.62 677 SER A CA 1
ATOM 5586 C C . SER A 1 677 ? 2.952 1.609 47.706 1.00 77.62 677 SER A C 1
ATOM 5588 O O . SER A 1 677 ? 3.775 1.152 46.917 1.00 77.62 677 SER A O 1
ATOM 5590 N N . GLU A 1 678 ? 3.034 2.845 48.211 1.00 74.62 678 GLU A N 1
ATOM 5591 C CA . GLU A 1 678 ? 4.159 3.764 48.011 1.00 74.62 678 GLU A CA 1
ATOM 5592 C C . GLU A 1 678 ? 5.479 3.161 48.527 1.00 74.62 678 GLU A C 1
ATOM 5594 O O . GLU A 1 678 ? 6.517 3.339 47.891 1.00 74.62 678 GLU A O 1
ATOM 5599 N N . GLU A 1 679 ? 5.437 2.381 49.616 1.00 71.88 679 GLU A N 1
ATOM 5600 C CA . GLU A 1 679 ? 6.613 1.718 50.195 1.00 71.88 679 GLU A CA 1
ATOM 5601 C C . GLU A 1 679 ? 6.846 0.278 49.684 1.00 71.88 679 GLU A C 1
ATOM 5603 O O . GLU A 1 679 ? 7.985 -0.191 49.662 1.00 71.88 679 GLU A O 1
ATOM 5608 N N . ALA A 1 680 ? 5.796 -0.432 49.252 1.00 70.81 680 ALA A N 1
ATOM 5609 C CA . ALA A 1 680 ? 5.848 -1.868 48.964 1.00 70.81 680 ALA A CA 1
ATOM 5610 C C . ALA A 1 680 ? 6.089 -2.240 47.489 1.00 70.81 680 ALA A C 1
ATOM 5612 O O . ALA A 1 680 ? 6.903 -3.128 47.228 1.00 70.81 680 ALA A O 1
ATOM 5613 N N . ASP A 1 681 ? 5.351 -1.656 46.530 1.00 74.75 681 ASP A N 1
ATOM 5614 C CA . ASP A 1 681 ? 5.393 -2.087 45.119 1.00 74.75 681 ASP A CA 1
ATOM 5615 C C . ASP A 1 681 ? 4.841 -1.022 44.136 1.00 74.75 681 ASP A C 1
ATOM 5617 O O . ASP A 1 681 ? 3.654 -0.677 44.195 1.00 74.75 681 ASP A O 1
ATOM 5621 N N . PRO A 1 682 ? 5.652 -0.554 43.167 1.00 69.31 682 PRO A N 1
ATOM 5622 C CA . PRO A 1 682 ? 5.240 0.396 42.132 1.00 69.31 682 PRO A CA 1
ATOM 5623 C C . PRO A 1 682 ? 4.046 -0.019 41.265 1.00 69.31 682 PRO A C 1
ATOM 5625 O O . PRO A 1 682 ? 3.296 0.858 40.824 1.00 69.31 682 PRO A O 1
ATOM 5628 N N . ALA A 1 683 ? 3.869 -1.318 40.999 1.00 69.62 683 ALA A N 1
ATOM 5629 C CA . ALA A 1 683 ? 2.768 -1.809 40.168 1.00 69.62 683 ALA A CA 1
ATOM 5630 C C . ALA A 1 683 ? 1.436 -1.712 40.926 1.00 69.62 683 ALA A C 1
ATOM 5632 O O . ALA A 1 683 ? 0.453 -1.178 40.413 1.00 69.62 683 ALA A O 1
ATOM 5633 N N . LYS A 1 684 ? 1.438 -2.107 42.207 1.00 76.31 684 LYS A N 1
ATOM 5634 C CA . LYS A 1 684 ? 0.278 -1.945 43.098 1.00 76.31 684 LYS A CA 1
ATOM 5635 C C . LYS A 1 684 ? -0.082 -0.481 43.300 1.00 76.31 684 LYS A C 1
ATOM 5637 O O . LYS A 1 684 ? -1.262 -0.150 43.336 1.00 76.31 684 LYS A O 1
ATOM 5642 N N . LEU A 1 685 ? 0.917 0.398 43.387 1.00 79.81 685 LEU A N 1
ATOM 5643 C CA . LEU A 1 685 ? 0.681 1.837 43.450 1.00 79.81 685 LEU A CA 1
ATOM 5644 C C . LEU A 1 685 ? -0.037 2.343 42.187 1.00 79.81 685 LEU A C 1
ATOM 5646 O O . LEU A 1 685 ? -0.984 3.114 42.311 1.00 79.81 685 LEU A O 1
ATOM 5650 N N . ALA A 1 686 ? 0.357 1.889 40.991 1.00 76.44 686 ALA A N 1
ATOM 5651 C CA . ALA A 1 686 ? -0.302 2.276 39.739 1.00 76.44 686 ALA A CA 1
ATOM 5652 C C . ALA A 1 686 ? -1.767 1.819 39.681 1.00 76.44 686 ALA A C 1
ATOM 5654 O O . ALA A 1 686 ? -2.632 2.593 39.270 1.00 76.44 686 ALA A O 1
ATOM 5655 N N . ASP A 1 687 ? -2.053 0.593 40.123 1.00 78.31 687 ASP A N 1
ATOM 5656 C CA . ASP A 1 687 ? -3.418 0.062 40.187 1.00 78.31 687 ASP A CA 1
ATOM 5657 C C . ASP A 1 687 ? -4.275 0.806 41.213 1.00 78.31 687 ASP A C 1
ATOM 5659 O O . ASP A 1 687 ? -5.382 1.230 40.893 1.00 78.31 687 ASP A O 1
ATOM 5663 N N . VAL A 1 688 ? -3.746 1.059 42.415 1.00 80.19 688 VAL A N 1
ATOM 5664 C CA . VAL A 1 688 ? -4.451 1.829 43.452 1.00 80.19 688 VAL A CA 1
ATOM 5665 C C . VAL A 1 688 ? -4.738 3.255 42.975 1.00 80.19 688 VAL A C 1
ATOM 5667 O O . VAL A 1 688 ? -5.847 3.750 43.177 1.00 80.19 688 VAL A O 1
ATOM 5670 N N . LEU A 1 689 ? -3.781 3.906 42.305 1.00 78.94 689 LEU A N 1
ATOM 5671 C CA . LEU A 1 689 ? -3.976 5.235 41.720 1.00 78.94 689 LEU A CA 1
ATOM 5672 C C . LEU A 1 689 ? -5.017 5.224 40.596 1.00 78.94 689 LEU A C 1
ATOM 5674 O O . LEU A 1 689 ? -5.784 6.177 40.489 1.00 78.94 689 LEU A O 1
ATOM 5678 N N . TYR A 1 690 ? -5.059 4.169 39.776 1.00 80.50 690 TYR A N 1
ATOM 5679 C CA . TYR A 1 690 ? -6.022 4.043 38.683 1.00 80.50 690 TYR A CA 1
ATOM 5680 C C . TYR A 1 690 ? -7.442 3.764 39.185 1.00 80.50 690 TYR A C 1
ATOM 5682 O O . TYR A 1 690 ? -8.377 4.486 38.836 1.00 80.50 690 TYR A O 1
ATOM 5690 N N . ASP A 1 691 ? -7.595 2.755 40.041 1.00 78.56 691 ASP A N 1
ATOM 5691 C CA . ASP A 1 691 ? -8.891 2.268 40.517 1.00 78.56 691 ASP A CA 1
ATOM 5692 C C . ASP A 1 691 ? -9.543 3.235 41.509 1.00 78.56 691 ASP A C 1
ATOM 5694 O O . ASP A 1 691 ? -10.768 3.358 41.554 1.00 78.56 691 ASP A O 1
ATOM 5698 N N . LYS A 1 692 ? -8.732 3.945 42.306 1.00 79.75 692 LYS A N 1
ATOM 5699 C CA . LYS A 1 692 ? -9.209 4.835 43.374 1.00 79.75 692 LYS A CA 1
ATOM 5700 C C . LYS A 1 692 ? -8.942 6.317 43.110 1.00 79.75 692 LYS A C 1
ATOM 5702 O O . LYS A 1 692 ? -9.044 7.119 44.038 1.00 79.75 692 LYS A O 1
ATOM 5707 N N . TRP A 1 693 ? -8.667 6.701 41.858 1.00 76.75 693 TRP A N 1
ATOM 5708 C CA . TRP A 1 693 ? -8.327 8.076 41.456 1.00 76.75 693 TRP A CA 1
ATOM 5709 C C . TRP A 1 693 ? -9.252 9.141 42.072 1.00 76.75 693 TRP A C 1
ATOM 5711 O O . TRP A 1 693 ? -8.793 10.085 42.712 1.00 76.75 693 TRP A O 1
ATOM 5721 N N . TYR A 1 694 ? -10.571 8.961 41.936 1.00 74.69 694 TYR A N 1
ATOM 5722 C CA . TYR A 1 694 ? -11.566 9.918 42.434 1.00 74.69 694 TYR A CA 1
ATOM 5723 C C . TYR A 1 694 ? -11.663 9.976 43.963 1.00 74.69 694 TYR A C 1
ATOM 5725 O O . TYR A 1 694 ? -12.002 11.025 44.502 1.00 74.69 694 TYR A O 1
ATOM 5733 N N . ALA A 1 695 ? -11.358 8.879 44.663 1.00 70.62 695 ALA A N 1
ATOM 5734 C CA . ALA A 1 695 ? -11.381 8.830 46.126 1.00 70.62 695 ALA A CA 1
ATOM 5735 C C . ALA A 1 695 ? -10.131 9.479 46.749 1.00 70.62 695 ALA A C 1
ATOM 5737 O O . ALA A 1 695 ? -10.192 9.990 47.864 1.00 70.62 695 ALA A O 1
ATOM 5738 N N . LEU A 1 696 ? -9.011 9.480 46.020 1.00 71.25 696 LEU A N 1
ATOM 5739 C CA . LEU A 1 696 ? -7.737 10.062 46.450 1.00 71.25 696 LEU A CA 1
ATOM 5740 C C . LEU A 1 696 ? -7.667 11.581 46.228 1.00 71.25 696 LEU A C 1
ATOM 5742 O O . LEU A 1 696 ? -7.010 12.279 46.999 1.00 71.25 696 LEU A O 1
ATOM 5746 N N . LEU A 1 697 ? -8.371 12.098 45.213 1.00 68.56 697 LEU A N 1
ATOM 5747 C CA . LEU A 1 697 ? -8.325 13.509 44.808 1.00 68.56 697 LEU A CA 1
ATOM 5748 C C . LEU A 1 697 ? -8.671 14.511 45.936 1.00 68.56 697 LEU A C 1
ATOM 5750 O O . LEU A 1 697 ? -7.959 15.501 46.062 1.00 68.56 697 LEU A O 1
ATOM 5754 N N . PRO A 1 698 ? -9.702 14.294 46.783 1.00 66.06 698 PRO A N 1
ATOM 5755 C CA . PRO A 1 698 ? -10.011 15.208 47.888 1.00 66.06 698 PRO A CA 1
ATOM 5756 C C . PRO A 1 698 ? -9.052 15.070 49.080 1.00 66.06 698 PRO A C 1
ATOM 5758 O O . PRO A 1 698 ? -9.015 15.949 49.937 1.00 66.06 698 PRO A O 1
ATOM 5761 N N . GLN A 1 699 ? -8.323 13.951 49.171 1.00 67.69 699 GLN A N 1
ATOM 5762 C CA . GLN A 1 699 ? -7.483 13.601 50.322 1.00 67.69 699 GLN A CA 1
ATOM 5763 C C . GLN A 1 699 ? -6.029 14.063 50.160 1.00 67.69 699 GLN A C 1
ATOM 5765 O O . GLN A 1 699 ? -5.346 14.301 51.154 1.00 67.69 699 GLN A O 1
ATOM 5770 N N . LEU A 1 700 ? -5.554 14.190 48.919 1.00 65.81 700 LEU A N 1
ATOM 5771 C CA . LEU A 1 700 ? -4.199 14.621 48.585 1.00 65.81 700 LEU A CA 1
ATOM 5772 C C . LEU A 1 700 ? -4.244 15.996 47.918 1.00 65.81 700 LEU A C 1
ATOM 5774 O O . LEU A 1 700 ? -4.944 16.197 46.931 1.00 65.81 700 LEU A O 1
ATOM 5778 N N . GLY A 1 701 ? -3.458 16.950 48.419 1.00 66.62 701 GLY A N 1
ATOM 5779 C CA . GLY A 1 701 ? -3.287 18.233 47.731 1.00 66.62 701 GLY A CA 1
ATOM 5780 C C . GLY A 1 701 ? -2.648 18.049 46.346 1.00 66.62 701 GLY A C 1
ATOM 5781 O O . GLY A 1 701 ? -1.871 17.116 46.139 1.00 66.62 701 GLY A O 1
ATOM 5782 N N . GLY A 1 702 ? -2.913 18.968 45.408 1.00 66.75 702 GLY A N 1
ATOM 5783 C CA . GLY A 1 702 ? -2.459 18.850 44.011 1.00 66.75 702 GLY A CA 1
ATOM 5784 C C . GLY A 1 702 ? -0.955 18.582 43.838 1.00 66.75 702 GLY A C 1
ATOM 5785 O O . GLY A 1 702 ? -0.569 17.813 42.964 1.00 66.75 702 GLY A O 1
ATOM 5786 N N . GLN A 1 703 ? -0.110 19.134 44.716 1.00 66.88 703 GLN A N 1
ATOM 5787 C CA . GLN A 1 703 ? 1.342 18.917 44.689 1.00 66.88 703 GLN A CA 1
ATOM 5788 C C . GLN A 1 703 ? 1.757 17.513 45.169 1.00 66.88 703 GLN A C 1
ATOM 5790 O O . GLN A 1 703 ? 2.622 16.890 44.564 1.00 66.88 703 GLN A O 1
ATOM 5795 N N . GLN A 1 704 ? 1.104 16.973 46.205 1.00 72.88 704 GLN A N 1
ATOM 5796 C CA . GLN A 1 704 ? 1.373 15.606 46.678 1.00 72.88 704 GLN A CA 1
ATOM 5797 C C . GLN A 1 704 ? 0.932 14.560 45.649 1.00 72.88 704 GLN A C 1
ATOM 5799 O O . GLN A 1 704 ? 1.560 13.512 45.521 1.00 72.88 704 GLN A O 1
ATOM 5804 N N . MET A 1 705 ? -0.126 14.855 44.890 1.00 76.12 705 MET A N 1
ATOM 5805 C CA . MET A 1 705 ? -0.601 13.976 43.826 1.00 76.12 705 MET A CA 1
ATOM 5806 C C . MET A 1 705 ? 0.404 13.865 42.673 1.00 76.12 705 MET A C 1
ATOM 5808 O O . MET A 1 705 ? 0.629 12.773 42.149 1.00 76.12 705 MET A O 1
ATOM 5812 N N . GLU A 1 706 ? 1.030 14.982 42.292 1.00 77.31 706 GLU A N 1
ATOM 5813 C CA . GLU A 1 706 ? 2.082 14.983 41.277 1.00 77.31 706 GLU A CA 1
ATOM 5814 C C . GLU A 1 706 ? 3.288 14.142 41.714 1.00 77.31 706 GLU A C 1
ATOM 5816 O O . GLU A 1 706 ? 3.743 13.294 40.946 1.00 77.31 706 GLU A O 1
ATOM 5821 N N . ASP A 1 707 ? 3.773 14.332 42.942 1.00 77.69 707 ASP A N 1
ATOM 5822 C CA . ASP A 1 707 ? 4.951 13.623 43.455 1.00 77.69 707 ASP A CA 1
ATOM 5823 C C . ASP A 1 707 ? 4.746 12.097 43.467 1.00 77.69 707 ASP A C 1
ATOM 5825 O O . ASP A 1 707 ? 5.635 11.329 43.073 1.00 77.69 707 ASP A O 1
ATOM 5829 N N . VAL A 1 708 ? 3.546 11.650 43.855 1.00 78.38 708 VAL A N 1
ATOM 5830 C CA . VAL A 1 708 ? 3.168 10.229 43.873 1.00 78.38 708 VAL A CA 1
ATOM 5831 C C . VAL A 1 708 ? 3.061 9.666 42.452 1.00 78.38 708 VAL A C 1
ATOM 5833 O O . VAL A 1 708 ? 3.592 8.587 42.174 1.00 78.38 708 VAL A O 1
ATOM 5836 N N . LEU A 1 709 ? 2.441 10.398 41.519 1.00 79.00 709 LEU A N 1
ATOM 5837 C CA . LEU A 1 709 ? 2.345 9.984 40.115 1.00 79.00 709 LEU A CA 1
ATOM 5838 C C . LEU A 1 709 ? 3.705 9.927 39.426 1.00 79.00 709 LEU A C 1
ATOM 5840 O O . LEU A 1 709 ? 3.993 8.969 38.706 1.00 79.00 709 LEU A O 1
ATOM 5844 N N . PHE A 1 710 ? 4.548 10.934 39.649 1.00 81.19 710 PHE A N 1
ATOM 5845 C CA . PHE A 1 710 ? 5.892 10.983 39.093 1.00 81.19 710 PHE A CA 1
ATOM 5846 C C . PHE A 1 710 ? 6.725 9.798 39.586 1.00 81.19 710 PHE A C 1
ATOM 5848 O O . PHE A 1 710 ? 7.351 9.103 38.785 1.00 81.19 710 PHE A O 1
ATOM 5855 N N . SER A 1 711 ? 6.669 9.506 40.887 1.00 80.56 711 SER A N 1
ATOM 5856 C CA . SER A 1 711 ? 7.369 8.365 41.490 1.00 80.56 711 SER A CA 1
ATOM 5857 C C . SER A 1 711 ? 6.856 7.024 40.955 1.00 80.56 711 SER A C 1
ATOM 5859 O O . SER A 1 711 ? 7.650 6.147 40.605 1.00 80.56 711 SER A O 1
ATOM 5861 N N . CYS A 1 712 ? 5.536 6.879 40.814 1.00 82.62 712 CYS A N 1
ATOM 5862 C CA . CYS A 1 712 ? 4.905 5.697 40.233 1.00 82.62 712 CYS A CA 1
ATOM 5863 C C . CYS A 1 712 ? 5.334 5.475 38.771 1.00 82.62 712 CYS A C 1
ATOM 5865 O O . CYS A 1 712 ? 5.731 4.369 38.400 1.00 82.62 712 CYS A O 1
ATOM 5867 N N . MET A 1 713 ? 5.329 6.530 37.953 1.00 82.62 713 MET A N 1
ATOM 5868 C CA . MET A 1 713 ? 5.767 6.498 36.555 1.00 82.62 713 MET A CA 1
ATOM 5869 C C . MET A 1 713 ? 7.233 6.088 36.422 1.00 82.62 713 MET A C 1
ATOM 5871 O O . MET A 1 713 ? 7.550 5.144 35.697 1.00 82.62 713 MET A O 1
ATOM 5875 N N . MET A 1 714 ? 8.120 6.757 37.162 1.00 82.00 714 MET A N 1
ATOM 5876 C CA . MET A 1 714 ? 9.555 6.470 37.174 1.00 82.00 714 MET A CA 1
ATOM 5877 C C . MET A 1 714 ? 9.841 5.011 37.526 1.00 82.00 714 MET A C 1
ATOM 5879 O O . MET A 1 714 ? 10.660 4.350 36.880 1.00 82.00 714 MET A O 1
ATOM 5883 N N . ASN A 1 715 ? 9.161 4.496 38.548 1.00 79.75 715 ASN A N 1
ATOM 5884 C CA . ASN A 1 715 ? 9.381 3.141 39.015 1.00 79.75 715 ASN A CA 1
ATOM 5885 C C . ASN A 1 715 ? 8.826 2.092 38.042 1.00 79.75 715 ASN A C 1
ATOM 5887 O O . ASN A 1 715 ? 9.549 1.149 37.726 1.00 79.75 715 ASN A O 1
ATOM 5891 N N . ASN A 1 716 ? 7.612 2.252 37.508 1.00 82.81 716 ASN A N 1
ATOM 5892 C CA . ASN A 1 716 ? 7.070 1.311 36.515 1.00 82.81 716 ASN A CA 1
ATOM 5893 C C . ASN A 1 716 ? 7.901 1.297 35.222 1.00 82.81 716 ASN A C 1
ATOM 5895 O O . ASN A 1 716 ? 8.158 0.236 34.648 1.00 82.81 716 ASN A O 1
ATOM 5899 N N . TRP A 1 717 ? 8.426 2.458 34.818 1.00 85.38 717 TRP A N 1
ATOM 5900 C CA . TRP A 1 717 ? 9.337 2.567 33.682 1.00 85.38 717 TRP A CA 1
ATOM 5901 C C . TRP A 1 717 ? 10.634 1.779 33.908 1.00 85.38 717 TRP A C 1
ATOM 5903 O O . TRP A 1 717 ? 11.019 0.961 33.063 1.00 85.38 717 TRP A O 1
ATOM 5913 N N . ARG A 1 718 ? 11.275 1.934 35.076 1.00 82.50 718 ARG A N 1
ATOM 5914 C CA . ARG A 1 718 ? 12.489 1.176 35.442 1.00 82.50 718 ARG A CA 1
ATOM 5915 C C . ARG A 1 718 ? 12.276 -0.339 35.422 1.00 82.50 718 ARG A C 1
ATOM 5917 O O . ARG A 1 718 ? 13.181 -1.068 35.023 1.00 82.50 718 ARG A O 1
ATOM 5924 N N . HIS A 1 719 ? 11.081 -0.803 35.785 1.00 79.12 719 HIS A N 1
ATOM 5925 C CA . HIS A 1 719 ? 10.726 -2.227 35.803 1.00 79.12 719 HIS A CA 1
ATOM 5926 C C . HIS A 1 719 ? 10.193 -2.761 34.459 1.00 79.12 719 HIS A C 1
ATOM 5928 O O . HIS A 1 719 ? 9.954 -3.958 34.336 1.00 79.12 719 HIS A O 1
ATOM 5934 N N . ASN A 1 720 ? 10.102 -1.915 33.423 1.00 73.69 720 ASN A N 1
ATOM 5935 C CA . ASN A 1 720 ? 9.598 -2.267 32.088 1.00 73.69 720 ASN A CA 1
ATOM 5936 C C . ASN A 1 720 ? 8.145 -2.775 32.058 1.00 73.69 720 ASN A C 1
ATOM 5938 O O . ASN A 1 720 ? 7.800 -3.611 31.223 1.00 73.69 720 ASN A O 1
ATOM 5942 N N . ASP A 1 721 ? 7.301 -2.288 32.964 1.00 77.88 721 ASP A N 1
ATOM 5943 C CA . ASP A 1 721 ? 5.901 -2.701 33.044 1.00 77.88 721 ASP A CA 1
ATOM 5944 C C . ASP A 1 721 ? 5.024 -1.862 32.097 1.00 77.88 721 ASP A C 1
ATOM 5946 O O . ASP A 1 721 ? 4.382 -0.883 32.485 1.00 77.88 721 ASP A O 1
ATOM 5950 N N . GLU A 1 722 ? 5.040 -2.223 30.810 1.00 72.88 722 GLU A N 1
ATOM 5951 C CA . GLU A 1 722 ? 4.323 -1.498 29.750 1.00 72.88 722 GLU A CA 1
ATOM 5952 C C . GLU A 1 722 ? 2.803 -1.441 29.982 1.00 72.88 722 GLU A C 1
ATOM 5954 O O . GLU A 1 722 ? 2.160 -0.455 29.615 1.00 72.88 722 GLU A O 1
ATOM 5959 N N . ALA A 1 723 ? 2.225 -2.458 30.633 1.00 73.06 723 ALA A N 1
ATOM 5960 C CA . ALA A 1 723 ? 0.792 -2.515 30.912 1.00 73.06 723 ALA A CA 1
ATOM 5961 C C . ALA A 1 723 ? 0.364 -1.425 31.905 1.00 73.06 723 ALA A C 1
ATOM 5963 O O . ALA A 1 723 ? -0.666 -0.777 31.702 1.00 73.06 723 ALA A O 1
ATOM 5964 N N . HIS A 1 724 ? 1.161 -1.191 32.950 1.00 77.75 724 HIS A N 1
ATOM 5965 C CA . HIS A 1 724 ? 0.885 -0.152 33.943 1.00 77.75 724 HIS A CA 1
ATOM 5966 C C . HIS A 1 724 ? 1.315 1.236 33.464 1.00 77.75 724 HIS A C 1
ATOM 5968 O O . HIS A 1 724 ? 0.602 2.208 33.715 1.00 77.75 724 HIS A O 1
ATOM 5974 N N . LEU A 1 725 ? 2.394 1.344 32.679 1.00 74.75 725 LEU A N 1
ATOM 5975 C CA . LEU A 1 725 ? 2.772 2.604 32.028 1.00 74.75 725 LEU A CA 1
ATOM 5976 C C . LEU A 1 725 ? 1.675 3.129 31.098 1.00 74.75 725 LEU A C 1
ATOM 5978 O O . LEU A 1 725 ? 1.424 4.328 31.095 1.00 74.75 725 LEU A O 1
ATOM 5982 N N . ALA A 1 726 ? 0.967 2.257 30.375 1.00 73.94 726 ALA A N 1
ATOM 5983 C CA . ALA A 1 726 ? -0.144 2.660 29.510 1.00 73.94 726 ALA A CA 1
ATOM 5984 C C . ALA A 1 726 ? -1.343 3.260 30.277 1.00 73.94 726 ALA A C 1
ATOM 5986 O O . ALA A 1 726 ? -2.120 4.029 29.706 1.00 73.94 726 ALA A O 1
ATOM 5987 N N . LYS A 1 727 ? -1.503 2.947 31.572 1.00 75.62 727 LYS A N 1
ATOM 5988 C CA . LYS A 1 727 ? -2.579 3.498 32.417 1.00 75.62 727 LYS A CA 1
ATOM 5989 C C . LYS A 1 727 ? -2.296 4.944 32.856 1.00 75.62 727 LYS A C 1
ATOM 5991 O O . LYS A 1 727 ? -3.234 5.721 33.036 1.00 75.62 727 LYS A O 1
ATOM 5996 N N . LEU A 1 728 ? -1.023 5.329 32.988 1.00 71.25 728 LEU A N 1
ATOM 5997 C CA . LEU A 1 728 ? -0.602 6.619 33.554 1.00 71.25 728 LEU A CA 1
ATOM 5998 C C . LEU A 1 728 ? -0.947 7.850 32.679 1.00 71.25 728 LEU A C 1
ATOM 6000 O O . LEU A 1 728 ? -1.480 8.816 33.233 1.00 71.25 728 LEU A O 1
ATOM 6004 N N . PRO A 1 729 ? -0.774 7.846 31.336 1.00 67.75 729 PRO A N 1
ATOM 6005 C CA . PRO A 1 729 ? -1.219 8.949 30.475 1.00 67.75 729 PRO A CA 1
ATOM 6006 C C . PRO A 1 729 ? -2.728 9.207 30.558 1.00 67.75 729 PRO A C 1
ATOM 6008 O O . PRO A 1 729 ? -3.177 10.351 30.500 1.00 67.75 729 PRO A O 1
ATOM 6011 N N . ARG A 1 730 ? -3.525 8.147 30.746 1.00 71.00 730 ARG A N 1
ATOM 6012 C CA . ARG A 1 730 ? -4.983 8.245 30.877 1.00 71.00 730 ARG A CA 1
ATOM 6013 C C . ARG A 1 730 ? -5.395 8.866 32.213 1.00 71.00 730 ARG A C 1
ATOM 6015 O O . ARG A 1 730 ? -6.303 9.693 32.240 1.00 71.00 730 ARG A O 1
ATOM 6022 N N . LEU A 1 731 ? -4.697 8.530 33.301 1.00 67.44 731 LEU A N 1
ATOM 6023 C CA . LEU A 1 731 ? -4.878 9.182 34.606 1.00 67.44 731 LEU A CA 1
ATOM 6024 C C . LEU A 1 731 ? -4.533 10.670 34.555 1.00 67.44 731 LEU A C 1
ATOM 6026 O O . LEU A 1 731 ? -5.215 11.494 35.159 1.00 67.44 731 LEU A O 1
ATOM 6030 N N . MET A 1 732 ? -3.535 11.041 33.758 1.00 64.88 732 MET A N 1
ATOM 6031 C CA . MET A 1 732 ? -3.216 12.442 33.509 1.00 64.88 732 MET A CA 1
ATOM 6032 C C . MET A 1 732 ? -4.254 13.174 32.669 1.00 64.88 732 MET A C 1
ATOM 6034 O O . MET A 1 732 ? -4.516 14.344 32.934 1.00 64.88 732 MET A O 1
ATOM 6038 N N . GLU A 1 733 ? -4.835 12.542 31.649 1.00 67.75 733 GLU A N 1
ATOM 6039 C CA . GLU A 1 733 ? -5.920 13.163 30.884 1.00 67.75 733 GLU A CA 1
ATOM 6040 C C . GLU A 1 733 ? -7.120 13.458 31.793 1.00 67.75 733 GLU A C 1
ATOM 6042 O O . GLU A 1 733 ? -7.730 14.524 31.694 1.00 67.75 733 GLU A O 1
ATOM 6047 N N . LEU A 1 734 ? -7.398 12.556 32.740 1.00 64.69 734 LEU A N 1
ATOM 6048 C CA . LEU A 1 734 ? -8.371 12.782 33.806 1.00 64.69 734 LEU A CA 1
ATOM 6049 C C . LEU A 1 734 ? -7.935 13.933 34.725 1.00 64.69 734 LEU A C 1
ATOM 6051 O O . LEU A 1 734 ? -8.749 14.805 35.010 1.00 64.69 734 LEU A O 1
ATOM 6055 N N . GLY A 1 735 ? -6.659 13.999 35.115 1.00 62.50 735 GLY A N 1
ATOM 6056 C CA . GLY A 1 735 ? -6.091 15.083 35.925 1.00 62.50 735 GLY A CA 1
ATOM 6057 C C . GLY A 1 735 ? -6.092 16.463 35.249 1.00 62.50 735 GLY A C 1
ATOM 6058 O O . GLY A 1 735 ? -6.392 17.458 35.897 1.00 62.50 735 GLY A O 1
ATOM 6059 N N . ARG A 1 736 ? -5.845 16.553 33.932 1.00 65.44 736 ARG A N 1
ATOM 6060 C CA . ARG A 1 736 ? -5.876 17.812 33.152 1.00 65.44 736 ARG A CA 1
ATOM 6061 C C . ARG A 1 736 ? -7.260 18.463 33.104 1.00 65.44 736 ARG A C 1
ATOM 6063 O O . ARG A 1 736 ? -7.354 19.648 32.796 1.00 65.44 736 ARG A O 1
ATOM 6070 N N . ARG A 1 737 ? -8.326 17.713 33.402 1.00 65.88 737 ARG A N 1
ATOM 6071 C CA . ARG A 1 737 ? -9.689 18.254 33.534 1.00 65.88 737 ARG A CA 1
ATOM 6072 C C . ARG A 1 737 ? -9.887 19.046 34.831 1.00 65.88 737 ARG A C 1
ATOM 6074 O O . ARG A 1 737 ? -10.907 19.718 34.957 1.00 65.88 737 ARG A O 1
ATOM 6081 N N . PHE A 1 738 ? -8.920 19.010 35.750 1.00 65.19 738 PHE A N 1
ATOM 6082 C CA . PHE A 1 738 ? -8.943 19.739 37.014 1.00 65.19 738 PHE A CA 1
ATOM 6083 C C . PHE A 1 738 ? -7.918 20.887 36.985 1.00 65.19 738 PHE A C 1
ATOM 6085 O O . PHE A 1 738 ? -6.715 20.644 37.081 1.00 65.19 738 PHE A O 1
ATOM 6092 N N . PRO A 1 739 ? -8.362 22.152 36.857 1.00 60.09 739 PRO A N 1
ATOM 6093 C CA . PRO A 1 739 ? -7.470 23.308 36.715 1.00 60.09 739 PRO A CA 1
ATOM 6094 C C . PRO A 1 739 ? -6.658 23.645 37.980 1.00 60.09 739 PRO A C 1
ATOM 6096 O O . PRO A 1 739 ? -5.761 24.480 37.916 1.00 60.09 739 PRO A O 1
ATOM 6099 N N . GLU A 1 740 ? -6.956 23.005 39.112 1.00 64.44 740 GLU A N 1
ATOM 6100 C CA . GLU A 1 740 ? -6.295 23.206 40.410 1.00 64.44 740 GLU A CA 1
ATOM 6101 C C . GLU A 1 740 ? -4.945 22.470 40.526 1.00 64.44 740 GLU A C 1
ATOM 6103 O O . GLU A 1 740 ? -4.175 22.730 41.451 1.00 64.44 740 GLU A O 1
ATOM 6108 N N . ILE A 1 741 ? -4.628 21.570 39.584 1.00 67.69 741 ILE A N 1
ATOM 6109 C CA . ILE A 1 741 ? -3.377 20.801 39.564 1.00 67.69 741 ILE A CA 1
ATOM 6110 C C . ILE A 1 741 ? -2.376 21.477 38.616 1.00 67.69 741 ILE A C 1
ATOM 6112 O O . ILE A 1 741 ? -2.561 21.505 37.396 1.00 67.69 741 ILE A O 1
ATOM 6116 N N . HIS A 1 742 ? -1.288 22.008 39.175 1.00 69.25 742 HIS A N 1
ATOM 6117 C CA . HIS A 1 742 ? -0.161 22.554 38.419 1.00 69.25 742 HIS A CA 1
ATOM 6118 C C . HIS A 1 742 ? 0.930 21.495 38.255 1.00 69.25 742 HIS A C 1
ATOM 6120 O O . HIS A 1 742 ? 1.573 21.148 39.234 1.00 69.25 742 HIS A O 1
ATOM 6126 N N . TRP A 1 743 ? 1.152 21.022 37.027 1.00 77.31 743 TRP A N 1
ATOM 6127 C CA . TRP A 1 743 ? 2.195 20.039 36.709 1.00 77.31 743 TRP A CA 1
ATOM 6128 C C . TRP A 1 743 ? 3.575 20.695 36.583 1.00 77.31 743 TRP A C 1
ATOM 6130 O O . TRP A 1 743 ? 3.713 21.712 35.898 1.00 77.31 743 TRP A O 1
ATOM 6140 N N . SER A 1 744 ? 4.609 20.092 37.167 1.00 78.88 744 SER A N 1
ATOM 6141 C CA . SER A 1 744 ? 5.992 20.542 37.014 1.00 78.88 744 SER A CA 1
ATOM 6142 C C . SER A 1 744 ? 6.553 20.310 35.606 1.00 78.88 744 SER A C 1
ATOM 6144 O O . SER A 1 744 ? 6.118 19.447 34.828 1.00 78.88 744 SER A O 1
ATOM 6146 N N . ASP A 1 745 ? 7.612 21.059 35.294 1.00 77.94 745 ASP A N 1
ATOM 6147 C CA . ASP A 1 745 ? 8.389 20.889 34.065 1.00 77.94 745 ASP A CA 1
ATOM 6148 C C . ASP A 1 745 ? 9.039 19.495 33.978 1.00 77.94 745 ASP A C 1
ATOM 6150 O O . ASP A 1 745 ? 9.152 18.933 32.888 1.00 77.94 745 ASP A O 1
ATOM 6154 N N . SER A 1 746 ? 9.442 18.911 35.115 1.00 78.81 746 SER A N 1
ATOM 6155 C CA . SER A 1 746 ? 10.054 17.573 35.191 1.00 78.81 746 SER A CA 1
ATOM 6156 C C . SER A 1 746 ? 9.073 16.474 34.792 1.00 78.81 746 SER A C 1
ATOM 6158 O O . SER A 1 746 ? 9.433 15.559 34.049 1.00 78.81 746 SER A O 1
ATOM 6160 N N . PHE A 1 747 ? 7.828 16.590 35.251 1.00 79.19 747 PHE A N 1
ATOM 6161 C CA . PHE A 1 747 ? 6.749 15.675 34.905 1.00 79.19 747 PHE A CA 1
ATOM 6162 C C . PHE A 1 747 ? 6.383 15.791 33.419 1.00 79.19 747 PHE A C 1
ATOM 6164 O O . PHE A 1 747 ? 6.335 14.794 32.698 1.00 79.19 747 PHE A O 1
ATOM 6171 N N . SER A 1 748 ? 6.254 17.024 32.917 1.00 81.56 748 SER A N 1
ATOM 6172 C CA . SER A 1 748 ? 5.992 17.302 31.496 1.00 81.56 748 SER A CA 1
ATOM 6173 C C . SER A 1 748 ? 7.097 16.772 30.570 1.00 81.56 748 SER A C 1
ATOM 6175 O O . SER A 1 748 ? 6.814 16.254 29.488 1.00 81.56 748 SER A O 1
ATOM 6177 N N . LEU A 1 749 ? 8.362 16.866 30.993 1.00 84.00 749 LEU A N 1
ATOM 6178 C CA . LEU A 1 749 ? 9.510 16.335 30.256 1.00 84.00 749 LEU A CA 1
ATOM 6179 C C . LEU A 1 749 ? 9.438 14.812 30.089 1.00 84.00 749 LEU A C 1
ATOM 6181 O O . LEU A 1 749 ? 9.699 14.304 28.999 1.00 84.00 749 LEU A O 1
ATOM 6185 N N . TRP A 1 750 ? 9.087 14.096 31.156 1.00 85.06 750 TRP A N 1
ATOM 6186 C CA . TRP A 1 750 ? 8.969 12.640 31.138 1.00 85.06 750 TRP A CA 1
ATOM 6187 C C . TRP A 1 750 ? 7.814 12.145 30.280 1.00 85.06 750 TRP A C 1
ATOM 6189 O O . TRP A 1 750 ? 7.960 11.145 29.584 1.00 85.06 750 TRP A O 1
ATOM 6199 N N . MET A 1 751 ? 6.703 12.875 30.259 1.00 79.69 751 MET A N 1
ATOM 6200 C CA . MET A 1 751 ? 5.585 12.546 29.379 1.00 79.69 751 MET A CA 1
ATOM 6201 C C . MET A 1 751 ? 5.965 12.650 27.907 1.00 79.69 751 MET A C 1
ATOM 6203 O O . MET A 1 751 ? 5.744 11.711 27.149 1.00 79.69 751 MET A O 1
ATOM 6207 N N . ASN A 1 752 ? 6.645 13.734 27.524 1.00 83.69 752 ASN A N 1
ATOM 6208 C CA . ASN A 1 752 ? 7.169 13.866 26.165 1.00 83.69 752 ASN A CA 1
ATOM 6209 C C . ASN A 1 752 ? 8.141 12.727 25.819 1.00 83.69 752 ASN A C 1
ATOM 6211 O O . ASN A 1 752 ? 8.166 12.263 24.682 1.00 83.69 752 ASN A O 1
ATOM 6215 N N . TRP A 1 753 ? 8.950 12.277 26.786 1.00 87.50 753 TRP A N 1
ATOM 6216 C CA . TRP A 1 753 ? 9.845 11.141 26.593 1.00 87.50 753 TRP A CA 1
ATOM 6217 C C . TRP A 1 753 ? 9.089 9.826 26.373 1.00 87.50 753 TRP A C 1
ATOM 6219 O O . TRP A 1 753 ? 9.443 9.107 25.447 1.00 87.50 753 TRP A O 1
ATOM 6229 N N . LEU A 1 754 ? 8.060 9.518 27.169 1.00 84.62 754 LEU A N 1
ATOM 6230 C CA . LEU A 1 754 ? 7.282 8.282 27.018 1.00 84.62 754 LEU A CA 1
ATOM 6231 C C . LEU A 1 754 ? 6.561 8.213 25.664 1.00 84.62 754 LEU A C 1
ATOM 6233 O O . LEU A 1 754 ? 6.582 7.161 25.026 1.00 84.62 754 LEU A O 1
ATOM 6237 N N . ASP A 1 755 ? 6.006 9.332 25.189 1.00 82.56 755 ASP A N 1
ATOM 6238 C CA . ASP A 1 755 ? 5.390 9.418 23.857 1.00 82.56 755 ASP A CA 1
ATOM 6239 C C . ASP A 1 755 ? 6.424 9.153 22.750 1.00 82.56 755 ASP A C 1
ATOM 6241 O O . ASP A 1 755 ? 6.205 8.353 21.839 1.00 82.56 755 ASP A O 1
ATOM 6245 N N . ILE A 1 756 ? 7.598 9.784 22.856 1.00 86.31 756 ILE A N 1
ATOM 6246 C CA . ILE A 1 756 ? 8.714 9.556 21.931 1.00 86.31 756 ILE A CA 1
ATOM 6247 C C . ILE A 1 756 ? 9.182 8.096 21.999 1.00 86.31 756 ILE A C 1
ATOM 6249 O O . ILE A 1 756 ? 9.414 7.478 20.966 1.00 86.31 756 ILE A O 1
ATOM 6253 N N . GLU A 1 757 ? 9.316 7.526 23.193 1.00 85.75 757 GLU A N 1
ATOM 6254 C CA . GLU A 1 757 ? 9.774 6.156 23.417 1.00 85.75 757 GLU A CA 1
ATOM 6255 C C . GLU A 1 757 ? 8.822 5.115 22.813 1.00 85.75 757 GLU A C 1
ATOM 6257 O O . GLU A 1 757 ? 9.292 4.137 22.223 1.00 85.75 757 GLU A O 1
ATOM 6262 N N . TYR A 1 758 ? 7.511 5.340 22.921 1.00 83.50 758 TYR A N 1
ATOM 6263 C CA . TYR A 1 758 ? 6.486 4.506 22.298 1.00 83.50 758 TYR A CA 1
ATOM 6264 C C . TYR A 1 758 ? 6.597 4.522 20.767 1.00 83.50 758 TYR A C 1
ATOM 6266 O O . TYR A 1 758 ? 6.647 3.468 20.131 1.00 83.50 758 TYR A O 1
ATOM 6274 N N . GLU A 1 759 ? 6.716 5.709 20.173 1.00 82.69 759 GLU A N 1
ATOM 6275 C CA . GLU A 1 759 ? 6.865 5.883 18.723 1.00 82.69 759 GLU A CA 1
ATOM 6276 C C . GLU A 1 759 ? 8.196 5.313 18.195 1.00 82.69 759 GLU A C 1
ATOM 6278 O O . GLU A 1 759 ? 8.252 4.712 17.122 1.00 82.69 759 GLU A O 1
ATOM 6283 N N . LEU A 1 760 ? 9.280 5.418 18.972 1.00 83.44 760 LEU A N 1
ATOM 6284 C CA . LEU A 1 760 ? 10.589 4.842 18.633 1.00 83.44 760 LEU A CA 1
ATOM 6285 C C . LEU A 1 760 ? 10.601 3.305 18.626 1.00 83.44 760 LEU A C 1
ATOM 6287 O O . LEU A 1 760 ? 11.528 2.710 18.072 1.00 83.44 760 LEU A O 1
ATOM 6291 N N . ASN A 1 761 ? 9.607 2.661 19.242 1.00 79.44 761 ASN A N 1
ATOM 6292 C CA . ASN A 1 761 ? 9.446 1.209 19.219 1.00 79.44 761 ASN A CA 1
ATOM 6293 C C . ASN A 1 761 ? 8.666 0.710 17.986 1.00 79.44 761 ASN A C 1
ATOM 6295 O O . ASN A 1 761 ? 8.580 -0.503 17.781 1.00 79.44 761 ASN A O 1
ATOM 6299 N N . GLN A 1 762 ? 8.119 1.604 17.153 1.00 78.56 762 GLN A N 1
ATOM 6300 C CA . GLN A 1 762 ? 7.376 1.225 15.950 1.00 78.56 762 GLN A CA 1
ATOM 6301 C C . GLN A 1 762 ? 8.309 0.740 14.817 1.00 78.56 762 GLN A C 1
ATOM 6303 O O . GLN A 1 762 ? 9.446 1.206 14.705 1.00 78.56 762 GLN A O 1
ATOM 6308 N N . PRO A 1 763 ? 7.849 -0.150 13.906 1.00 67.62 763 PRO A N 1
ATOM 6309 C CA . PRO A 1 763 ? 8.666 -0.665 12.795 1.00 67.62 763 PRO A CA 1
ATOM 6310 C C . PRO A 1 763 ? 9.149 0.411 11.810 1.00 67.62 763 PRO A C 1
ATOM 6312 O O . PRO A 1 763 ? 10.153 0.231 11.120 1.00 67.62 763 PRO A O 1
ATOM 6315 N N . LYS A 1 764 ? 8.407 1.518 11.709 1.00 72.75 764 LYS A N 1
ATOM 6316 C CA . LYS A 1 764 ? 8.766 2.708 10.937 1.00 72.75 764 LYS A CA 1
ATOM 6317 C C . LYS A 1 764 ? 8.664 3.909 11.862 1.00 72.75 764 LYS A C 1
ATOM 6319 O O . LYS A 1 764 ? 7.566 4.274 12.262 1.00 72.75 764 LYS A O 1
ATOM 6324 N N . VAL A 1 765 ? 9.801 4.518 12.172 1.00 80.31 765 VAL A N 1
ATOM 6325 C CA . VAL A 1 765 ? 9.842 5.707 13.023 1.00 80.31 765 VAL A CA 1
ATOM 6326 C C . VAL A 1 765 ? 9.503 6.940 12.191 1.00 80.31 765 VAL A C 1
ATOM 6328 O O . VAL A 1 765 ? 10.153 7.208 11.177 1.00 80.31 765 VAL A O 1
ATOM 6331 N N . ASP A 1 766 ? 8.491 7.692 12.622 1.00 79.50 766 ASP A N 1
ATOM 6332 C CA . ASP A 1 766 ? 8.084 8.931 11.961 1.00 79.50 766 ASP A CA 1
ATOM 6333 C C . ASP A 1 766 ? 9.153 10.032 12.105 1.00 79.50 766 ASP A C 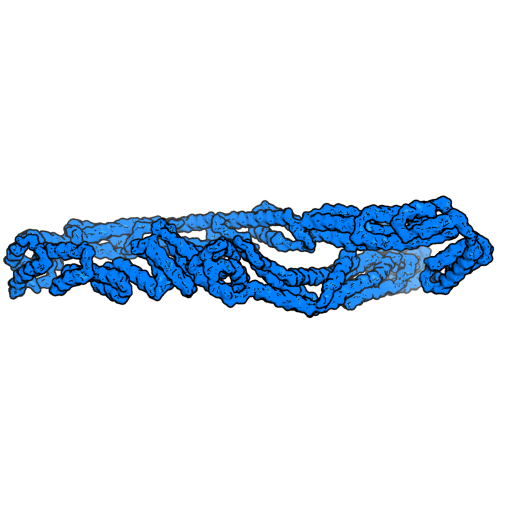1
ATOM 6335 O O . ASP A 1 766 ? 9.813 10.201 13.136 1.00 79.50 766 ASP A O 1
ATOM 6339 N N . LYS A 1 767 ? 9.280 10.854 11.063 1.00 81.50 767 LYS A N 1
ATOM 6340 C CA . LYS A 1 767 ? 10.141 12.036 11.029 1.00 81.50 767 LYS A CA 1
ATOM 6341 C C . LYS A 1 767 ? 9.783 13.027 12.143 1.00 81.50 767 LYS A C 1
ATOM 6343 O O . LYS A 1 767 ? 10.682 13.673 12.686 1.00 81.50 767 LYS A O 1
ATOM 6348 N N . ASN A 1 768 ? 8.501 13.141 12.508 1.00 83.75 768 ASN A N 1
ATOM 6349 C CA . ASN A 1 768 ? 8.073 14.013 13.606 1.00 83.75 768 ASN A CA 1
ATOM 6350 C C . ASN A 1 768 ? 8.540 13.491 14.967 1.00 83.75 768 ASN A C 1
ATOM 6352 O O . ASN A 1 768 ? 9.009 14.291 15.775 1.00 83.75 768 ASN A O 1
ATOM 6356 N N . CYS A 1 769 ? 8.492 12.173 15.191 1.00 88.31 769 CYS A N 1
ATOM 6357 C CA . CYS A 1 769 ? 9.043 11.537 16.390 1.00 88.31 769 CYS A CA 1
ATOM 6358 C C . CYS A 1 769 ? 10.549 11.818 16.512 1.00 88.31 769 CYS A C 1
ATOM 6360 O O . CYS A 1 769 ? 11.006 12.318 17.540 1.00 88.31 769 CYS A O 1
ATOM 6362 N N . LEU A 1 770 ? 11.319 11.617 15.434 1.00 85.44 770 LEU A N 1
ATOM 6363 C CA . LEU A 1 770 ? 12.753 11.937 15.425 1.00 85.44 770 LEU A CA 1
ATOM 6364 C C . LEU A 1 770 ? 13.013 13.430 15.656 1.00 85.44 770 LEU A C 1
ATOM 6366 O O . LEU A 1 770 ? 13.925 13.787 16.398 1.00 85.44 770 LEU A O 1
ATOM 6370 N N . SER A 1 771 ? 12.201 14.318 15.078 1.00 83.50 771 SER A N 1
ATOM 6371 C CA . SER A 1 771 ? 12.295 15.758 15.340 1.00 83.50 771 SER A CA 1
ATOM 6372 C C . SER A 1 771 ? 11.991 16.100 16.803 1.00 83.50 771 SER A C 1
ATOM 6374 O O . SER A 1 771 ? 12.682 16.935 17.388 1.00 83.50 771 SER A O 1
ATOM 6376 N N . ALA A 1 772 ? 10.999 15.450 17.414 1.00 85.69 772 ALA A N 1
ATOM 6377 C CA . ALA A 1 772 ? 10.673 15.609 18.827 1.00 85.69 772 ALA A CA 1
ATOM 6378 C C . ALA A 1 772 ? 11.814 15.104 19.724 1.00 85.69 772 ALA A C 1
ATOM 6380 O O . ALA A 1 772 ? 12.227 15.824 20.630 1.00 85.69 772 ALA A O 1
ATOM 6381 N N . LEU A 1 773 ? 12.406 13.946 19.407 1.00 87.62 773 LEU A N 1
ATOM 6382 C CA . LEU A 1 773 ? 13.594 13.415 20.082 1.00 87.62 773 LEU A CA 1
ATOM 6383 C C . LEU A 1 773 ? 14.777 14.386 19.986 1.00 87.62 773 LEU A C 1
ATOM 6385 O O . LEU A 1 773 ? 15.429 14.669 20.988 1.00 87.62 773 LEU A O 1
ATOM 6389 N N . ILE A 1 774 ? 15.034 14.947 18.802 1.00 83.94 774 ILE A N 1
ATOM 6390 C CA . ILE A 1 774 ? 16.082 15.956 18.597 1.00 83.94 774 ILE A CA 1
ATOM 6391 C C . ILE A 1 774 ? 15.807 17.199 19.447 1.00 83.94 774 ILE A C 1
ATOM 6393 O O . ILE A 1 774 ? 16.703 17.672 20.138 1.00 83.94 774 ILE A O 1
ATOM 6397 N N . LYS A 1 775 ? 14.574 17.719 19.451 1.00 82.06 775 LYS A N 1
ATOM 6398 C CA . LYS A 1 775 ? 14.200 18.871 20.288 1.00 82.06 775 LYS A CA 1
ATOM 6399 C C . LYS A 1 775 ? 14.330 18.571 21.780 1.00 82.06 775 LYS A C 1
ATOM 6401 O O . LYS A 1 775 ? 14.646 19.474 22.544 1.00 82.06 775 LYS A O 1
ATOM 6406 N N . LEU A 1 776 ? 14.079 17.333 22.195 1.00 83.44 776 LEU A N 1
ATOM 6407 C CA . LEU A 1 776 ? 14.128 16.937 23.598 1.00 83.44 776 LEU A CA 1
ATOM 6408 C C . LEU A 1 776 ? 15.569 16.711 24.088 1.00 83.44 776 LEU A C 1
ATOM 6410 O O . LEU A 1 776 ? 15.906 17.075 25.212 1.00 83.44 776 LEU A O 1
ATOM 6414 N N . VAL A 1 777 ? 16.423 16.126 23.243 1.00 79.69 777 VAL A N 1
ATOM 6415 C CA . VAL A 1 777 ? 17.730 15.572 23.645 1.00 79.69 777 VAL A CA 1
ATOM 6416 C C . VAL A 1 777 ? 18.915 16.330 23.045 1.00 79.69 777 VAL A C 1
ATOM 6418 O O . VAL A 1 777 ? 19.961 16.453 23.679 1.00 79.69 777 VAL A O 1
ATOM 6421 N N . LEU A 1 778 ? 18.762 16.853 21.830 1.00 73.38 778 LEU A N 1
ATOM 6422 C CA . LEU A 1 778 ? 19.825 17.425 20.998 1.00 73.38 778 LEU A CA 1
ATOM 6423 C C . LEU A 1 778 ? 19.602 18.926 20.776 1.00 73.38 778 LEU A C 1
ATOM 6425 O O . LEU A 1 778 ? 19.629 19.427 19.651 1.00 73.38 778 LEU A O 1
ATOM 6429 N N . LEU A 1 779 ? 19.362 19.642 21.876 1.00 63.56 779 LEU A N 1
ATOM 6430 C CA . LEU A 1 779 ? 19.236 21.096 21.879 1.00 63.56 779 LEU A CA 1
ATOM 6431 C C . LEU A 1 779 ? 20.566 21.774 21.517 1.00 63.56 779 LEU A C 1
ATOM 6433 O O . LEU A 1 779 ? 21.648 21.242 21.767 1.00 63.56 779 LEU A O 1
ATOM 6437 N N . ASP A 1 780 ? 20.448 22.965 20.929 1.00 55.44 780 ASP A N 1
ATOM 6438 C CA . ASP A 1 780 ? 21.529 23.754 20.337 1.00 55.44 780 ASP A CA 1
ATOM 6439 C C . ASP A 1 780 ? 22.784 23.870 21.232 1.00 55.44 780 ASP A C 1
ATOM 6441 O O . ASP A 1 780 ? 22.702 23.858 22.466 1.00 55.44 780 ASP A O 1
ATOM 6445 N N . LYS A 1 781 ? 23.957 23.955 20.590 1.00 51.66 781 LYS A N 1
ATOM 6446 C CA . LYS A 1 781 ? 25.298 23.725 21.172 1.00 51.66 781 LYS A CA 1
ATOM 6447 C C . LYS A 1 781 ? 25.450 24.241 22.617 1.00 51.66 781 LYS A C 1
ATOM 6449 O O . LYS A 1 781 ? 25.580 25.441 22.844 1.00 51.66 781 LYS A O 1
ATOM 6454 N N . GLY A 1 782 ? 25.551 23.323 23.587 1.00 53.94 782 GLY A N 1
ATOM 6455 C CA . GLY A 1 782 ? 26.096 23.616 24.923 1.00 53.94 782 GLY A CA 1
ATOM 6456 C C . GLY A 1 782 ? 25.138 23.555 26.119 1.00 53.94 782 GLY A C 1
ATOM 6457 O O . GLY A 1 782 ? 25.560 23.899 27.224 1.00 53.94 782 GLY A O 1
ATOM 6458 N N . ARG A 1 783 ? 23.885 23.100 25.972 1.00 59.12 783 ARG A N 1
ATOM 6459 C CA . ARG A 1 783 ? 23.039 22.779 27.140 1.00 59.12 783 ARG A CA 1
ATOM 6460 C C . ARG A 1 783 ? 23.313 21.359 27.650 1.00 59.12 783 ARG A C 1
ATOM 6462 O O . ARG A 1 783 ? 23.429 20.423 26.865 1.00 59.12 783 ARG A O 1
ATOM 6469 N N . LYS A 1 784 ? 23.422 21.203 28.976 1.00 67.06 784 LYS A N 1
ATOM 6470 C CA . LYS A 1 784 ? 23.523 19.887 29.629 1.00 67.06 784 LYS A CA 1
ATOM 6471 C C . LYS A 1 784 ? 22.226 19.111 29.393 1.00 67.06 784 LYS A C 1
ATOM 6473 O O . LYS A 1 784 ? 21.150 19.667 29.609 1.00 67.06 784 LYS A O 1
ATOM 6478 N N . LEU A 1 785 ? 22.338 17.843 28.994 1.00 76.38 785 LEU A N 1
ATOM 6479 C CA . LEU A 1 785 ? 21.198 16.925 28.956 1.00 76.38 785 LEU A CA 1
ATOM 6480 C C . LEU A 1 785 ? 20.563 16.872 30.347 1.00 76.38 785 LEU A C 1
ATOM 6482 O O . LEU A 1 785 ? 21.286 16.730 31.341 1.00 76.38 785 LEU A O 1
ATOM 6486 N N . ASN A 1 786 ? 19.235 16.990 30.406 1.00 80.31 786 ASN A N 1
ATOM 6487 C CA . ASN A 1 786 ? 18.508 16.863 31.662 1.00 80.31 786 ASN A CA 1
ATOM 6488 C C . ASN A 1 786 ? 18.840 15.501 32.293 1.00 80.31 786 ASN A C 1
ATOM 6490 O O . ASN A 1 786 ? 18.752 14.469 31.626 1.00 80.31 786 ASN A O 1
ATOM 6494 N N . GLU A 1 787 ? 19.264 15.498 33.558 1.00 80.19 787 GLU A N 1
ATOM 6495 C CA . GLU A 1 787 ? 19.730 14.283 34.237 1.00 80.19 787 GLU A CA 1
ATOM 6496 C C . GLU A 1 787 ? 18.657 13.194 34.282 1.00 80.19 787 GLU A C 1
ATOM 6498 O O . GLU A 1 787 ? 18.994 12.014 34.192 1.00 80.19 787 GLU A O 1
ATOM 6503 N N . LEU A 1 788 ? 17.382 13.592 34.301 1.00 82.38 788 LEU A N 1
ATOM 6504 C CA . LEU A 1 788 ? 16.231 12.696 34.281 1.00 82.38 788 LEU A CA 1
ATOM 6505 C C . LEU A 1 788 ? 16.138 11.836 33.008 1.00 82.38 788 LEU A C 1
ATOM 6507 O O . LEU A 1 788 ? 15.643 10.719 33.077 1.00 82.38 788 LEU A O 1
ATOM 6511 N N . LEU A 1 789 ? 16.645 12.308 31.863 1.00 84.81 789 LEU A N 1
ATOM 6512 C CA . LEU A 1 789 ? 16.554 11.586 30.585 1.00 84.81 789 LEU A CA 1
ATOM 6513 C C . LEU A 1 789 ? 17.745 10.660 30.311 1.00 84.81 789 LEU A C 1
ATOM 6515 O O . LEU A 1 789 ? 17.725 9.911 29.336 1.00 84.81 789 LEU A O 1
ATOM 6519 N N . ARG A 1 790 ? 18.794 10.675 31.144 1.00 83.25 790 ARG A N 1
ATOM 6520 C CA . ARG A 1 790 ? 20.009 9.887 30.872 1.00 83.25 790 ARG A CA 1
ATOM 6521 C C . ARG A 1 790 ? 19.788 8.385 30.929 1.00 83.25 790 ARG A C 1
ATOM 6523 O O . ARG A 1 790 ? 20.173 7.688 29.998 1.00 83.25 790 ARG A O 1
ATOM 6530 N N . GLU A 1 791 ? 19.206 7.903 32.024 1.00 83.62 791 GLU A N 1
ATOM 6531 C CA . GLU A 1 791 ? 18.937 6.477 32.232 1.00 83.62 791 GLU A CA 1
ATOM 6532 C C . GLU A 1 791 ? 18.009 5.919 31.127 1.00 83.62 791 GLU A C 1
ATOM 6534 O O . GLU A 1 791 ? 18.350 4.887 30.539 1.00 83.62 791 GLU A O 1
ATOM 6539 N N . PRO A 1 792 ? 16.929 6.625 30.728 1.00 85.69 792 PRO A N 1
ATOM 6540 C CA . PRO A 1 792 ? 16.113 6.224 29.583 1.00 85.69 792 PRO A CA 1
ATOM 6541 C C . PRO A 1 792 ? 16.813 6.177 28.241 1.00 85.69 792 PRO A C 1
ATOM 6543 O O . PRO A 1 792 ? 16.668 5.202 27.497 1.00 85.69 792 PRO A O 1
ATOM 6546 N N . LEU A 1 793 ? 17.611 7.197 27.941 1.00 85.06 793 LEU A N 1
ATOM 6547 C CA . LEU A 1 793 ? 18.369 7.239 26.702 1.00 85.06 793 LEU A CA 1
ATOM 6548 C C . LEU A 1 793 ? 19.393 6.105 26.640 1.00 85.06 793 LEU A C 1
ATOM 6550 O O . LEU A 1 793 ? 19.434 5.391 25.641 1.00 85.06 793 LEU A O 1
ATOM 6554 N N . ASP A 1 794 ? 20.164 5.878 27.708 1.00 84.25 794 ASP A N 1
ATOM 6555 C CA . ASP A 1 794 ? 21.148 4.787 27.766 1.00 84.25 794 ASP A CA 1
ATOM 6556 C C . ASP A 1 794 ? 20.491 3.412 27.549 1.00 84.25 794 ASP A C 1
ATOM 6558 O O . ASP A 1 794 ? 21.016 2.571 26.808 1.00 84.25 794 ASP A O 1
ATOM 6562 N N . ARG A 1 795 ? 19.305 3.190 28.129 1.00 85.56 795 ARG A N 1
ATOM 6563 C CA . ARG A 1 795 ? 18.524 1.967 27.916 1.00 85.56 795 ARG A CA 1
ATOM 6564 C C . ARG A 1 795 ? 18.116 1.796 26.452 1.00 85.56 795 ARG A C 1
ATOM 6566 O O . ARG A 1 795 ? 18.325 0.718 25.891 1.00 85.56 795 ARG A O 1
ATOM 6573 N N . LYS A 1 796 ? 17.557 2.836 25.822 1.00 86.56 796 LYS A N 1
ATOM 6574 C CA . LYS A 1 796 ? 17.116 2.777 24.416 1.00 86.56 796 LYS A CA 1
ATOM 6575 C C . LYS A 1 796 ? 18.264 2.545 23.455 1.00 86.56 796 LYS A C 1
ATOM 6577 O O . LYS A 1 796 ? 18.162 1.705 22.567 1.00 86.56 796 LYS A O 1
ATOM 6582 N N . ILE A 1 797 ? 19.379 3.229 23.671 1.00 85.00 797 ILE A N 1
ATOM 6583 C CA . ILE A 1 797 ? 20.589 3.068 22.864 1.00 85.00 797 ILE A CA 1
ATOM 6584 C C . ILE A 1 797 ? 21.093 1.624 22.948 1.00 85.00 797 ILE A C 1
ATOM 6586 O O . ILE A 1 797 ? 21.422 1.031 21.921 1.00 85.00 797 ILE A O 1
ATOM 6590 N N . THR A 1 798 ? 21.075 1.028 24.144 1.00 83.44 798 THR A N 1
ATOM 6591 C CA . THR A 1 798 ? 21.447 -0.381 24.347 1.00 83.44 798 THR A CA 1
ATOM 6592 C C . THR A 1 798 ? 20.503 -1.330 23.598 1.00 83.44 798 THR A C 1
ATOM 6594 O O . THR A 1 798 ? 20.962 -2.275 22.957 1.00 83.44 798 THR A O 1
ATOM 6597 N N . GLN A 1 799 ? 19.192 -1.068 23.617 1.00 84.69 799 GLN A N 1
ATOM 6598 C CA . GLN A 1 799 ? 18.210 -1.852 22.857 1.00 84.69 799 GLN A CA 1
ATOM 6599 C C . GLN A 1 799 ? 18.436 -1.743 21.342 1.00 84.69 799 GLN A C 1
ATOM 6601 O O . GLN A 1 799 ? 18.448 -2.759 20.649 1.00 84.69 799 GLN A O 1
ATOM 6606 N N . TRP A 1 800 ? 18.662 -0.536 20.816 1.00 86.38 800 TRP A N 1
ATOM 6607 C CA . TRP A 1 800 ? 18.947 -0.342 19.391 1.00 86.38 800 TRP A CA 1
ATOM 6608 C C . TRP A 1 800 ? 20.266 -0.981 18.958 1.00 86.38 800 TRP A C 1
ATOM 6610 O O . TRP A 1 800 ? 20.371 -1.457 17.832 1.00 86.38 800 TRP A O 1
ATOM 6620 N N . GLN A 1 801 ? 21.260 -1.037 19.846 1.00 83.06 801 GLN A N 1
ATOM 6621 C CA . GLN A 1 801 ? 22.521 -1.725 19.581 1.00 83.06 801 GLN A CA 1
ATOM 6622 C C . GLN A 1 801 ? 22.341 -3.247 19.442 1.00 83.06 801 GLN A C 1
ATOM 6624 O O . GLN A 1 801 ? 23.076 -3.876 18.681 1.00 83.06 801 GLN A O 1
ATOM 6629 N N . GLN A 1 802 ? 21.392 -3.839 20.174 1.00 81.94 802 GLN A N 1
ATOM 6630 C CA . GLN A 1 802 ? 21.125 -5.284 20.172 1.00 81.94 802 GLN A CA 1
ATOM 6631 C C . GLN A 1 802 ? 20.148 -5.729 19.073 1.00 81.94 802 GLN A C 1
ATOM 6633 O O . GLN A 1 802 ? 20.108 -6.915 18.751 1.00 81.94 802 GLN A O 1
ATOM 6638 N N . ASN A 1 803 ? 19.363 -4.808 18.504 1.00 80.50 803 ASN A N 1
ATOM 6639 C CA . ASN A 1 803 ? 18.353 -5.113 17.495 1.00 80.50 803 ASN A CA 1
ATOM 6640 C C . ASN A 1 803 ? 18.802 -4.692 16.084 1.00 80.50 803 ASN A C 1
ATOM 6642 O O . ASN A 1 803 ? 18.879 -3.499 15.782 1.00 80.50 803 ASN A O 1
ATOM 6646 N N . ASP A 1 804 ? 19.010 -5.668 15.196 1.00 71.31 804 ASP A N 1
ATOM 6647 C CA . ASP A 1 804 ? 19.441 -5.437 13.810 1.00 71.31 804 ASP A CA 1
ATOM 6648 C C . ASP A 1 804 ? 18.482 -4.525 13.019 1.00 71.31 804 ASP A C 1
ATOM 6650 O O . ASP A 1 804 ? 18.940 -3.743 12.185 1.00 71.31 804 ASP A O 1
ATOM 6654 N N . THR A 1 805 ? 17.168 -4.541 13.295 1.00 74.12 805 THR A N 1
ATOM 6655 C CA . THR A 1 805 ? 16.207 -3.676 12.576 1.00 74.12 805 THR A CA 1
ATOM 6656 C C . THR A 1 805 ? 16.357 -2.200 12.935 1.00 74.12 805 THR A C 1
ATOM 6658 O O . THR A 1 805 ? 16.114 -1.332 12.099 1.00 74.12 805 THR A O 1
ATOM 6661 N N . ASN A 1 806 ? 16.795 -1.909 14.162 1.00 81.50 806 ASN A N 1
ATOM 6662 C CA . ASN A 1 806 ? 16.921 -0.548 14.688 1.00 81.50 806 ASN A CA 1
ATOM 6663 C C . ASN A 1 806 ? 18.375 -0.055 14.663 1.00 81.50 806 ASN A C 1
ATOM 6665 O O . ASN A 1 806 ? 18.684 1.035 15.148 1.00 81.50 806 ASN A O 1
ATOM 6669 N N . TYR A 1 807 ? 19.271 -0.822 14.041 1.00 84.19 807 TYR A N 1
ATOM 6670 C CA . TYR A 1 807 ? 20.693 -0.512 13.989 1.00 84.19 807 TYR A CA 1
ATOM 6671 C C . TYR A 1 807 ? 20.996 0.799 13.239 1.00 84.19 807 TYR A C 1
ATOM 6673 O O . TYR A 1 807 ? 21.941 1.509 13.582 1.00 84.19 807 TYR A O 1
ATOM 6681 N N . LEU A 1 808 ? 20.162 1.184 12.261 1.00 86.44 808 LEU A N 1
ATOM 6682 C CA . LEU A 1 808 ? 20.258 2.487 11.584 1.00 86.44 808 LEU A CA 1
ATOM 6683 C C . LEU A 1 808 ? 19.995 3.661 12.541 1.00 86.44 808 LEU A C 1
ATOM 6685 O O . LEU A 1 808 ? 20.709 4.663 12.492 1.00 86.44 808 LEU A O 1
ATOM 6689 N N . LEU A 1 809 ? 19.001 3.530 13.430 1.00 87.25 809 LEU A N 1
ATOM 6690 C CA . LEU A 1 809 ? 18.690 4.537 14.452 1.00 87.25 809 LEU A CA 1
ATOM 6691 C C . LEU A 1 809 ? 19.825 4.645 15.464 1.00 87.25 809 LEU A C 1
ATOM 6693 O O . LEU A 1 809 ? 20.226 5.754 15.804 1.00 87.25 809 LEU A O 1
ATOM 6697 N N . TYR A 1 810 ? 20.398 3.510 15.878 1.00 87.75 810 TYR A N 1
ATOM 6698 C CA . TYR A 1 810 ? 21.602 3.493 16.707 1.00 87.75 810 TYR A CA 1
ATOM 6699 C C . TYR A 1 810 ? 22.761 4.239 16.033 1.00 87.75 810 TYR A C 1
ATOM 6701 O O . TYR A 1 810 ? 23.391 5.098 16.653 1.00 87.75 810 TYR A O 1
ATOM 6709 N N . ALA A 1 811 ? 23.016 3.958 14.750 1.00 84.50 811 ALA A N 1
ATOM 6710 C CA . ALA A 1 811 ? 24.106 4.576 14.007 1.00 84.50 811 ALA A CA 1
ATOM 6711 C C . ALA A 1 811 ? 23.951 6.094 13.866 1.00 84.50 811 ALA A C 1
ATOM 6713 O O . ALA A 1 811 ? 24.904 6.842 14.098 1.00 84.50 811 ALA A O 1
ATOM 6714 N N . TRP A 1 812 ? 22.740 6.544 13.541 1.00 87.50 812 TRP A N 1
ATOM 6715 C CA . TRP A 1 812 ? 22.392 7.958 13.503 1.00 87.50 812 TRP A CA 1
ATOM 6716 C C . TRP A 1 812 ? 22.504 8.615 14.885 1.00 87.50 812 TRP A C 1
ATOM 6718 O O . TRP A 1 812 ? 23.216 9.610 15.033 1.00 87.50 812 TRP A O 1
ATOM 6728 N N . PHE A 1 813 ? 21.862 8.047 15.911 1.00 86.94 813 PHE A N 1
ATOM 6729 C CA . PHE A 1 813 ? 21.789 8.653 17.239 1.00 86.94 813 PHE A CA 1
ATOM 6730 C C . PHE A 1 813 ? 23.166 8.749 17.894 1.00 86.94 813 PHE A C 1
ATOM 6732 O O . PHE A 1 813 ? 23.493 9.779 18.478 1.00 86.94 813 PHE A O 1
ATOM 6739 N N . LYS A 1 814 ? 24.022 7.727 17.739 1.00 83.12 814 LYS A N 1
ATOM 6740 C CA . LYS A 1 814 ? 25.406 7.768 18.233 1.00 83.12 814 LYS A CA 1
ATOM 6741 C C . LYS A 1 814 ? 26.165 8.969 17.666 1.00 83.12 814 LYS A C 1
ATOM 6743 O O . LYS A 1 814 ? 26.891 9.636 18.398 1.00 83.12 814 LYS A O 1
ATOM 6748 N N . HIS A 1 815 ? 25.984 9.263 16.377 1.00 79.06 815 HIS A N 1
ATOM 6749 C CA . HIS A 1 815 ? 26.604 10.425 15.742 1.00 79.06 815 HIS A CA 1
ATOM 6750 C C . HIS A 1 815 ? 25.954 11.739 16.200 1.00 79.06 815 HIS A C 1
ATOM 6752 O O . HIS A 1 815 ? 26.650 12.727 16.441 1.00 79.06 815 HIS A O 1
ATOM 6758 N N . ALA A 1 816 ? 24.632 11.753 16.345 1.00 79.38 816 ALA A N 1
ATOM 6759 C CA . ALA A 1 816 ? 23.873 12.908 16.800 1.00 79.38 816 ALA A CA 1
ATOM 6760 C C . ALA A 1 816 ? 24.250 13.322 18.240 1.00 79.38 816 ALA A C 1
ATOM 6762 O O . ALA A 1 816 ? 24.379 14.502 18.557 1.00 79.38 816 ALA A O 1
ATOM 6763 N N . ALA A 1 817 ? 24.507 12.339 19.100 1.00 77.62 817 ALA A N 1
ATOM 6764 C CA . ALA A 1 817 ? 24.766 12.513 20.522 1.00 77.62 817 ALA A CA 1
ATOM 6765 C C . ALA A 1 817 ? 26.247 12.744 20.892 1.00 77.62 817 ALA A C 1
ATOM 6767 O O . ALA A 1 817 ? 26.558 12.879 22.076 1.00 77.62 817 ALA A O 1
ATOM 6768 N N . ARG A 1 818 ? 27.170 12.849 19.918 1.00 71.81 818 ARG A N 1
ATOM 6769 C CA . ARG A 1 818 ? 28.622 13.035 20.161 1.00 71.81 818 ARG A CA 1
ATOM 6770 C C . ARG A 1 818 ? 28.970 14.245 21.039 1.00 71.81 818 ARG A C 1
ATOM 6772 O O . ARG A 1 818 ? 29.992 14.232 21.715 1.00 71.81 818 ARG A O 1
ATOM 6779 N N . ASN A 1 819 ? 28.121 15.273 21.032 1.00 68.62 819 ASN A N 1
ATOM 6780 C CA . ASN A 1 819 ? 28.333 16.527 21.761 1.00 68.62 819 ASN A CA 1
ATOM 6781 C C . ASN A 1 819 ? 27.521 16.632 23.067 1.00 68.62 819 ASN A C 1
ATOM 6783 O O . ASN A 1 819 ? 27.560 17.673 23.729 1.00 68.62 819 ASN A O 1
ATOM 6787 N N . ILE A 1 820 ? 26.774 15.589 23.450 1.00 73.12 820 ILE A N 1
ATOM 6788 C CA . ILE A 1 820 ? 26.019 15.586 24.707 1.00 73.12 820 ILE A CA 1
ATOM 6789 C C . ILE A 1 820 ? 27.004 15.598 25.883 1.00 73.12 820 ILE A C 1
ATOM 6791 O O . ILE A 1 820 ? 27.898 14.760 25.975 1.00 73.12 820 ILE A O 1
ATOM 6795 N N . THR A 1 821 ? 26.837 16.563 26.793 1.00 63.19 821 THR A N 1
ATOM 6796 C CA . THR A 1 821 ? 27.677 16.699 27.990 1.00 63.19 821 THR A CA 1
ATOM 6797 C C . THR A 1 821 ? 26.851 16.451 29.254 1.00 63.19 821 THR A C 1
ATOM 6799 O O . THR A 1 821 ? 25.870 17.171 29.476 1.00 63.19 821 THR A O 1
ATOM 6802 N N . PRO A 1 822 ? 27.258 15.512 30.132 1.00 67.19 822 PRO A N 1
ATOM 6803 C CA . PRO A 1 822 ? 28.319 14.505 29.986 1.00 67.19 822 PRO A CA 1
ATOM 6804 C C . PRO A 1 822 ? 27.959 13.422 28.953 1.00 67.19 822 PRO A C 1
ATOM 6806 O O . PRO A 1 822 ? 26.770 13.214 28.708 1.00 67.19 822 PRO A O 1
ATOM 6809 N N . PRO A 1 823 ? 28.953 12.711 28.389 1.00 70.81 823 PRO A N 1
ATOM 6810 C CA . PRO A 1 823 ? 28.701 11.632 27.439 1.00 70.81 823 PRO A CA 1
ATOM 6811 C C . PRO A 1 823 ? 27.894 10.492 28.078 1.00 70.81 823 PRO A C 1
ATOM 6813 O O . PRO A 1 823 ? 28.104 10.136 29.240 1.00 70.81 823 PRO A O 1
ATOM 6816 N N . LEU A 1 824 ? 26.970 9.928 27.298 1.00 74.88 824 LEU A N 1
ATOM 6817 C CA . LEU A 1 824 ? 26.184 8.744 27.654 1.00 74.88 824 LEU A CA 1
ATOM 6818 C C . LEU A 1 824 ? 27.087 7.499 27.679 1.00 74.88 824 LEU A C 1
ATOM 6820 O O . LEU A 1 824 ? 27.911 7.319 26.777 1.00 74.88 824 LEU A O 1
ATOM 6824 N N . ARG A 1 825 ? 26.940 6.636 28.696 1.00 71.50 825 ARG A N 1
ATOM 6825 C CA . ARG A 1 825 ? 27.829 5.471 28.902 1.00 71.50 825 ARG A CA 1
ATOM 6826 C C . ARG A 1 825 ? 27.722 4.463 27.757 1.00 71.50 825 ARG A C 1
ATOM 6828 O O . ARG A 1 825 ? 28.720 3.901 27.325 1.00 71.50 825 ARG A O 1
ATOM 6835 N N . SER A 1 826 ? 26.516 4.273 27.227 1.00 68.44 826 SER A N 1
ATOM 6836 C CA . SER A 1 826 ? 26.244 3.367 26.099 1.00 68.44 826 SER A CA 1
ATOM 6837 C C . SER A 1 826 ? 26.901 3.801 24.777 1.00 68.44 826 SER A C 1
ATOM 6839 O O . SER A 1 826 ? 27.083 2.990 23.868 1.00 68.44 826 SER A O 1
ATOM 6841 N N . ILE A 1 827 ? 27.285 5.076 24.659 1.00 70.31 827 ILE A N 1
ATOM 6842 C CA . ILE A 1 827 ? 27.900 5.653 23.457 1.00 70.31 827 ILE A CA 1
ATOM 6843 C C . ILE A 1 827 ? 29.431 5.631 23.534 1.00 70.31 827 ILE A C 1
ATOM 6845 O O . ILE A 1 827 ? 30.078 5.463 22.496 1.00 70.31 827 ILE A O 1
ATOM 6849 N N . SER A 1 828 ? 30.012 5.787 24.730 1.00 63.38 828 SER A N 1
ATOM 6850 C CA . SER A 1 828 ? 31.467 5.894 24.922 1.00 63.38 828 SER A CA 1
ATOM 6851 C C . SER A 1 828 ? 32.230 4.595 24.653 1.00 63.38 828 SER A C 1
ATOM 6853 O O . SER A 1 828 ? 33.389 4.657 24.248 1.00 63.38 828 SER A O 1
ATOM 6855 N N . ASP A 1 829 ? 31.583 3.438 24.828 1.00 58.38 829 ASP A N 1
ATOM 6856 C CA . ASP A 1 829 ? 32.261 2.131 24.864 1.00 58.38 829 ASP A CA 1
ATOM 6857 C C . ASP A 1 829 ? 32.088 1.304 23.571 1.00 58.38 829 ASP A C 1
ATOM 6859 O O . ASP A 1 829 ? 32.646 0.213 23.437 1.00 58.38 829 ASP A O 1
ATOM 6863 N N . ALA A 1 830 ? 31.316 1.795 22.596 1.00 59.09 830 ALA A N 1
ATOM 6864 C CA . ALA A 1 830 ? 30.898 1.010 21.435 1.00 59.09 830 ALA A CA 1
ATOM 6865 C C . ALA A 1 830 ? 31.714 1.276 20.155 1.00 59.09 830 ALA A C 1
ATOM 6867 O O . ALA A 1 830 ? 32.111 2.408 19.870 1.00 59.09 830 ALA A O 1
ATOM 6868 N N . VAL A 1 831 ? 31.872 0.239 19.319 1.00 62.16 831 VAL A N 1
ATOM 6869 C CA . VAL A 1 831 ? 32.424 0.308 17.946 1.00 62.16 831 VAL A CA 1
ATOM 6870 C C . VAL A 1 831 ? 31.642 1.325 17.104 1.00 62.16 831 VAL A C 1
ATOM 6872 O O . VAL A 1 831 ? 30.449 1.525 17.329 1.00 62.16 831 VAL A O 1
ATOM 6875 N N . GLU A 1 832 ? 32.294 2.019 16.169 1.00 76.12 832 GLU A N 1
ATOM 6876 C CA . GLU A 1 832 ? 31.658 2.959 15.234 1.00 76.12 832 GLU A CA 1
ATOM 6877 C C . GLU A 1 832 ? 30.611 2.218 14.358 1.00 76.12 832 GLU A C 1
ATOM 6879 O O . GLU A 1 832 ? 30.976 1.423 13.495 1.00 76.12 832 GLU A O 1
ATOM 6884 N N . PRO A 1 833 ? 29.295 2.415 14.566 1.00 78.94 833 PRO A N 1
ATOM 6885 C CA . PRO A 1 833 ? 28.250 1.627 13.900 1.00 78.94 833 PRO A CA 1
ATOM 6886 C C . PRO A 1 833 ? 28.122 1.930 12.404 1.00 78.94 833 PRO A C 1
ATOM 6888 O O . PRO A 1 833 ? 27.718 1.069 11.625 1.00 78.94 833 PRO A O 1
ATOM 6891 N N . LEU A 1 834 ? 28.513 3.139 11.991 1.00 80.50 834 LEU A N 1
ATOM 6892 C CA . LEU A 1 834 ? 28.589 3.517 10.581 1.00 80.50 834 LEU A CA 1
ATOM 6893 C C . LEU A 1 834 ? 29.634 2.684 9.828 1.00 80.50 834 LEU A C 1
ATOM 6895 O O . LEU A 1 834 ? 29.393 2.317 8.680 1.00 80.50 834 LEU A O 1
ATOM 6899 N N . ASP A 1 835 ? 30.743 2.321 10.482 1.00 81.50 835 ASP A N 1
ATOM 6900 C CA . ASP A 1 835 ? 31.763 1.461 9.877 1.00 81.50 835 ASP A CA 1
ATOM 6901 C C . ASP A 1 835 ? 31.228 0.048 9.647 1.00 81.50 835 ASP A C 1
ATOM 6903 O O . ASP A 1 835 ? 31.520 -0.547 8.611 1.00 81.50 835 ASP A O 1
ATOM 6907 N N . LYS A 1 836 ? 30.396 -0.472 10.563 1.00 83.38 836 LYS A N 1
ATOM 6908 C CA . LYS A 1 836 ? 29.727 -1.768 10.383 1.00 83.38 836 LYS A CA 1
ATOM 6909 C C . LYS A 1 836 ? 28.765 -1.729 9.194 1.00 83.38 836 LYS A C 1
ATOM 6911 O O . LYS A 1 836 ? 28.913 -2.548 8.299 1.00 83.38 836 LYS A O 1
ATOM 6916 N N . ILE A 1 837 ? 27.860 -0.745 9.123 1.00 86.56 837 ILE A N 1
ATOM 6917 C CA . ILE A 1 837 ? 26.917 -0.599 7.990 1.00 86.56 837 ILE A CA 1
ATOM 6918 C C . ILE A 1 837 ? 27.680 -0.505 6.663 1.00 86.56 837 ILE A C 1
ATOM 6920 O O . ILE A 1 837 ? 27.331 -1.162 5.678 1.00 86.56 837 ILE A O 1
ATOM 6924 N N . TYR A 1 838 ? 28.760 0.278 6.638 1.00 86.44 838 TYR A N 1
ATOM 6925 C CA . TYR A 1 838 ? 29.618 0.392 5.467 1.00 86.44 838 TYR A CA 1
ATOM 6926 C C . TYR A 1 838 ? 30.323 -0.925 5.122 1.00 86.44 838 TYR A C 1
ATOM 6928 O O . TYR A 1 838 ? 30.423 -1.278 3.944 1.00 86.44 838 TYR A O 1
ATOM 6936 N N . HIS A 1 839 ? 30.798 -1.672 6.121 1.00 86.50 839 HIS A N 1
ATOM 6937 C CA . HIS A 1 839 ? 31.440 -2.963 5.910 1.00 86.50 839 HIS A CA 1
ATOM 6938 C C . HIS A 1 839 ? 30.457 -4.022 5.402 1.00 86.50 839 HIS A C 1
ATOM 6940 O O . HIS A 1 839 ? 30.770 -4.680 4.413 1.00 86.50 839 HIS A O 1
ATOM 6946 N N . ASP A 1 840 ? 29.261 -4.100 5.985 1.00 86.88 840 ASP A N 1
ATOM 6947 C CA . ASP A 1 840 ? 28.185 -5.012 5.590 1.00 86.88 840 ASP A CA 1
ATOM 6948 C C . ASP A 1 840 ? 27.733 -4.719 4.149 1.00 86.88 840 ASP A C 1
ATOM 6950 O O . ASP A 1 840 ? 27.660 -5.624 3.317 1.00 86.88 840 ASP A O 1
ATOM 6954 N N . THR A 1 841 ? 27.553 -3.438 3.796 1.00 89.38 841 THR A N 1
ATOM 6955 C CA . THR A 1 841 ? 27.268 -3.008 2.412 1.00 89.38 841 THR A CA 1
ATOM 6956 C C . THR A 1 841 ? 28.395 -3.424 1.463 1.00 89.38 841 THR A C 1
ATOM 6958 O O . THR A 1 841 ? 28.174 -3.915 0.350 1.00 89.38 841 THR A O 1
ATOM 6961 N N . LYS A 1 842 ? 29.652 -3.232 1.880 1.00 88.75 842 LYS A N 1
ATOM 6962 C CA . LYS A 1 842 ? 30.827 -3.603 1.084 1.00 88.75 842 LYS A CA 1
ATOM 6963 C C . LYS A 1 842 ? 30.914 -5.117 0.886 1.00 88.75 842 LYS A C 1
ATOM 6965 O O . LYS A 1 842 ? 31.272 -5.562 -0.203 1.00 88.75 842 LYS A O 1
ATOM 6970 N N . GLU A 1 843 ? 30.584 -5.904 1.902 1.00 90.75 843 GLU A N 1
ATOM 6971 C CA . GLU A 1 843 ? 30.556 -7.361 1.823 1.00 90.75 843 GLU A CA 1
ATOM 6972 C C . GLU A 1 843 ? 29.410 -7.847 0.928 1.00 90.75 843 GLU A C 1
ATOM 6974 O O . GLU A 1 843 ? 29.644 -8.645 0.018 1.00 90.75 843 GLU A O 1
ATOM 6979 N N . LEU A 1 844 ? 28.198 -7.309 1.104 1.00 90.50 844 LEU A N 1
ATOM 6980 C CA . LEU A 1 844 ? 27.037 -7.593 0.258 1.00 90.50 844 LEU A CA 1
ATOM 6981 C C . LEU A 1 844 ? 27.347 -7.304 -1.214 1.00 90.50 844 LEU A C 1
ATOM 6983 O O . LEU A 1 844 ? 27.172 -8.169 -2.074 1.00 90.50 844 LEU A O 1
ATOM 6987 N N . THR A 1 845 ? 27.854 -6.105 -1.509 1.00 90.69 845 THR A N 1
ATOM 6988 C CA . THR A 1 845 ? 28.208 -5.705 -2.876 1.00 90.69 845 THR A CA 1
ATOM 6989 C C . THR A 1 845 ? 29.334 -6.565 -3.450 1.00 90.69 845 THR A C 1
ATOM 6991 O O . THR A 1 845 ? 29.240 -6.986 -4.601 1.00 90.69 845 THR A O 1
ATOM 6994 N N . ALA A 1 846 ? 30.362 -6.915 -2.672 1.00 89.00 846 ALA A N 1
ATOM 6995 C CA . ALA A 1 846 ? 31.423 -7.818 -3.124 1.00 89.00 846 ALA A CA 1
ATOM 6996 C C . ALA A 1 846 ? 30.902 -9.238 -3.422 1.00 89.00 846 ALA A C 1
ATOM 6998 O O . ALA A 1 846 ? 31.222 -9.813 -4.467 1.00 89.00 846 ALA A O 1
ATOM 6999 N N . ASN A 1 847 ? 30.064 -9.789 -2.540 1.00 89.94 847 ASN A N 1
ATOM 7000 C CA . ASN A 1 847 ? 29.468 -11.116 -2.691 1.00 89.94 847 ASN A CA 1
ATOM 7001 C C . ASN A 1 847 ? 28.520 -11.181 -3.895 1.00 89.94 847 ASN A C 1
ATOM 7003 O O . ASN A 1 847 ? 28.534 -12.162 -4.650 1.00 89.94 847 ASN A O 1
ATOM 7007 N N . LEU A 1 848 ? 27.722 -10.133 -4.111 1.00 90.12 848 LEU A N 1
ATOM 7008 C CA . LEU A 1 848 ? 26.810 -10.037 -5.247 1.00 90.12 848 LEU A CA 1
ATOM 7009 C C . LEU A 1 848 ? 27.543 -9.774 -6.568 1.00 90.12 848 LEU A C 1
ATOM 7011 O O . LEU A 1 848 ? 27.203 -10.425 -7.552 1.00 90.12 848 LEU A O 1
ATOM 7015 N N . ASP A 1 849 ? 28.581 -8.929 -6.607 1.00 89.56 849 ASP A N 1
ATOM 7016 C CA . ASP A 1 849 ? 29.434 -8.741 -7.800 1.00 89.56 849 ASP A CA 1
ATOM 7017 C C . ASP A 1 849 ? 30.086 -10.069 -8.210 1.00 89.56 849 ASP A C 1
ATOM 7019 O O . ASP A 1 849 ? 29.995 -10.495 -9.363 1.00 89.56 849 ASP A O 1
ATOM 7023 N N . LYS A 1 850 ? 30.665 -10.795 -7.242 1.00 89.69 850 LYS A N 1
ATOM 7024 C CA . LYS A 1 850 ? 31.238 -12.125 -7.483 1.00 89.69 850 LYS A CA 1
ATOM 7025 C C . LYS A 1 850 ? 30.189 -13.101 -8.015 1.00 89.69 850 LYS A C 1
ATOM 7027 O O . LYS A 1 850 ? 30.423 -13.760 -9.028 1.00 89.69 850 LYS A O 1
ATOM 7032 N N . SER A 1 851 ? 29.023 -13.163 -7.374 1.00 88.25 851 SER A N 1
ATOM 7033 C CA . SER A 1 851 ? 27.931 -14.049 -7.792 1.00 88.25 851 SER A CA 1
ATOM 7034 C C . SER A 1 851 ? 27.438 -13.718 -9.202 1.00 88.25 851 SER A C 1
ATOM 7036 O O . SER A 1 851 ? 27.251 -14.624 -10.012 1.00 88.25 851 SER A O 1
ATOM 7038 N N . LEU A 1 852 ? 27.276 -12.431 -9.525 1.00 87.62 852 LEU A N 1
ATOM 7039 C CA . LEU A 1 852 ? 26.879 -11.953 -10.849 1.00 87.62 852 LEU A CA 1
ATOM 7040 C C . LEU A 1 852 ? 27.906 -12.327 -11.923 1.00 87.62 852 LEU A C 1
ATOM 7042 O O . LEU A 1 852 ? 27.522 -12.808 -12.988 1.00 87.62 852 LEU A O 1
ATOM 7046 N N . ARG A 1 853 ? 29.204 -12.172 -11.642 1.00 87.44 853 ARG A N 1
ATOM 7047 C CA . ARG A 1 853 ? 30.288 -12.560 -12.562 1.00 87.44 853 ARG A CA 1
ATOM 7048 C C . ARG A 1 853 ? 30.371 -14.064 -12.778 1.00 87.44 853 ARG A C 1
ATOM 7050 O O . ARG A 1 853 ? 30.697 -14.510 -13.878 1.00 87.44 853 ARG A O 1
ATOM 7057 N N . GLU A 1 854 ? 30.068 -14.852 -11.751 1.00 87.50 854 GLU A N 1
ATOM 7058 C CA . GLU A 1 854 ? 30.125 -16.312 -11.804 1.00 87.50 854 GLU A CA 1
ATOM 7059 C C . GLU A 1 854 ? 28.859 -16.969 -12.375 1.00 87.50 854 GLU A C 1
ATOM 7061 O O . GLU A 1 854 ? 28.880 -18.170 -12.657 1.00 87.50 854 GLU A O 1
ATOM 7066 N N . LEU A 1 855 ? 27.777 -16.211 -12.596 1.00 86.38 855 LEU A N 1
ATOM 7067 C CA . LEU A 1 855 ? 26.552 -16.732 -13.202 1.00 86.38 855 LEU A CA 1
ATOM 7068 C C . LEU A 1 855 ? 26.842 -17.318 -14.599 1.00 86.38 855 LEU A C 1
ATOM 7070 O O . LEU A 1 855 ? 27.302 -16.597 -15.484 1.00 86.38 855 LEU A O 1
ATOM 7074 N N . PRO A 1 856 ? 26.529 -18.606 -14.844 1.00 80.38 856 PRO A N 1
ATOM 7075 C CA . PRO A 1 856 ? 26.799 -19.244 -16.133 1.00 80.38 856 PRO A CA 1
ATOM 7076 C C . PRO A 1 856 ? 25.760 -18.886 -17.204 1.00 80.38 856 PRO A C 1
ATOM 7078 O O . PRO A 1 856 ? 26.036 -18.993 -18.395 1.00 80.38 856 PRO A O 1
ATOM 7081 N N . LYS A 1 857 ? 24.545 -18.499 -16.793 1.00 82.50 857 LYS A N 1
ATOM 7082 C CA . LYS A 1 857 ? 23.438 -18.116 -17.677 1.00 82.50 857 LYS A CA 1
ATOM 7083 C C . LYS A 1 857 ? 22.659 -16.957 -17.066 1.00 82.50 857 LYS A C 1
ATOM 7085 O O . LYS A 1 857 ? 22.469 -16.913 -15.848 1.00 82.50 857 LYS A O 1
ATOM 7090 N N . LEU A 1 858 ? 22.168 -16.077 -17.930 1.00 81.25 858 LEU A N 1
ATOM 7091 C CA . LEU A 1 858 ? 21.271 -14.983 -17.579 1.00 81.25 858 LEU A CA 1
ATOM 7092 C C . LEU A 1 858 ? 19.899 -15.578 -17.212 1.00 81.25 858 LEU A C 1
ATOM 7094 O O . LEU A 1 858 ? 19.245 -16.199 -18.047 1.00 81.25 858 LEU A O 1
ATOM 7098 N N . LYS A 1 859 ? 19.503 -15.474 -15.939 1.00 82.88 859 LYS A N 1
ATOM 7099 C CA . LYS A 1 859 ? 18.195 -15.926 -15.437 1.00 82.88 859 LYS A CA 1
ATOM 7100 C C . LYS A 1 859 ? 17.487 -14.750 -14.780 1.00 82.88 859 LYS A C 1
ATOM 7102 O O . LYS A 1 859 ? 18.018 -14.206 -13.813 1.00 82.88 859 LYS A O 1
ATOM 7107 N N . HIS A 1 860 ? 16.297 -14.412 -15.274 1.00 79.88 860 HIS A N 1
ATOM 7108 C CA . HIS A 1 860 ? 15.530 -13.251 -14.814 1.00 79.88 860 HIS A CA 1
ATOM 7109 C C . HIS A 1 860 ? 15.319 -13.255 -13.291 1.00 79.88 860 HIS A C 1
ATOM 7111 O O . HIS A 1 860 ? 15.713 -12.307 -12.622 1.00 79.88 860 HIS A O 1
ATOM 7117 N N . GLU A 1 861 ? 14.853 -14.376 -12.730 1.00 84.38 861 GLU A N 1
ATOM 7118 C CA . GLU A 1 861 ? 14.604 -14.539 -11.286 1.00 84.38 861 GLU A CA 1
ATOM 7119 C C . GLU A 1 861 ? 15.829 -14.218 -10.414 1.00 84.38 861 GLU A C 1
ATOM 7121 O O . GLU A 1 861 ? 15.718 -13.570 -9.374 1.00 84.38 861 GLU A O 1
ATOM 7126 N N . LYS A 1 862 ? 17.027 -14.653 -10.832 1.00 84.88 862 LYS A N 1
ATOM 7127 C CA . LYS A 1 862 ? 18.256 -14.419 -10.059 1.00 84.88 862 LYS A CA 1
ATOM 7128 C C . LYS A 1 862 ? 18.693 -12.958 -10.113 1.00 84.88 862 LYS A C 1
ATOM 7130 O O . LYS A 1 862 ? 19.123 -12.426 -9.095 1.00 84.88 862 LYS A O 1
ATOM 7135 N N . ILE A 1 863 ? 18.581 -12.324 -11.280 1.00 85.69 863 ILE A N 1
ATOM 7136 C CA . ILE A 1 863 ? 18.926 -10.907 -11.462 1.00 85.69 863 ILE A CA 1
ATOM 7137 C C . ILE A 1 863 ? 17.966 -10.036 -10.652 1.00 85.69 863 ILE A C 1
ATOM 7139 O O . ILE A 1 863 ? 18.417 -9.150 -9.935 1.00 85.69 863 ILE A O 1
ATOM 7143 N N . GLN A 1 864 ? 16.668 -10.344 -10.697 1.00 85.94 864 GLN A N 1
ATOM 7144 C CA . GLN A 1 864 ? 15.646 -9.639 -9.930 1.00 85.94 864 GLN A CA 1
ATOM 7145 C C . GLN A 1 864 ? 15.865 -9.792 -8.421 1.00 85.94 864 GLN A C 1
ATOM 7147 O O . GLN A 1 864 ? 15.825 -8.802 -7.697 1.00 85.94 864 GLN A O 1
ATOM 7152 N N . LYS A 1 865 ? 16.189 -11.001 -7.940 1.00 88.81 865 LYS A N 1
ATOM 7153 C CA . LYS A 1 865 ? 16.537 -11.218 -6.527 1.00 88.81 865 LYS A CA 1
ATOM 7154 C C . LYS A 1 865 ? 17.730 -10.362 -6.089 1.00 88.81 865 LYS A C 1
ATOM 7156 O O . LYS A 1 865 ? 17.689 -9.767 -5.018 1.00 88.81 865 LYS A O 1
ATOM 7161 N N . TYR A 1 866 ? 18.791 -10.304 -6.893 1.00 90.06 866 TYR A N 1
ATOM 7162 C CA . TYR A 1 866 ? 19.960 -9.477 -6.578 1.00 90.06 866 TYR A CA 1
ATOM 7163 C C . TYR A 1 866 ? 19.648 -7.982 -6.639 1.00 90.06 866 TYR A C 1
ATOM 7165 O O . TYR A 1 866 ? 20.123 -7.241 -5.785 1.00 90.06 866 TYR A O 1
ATOM 7173 N N . HIS A 1 867 ? 18.812 -7.552 -7.584 1.00 89.06 867 HIS A N 1
ATOM 7174 C CA . HIS A 1 867 ? 18.343 -6.174 -7.668 1.00 89.06 867 HIS A CA 1
ATOM 7175 C C . HIS A 1 867 ? 17.580 -5.754 -6.405 1.00 89.06 867 HIS A C 1
ATOM 7177 O O . HIS A 1 867 ? 17.915 -4.734 -5.815 1.00 89.06 867 HIS A O 1
ATOM 7183 N N . LEU A 1 868 ? 16.637 -6.580 -5.934 1.00 89.75 868 LEU A N 1
ATOM 7184 C CA . LEU A 1 868 ? 15.864 -6.308 -4.716 1.00 89.75 868 LEU A CA 1
ATOM 7185 C C . LEU A 1 868 ? 16.751 -6.194 -3.469 1.00 89.75 868 LEU A C 1
ATOM 7187 O O . LEU A 1 868 ? 16.552 -5.291 -2.664 1.00 89.75 868 LEU A O 1
ATOM 7191 N N . LEU A 1 869 ? 17.751 -7.072 -3.324 1.00 89.50 869 LEU A N 1
ATOM 7192 C CA . LEU A 1 869 ? 18.694 -7.008 -2.199 1.00 89.50 869 LEU A CA 1
ATOM 7193 C C . LEU A 1 869 ? 19.519 -5.714 -2.212 1.00 89.50 869 LEU A C 1
ATOM 7195 O O . LEU A 1 869 ? 19.657 -5.068 -1.179 1.00 89.50 869 LEU A O 1
ATOM 7199 N N . LEU A 1 870 ? 20.046 -5.322 -3.376 1.00 90.88 870 LEU A N 1
ATOM 7200 C CA . LEU A 1 870 ? 20.816 -4.083 -3.516 1.00 90.88 870 LEU A CA 1
ATOM 7201 C C . LEU A 1 870 ? 19.928 -2.840 -3.331 1.00 90.88 870 LEU A C 1
ATOM 7203 O O . LEU A 1 870 ? 20.379 -1.836 -2.788 1.00 90.88 870 LEU A O 1
ATOM 7207 N N . GLN A 1 871 ? 18.671 -2.895 -3.774 1.00 90.56 871 GLN A N 1
ATOM 7208 C CA . GLN A 1 871 ? 17.723 -1.795 -3.627 1.00 90.56 871 GLN A CA 1
ATOM 7209 C C . GLN A 1 871 ? 17.307 -1.589 -2.168 1.00 90.56 871 GLN A C 1
ATOM 7211 O O . GLN A 1 871 ? 17.316 -0.452 -1.709 1.00 90.56 871 GLN A O 1
ATOM 7216 N N . ALA A 1 872 ? 17.038 -2.665 -1.425 1.00 88.75 872 ALA A N 1
ATOM 7217 C CA . ALA A 1 872 ? 16.766 -2.585 0.009 1.00 88.75 872 ALA A CA 1
ATOM 7218 C C . ALA A 1 872 ? 17.947 -1.964 0.780 1.00 88.75 872 ALA A C 1
ATOM 7220 O O . ALA A 1 872 ? 17.751 -1.121 1.653 1.00 88.75 872 ALA A O 1
ATOM 7221 N N . ASP A 1 873 ? 19.180 -2.329 0.422 1.00 90.06 873 ASP A N 1
ATOM 7222 C CA . ASP A 1 873 ? 20.380 -1.750 1.032 1.00 90.06 873 ASP A CA 1
ATOM 7223 C C . ASP A 1 873 ? 20.552 -0.263 0.670 1.00 90.06 873 ASP A C 1
ATOM 7225 O O . ASP A 1 873 ? 20.884 0.560 1.521 1.00 90.06 873 ASP A O 1
ATOM 7229 N N . LYS A 1 874 ? 20.230 0.128 -0.571 1.00 90.25 874 LYS A N 1
ATOM 7230 C CA . LYS A 1 874 ? 20.207 1.541 -0.976 1.00 90.25 874 LYS A CA 1
ATOM 7231 C C . LYS A 1 874 ? 19.167 2.339 -0.184 1.00 90.25 874 LYS A C 1
ATOM 7233 O O . LYS A 1 874 ? 19.485 3.423 0.289 1.00 90.25 874 LYS A O 1
ATOM 7238 N N . GLU A 1 875 ? 17.962 1.804 -0.003 1.00 89.25 875 GLU A N 1
ATOM 7239 C CA . GLU A 1 875 ? 16.919 2.451 0.802 1.00 89.25 875 GLU A CA 1
ATOM 7240 C C . GLU A 1 875 ? 17.366 2.668 2.252 1.00 89.25 875 GLU A C 1
ATOM 7242 O O . GLU A 1 875 ? 17.040 3.695 2.843 1.00 89.25 875 GLU A O 1
ATOM 7247 N N . ASN A 1 876 ? 18.144 1.744 2.824 1.00 87.94 876 ASN A N 1
ATOM 7248 C CA . ASN A 1 876 ? 18.729 1.928 4.152 1.00 87.94 876 ASN A CA 1
ATOM 7249 C C . ASN A 1 876 ? 19.708 3.113 4.188 1.00 87.94 876 ASN A C 1
ATOM 7251 O O . ASN A 1 876 ? 19.670 3.902 5.134 1.00 87.94 876 ASN A O 1
ATOM 7255 N N . TRP A 1 877 ? 20.546 3.276 3.158 1.00 89.44 877 TRP A N 1
ATOM 7256 C CA . TRP A 1 877 ? 21.434 4.437 3.025 1.00 89.44 877 TRP A CA 1
ATOM 7257 C C . TRP A 1 877 ? 20.672 5.747 2.810 1.00 89.44 877 TRP A C 1
ATOM 7259 O O . TRP A 1 877 ? 21.039 6.759 3.407 1.00 89.44 877 TRP A O 1
ATOM 7269 N N . ASP A 1 878 ? 19.609 5.729 2.005 1.00 87.50 878 ASP A N 1
ATOM 7270 C CA . ASP A 1 878 ? 18.762 6.900 1.759 1.00 87.50 878 ASP A CA 1
ATOM 7271 C C . ASP A 1 878 ? 18.041 7.329 3.058 1.00 87.50 878 ASP A C 1
ATOM 7273 O O . ASP A 1 878 ? 18.101 8.498 3.440 1.00 87.50 878 ASP A O 1
ATOM 7277 N N . ARG A 1 879 ? 17.476 6.380 3.825 1.00 86.88 879 ARG A N 1
ATOM 7278 C CA . ARG A 1 879 ? 16.888 6.652 5.156 1.00 86.88 879 ARG A CA 1
ATOM 7279 C C . ARG A 1 879 ? 17.913 7.201 6.142 1.00 86.88 879 ARG A C 1
ATOM 7281 O O . ARG A 1 879 ? 17.614 8.121 6.900 1.00 86.88 879 ARG A O 1
ATOM 7288 N N . LEU A 1 880 ? 19.126 6.648 6.144 1.00 87.25 880 LEU A N 1
ATOM 7289 C CA . LEU A 1 880 ? 20.204 7.142 6.992 1.00 87.25 880 LEU A CA 1
ATOM 7290 C C . LEU A 1 880 ? 20.555 8.595 6.629 1.00 87.25 880 LEU A C 1
ATOM 7292 O O . LEU A 1 880 ? 20.707 9.420 7.524 1.00 87.25 880 LEU A O 1
ATOM 7296 N N . ALA A 1 881 ? 20.617 8.942 5.341 1.00 86.94 881 ALA A N 1
ATOM 7297 C CA . ALA A 1 881 ? 20.823 10.322 4.904 1.00 86.94 881 ALA A CA 1
ATOM 7298 C C . ALA A 1 881 ? 19.687 11.253 5.371 1.00 86.94 881 ALA A C 1
ATOM 7300 O O . ALA A 1 881 ? 19.959 12.336 5.895 1.00 86.94 881 ALA A O 1
ATOM 7301 N N . ASP A 1 882 ? 18.430 10.814 5.272 1.00 85.69 882 ASP A N 1
ATOM 7302 C CA . ASP A 1 882 ? 17.271 11.567 5.765 1.00 85.69 882 ASP A CA 1
ATOM 7303 C C . ASP A 1 882 ? 17.336 11.831 7.272 1.00 85.69 882 ASP A C 1
ATOM 7305 O O . ASP A 1 882 ? 17.061 12.949 7.713 1.00 85.69 882 ASP A O 1
ATOM 7309 N N . TYR A 1 883 ? 17.750 10.844 8.070 1.00 87.19 883 TYR A N 1
ATOM 7310 C CA . TYR A 1 883 ? 17.931 11.027 9.511 1.00 87.19 883 TYR A CA 1
ATOM 7311 C C . TYR A 1 883 ? 19.034 12.045 9.816 1.00 87.19 883 TYR A C 1
ATOM 7313 O O . TYR A 1 883 ? 18.868 12.910 10.678 1.00 87.19 883 TYR A O 1
ATOM 7321 N N . PHE A 1 884 ? 20.154 11.998 9.091 1.00 86.12 884 PHE A N 1
ATOM 7322 C CA . PHE A 1 884 ? 21.232 12.977 9.253 1.00 86.12 884 PHE A CA 1
ATOM 7323 C C . PHE A 1 884 ? 20.799 14.398 8.850 1.00 86.12 884 PHE A C 1
ATOM 7325 O O . PHE A 1 884 ? 21.243 15.359 9.476 1.00 86.12 884 PHE A O 1
ATOM 7332 N N . ASN A 1 885 ? 19.882 14.546 7.887 1.00 84.62 885 ASN A N 1
ATOM 7333 C CA . ASN A 1 885 ? 19.317 15.843 7.486 1.00 84.62 885 ASN A CA 1
ATOM 7334 C C . ASN A 1 885 ? 18.414 16.486 8.554 1.00 84.62 885 ASN A C 1
ATOM 7336 O O . ASN A 1 885 ? 18.135 17.681 8.474 1.00 84.62 885 ASN A O 1
ATOM 7340 N N . LEU A 1 886 ? 17.940 15.720 9.541 1.00 83.75 886 LEU A N 1
ATOM 7341 C CA . LEU A 1 886 ? 17.143 16.247 10.653 1.00 83.75 886 LEU A CA 1
ATOM 7342 C C . LEU A 1 886 ? 17.981 16.948 11.723 1.00 83.75 886 LEU A C 1
ATOM 7344 O O . LEU A 1 886 ? 17.424 17.652 12.567 1.00 83.75 886 LEU A O 1
ATOM 7348 N N . LEU A 1 887 ? 19.297 16.725 11.730 1.00 81.81 887 LEU A N 1
ATOM 7349 C CA . LEU A 1 887 ? 20.165 17.240 12.777 1.00 81.81 887 LEU A CA 1
ATOM 7350 C C . LEU A 1 887 ? 20.221 18.777 12.728 1.00 81.81 887 LEU A C 1
ATOM 7352 O O . LEU A 1 887 ? 20.376 19.356 11.654 1.00 81.81 887 LEU A O 1
ATOM 7356 N N . PRO A 1 888 ? 20.158 19.462 13.885 1.00 77.00 888 PRO A N 1
ATOM 7357 C CA . PRO A 1 888 ? 20.200 20.924 13.946 1.00 77.00 888 PRO A CA 1
ATOM 7358 C C . PRO A 1 888 ? 21.610 21.488 13.687 1.00 77.00 888 PRO A C 1
ATOM 7360 O O . PRO A 1 888 ? 21.825 22.696 13.727 1.00 77.00 888 PRO A O 1
ATOM 7363 N N . PHE A 1 889 ? 22.587 20.620 13.429 1.00 77.06 889 PHE A N 1
ATOM 7364 C CA . PHE A 1 889 ? 23.973 20.952 13.140 1.00 77.06 889 PHE A CA 1
ATOM 7365 C C . PHE A 1 889 ? 24.475 20.120 11.960 1.00 77.06 889 PHE A C 1
ATOM 7367 O O . PHE A 1 889 ? 23.982 19.026 11.696 1.00 77.06 889 PHE A O 1
ATOM 7374 N N . VAL A 1 890 ? 25.501 20.628 11.273 1.00 75.06 890 VAL A N 1
ATOM 7375 C CA . VAL A 1 890 ? 26.153 19.900 10.180 1.00 75.06 890 VAL A CA 1
ATOM 7376 C C . VAL A 1 890 ? 26.978 18.750 10.776 1.00 75.06 890 VAL A C 1
ATOM 7378 O O . VAL A 1 890 ? 27.871 19.023 11.581 1.00 75.06 890 VAL A O 1
ATOM 7381 N N . PRO A 1 891 ? 26.687 17.484 10.434 1.00 72.56 891 PRO A N 1
ATOM 7382 C CA . PRO A 1 891 ? 27.449 16.341 10.920 1.00 72.56 891 PRO A CA 1
ATOM 7383 C C . PRO A 1 891 ? 28.836 16.300 10.262 1.00 72.56 891 PRO A C 1
ATOM 7385 O O . PRO A 1 891 ? 28.972 16.602 9.078 1.00 72.56 891 PRO A O 1
ATOM 7388 N N . ASP A 1 892 ? 29.860 15.879 11.012 1.00 68.62 892 ASP A N 1
ATOM 7389 C CA . ASP A 1 892 ? 31.234 15.727 10.497 1.00 68.62 892 ASP A CA 1
ATOM 7390 C C . ASP A 1 892 ? 31.333 14.710 9.344 1.00 68.62 892 ASP A C 1
ATOM 7392 O O . ASP A 1 892 ? 32.231 14.788 8.506 1.00 68.62 892 ASP A O 1
ATOM 7396 N N . PHE A 1 893 ? 30.401 13.754 9.295 1.00 70.38 893 PHE A N 1
ATOM 7397 C CA . PHE A 1 893 ? 30.270 12.761 8.239 1.00 70.38 893 PHE A CA 1
ATOM 7398 C C . PHE A 1 893 ? 28.831 12.746 7.711 1.00 70.38 893 PHE A C 1
ATOM 7400 O O . PHE A 1 893 ? 27.891 12.516 8.471 1.00 70.38 893 PHE A O 1
ATOM 7407 N N . GLN A 1 894 ? 28.659 12.958 6.404 1.00 74.69 894 GLN A N 1
ATOM 7408 C CA . GLN A 1 894 ? 27.386 12.727 5.724 1.00 74.69 894 GLN A CA 1
ATOM 7409 C C . GLN A 1 894 ? 27.404 11.339 5.070 1.00 74.69 894 GLN A C 1
ATOM 7411 O O . GLN A 1 894 ? 28.189 11.120 4.138 1.00 74.69 894 GLN A O 1
ATOM 7416 N N . PRO A 1 895 ? 26.565 10.395 5.535 1.00 78.50 895 PRO A N 1
ATOM 7417 C CA . PRO A 1 895 ? 26.448 9.097 4.896 1.00 78.50 895 PRO A CA 1
ATOM 7418 C C . PRO A 1 895 ? 25.978 9.285 3.453 1.00 78.50 895 PRO A C 1
ATOM 7420 O O . PRO A 1 895 ? 25.011 9.991 3.179 1.00 78.50 895 PRO A O 1
ATOM 7423 N N . SER A 1 896 ? 26.692 8.663 2.521 1.00 81.25 896 SER A N 1
ATOM 7424 C CA . SER A 1 896 ? 26.344 8.658 1.105 1.00 81.25 896 SER A CA 1
ATOM 7425 C C . SER A 1 896 ? 26.390 7.232 0.588 1.00 81.25 896 SER A C 1
ATOM 7427 O O . SER A 1 896 ? 27.249 6.443 0.987 1.00 81.25 896 SER A O 1
ATOM 7429 N N . VAL A 1 897 ? 25.450 6.911 -0.301 1.00 85.50 897 VAL A N 1
ATOM 7430 C CA . VAL A 1 897 ? 25.329 5.587 -0.915 1.00 85.50 897 VAL A CA 1
ATOM 7431 C C . VAL A 1 897 ? 26.683 5.180 -1.522 1.00 85.50 897 VAL A C 1
ATOM 7433 O O . VAL A 1 897 ? 27.205 5.898 -2.386 1.00 85.50 897 VAL A O 1
ATOM 7436 N N . PRO A 1 898 ? 27.270 4.036 -1.121 1.00 88.19 898 PRO A N 1
ATOM 7437 C CA . PRO A 1 898 ? 28.544 3.588 -1.664 1.00 88.19 898 PRO A CA 1
ATOM 7438 C C . PRO A 1 898 ? 28.482 3.435 -3.186 1.00 88.19 898 PRO A C 1
ATOM 7440 O O . PRO A 1 898 ? 27.589 2.781 -3.722 1.00 88.19 898 PRO A O 1
ATOM 7443 N N . LYS A 1 899 ? 29.469 3.982 -3.908 1.00 86.50 899 LYS A N 1
ATOM 7444 C CA . LYS A 1 899 ? 29.499 3.955 -5.388 1.00 86.50 899 LYS A CA 1
ATOM 7445 C C . LYS A 1 899 ? 29.298 2.550 -5.961 1.00 86.50 899 LYS A C 1
ATOM 7447 O O . LYS A 1 899 ? 28.548 2.375 -6.915 1.00 86.50 899 LYS A O 1
ATOM 7452 N N . LYS A 1 900 ? 29.914 1.546 -5.330 1.00 86.31 900 LYS A N 1
ATOM 7453 C CA . LYS A 1 900 ? 29.838 0.145 -5.755 1.00 86.31 900 LYS A CA 1
ATOM 7454 C C . LYS A 1 900 ? 28.424 -0.443 -5.657 1.00 86.31 900 LYS A C 1
ATOM 7456 O O . LYS A 1 900 ? 28.063 -1.273 -6.488 1.00 86.31 900 LYS A O 1
ATOM 7461 N N . LEU A 1 901 ? 27.624 -0.000 -4.683 1.00 90.25 901 LEU A N 1
ATOM 7462 C CA . LEU A 1 901 ? 26.217 -0.386 -4.549 1.00 90.25 901 LEU A CA 1
ATOM 7463 C C . LEU A 1 901 ? 25.411 0.148 -5.738 1.00 90.25 901 LEU A C 1
ATOM 7465 O O . LEU A 1 901 ? 24.765 -0.625 -6.445 1.00 90.25 901 LEU A O 1
ATOM 7469 N N . SER A 1 902 ? 25.548 1.442 -6.032 1.00 86.88 902 SER A N 1
ATOM 7470 C CA . SER A 1 902 ? 24.907 2.086 -7.186 1.00 86.88 902 SER A CA 1
ATOM 7471 C C . SER A 1 902 ? 25.325 1.461 -8.522 1.00 86.88 902 SER A C 1
ATOM 7473 O O . SER A 1 902 ? 24.474 1.211 -9.376 1.00 86.88 902 SER A O 1
ATOM 7475 N N . GLU A 1 903 ? 26.613 1.152 -8.698 1.00 89.19 903 GLU A N 1
ATOM 7476 C CA . GLU A 1 903 ? 27.129 0.453 -9.883 1.00 89.19 903 GLU A CA 1
ATOM 7477 C C . GLU A 1 903 ? 26.467 -0.920 -10.072 1.00 89.19 903 GLU A C 1
ATOM 7479 O O . GLU A 1 903 ? 26.044 -1.253 -11.178 1.00 89.19 903 GLU A O 1
ATOM 7484 N N . LEU A 1 904 ? 26.336 -1.722 -9.010 1.00 89.12 904 LEU A N 1
ATOM 7485 C CA . LEU A 1 904 ? 25.723 -3.051 -9.102 1.00 89.12 904 LEU A CA 1
ATOM 7486 C C . LEU A 1 904 ? 24.213 -2.999 -9.342 1.00 89.12 904 LEU A C 1
ATOM 7488 O O . LEU A 1 904 ? 23.683 -3.845 -10.067 1.00 89.12 904 LEU A O 1
ATOM 7492 N N . ILE A 1 905 ? 23.516 -1.999 -8.800 1.00 89.50 905 ILE A N 1
ATOM 7493 C CA . ILE A 1 905 ? 22.108 -1.751 -9.135 1.00 89.50 905 ILE A CA 1
ATOM 7494 C C . ILE A 1 905 ? 21.982 -1.474 -10.636 1.00 89.50 905 ILE A C 1
ATOM 7496 O O . ILE A 1 905 ? 21.184 -2.118 -11.313 1.00 89.50 905 ILE A O 1
ATOM 7500 N N . GLN A 1 906 ? 22.818 -0.594 -11.190 1.00 87.50 906 GLN A N 1
ATOM 7501 C CA . GLN A 1 906 ? 22.814 -0.313 -12.629 1.00 87.50 906 GLN A CA 1
ATOM 7502 C C . GLN A 1 906 ? 23.152 -1.555 -13.464 1.00 87.50 906 GLN A C 1
ATOM 7504 O O . GLN A 1 906 ? 22.495 -1.811 -14.470 1.00 87.50 906 GLN A O 1
ATOM 7509 N N . ILE A 1 907 ? 24.126 -2.363 -13.032 1.00 87.88 907 ILE A N 1
ATOM 7510 C CA . ILE A 1 907 ? 24.492 -3.618 -13.705 1.00 87.88 907 ILE A CA 1
ATOM 7511 C C . ILE A 1 907 ? 23.328 -4.617 -13.686 1.00 87.88 907 ILE A C 1
ATOM 7513 O O . ILE A 1 907 ? 23.049 -5.242 -14.706 1.00 87.88 907 ILE A O 1
ATOM 7517 N N . THR A 1 908 ? 22.628 -4.781 -12.560 1.00 89.44 908 THR A N 1
ATOM 7518 C CA . THR A 1 908 ? 21.479 -5.702 -12.475 1.00 89.44 908 THR A CA 1
ATOM 7519 C C . THR A 1 908 ? 20.308 -5.241 -13.340 1.00 89.44 908 THR A C 1
ATOM 7521 O O . THR A 1 908 ? 19.728 -6.068 -14.043 1.00 89.44 908 THR A O 1
ATOM 7524 N N . VAL A 1 909 ? 20.018 -3.936 -13.386 1.00 87.00 909 VAL A N 1
ATOM 7525 C CA . VAL A 1 909 ? 19.025 -3.352 -14.309 1.00 87.00 909 VAL A CA 1
ATOM 7526 C C . VAL A 1 909 ? 19.418 -3.612 -15.762 1.00 87.00 909 VAL A C 1
ATOM 7528 O O . VAL A 1 909 ? 18.622 -4.137 -16.538 1.00 87.00 909 VAL A O 1
ATOM 7531 N N . PHE A 1 910 ? 20.670 -3.324 -16.112 1.00 87.12 910 PHE A N 1
ATOM 7532 C CA . PHE A 1 910 ? 21.216 -3.538 -17.450 1.00 87.12 910 PHE A CA 1
ATOM 7533 C C . PHE A 1 910 ? 21.125 -5.006 -17.896 1.00 87.12 910 PHE A C 1
ATOM 7535 O O . PHE A 1 910 ? 20.694 -5.302 -19.010 1.00 87.12 910 PHE A O 1
ATOM 7542 N N . LEU A 1 911 ? 21.488 -5.944 -17.017 1.00 88.00 911 LEU A N 1
ATOM 7543 C CA . LEU A 1 911 ? 21.374 -7.382 -17.271 1.00 88.00 911 LEU A CA 1
ATOM 7544 C C . LEU A 1 911 ? 19.909 -7.830 -17.406 1.00 88.00 911 LEU A C 1
ATOM 7546 O O . LEU A 1 911 ? 19.612 -8.708 -18.219 1.00 88.00 911 LEU A O 1
ATOM 7550 N N . GLY A 1 912 ? 18.996 -7.226 -16.641 1.00 86.94 912 GLY A N 1
ATOM 7551 C CA . GLY A 1 912 ? 17.555 -7.445 -16.757 1.00 86.94 912 GLY A CA 1
ATOM 7552 C C . GLY A 1 912 ? 17.011 -7.016 -18.122 1.00 86.94 912 GLY A C 1
ATOM 7553 O O . GLY A 1 912 ? 16.381 -7.825 -18.805 1.00 86.94 912 GLY A O 1
ATOM 7554 N N . GLN A 1 913 ? 17.333 -5.791 -18.550 1.00 87.69 913 GLN A N 1
ATOM 7555 C CA . GLN A 1 913 ? 16.954 -5.241 -19.858 1.00 87.69 913 GLN A CA 1
ATOM 7556 C C . GLN A 1 913 ? 17.504 -6.085 -21.010 1.00 87.69 913 GLN A C 1
ATOM 7558 O O . GLN A 1 913 ? 16.768 -6.446 -21.925 1.00 87.69 913 GLN A O 1
ATOM 7563 N N . LEU A 1 914 ? 18.780 -6.473 -20.943 1.00 88.31 914 LEU A N 1
ATOM 7564 C CA . LEU A 1 914 ? 19.399 -7.318 -21.961 1.00 88.31 914 LEU A CA 1
ATOM 7565 C C . LEU A 1 914 ? 18.714 -8.688 -22.072 1.00 88.31 914 LEU A C 1
ATOM 7567 O O . LEU A 1 914 ? 18.532 -9.197 -23.176 1.00 88.31 914 LEU A O 1
ATOM 7571 N N . ASN A 1 915 ? 18.311 -9.289 -20.947 1.00 87.25 915 ASN A N 1
ATOM 7572 C CA . ASN A 1 915 ? 17.576 -10.554 -20.972 1.00 87.25 915 ASN A CA 1
ATOM 7573 C C . ASN A 1 915 ? 16.223 -10.412 -21.670 1.00 87.25 915 ASN A C 1
ATOM 7575 O O . ASN A 1 915 ? 15.845 -11.280 -22.453 1.00 87.25 915 ASN A O 1
ATOM 7579 N N . GLN A 1 916 ? 15.503 -9.332 -21.371 1.00 86.50 916 GLN A N 1
ATOM 7580 C CA . GLN A 1 916 ? 14.209 -9.048 -21.976 1.00 86.50 916 GLN A CA 1
ATOM 7581 C C . GLN A 1 916 ? 14.344 -8.805 -23.483 1.00 86.50 916 GLN A C 1
ATOM 7583 O O . GLN A 1 916 ? 13.657 -9.459 -24.260 1.00 86.50 916 GLN A O 1
ATOM 7588 N N . GLN A 1 917 ? 15.306 -7.978 -23.900 1.00 88.00 917 GLN A N 1
ATOM 7589 C CA . GLN A 1 917 ? 15.594 -7.728 -25.316 1.00 88.00 917 GLN A CA 1
ATOM 7590 C C . GLN A 1 917 ? 15.905 -9.018 -26.086 1.00 88.00 917 GLN A C 1
ATOM 7592 O O . GLN A 1 917 ? 15.469 -9.187 -27.220 1.00 88.00 917 GLN A O 1
ATOM 7597 N N . LEU A 1 918 ? 16.645 -9.954 -25.482 1.00 88.75 918 LEU A N 1
ATOM 7598 C CA . LEU A 1 918 ? 16.934 -11.248 -26.108 1.00 88.75 918 LEU A CA 1
ATOM 7599 C C . LEU A 1 918 ? 15.689 -12.126 -26.259 1.00 88.75 918 LEU A C 1
ATOM 7601 O O . LEU A 1 918 ? 15.568 -12.811 -27.268 1.00 88.75 918 LEU A O 1
ATOM 7605 N N . LEU A 1 919 ? 14.782 -12.114 -25.279 1.00 88.25 919 LEU A N 1
ATOM 7606 C CA . LEU A 1 919 ? 13.515 -12.846 -25.364 1.00 88.25 919 LEU A CA 1
ATOM 7607 C C . LEU A 1 919 ? 12.593 -12.246 -26.432 1.00 88.25 919 LEU A C 1
ATOM 7609 O O . LEU A 1 919 ? 11.989 -12.984 -27.200 1.00 88.25 919 LEU A O 1
ATOM 7613 N N . GLU A 1 920 ? 12.525 -10.919 -26.523 1.00 88.88 920 GLU A N 1
ATOM 7614 C CA . GLU A 1 920 ? 11.754 -10.225 -27.561 1.00 88.88 920 GLU A CA 1
ATOM 7615 C C . GLU A 1 920 ? 12.297 -10.541 -28.958 1.00 88.88 920 GLU A C 1
ATOM 7617 O O . GLU A 1 920 ? 11.528 -10.876 -29.854 1.00 88.88 920 GLU A O 1
ATOM 7622 N N . LEU A 1 921 ? 13.623 -10.531 -29.133 1.00 89.88 921 LEU A N 1
ATOM 7623 C CA . LEU A 1 921 ? 14.269 -10.894 -30.398 1.00 89.88 921 LEU A CA 1
ATOM 7624 C C . LEU A 1 921 ? 13.976 -12.336 -30.842 1.00 89.88 921 LEU A C 1
ATOM 7626 O O . LEU A 1 921 ? 13.966 -12.610 -32.040 1.00 89.88 921 LEU A O 1
ATOM 7630 N N . GLU A 1 922 ? 13.728 -13.257 -29.913 1.00 90.06 922 GLU A N 1
ATOM 7631 C CA . GLU A 1 922 ? 13.308 -14.622 -30.249 1.00 90.06 922 GLU A CA 1
ATOM 7632 C C . GLU A 1 922 ? 11.862 -14.681 -30.758 1.00 90.06 922 GLU A C 1
ATOM 7634 O O . GLU A 1 922 ? 11.527 -15.565 -31.539 1.00 90.06 922 GLU A O 1
ATOM 7639 N N . GLU A 1 923 ? 11.004 -13.737 -30.378 1.00 90.69 923 GLU A N 1
ATOM 7640 C CA . GLU A 1 923 ? 9.571 -13.749 -30.703 1.00 90.69 923 GLU A CA 1
ATOM 7641 C C . GLU A 1 923 ? 9.177 -12.839 -31.873 1.00 90.69 923 GLU A C 1
ATOM 7643 O O . GLU A 1 923 ? 8.000 -12.768 -32.230 1.00 90.69 923 GLU A O 1
ATOM 7648 N N . VAL A 1 924 ? 10.141 -12.204 -32.541 1.00 90.44 924 VAL A N 1
ATOM 7649 C CA . VAL A 1 924 ? 9.900 -11.297 -33.679 1.00 90.44 924 VAL A CA 1
ATOM 7650 C C . VAL A 1 924 ? 10.534 -11.788 -34.983 1.00 90.44 924 VAL A C 1
ATOM 7652 O O . VAL A 1 924 ? 11.310 -12.746 -35.013 1.00 90.44 924 VAL A O 1
ATOM 7655 N N . ASP A 1 925 ? 10.202 -11.128 -36.094 1.00 88.62 925 ASP A N 1
ATOM 7656 C CA . ASP A 1 925 ? 10.871 -11.339 -37.377 1.00 88.62 925 ASP A CA 1
ATOM 7657 C C . ASP A 1 925 ? 12.180 -10.539 -37.455 1.00 88.62 925 ASP A C 1
ATOM 7659 O O . ASP A 1 925 ? 12.193 -9.313 -37.582 1.00 88.62 925 ASP A O 1
ATOM 7663 N N . LEU A 1 926 ? 13.311 -11.242 -37.418 1.00 87.50 926 LEU A N 1
ATOM 7664 C CA . LEU A 1 926 ? 14.646 -10.634 -37.430 1.00 87.50 926 LEU A CA 1
ATOM 7665 C C . LEU A 1 926 ? 15.043 -10.023 -38.782 1.00 87.50 926 LEU A C 1
ATOM 7667 O O . LEU A 1 926 ? 16.093 -9.379 -38.876 1.00 87.50 926 LEU A O 1
ATOM 7671 N N . ARG A 1 927 ? 14.245 -10.228 -39.838 1.00 85.38 927 ARG A N 1
ATOM 7672 C CA . ARG A 1 927 ? 14.466 -9.607 -41.154 1.00 85.38 927 ARG A CA 1
ATOM 7673 C C . ARG A 1 927 ? 14.072 -8.130 -41.159 1.00 85.38 927 ARG A C 1
ATOM 7675 O O . ARG A 1 927 ? 14.594 -7.371 -41.977 1.00 85.38 927 ARG A O 1
ATOM 7682 N N . GLU A 1 928 ? 13.199 -7.712 -40.243 1.00 85.62 928 GLU A N 1
ATOM 7683 C CA . GLU A 1 928 ? 12.799 -6.315 -40.105 1.00 85.62 928 GLU A CA 1
ATOM 7684 C C . GLU A 1 928 ? 13.976 -5.433 -39.670 1.00 85.62 928 GLU A C 1
ATOM 7686 O O . GLU A 1 928 ? 14.806 -5.795 -38.829 1.00 85.62 928 GLU A O 1
ATOM 7691 N N . ALA A 1 929 ? 14.051 -4.230 -40.244 1.00 80.75 929 ALA A N 1
ATOM 7692 C CA . ALA A 1 929 ? 15.175 -3.329 -40.020 1.00 80.75 929 ALA A CA 1
ATOM 7693 C C . ALA A 1 929 ? 15.310 -2.882 -38.553 1.00 80.75 929 ALA A C 1
ATOM 7695 O O . ALA A 1 929 ? 16.436 -2.652 -38.110 1.00 80.75 929 ALA A O 1
ATOM 7696 N N . SER A 1 930 ? 14.198 -2.752 -37.821 1.00 83.62 930 SER A N 1
ATOM 7697 C CA . SER A 1 930 ? 14.143 -2.457 -36.379 1.00 83.62 930 SER A CA 1
ATOM 7698 C C . SER A 1 930 ? 14.763 -3.596 -35.566 1.00 83.62 930 SER A C 1
ATOM 7700 O O . SER A 1 930 ? 15.753 -3.388 -34.868 1.00 83.62 930 SER A O 1
ATOM 7702 N N . ASN A 1 931 ? 14.280 -4.824 -35.750 1.00 89.06 931 ASN A N 1
ATOM 7703 C CA . ASN A 1 931 ? 14.730 -6.000 -35.000 1.00 89.06 931 ASN A CA 1
ATOM 7704 C C . ASN A 1 931 ? 16.199 -6.335 -35.290 1.00 89.06 931 ASN A C 1
ATOM 7706 O O . ASN A 1 931 ? 16.959 -6.675 -34.384 1.00 89.06 931 ASN A O 1
ATOM 7710 N N . LYS A 1 932 ? 16.659 -6.129 -36.531 1.00 84.69 932 LYS A N 1
ATOM 7711 C CA . LYS A 1 932 ? 18.078 -6.263 -36.893 1.00 84.69 932 LYS A CA 1
ATOM 7712 C C . LYS A 1 932 ? 18.977 -5.273 -36.142 1.00 84.69 932 LYS A C 1
ATOM 7714 O O . LYS A 1 932 ? 20.109 -5.614 -35.785 1.00 84.69 932 LYS A O 1
ATOM 7719 N N . ARG A 1 933 ? 18.498 -4.052 -35.880 1.00 85.06 933 ARG A N 1
ATOM 7720 C CA . ARG A 1 933 ? 19.228 -3.069 -35.059 1.00 85.06 933 ARG A CA 1
ATOM 7721 C C . ARG A 1 933 ? 19.226 -3.463 -33.605 1.00 85.06 933 ARG A C 1
ATOM 7723 O O . ARG A 1 933 ? 20.287 -3.412 -33.002 1.00 85.06 933 ARG A O 1
ATOM 7730 N N . THR A 1 934 ? 18.090 -3.894 -33.069 1.00 86.88 934 THR A N 1
ATOM 7731 C CA . THR A 1 934 ? 17.993 -4.386 -31.691 1.00 86.88 934 THR A CA 1
ATOM 7732 C C . THR A 1 934 ? 18.943 -5.561 -31.474 1.00 86.88 934 THR A C 1
ATOM 7734 O O . THR A 1 934 ? 19.702 -5.557 -30.510 1.00 86.88 934 THR A O 1
ATOM 7737 N N . LEU A 1 935 ? 19.029 -6.491 -32.431 1.00 89.44 935 LEU A N 1
ATOM 7738 C CA . LEU A 1 935 ? 20.010 -7.576 -32.419 1.00 89.44 935 LEU A CA 1
ATOM 7739 C C . LEU A 1 935 ? 21.456 -7.056 -32.452 1.00 89.44 935 LEU A C 1
ATOM 7741 O O . LEU A 1 935 ? 22.293 -7.494 -31.668 1.00 89.44 935 LEU A O 1
ATOM 7745 N N . THR A 1 936 ? 21.756 -6.083 -33.316 1.00 86.69 936 THR A N 1
ATOM 7746 C CA . THR A 1 936 ? 23.093 -5.466 -33.403 1.00 86.69 936 THR A CA 1
ATOM 7747 C C . THR A 1 936 ? 23.463 -4.727 -32.112 1.00 86.69 936 THR A C 1
ATOM 7749 O O . THR A 1 936 ? 24.599 -4.821 -31.644 1.00 86.69 936 THR A O 1
ATOM 7752 N N . ASN A 1 937 ? 22.502 -4.030 -31.505 1.00 86.06 937 ASN A N 1
ATOM 7753 C CA . ASN A 1 937 ? 22.655 -3.348 -30.229 1.00 86.06 937 ASN A CA 1
ATOM 7754 C C . ASN A 1 937 ? 22.911 -4.370 -29.123 1.00 86.06 937 ASN A C 1
ATOM 7756 O O . ASN A 1 937 ? 23.891 -4.223 -28.405 1.00 86.06 937 ASN A O 1
ATOM 7760 N N . ALA A 1 938 ? 22.122 -5.446 -29.042 1.00 87.81 938 ALA A N 1
ATOM 7761 C CA . ALA A 1 938 ? 22.326 -6.529 -28.082 1.00 87.81 938 ALA A CA 1
ATOM 7762 C C . ALA A 1 938 ? 23.723 -7.168 -28.222 1.00 87.81 938 ALA A C 1
ATOM 7764 O O . ALA A 1 938 ? 24.396 -7.385 -27.216 1.00 87.81 938 ALA A O 1
ATOM 7765 N N . ILE A 1 939 ? 24.219 -7.362 -29.451 1.00 87.25 939 ILE A N 1
ATOM 7766 C CA . ILE A 1 939 ? 25.603 -7.800 -29.720 1.00 87.25 939 ILE A CA 1
ATOM 7767 C C . ILE A 1 939 ? 26.627 -6.792 -29.186 1.00 87.25 939 ILE A C 1
ATOM 7769 O O . ILE A 1 939 ? 27.591 -7.178 -28.522 1.00 87.25 939 ILE A O 1
ATOM 7773 N N . GLY A 1 940 ? 26.438 -5.496 -29.443 1.00 84.19 940 GLY A N 1
ATOM 7774 C CA . GLY A 1 940 ? 27.300 -4.442 -28.897 1.00 84.19 940 GLY A CA 1
ATOM 7775 C C . GLY A 1 940 ? 27.270 -4.379 -27.366 1.00 84.19 940 GLY A C 1
ATOM 7776 O O . GLY A 1 940 ? 28.289 -4.122 -26.729 1.00 84.19 940 GLY A O 1
ATOM 7777 N N . THR A 1 941 ? 26.114 -4.661 -26.778 1.00 84.44 941 THR A N 1
ATOM 7778 C CA . THR A 1 941 ? 25.845 -4.631 -25.341 1.00 84.44 941 THR A CA 1
ATOM 7779 C C . THR A 1 941 ? 26.476 -5.822 -24.618 1.00 84.44 941 THR A C 1
ATOM 7781 O O . THR A 1 941 ? 27.163 -5.617 -23.620 1.00 84.44 941 THR A O 1
ATOM 7784 N N . VAL A 1 942 ? 26.363 -7.048 -25.147 1.00 87.44 942 VAL A N 1
ATOM 7785 C CA . VAL A 1 942 ? 27.018 -8.245 -24.572 1.00 87.44 942 VAL A CA 1
ATOM 7786 C C . VAL A 1 942 ? 28.545 -8.122 -24.586 1.00 87.44 942 VAL A C 1
ATOM 7788 O O . VAL A 1 942 ? 29.214 -8.599 -23.668 1.00 87.44 942 VAL A O 1
ATOM 7791 N N . LYS A 1 943 ? 29.130 -7.414 -25.562 1.00 83.56 943 LYS A N 1
ATOM 7792 C CA . LYS A 1 943 ? 30.579 -7.136 -25.579 1.00 83.56 943 LYS A CA 1
ATOM 7793 C C . LYS A 1 943 ? 31.056 -6.312 -24.378 1.00 83.56 943 LYS A C 1
ATOM 7795 O O . LYS A 1 943 ? 32.219 -6.426 -24.012 1.00 83.56 943 LYS A O 1
ATOM 7800 N N . LYS A 1 944 ? 30.175 -5.529 -23.743 1.00 82.69 944 LYS A N 1
ATOM 7801 C CA . LYS A 1 944 ? 30.492 -4.750 -22.532 1.00 82.69 944 LYS A CA 1
ATOM 7802 C C . LYS A 1 944 ? 30.518 -5.600 -21.254 1.00 82.69 944 LYS A C 1
ATOM 7804 O O . LYS A 1 944 ? 30.978 -5.115 -20.228 1.00 82.69 944 LYS A O 1
ATOM 7809 N N . LEU A 1 945 ? 30.055 -6.853 -21.304 1.00 84.06 945 LEU A N 1
ATOM 7810 C CA . LEU A 1 945 ? 30.057 -7.798 -20.177 1.00 84.06 945 LEU A CA 1
ATOM 7811 C C . LEU A 1 945 ? 31.385 -8.562 -20.045 1.00 84.06 945 LEU A C 1
ATOM 7813 O O . LEU A 1 945 ? 31.393 -9.748 -19.712 1.00 84.06 945 LEU A O 1
ATOM 7817 N N . ASP A 1 946 ? 32.505 -7.896 -20.316 1.00 79.81 946 ASP A N 1
ATOM 7818 C CA . ASP A 1 946 ? 33.825 -8.508 -20.180 1.00 79.81 946 ASP A CA 1
ATOM 7819 C C . ASP A 1 946 ? 34.076 -8.953 -18.725 1.00 79.81 946 ASP A C 1
ATOM 7821 O O . ASP A 1 946 ? 33.756 -8.248 -17.762 1.00 79.81 946 ASP A O 1
ATOM 7825 N N . GLY A 1 947 ? 34.591 -10.172 -18.559 1.00 79.56 947 GLY A N 1
ATOM 7826 C CA . GLY A 1 947 ? 34.794 -10.808 -17.254 1.00 79.56 947 GLY A CA 1
ATOM 7827 C C . GLY A 1 947 ? 33.557 -11.458 -16.609 1.00 79.56 947 GLY A C 1
ATOM 7828 O O . GLY A 1 947 ? 33.668 -11.938 -15.478 1.00 79.56 947 GLY A O 1
ATOM 7829 N N . TYR A 1 948 ? 32.403 -11.522 -17.288 1.00 87.25 948 TYR A N 1
ATOM 7830 C CA . TYR A 1 948 ? 31.226 -12.276 -16.824 1.00 87.25 948 TYR A CA 1
ATOM 7831 C C . TYR A 1 948 ? 31.137 -13.650 -17.503 1.00 87.25 948 TYR A C 1
ATOM 7833 O O . TYR A 1 948 ? 31.106 -13.747 -18.730 1.00 87.25 948 TYR A O 1
ATOM 7841 N N . LYS A 1 949 ? 30.996 -14.737 -16.727 1.00 87.06 949 LYS A N 1
ATOM 7842 C CA . LYS A 1 949 ? 30.921 -16.112 -17.269 1.00 87.06 949 LYS A CA 1
ATOM 7843 C C . LYS A 1 949 ? 29.740 -16.331 -18.222 1.00 87.06 949 LYS A C 1
ATOM 7845 O O . LYS A 1 949 ? 29.842 -17.142 -19.140 1.00 87.06 949 LYS A O 1
ATOM 7850 N N . MET A 1 950 ? 28.639 -15.599 -18.047 1.00 87.19 950 MET A N 1
ATOM 7851 C CA . MET A 1 950 ? 27.464 -15.688 -18.923 1.00 87.19 950 MET A CA 1
ATOM 7852 C C . MET A 1 950 ? 27.694 -15.140 -20.337 1.00 87.19 950 MET A C 1
ATOM 7854 O O . MET A 1 950 ? 26.914 -15.460 -21.233 1.00 87.19 950 MET A O 1
ATOM 7858 N N . GLN A 1 951 ? 28.737 -14.330 -20.557 1.00 88.38 951 GLN A N 1
ATOM 7859 C CA . GLN A 1 951 ? 28.979 -13.652 -21.832 1.00 88.38 951 GLN A CA 1
ATOM 7860 C C . GLN A 1 951 ? 29.090 -14.644 -22.997 1.00 88.38 951 GLN A C 1
ATOM 7862 O O . GLN A 1 951 ? 28.470 -14.440 -24.036 1.00 88.38 951 GLN A O 1
ATOM 7867 N N . ALA A 1 952 ? 29.809 -15.755 -22.805 1.00 84.31 952 ALA A N 1
ATOM 7868 C CA . ALA A 1 952 ? 29.952 -16.794 -23.824 1.00 84.31 952 ALA A CA 1
ATOM 7869 C C . ALA A 1 952 ? 28.597 -17.408 -24.220 1.00 84.31 952 ALA A C 1
ATOM 7871 O O . ALA A 1 952 ? 28.314 -17.584 -25.403 1.00 84.31 952 ALA A O 1
ATOM 7872 N N . GLY A 1 953 ? 27.728 -17.673 -23.238 1.00 85.31 953 GLY A N 1
ATOM 7873 C CA . GLY A 1 953 ? 26.383 -18.195 -23.488 1.00 85.31 953 GLY A CA 1
ATOM 7874 C C . GLY A 1 953 ? 25.472 -17.189 -24.198 1.00 85.31 953 GLY A C 1
ATOM 7875 O O . GLY A 1 953 ? 24.701 -17.573 -25.074 1.00 85.31 953 GLY A O 1
ATOM 7876 N N . LEU A 1 954 ? 25.578 -15.901 -23.857 1.00 88.00 954 LEU A N 1
ATOM 7877 C CA . LEU A 1 954 ? 24.822 -14.829 -24.513 1.00 88.00 954 LEU A CA 1
ATOM 7878 C C . LEU A 1 954 ? 25.294 -14.589 -25.951 1.00 88.00 954 LEU A C 1
ATOM 7880 O O . LEU A 1 954 ? 24.459 -14.441 -26.840 1.00 88.00 954 LEU A O 1
ATOM 7884 N N . ASN A 1 955 ? 26.607 -14.623 -26.196 1.00 87.81 955 ASN A N 1
ATOM 7885 C CA . ASN A 1 955 ? 27.172 -14.544 -27.543 1.00 87.81 955 ASN A CA 1
ATOM 7886 C C . ASN A 1 955 ? 26.693 -15.711 -28.412 1.00 87.81 955 ASN A C 1
ATOM 7888 O O . ASN A 1 955 ? 26.201 -15.467 -29.506 1.00 87.81 955 ASN A O 1
ATOM 7892 N N . ALA A 1 956 ? 26.724 -16.949 -27.909 1.00 86.00 956 ALA A N 1
ATOM 7893 C CA . ALA A 1 956 ? 26.224 -18.108 -28.653 1.00 86.00 956 ALA A CA 1
ATOM 7894 C C . ALA A 1 956 ? 24.727 -17.984 -29.013 1.00 86.00 956 ALA A C 1
ATOM 7896 O O . ALA A 1 956 ? 24.303 -18.333 -30.118 1.00 86.00 956 ALA A O 1
ATOM 7897 N N . ARG A 1 957 ? 23.912 -17.442 -28.098 1.00 88.69 957 ARG A N 1
ATOM 7898 C CA . ARG A 1 957 ? 22.482 -17.179 -28.337 1.00 88.69 957 ARG A CA 1
ATOM 7899 C C . ARG A 1 957 ? 22.275 -16.098 -29.406 1.00 88.69 957 ARG A C 1
ATOM 7901 O O . ARG A 1 957 ? 21.466 -16.273 -30.312 1.00 88.69 957 ARG A O 1
ATOM 7908 N N . LEU A 1 958 ? 23.050 -15.016 -29.353 1.00 89.81 958 LEU A N 1
ATOM 7909 C CA . LEU A 1 958 ? 23.031 -13.945 -30.354 1.00 89.81 958 LEU A CA 1
ATOM 7910 C C . LEU A 1 958 ? 23.550 -14.387 -31.726 1.00 89.81 958 LEU A C 1
ATOM 7912 O O . LEU A 1 958 ? 22.998 -13.979 -32.744 1.00 89.81 958 LEU A O 1
ATOM 7916 N N . GLU A 1 959 ? 24.575 -15.234 -31.772 1.00 87.62 959 GLU A N 1
ATOM 7917 C CA . GLU A 1 959 ? 25.072 -15.851 -33.006 1.00 87.62 959 GLU A CA 1
ATOM 7918 C C . GLU A 1 959 ? 23.999 -16.737 -33.642 1.00 87.62 959 GLU A C 1
ATOM 7920 O O . GLU A 1 959 ? 23.799 -16.688 -34.854 1.00 87.62 959 GLU A O 1
ATOM 7925 N N . THR A 1 960 ? 23.255 -17.486 -32.823 1.00 87.94 960 THR A N 1
ATOM 7926 C CA . THR A 1 960 ? 22.113 -18.295 -33.272 1.00 87.94 960 THR A CA 1
ATOM 7927 C C . THR A 1 960 ? 21.032 -17.417 -33.908 1.00 87.94 960 THR A C 1
ATOM 7929 O O . THR A 1 960 ? 20.606 -17.698 -35.027 1.00 87.94 960 THR A O 1
ATOM 7932 N N . LEU A 1 961 ? 20.650 -16.317 -33.248 1.00 89.31 961 LEU A N 1
ATOM 7933 C CA . LEU A 1 961 ? 19.709 -15.322 -33.780 1.00 89.31 961 LEU A CA 1
ATOM 7934 C C . LEU A 1 961 ? 20.226 -14.664 -35.072 1.00 89.31 961 LEU A C 1
ATOM 7936 O O . LEU A 1 961 ? 19.480 -14.509 -36.035 1.00 89.31 961 LEU A O 1
ATOM 7940 N N . SER A 1 962 ? 21.510 -14.303 -35.130 1.00 86.44 962 SER A N 1
ATOM 7941 C CA . SER A 1 962 ? 22.111 -13.681 -36.316 1.00 86.44 962 SER A CA 1
ATOM 7942 C C . SER A 1 962 ? 22.161 -14.630 -37.510 1.00 86.44 962 SER A C 1
ATOM 7944 O O . SER A 1 962 ? 21.932 -14.194 -38.635 1.00 86.44 962 SER A O 1
ATOM 7946 N N . ALA A 1 963 ? 22.434 -15.914 -37.281 1.00 84.25 963 ALA A N 1
ATOM 7947 C CA . ALA A 1 963 ? 22.506 -16.919 -38.336 1.00 84.25 963 ALA A CA 1
ATOM 7948 C C . ALA A 1 963 ? 21.145 -17.213 -38.986 1.00 84.25 963 ALA A C 1
ATOM 7950 O O . ALA A 1 963 ? 21.096 -17.666 -40.126 1.00 84.25 963 ALA A O 1
ATOM 7951 N N . LEU A 1 964 ? 20.023 -16.910 -38.322 1.00 85.25 964 LEU A N 1
ATOM 7952 C CA . LEU A 1 964 ? 18.703 -17.005 -38.957 1.00 85.25 964 LEU A CA 1
ATOM 7953 C C . LEU A 1 964 ? 18.551 -16.051 -40.153 1.00 85.25 964 LEU A C 1
ATOM 7955 O O . LEU A 1 964 ? 17.705 -16.280 -41.014 1.00 85.25 964 LEU A O 1
ATOM 7959 N N . GLN A 1 965 ? 19.394 -15.019 -40.272 1.00 79.44 965 GLN A N 1
ATOM 7960 C CA . GLN A 1 965 ? 19.415 -14.144 -41.451 1.00 79.44 965 GLN A CA 1
ATOM 7961 C C . GLN A 1 965 ? 19.875 -14.866 -42.731 1.00 79.44 965 GLN A C 1
ATOM 7963 O O . GLN A 1 965 ? 19.577 -14.390 -43.831 1.00 79.44 965 GLN A O 1
ATOM 7968 N N . ASP A 1 966 ? 20.534 -16.022 -42.614 1.00 79.12 966 ASP A N 1
ATOM 7969 C CA . ASP A 1 966 ? 20.984 -16.827 -43.755 1.00 79.12 966 ASP A CA 1
ATOM 7970 C C . ASP A 1 966 ? 19.813 -17.498 -44.496 1.00 79.12 966 ASP A C 1
ATOM 7972 O O . ASP A 1 966 ? 19.952 -17.917 -45.648 1.00 79.12 966 ASP A O 1
ATOM 7976 N N . ILE A 1 967 ? 18.619 -17.521 -43.889 1.00 87.38 967 ILE A N 1
ATOM 7977 C CA . ILE A 1 967 ? 17.411 -18.100 -44.488 1.00 87.38 967 ILE A CA 1
ATOM 7978 C C . ILE A 1 967 ? 16.955 -17.377 -45.757 1.00 87.38 967 ILE A C 1
ATOM 7980 O O . ILE A 1 967 ? 16.220 -17.938 -46.566 1.00 87.38 967 ILE A O 1
ATOM 7984 N N . ASN A 1 968 ? 17.399 -16.134 -45.959 1.00 84.94 968 ASN A N 1
ATOM 7985 C CA . ASN A 1 968 ? 17.001 -15.323 -47.105 1.00 84.94 968 ASN A CA 1
ATOM 7986 C C . ASN A 1 968 ? 17.355 -15.989 -48.444 1.00 84.94 968 ASN A C 1
ATOM 7988 O O . ASN A 1 968 ? 16.634 -15.804 -49.421 1.00 84.94 968 ASN A O 1
ATOM 7992 N N . TYR A 1 969 ? 18.439 -16.771 -48.511 1.00 85.44 969 TYR A N 1
ATOM 7993 C CA . TYR A 1 969 ? 18.818 -17.466 -49.743 1.00 85.44 969 TYR A CA 1
ATOM 7994 C C . TYR A 1 969 ? 17.803 -18.548 -50.161 1.00 85.44 969 TYR A C 1
ATOM 7996 O O . TYR A 1 969 ? 17.220 -18.397 -51.240 1.00 85.44 969 TYR A O 1
ATOM 8004 N N . PRO A 1 970 ? 17.548 -19.611 -49.364 1.00 87.19 970 PRO A N 1
ATOM 8005 C CA . PRO A 1 970 ? 16.570 -20.633 -49.740 1.00 87.19 970 PRO A CA 1
ATOM 8006 C C . PRO A 1 970 ? 15.149 -20.060 -49.834 1.00 87.19 970 PRO A C 1
ATOM 8008 O O . PRO A 1 970 ? 14.380 -20.468 -50.700 1.00 87.19 970 PRO A O 1
ATOM 8011 N N . LEU A 1 971 ? 14.829 -19.037 -49.037 1.00 89.81 971 LEU A N 1
ATOM 8012 C CA . LEU A 1 971 ? 13.545 -18.345 -49.092 1.00 89.81 971 LEU A CA 1
ATOM 8013 C C . LEU A 1 971 ? 13.310 -17.613 -50.426 1.00 89.81 971 LEU A C 1
ATOM 8015 O O . LEU A 1 971 ? 12.245 -17.749 -51.026 1.00 89.81 971 LEU A O 1
ATOM 8019 N N . ASN A 1 972 ? 14.309 -16.885 -50.932 1.00 88.56 972 ASN A N 1
ATOM 8020 C CA . ASN A 1 972 ? 14.216 -16.235 -52.243 1.00 88.56 972 ASN A CA 1
ATOM 8021 C C . ASN A 1 972 ? 14.130 -17.262 -53.382 1.00 88.56 972 ASN A C 1
ATOM 8023 O O . ASN A 1 972 ? 13.374 -17.061 -54.328 1.00 88.56 972 ASN A O 1
ATOM 8027 N N . ARG A 1 973 ? 14.853 -18.388 -53.278 1.00 90.25 973 ARG A N 1
ATOM 8028 C CA . ARG A 1 973 ? 14.750 -19.490 -54.250 1.00 90.25 973 ARG A CA 1
ATOM 8029 C C . ARG A 1 973 ? 13.357 -20.108 -54.273 1.00 90.25 973 ARG A C 1
ATOM 8031 O O . ARG A 1 973 ? 12.813 -20.319 -55.354 1.00 90.25 973 ARG A O 1
ATOM 8038 N N . LEU A 1 974 ? 12.765 -20.344 -53.103 1.00 91.06 974 LEU A N 1
ATOM 8039 C CA . LEU A 1 974 ? 11.388 -20.815 -52.993 1.00 91.06 974 LEU A CA 1
ATOM 8040 C C . LEU A 1 974 ? 10.418 -19.829 -53.657 1.00 91.06 974 LEU A C 1
ATOM 8042 O O . LEU A 1 974 ? 9.596 -20.245 -54.470 1.00 91.06 974 LEU A O 1
ATOM 8046 N N . LYS A 1 975 ? 10.554 -18.526 -53.380 1.00 90.69 975 LYS A N 1
ATOM 8047 C CA . LYS A 1 975 ? 9.731 -17.479 -54.001 1.00 90.69 975 LYS A CA 1
ATOM 8048 C C . LYS A 1 975 ? 9.846 -17.466 -55.529 1.00 90.69 975 LYS A C 1
ATOM 8050 O O . LYS A 1 975 ? 8.828 -17.400 -56.214 1.00 90.69 975 LYS A O 1
ATOM 8055 N N . ASP A 1 976 ? 11.061 -17.567 -56.068 1.00 86.88 976 ASP A N 1
ATOM 8056 C CA . ASP A 1 976 ? 11.293 -17.607 -57.517 1.00 86.88 976 ASP A CA 1
ATOM 8057 C C . ASP A 1 976 ? 10.574 -18.795 -58.180 1.00 86.88 976 ASP A C 1
ATOM 8059 O O . ASP A 1 976 ? 9.970 -18.642 -59.247 1.00 86.88 976 ASP A O 1
ATOM 8063 N N . GLU A 1 977 ? 10.607 -19.976 -57.554 1.00 88.12 977 GLU A N 1
ATOM 8064 C CA . GLU A 1 977 ? 9.893 -21.153 -58.061 1.00 88.12 977 GLU A CA 1
ATOM 8065 C C . GLU A 1 977 ? 8.366 -21.038 -57.870 1.00 88.12 977 GLU A C 1
ATOM 8067 O O . GLU A 1 977 ? 7.618 -21.467 -58.749 1.00 88.12 977 GLU A O 1
ATOM 8072 N N . ILE A 1 978 ? 7.882 -20.383 -56.802 1.00 88.25 978 ILE A N 1
ATOM 8073 C CA . ILE A 1 978 ? 6.450 -20.062 -56.621 1.00 88.25 978 ILE A CA 1
ATOM 8074 C C . ILE A 1 978 ? 5.958 -19.156 -57.751 1.00 88.25 978 ILE A C 1
ATOM 8076 O O . ILE A 1 978 ? 4.937 -19.444 -58.369 1.00 88.25 978 ILE A O 1
ATOM 8080 N N . ILE A 1 979 ? 6.705 -18.107 -58.094 1.00 84.44 979 ILE A N 1
ATOM 8081 C CA . ILE A 1 979 ? 6.347 -17.199 -59.194 1.00 84.44 979 ILE A CA 1
ATOM 8082 C C . ILE A 1 979 ? 6.293 -17.948 -60.537 1.00 84.44 979 ILE A C 1
ATOM 8084 O O . ILE A 1 979 ? 5.468 -17.643 -61.399 1.00 84.44 979 ILE A O 1
ATOM 8088 N N . ARG A 1 980 ? 7.152 -18.952 -60.751 1.00 82.31 980 ARG A N 1
ATOM 8089 C CA . ARG A 1 980 ? 7.100 -19.787 -61.966 1.00 82.31 980 ARG A CA 1
ATOM 8090 C C . ARG A 1 980 ? 5.831 -20.636 -62.051 1.00 82.31 980 ARG A C 1
ATOM 8092 O O . ARG A 1 980 ? 5.393 -20.927 -63.164 1.00 82.31 980 ARG A O 1
ATOM 8099 N N . LEU A 1 981 ? 5.212 -20.979 -60.920 1.00 81.25 981 LEU A N 1
ATOM 8100 C CA . LEU A 1 981 ? 3.956 -21.730 -60.876 1.00 81.25 981 LEU A CA 1
ATOM 8101 C C . LEU A 1 981 ? 2.812 -20.985 -61.593 1.00 81.25 981 LEU A C 1
ATOM 8103 O O . LEU A 1 981 ? 2.017 -21.619 -62.283 1.00 81.25 981 LEU A O 1
ATOM 8107 N N . SER A 1 982 ? 2.755 -19.649 -61.521 1.00 76.31 982 SER A N 1
ATOM 8108 C CA . SER A 1 982 ? 1.682 -18.850 -62.147 1.00 76.31 982 SER A CA 1
ATOM 8109 C C . SER A 1 982 ? 1.964 -18.355 -63.567 1.00 76.31 982 SER A C 1
ATOM 8111 O O . SER A 1 982 ? 1.016 -18.020 -64.292 1.00 76.31 982 SER A O 1
ATOM 8113 N N . LYS A 1 983 ? 3.241 -18.329 -63.978 1.00 73.75 983 LYS A N 1
ATOM 8114 C CA . LYS A 1 983 ? 3.695 -17.926 -65.325 1.00 73.75 983 LYS A CA 1
ATOM 8115 C C . LYS A 1 983 ? 3.443 -18.976 -66.412 1.00 73.75 983 LYS A C 1
ATOM 8117 O O . LYS A 1 983 ? 3.738 -18.734 -67.573 1.00 73.75 983 LYS A O 1
ATOM 8122 N N . CYS A 1 984 ? 2.873 -20.124 -66.058 1.00 66.44 984 CYS A N 1
ATOM 8123 C CA . CYS A 1 984 ? 2.556 -21.188 -67.001 1.00 66.44 984 CYS A CA 1
ATOM 8124 C C . CYS A 1 984 ? 1.427 -20.766 -67.961 1.00 66.44 984 CYS A C 1
ATOM 8126 O O . CYS A 1 984 ? 0.250 -20.854 -67.609 1.00 66.44 984 CYS A O 1
ATOM 8128 N N . ASN A 1 985 ? 1.782 -20.337 -69.174 1.00 63.69 985 ASN A N 1
ATOM 8129 C CA . ASN A 1 985 ? 0.847 -20.189 -70.292 1.00 63.69 985 ASN A CA 1
ATOM 8130 C C . ASN A 1 985 ? 0.746 -21.495 -71.092 1.00 63.69 985 ASN A C 1
ATOM 8132 O O . ASN A 1 985 ? 1.662 -22.318 -71.088 1.00 63.69 985 ASN A O 1
ATOM 8136 N N . LYS A 1 986 ? -0.368 -21.665 -71.811 1.00 59.12 986 LYS A N 1
ATOM 8137 C CA . LYS A 1 986 ? -0.690 -22.863 -72.611 1.00 59.12 986 LYS A CA 1
ATOM 8138 C C . LYS A 1 986 ? 0.386 -23.184 -73.668 1.00 59.12 986 LYS A C 1
ATOM 8140 O O . LYS A 1 986 ? 0.588 -24.354 -73.987 1.00 59.12 986 LYS A O 1
ATOM 8145 N N . ASP A 1 987 ? 1.107 -22.157 -74.133 1.00 53.38 987 ASP A N 1
ATOM 8146 C CA . ASP A 1 987 ? 2.117 -22.229 -75.199 1.00 53.38 987 ASP A CA 1
ATOM 8147 C C . ASP A 1 987 ? 3.572 -22.364 -74.691 1.00 53.38 987 ASP A C 1
ATOM 8149 O O . ASP A 1 987 ? 4.485 -22.624 -75.475 1.00 53.38 987 ASP A O 1
ATOM 8153 N N . GLU A 1 988 ? 3.823 -22.232 -73.381 1.00 60.41 988 GLU A N 1
ATOM 8154 C CA . GLU A 1 988 ? 5.171 -22.348 -72.797 1.00 60.41 988 GLU A CA 1
ATOM 8155 C C . GLU A 1 988 ? 5.460 -23.778 -72.306 1.00 60.41 988 GLU A C 1
ATOM 8157 O O . GLU A 1 988 ? 5.409 -24.087 -71.111 1.00 60.41 988 GLU A O 1
ATOM 8162 N N . ALA A 1 989 ? 5.815 -24.664 -73.243 1.00 56.41 989 ALA A N 1
ATOM 8163 C CA . ALA A 1 989 ? 6.087 -26.082 -72.971 1.00 56.41 989 ALA A CA 1
ATOM 8164 C C . ALA A 1 989 ? 7.132 -26.315 -71.855 1.00 56.41 989 ALA A C 1
ATOM 8166 O O . ALA A 1 989 ? 6.981 -27.214 -71.034 1.00 56.41 989 ALA A O 1
ATOM 8167 N N . GLY A 1 990 ? 8.169 -25.474 -71.757 1.00 62.38 990 GLY A N 1
ATOM 8168 C CA . GLY A 1 990 ? 9.282 -25.688 -70.821 1.00 62.38 990 GLY A CA 1
ATOM 8169 C C . GLY A 1 990 ? 8.898 -25.680 -69.334 1.00 62.38 990 GLY A C 1
ATOM 8170 O O . GLY A 1 990 ? 9.404 -26.498 -68.566 1.00 62.38 990 GLY A O 1
ATOM 8171 N N . VAL A 1 991 ? 7.998 -24.785 -68.910 1.00 64.38 991 VAL A N 1
ATOM 8172 C CA . VAL A 1 991 ? 7.570 -24.689 -67.499 1.00 64.38 991 VAL A CA 1
ATOM 8173 C C . VAL A 1 991 ? 6.357 -25.580 -67.243 1.00 64.38 991 VAL A C 1
ATOM 8175 O O . VAL A 1 991 ? 6.274 -26.233 -66.200 1.00 64.38 991 VAL A O 1
ATOM 8178 N N . LEU A 1 992 ? 5.442 -25.681 -68.209 1.00 70.38 992 LEU A N 1
ATOM 8179 C CA . LEU A 1 992 ? 4.242 -26.504 -68.089 1.00 70.38 992 LEU A CA 1
ATOM 8180 C C . LEU A 1 992 ? 4.583 -28.009 -68.028 1.00 70.38 992 LEU A C 1
ATOM 8182 O O . LEU A 1 992 ? 4.003 -28.730 -67.219 1.00 70.38 992 LEU A O 1
ATOM 8186 N N . ASP A 1 993 ? 5.592 -28.479 -68.769 1.00 70.06 993 ASP A N 1
ATOM 8187 C CA . ASP A 1 993 ? 5.982 -29.901 -68.819 1.00 70.06 993 ASP A CA 1
ATOM 8188 C C . ASP A 1 993 ? 7.006 -30.340 -67.761 1.00 70.06 993 ASP A C 1
ATOM 8190 O O . ASP A 1 993 ? 7.292 -31.530 -67.629 1.00 70.06 993 ASP A O 1
ATOM 8194 N N . SER A 1 994 ? 7.541 -29.411 -66.966 1.00 77.69 994 SER A N 1
ATOM 8195 C CA . SER A 1 994 ? 8.545 -29.731 -65.944 1.00 77.69 994 SER A CA 1
ATOM 8196 C C . SER A 1 994 ? 7.963 -30.528 -64.766 1.00 77.69 994 SER A C 1
ATOM 8198 O O . SER A 1 994 ? 7.254 -29.986 -63.922 1.00 77.69 994 SER A O 1
ATOM 8200 N N . ASN A 1 995 ? 8.322 -31.801 -64.611 1.00 78.75 995 ASN A N 1
ATOM 8201 C CA . ASN A 1 995 ? 7.916 -32.577 -63.427 1.00 78.75 995 ASN A CA 1
ATOM 8202 C C . ASN A 1 995 ? 8.662 -32.172 -62.136 1.00 78.75 995 ASN A C 1
ATOM 8204 O O . ASN A 1 995 ? 8.310 -32.641 -61.056 1.00 78.75 995 ASN A O 1
ATOM 8208 N N . GLU A 1 996 ? 9.678 -31.309 -62.228 1.00 81.62 996 GLU A N 1
ATOM 8209 C CA . GLU A 1 996 ? 10.598 -31.000 -61.124 1.00 81.62 996 GLU A CA 1
ATOM 8210 C C . GLU A 1 996 ? 10.229 -29.752 -60.310 1.00 81.62 996 GLU A C 1
ATOM 8212 O O . GLU A 1 996 ? 10.853 -29.504 -59.283 1.00 81.62 996 GLU A O 1
ATOM 8217 N N . LEU A 1 997 ? 9.247 -28.952 -60.743 1.00 84.25 997 LEU A N 1
ATOM 8218 C CA . LEU A 1 997 ? 8.954 -27.652 -60.123 1.00 84.25 997 LEU A CA 1
ATOM 8219 C C . LEU A 1 997 ? 8.517 -27.781 -58.650 1.00 84.25 997 LEU A C 1
ATOM 8221 O O . LEU A 1 997 ? 9.192 -27.264 -57.765 1.00 84.25 997 LEU A O 1
ATOM 8225 N N . LEU A 1 998 ? 7.440 -28.525 -58.374 1.00 87.06 998 LEU A N 1
ATOM 8226 C CA . LEU A 1 998 ? 6.944 -28.748 -57.006 1.00 87.06 998 LEU A CA 1
ATOM 8227 C C . LEU A 1 998 ? 7.956 -29.507 -56.115 1.00 87.06 998 LEU A C 1
ATOM 8229 O O . LEU A 1 998 ? 8.151 -29.090 -54.974 1.00 87.06 998 LEU A O 1
ATOM 8233 N N . PRO A 1 999 ? 8.681 -30.538 -56.606 1.00 87.31 999 PRO A N 1
ATOM 8234 C CA . PRO A 1 999 ? 9.793 -31.141 -55.865 1.00 87.31 999 PRO A CA 1
ATOM 8235 C C . PRO A 1 999 ? 10.916 -30.163 -55.487 1.00 87.31 999 PRO A C 1
ATOM 8237 O O . PRO A 1 999 ? 11.440 -30.233 -54.380 1.00 87.31 999 PRO A O 1
ATOM 8240 N N . LYS A 1 1000 ? 11.286 -29.222 -56.368 1.00 88.06 1000 LYS A N 1
ATOM 8241 C CA . LYS A 1 1000 ? 12.294 -28.193 -56.048 1.00 88.06 1000 LYS A CA 1
ATOM 8242 C C . LYS A 1 1000 ? 11.813 -27.246 -54.952 1.00 88.06 1000 LYS A C 1
ATOM 8244 O O . LYS A 1 1000 ? 12.587 -26.914 -54.062 1.00 88.06 1000 LYS A O 1
ATOM 8249 N N . MET A 1 1001 ? 10.542 -26.855 -54.988 1.00 89.62 1001 MET A N 1
ATOM 8250 C CA . MET A 1 1001 ? 9.929 -26.024 -53.946 1.00 89.62 1001 MET A CA 1
ATOM 8251 C C . MET A 1 1001 ? 9.914 -26.740 -52.591 1.00 89.62 1001 MET A C 1
ATOM 8253 O O . MET A 1 1001 ? 10.277 -26.138 -51.585 1.00 89.62 1001 MET A O 1
ATOM 8257 N N . LEU A 1 1002 ? 9.575 -28.035 -52.577 1.00 89.25 1002 LEU A N 1
ATOM 8258 C CA . LEU A 1 1002 ? 9.661 -28.881 -51.382 1.00 89.25 1002 LEU A CA 1
ATOM 8259 C C . LEU A 1 1002 ? 11.077 -28.916 -50.802 1.00 89.25 1002 LEU A C 1
ATOM 8261 O O . LEU A 1 1002 ? 11.236 -28.726 -49.602 1.00 89.25 1002 LEU A O 1
ATOM 8265 N N . ASN A 1 1003 ? 12.098 -29.094 -51.645 1.00 89.88 1003 ASN A N 1
ATOM 8266 C CA . ASN A 1 1003 ? 13.491 -29.108 -51.192 1.00 89.88 1003 ASN A CA 1
ATOM 8267 C C . ASN A 1 1003 ? 13.910 -27.763 -50.580 1.00 89.88 1003 ASN A C 1
ATOM 8269 O O . ASN A 1 1003 ? 14.511 -27.744 -49.513 1.00 89.88 1003 ASN A O 1
ATOM 8273 N N . TYR A 1 1004 ? 13.552 -26.636 -51.205 1.00 91.94 1004 TYR A N 1
ATOM 8274 C CA . TYR A 1 1004 ? 13.864 -25.321 -50.635 1.00 91.94 1004 TYR A CA 1
ATOM 8275 C C . TYR A 1 1004 ? 13.129 -25.062 -49.320 1.00 91.94 1004 TYR A C 1
ATOM 8277 O O . TYR A 1 1004 ? 13.695 -24.454 -48.414 1.00 91.94 1004 TYR A O 1
ATOM 8285 N N . LEU A 1 1005 ? 11.888 -25.530 -49.186 1.00 92.12 1005 LEU A N 1
ATOM 8286 C CA . LEU A 1 1005 ? 11.161 -25.447 -47.924 1.00 92.12 1005 LEU A CA 1
ATOM 8287 C C . LEU A 1 1005 ? 11.784 -26.343 -46.841 1.00 92.12 1005 LEU A C 1
ATOM 8289 O O . LEU A 1 1005 ? 11.845 -25.940 -45.680 1.00 92.12 1005 LEU A O 1
ATOM 8293 N N . ASP A 1 1006 ? 12.309 -27.509 -47.215 1.00 91.75 1006 ASP A N 1
ATOM 8294 C CA . ASP A 1 1006 ? 13.062 -28.378 -46.309 1.00 91.75 1006 ASP A CA 1
ATOM 8295 C C . ASP A 1 1006 ? 14.360 -27.735 -45.828 1.00 91.75 1006 ASP A C 1
ATOM 8297 O O . ASP A 1 1006 ? 14.644 -27.787 -44.630 1.00 91.75 1006 ASP A O 1
ATOM 8301 N N . ASP A 1 1007 ? 15.092 -27.058 -46.712 1.00 90.19 1007 ASP A N 1
ATOM 8302 C CA . ASP A 1 1007 ? 16.283 -26.292 -46.336 1.00 90.19 1007 ASP A CA 1
ATOM 8303 C C . ASP A 1 1007 ? 15.935 -25.192 -45.311 1.00 90.19 1007 ASP A C 1
ATOM 8305 O O . ASP A 1 1007 ? 16.640 -25.008 -44.318 1.00 90.19 1007 ASP A O 1
ATOM 8309 N N . ILE A 1 1008 ? 14.814 -24.483 -45.507 1.00 91.62 1008 ILE A N 1
ATOM 8310 C CA . ILE A 1 1008 ? 14.308 -23.452 -44.577 1.00 91.62 1008 ILE A CA 1
ATOM 8311 C C . ILE A 1 1008 ? 13.984 -24.070 -43.209 1.00 91.62 1008 ILE A C 1
ATOM 8313 O O . ILE A 1 1008 ? 14.396 -23.534 -42.178 1.00 91.62 1008 ILE A O 1
ATOM 8317 N N . ILE A 1 1009 ? 13.270 -25.200 -43.181 1.00 92.44 1009 ILE A N 1
ATOM 8318 C CA . ILE A 1 1009 ? 12.905 -25.896 -41.938 1.00 92.44 1009 ILE A CA 1
ATOM 8319 C C . ILE A 1 1009 ? 14.158 -26.374 -41.194 1.00 92.44 1009 ILE A C 1
ATOM 8321 O O . ILE A 1 1009 ? 14.264 -26.155 -39.987 1.00 92.44 1009 ILE A O 1
ATOM 8325 N N . GLN A 1 1010 ? 15.128 -26.965 -41.898 1.00 89.75 1010 GLN A N 1
ATOM 8326 C CA . GLN A 1 1010 ? 16.381 -27.442 -41.304 1.00 89.75 1010 GLN A CA 1
ATOM 8327 C C . GLN A 1 1010 ? 17.199 -26.313 -40.671 1.00 89.75 1010 GLN A C 1
ATOM 8329 O O . GLN A 1 1010 ? 17.805 -26.521 -39.621 1.00 89.75 1010 GLN A O 1
ATOM 8334 N N . ILE A 1 1011 ? 17.200 -25.112 -41.262 1.00 88.94 1011 ILE A N 1
ATOM 8335 C CA . ILE A 1 1011 ? 17.868 -23.944 -40.670 1.00 88.94 1011 ILE A CA 1
ATOM 8336 C C . ILE A 1 1011 ? 17.249 -23.601 -39.311 1.00 88.94 1011 ILE A C 1
ATOM 8338 O O . ILE A 1 1011 ? 17.982 -23.384 -38.348 1.00 88.94 1011 ILE A O 1
ATOM 8342 N N . PHE A 1 1012 ? 15.920 -23.575 -39.197 1.00 90.88 1012 PHE A N 1
ATOM 8343 C CA . PHE A 1 1012 ? 15.267 -23.306 -37.914 1.00 90.88 1012 PHE A CA 1
ATOM 8344 C C . PHE A 1 1012 ? 15.455 -24.437 -36.899 1.00 90.88 1012 PHE A C 1
ATOM 8346 O O . PHE A 1 1012 ? 15.665 -24.150 -35.720 1.00 90.88 1012 PHE A O 1
ATOM 8353 N N . ASP A 1 1013 ? 15.411 -25.694 -37.342 1.00 89.50 1013 ASP A N 1
ATOM 8354 C CA . ASP A 1 1013 ? 15.602 -26.872 -36.489 1.00 89.50 1013 ASP A CA 1
ATOM 8355 C C . ASP A 1 1013 ? 17.023 -26.928 -35.910 1.00 89.50 1013 ASP A C 1
ATOM 8357 O O . ASP A 1 1013 ? 17.210 -26.970 -34.693 1.00 89.50 1013 ASP A O 1
ATOM 8361 N N . PHE A 1 1014 ? 18.043 -26.775 -36.764 1.00 87.69 1014 PHE A N 1
ATOM 8362 C CA . PHE A 1 1014 ? 19.451 -26.723 -36.357 1.00 87.69 1014 PHE A CA 1
ATOM 8363 C C . PHE A 1 1014 ? 19.729 -25.604 -35.345 1.00 87.69 1014 PHE A C 1
ATOM 8365 O O . PHE A 1 1014 ? 20.599 -25.726 -34.482 1.00 87.69 1014 PHE A O 1
ATOM 8372 N N . ARG A 1 1015 ? 18.984 -24.499 -35.445 1.00 86.06 1015 ARG A N 1
ATOM 8373 C CA . ARG A 1 1015 ? 19.100 -23.342 -34.552 1.00 86.06 1015 ARG A CA 1
ATOM 8374 C C . ARG A 1 1015 ? 18.176 -23.423 -33.331 1.00 86.06 1015 ARG A C 1
ATOM 8376 O O . ARG A 1 1015 ? 18.273 -22.545 -32.484 1.00 86.06 1015 ARG A O 1
ATOM 8383 N N . GLN A 1 1016 ? 17.337 -24.457 -33.211 1.00 87.50 1016 GLN A N 1
ATOM 8384 C CA . GLN A 1 1016 ? 16.329 -24.633 -32.151 1.00 87.50 1016 GLN A CA 1
ATOM 8385 C C . GLN A 1 1016 ? 15.313 -23.479 -32.059 1.00 87.50 1016 GLN A C 1
ATOM 8387 O O . GLN A 1 1016 ? 14.892 -23.082 -30.974 1.00 87.50 1016 GLN A O 1
ATOM 8392 N N . MET A 1 1017 ? 14.908 -22.936 -33.210 1.00 88.38 1017 MET A N 1
ATOM 8393 C CA . MET A 1 1017 ? 14.046 -21.747 -33.322 1.00 88.38 1017 MET A CA 1
ATOM 8394 C C . MET A 1 1017 ? 12.689 -22.049 -33.974 1.00 88.38 1017 MET A C 1
ATOM 8396 O O . MET A 1 1017 ? 12.013 -21.156 -34.485 1.00 88.38 1017 MET A O 1
ATOM 8400 N N . ILE A 1 1018 ? 12.267 -23.316 -33.955 1.00 88.50 1018 ILE A N 1
ATOM 8401 C CA . ILE A 1 1018 ? 10.943 -23.742 -34.425 1.00 88.50 1018 ILE A CA 1
ATOM 8402 C C . ILE A 1 1018 ? 9.850 -23.128 -33.536 1.00 88.50 1018 ILE A C 1
ATOM 8404 O O . ILE A 1 1018 ? 9.969 -23.093 -32.313 1.00 88.50 1018 ILE A O 1
ATOM 8408 N N . GLY A 1 1019 ? 8.771 -22.637 -34.155 1.00 82.94 1019 GLY A N 1
ATOM 8409 C CA . GLY A 1 1019 ? 7.606 -22.082 -33.451 1.00 82.94 1019 GLY A CA 1
ATOM 8410 C C . GLY A 1 1019 ? 7.774 -20.649 -32.930 1.00 82.94 1019 GLY A C 1
ATOM 8411 O O . GLY A 1 1019 ? 6.817 -20.076 -32.408 1.00 82.94 1019 GLY A O 1
ATOM 8412 N N . ARG A 1 1020 ? 8.959 -20.063 -33.104 1.00 88.25 1020 ARG A N 1
ATOM 8413 C CA . ARG A 1 1020 ? 9.309 -18.691 -32.713 1.00 88.25 1020 ARG A CA 1
ATOM 8414 C C . ARG A 1 1020 ? 8.815 -17.640 -33.720 1.00 88.25 1020 ARG A C 1
ATOM 8416 O O . ARG A 1 1020 ? 8.209 -17.982 -34.739 1.00 88.25 1020 ARG A O 1
ATOM 8423 N N . GLY A 1 1021 ? 9.065 -16.357 -33.452 1.00 86.00 1021 GLY A N 1
ATOM 8424 C CA . GLY A 1 1021 ? 8.523 -15.238 -34.241 1.00 86.00 1021 GLY A CA 1
ATOM 8425 C C . GLY A 1 1021 ? 8.842 -15.313 -35.732 1.00 86.00 1021 GLY A C 1
ATOM 8426 O O . GLY A 1 1021 ? 7.945 -15.356 -36.575 1.00 86.00 1021 GLY A O 1
ATOM 8427 N N . MET A 1 1022 ? 10.129 -15.421 -36.061 1.00 89.38 1022 MET A N 1
ATOM 8428 C CA . MET A 1 1022 ? 10.600 -15.504 -37.445 1.00 89.38 1022 MET A CA 1
ATOM 8429 C C . MET A 1 1022 ? 10.115 -16.772 -38.172 1.00 89.38 1022 MET A C 1
ATOM 8431 O O . MET A 1 1022 ? 9.841 -16.717 -39.367 1.00 89.38 1022 MET A O 1
ATOM 8435 N N . TRP A 1 1023 ? 9.932 -17.894 -37.465 1.00 91.12 1023 TRP A N 1
ATOM 8436 C CA . TRP A 1 1023 ? 9.339 -19.117 -38.028 1.00 91.12 1023 TRP A CA 1
ATOM 8437 C C . TRP A 1 1023 ? 7.903 -18.872 -38.508 1.00 91.12 1023 TRP A C 1
ATOM 8439 O O . TRP A 1 1023 ? 7.551 -19.214 -39.638 1.00 91.12 1023 TRP A O 1
ATOM 8449 N N . LYS A 1 1024 ? 7.080 -18.231 -37.666 1.00 89.25 1024 LYS A N 1
ATOM 8450 C CA . LYS A 1 1024 ? 5.686 -17.889 -37.993 1.00 89.25 1024 LYS A CA 1
ATOM 8451 C C . LYS A 1 1024 ? 5.606 -16.861 -39.125 1.00 89.25 1024 LYS A C 1
ATOM 8453 O O . LYS A 1 1024 ? 4.787 -17.012 -40.029 1.00 89.25 1024 LYS A O 1
ATOM 8458 N N . ALA A 1 1025 ? 6.475 -15.848 -39.104 1.00 88.88 1025 ALA A N 1
ATOM 8459 C CA . ALA A 1 1025 ? 6.538 -14.825 -40.147 1.00 88.88 1025 ALA A CA 1
ATOM 8460 C C . ALA A 1 1025 ? 6.905 -15.423 -41.515 1.00 88.88 1025 ALA A C 1
ATOM 8462 O O . ALA A 1 1025 ? 6.222 -15.174 -42.506 1.00 88.88 1025 ALA A O 1
ATOM 8463 N N . VAL A 1 1026 ? 7.926 -16.285 -41.564 1.00 91.44 1026 VAL A N 1
ATOM 8464 C CA . VAL A 1 1026 ? 8.335 -16.964 -42.803 1.00 91.44 1026 VAL A CA 1
ATOM 8465 C C . VAL A 1 1026 ? 7.240 -17.904 -43.316 1.00 91.44 1026 VAL A C 1
ATOM 8467 O O . VAL A 1 1026 ? 6.989 -17.934 -44.521 1.00 91.44 1026 VAL A O 1
ATOM 8470 N N . ALA A 1 1027 ? 6.546 -18.629 -42.429 1.00 91.12 1027 ALA A N 1
ATOM 8471 C CA . ALA A 1 1027 ? 5.394 -19.451 -42.814 1.00 91.12 1027 ALA A CA 1
ATOM 8472 C C . ALA A 1 1027 ? 4.308 -18.614 -43.505 1.00 91.12 1027 ALA A C 1
ATOM 8474 O O . ALA A 1 1027 ? 3.848 -18.973 -44.592 1.00 91.12 1027 ALA A O 1
ATOM 8475 N N . LYS A 1 1028 ? 3.963 -17.464 -42.910 1.00 89.88 1028 LYS A N 1
ATOM 8476 C CA . LYS A 1 1028 ? 2.999 -16.496 -43.450 1.00 89.88 1028 LYS A CA 1
ATOM 8477 C C . LYS A 1 1028 ? 3.396 -15.960 -44.818 1.00 89.88 1028 LYS A C 1
ATOM 8479 O O . LYS A 1 1028 ? 2.560 -15.943 -45.723 1.00 89.88 1028 LYS A O 1
ATOM 8484 N N . ASP A 1 1029 ? 4.653 -15.571 -44.989 1.00 89.62 1029 ASP A N 1
ATOM 8485 C CA . ASP A 1 1029 ? 5.158 -15.080 -46.271 1.00 89.62 1029 ASP A CA 1
ATOM 8486 C C . ASP A 1 1029 ? 5.050 -16.145 -47.361 1.00 89.62 1029 ASP A C 1
ATOM 8488 O O . ASP A 1 1029 ? 4.523 -15.877 -48.439 1.00 89.62 1029 ASP A O 1
ATOM 8492 N N . CYS A 1 1030 ? 5.489 -17.373 -47.071 1.00 90.06 1030 CYS A N 1
ATOM 8493 C CA . CYS A 1 1030 ? 5.468 -18.456 -48.049 1.00 90.06 1030 CYS A CA 1
ATOM 8494 C C . CYS A 1 1030 ? 4.037 -18.812 -48.479 1.00 90.06 1030 CYS A C 1
ATOM 8496 O O . CYS A 1 1030 ? 3.797 -19.066 -49.660 1.00 90.06 1030 CYS A O 1
ATOM 8498 N N . TRP A 1 1031 ? 3.078 -18.790 -47.548 1.00 90.44 1031 TRP A N 1
ATOM 8499 C CA . TRP A 1 1031 ? 1.661 -18.965 -47.872 1.00 90.44 1031 TRP A CA 1
ATOM 8500 C C . TRP A 1 1031 ? 1.115 -17.831 -48.742 1.00 90.44 1031 TRP A C 1
ATOM 8502 O O . TRP A 1 1031 ? 0.424 -18.079 -49.730 1.00 90.44 1031 TRP A O 1
ATOM 8512 N N . THR A 1 1032 ? 1.455 -16.588 -48.399 1.00 87.62 1032 THR A N 1
ATOM 8513 C CA . THR A 1 1032 ? 1.034 -15.402 -49.158 1.00 87.62 1032 THR A CA 1
ATOM 8514 C C . THR A 1 1032 ? 1.554 -15.479 -50.592 1.00 87.62 1032 THR A C 1
ATOM 8516 O O . THR A 1 1032 ? 0.782 -15.334 -51.535 1.00 87.62 1032 THR A O 1
ATOM 8519 N N . TRP A 1 1033 ? 2.832 -15.829 -50.780 1.00 91.88 1033 TRP A N 1
ATOM 8520 C CA . TRP A 1 1033 ? 3.395 -16.042 -52.114 1.00 91.88 1033 TRP A CA 1
ATOM 8521 C C . TRP A 1 1033 ? 2.675 -17.161 -52.859 1.00 91.88 1033 TRP A C 1
ATOM 8523 O O . TRP A 1 1033 ? 2.371 -17.004 -54.034 1.00 91.88 1033 TRP A O 1
ATOM 8533 N N . LEU A 1 1034 ? 2.355 -18.284 -52.212 1.00 88.50 1034 LEU A N 1
ATOM 8534 C CA . LEU A 1 1034 ? 1.611 -19.360 -52.872 1.00 88.50 1034 LEU A CA 1
ATOM 8535 C C . LEU A 1 1034 ? 0.240 -18.915 -53.375 1.00 88.50 1034 LEU A C 1
ATOM 8537 O O . LEU A 1 1034 ? -0.134 -19.242 -54.503 1.00 88.50 1034 LEU A O 1
ATOM 8541 N N . LYS A 1 1035 ? -0.497 -18.166 -52.556 1.00 86.06 1035 LYS A N 1
ATOM 8542 C CA . LYS A 1 1035 ? -1.830 -17.682 -52.906 1.00 86.06 1035 LYS A CA 1
ATOM 8543 C C . LYS A 1 1035 ? -1.765 -16.631 -54.015 1.00 86.06 1035 LYS A C 1
ATOM 8545 O O . LYS A 1 1035 ? -2.379 -16.811 -55.069 1.00 86.06 1035 LYS A O 1
ATOM 8550 N N . ASP A 1 1036 ? -0.964 -15.590 -53.814 1.00 84.06 1036 ASP A N 1
ATOM 8551 C CA . ASP A 1 1036 ? -0.978 -14.393 -54.657 1.00 84.06 1036 ASP A CA 1
ATOM 8552 C C . ASP A 1 1036 ? -0.119 -14.561 -55.916 1.00 84.06 1036 ASP A C 1
ATOM 8554 O O . ASP A 1 1036 ? -0.590 -14.315 -57.034 1.00 84.06 1036 ASP A O 1
ATOM 8558 N N . ASP A 1 1037 ? 1.120 -15.032 -55.737 1.00 84.69 1037 ASP A N 1
ATOM 8559 C CA . ASP A 1 1037 ? 2.113 -15.191 -56.804 1.00 84.69 1037 ASP A CA 1
ATOM 8560 C C . ASP A 1 1037 ? 2.039 -16.571 -57.458 1.00 84.69 1037 ASP A C 1
ATOM 8562 O O . ASP A 1 1037 ? 2.246 -16.679 -58.662 1.00 84.69 1037 ASP A O 1
ATOM 8566 N N . GLY A 1 1038 ? 1.753 -17.629 -56.695 1.00 83.44 1038 GLY A N 1
ATOM 8567 C CA . GLY A 1 1038 ? 1.643 -19.009 -57.176 1.00 83.44 1038 GLY A CA 1
ATOM 8568 C C . GLY A 1 1038 ? 0.275 -19.350 -57.767 1.00 83.44 1038 GLY A C 1
ATOM 8569 O O . GLY A 1 1038 ? 0.158 -20.336 -58.500 1.00 83.44 1038 GLY A O 1
ATOM 8570 N N . LYS A 1 1039 ? -0.742 -18.516 -57.500 1.00 86.44 1039 LYS A N 1
ATOM 8571 C CA . LYS A 1 1039 ? -2.139 -18.704 -57.920 1.00 86.44 1039 LYS A CA 1
ATOM 8572 C C . LYS A 1 1039 ? -2.665 -20.082 -57.497 1.00 86.44 1039 LYS A C 1
ATOM 8574 O O . LYS A 1 1039 ? -3.049 -20.911 -58.328 1.00 86.44 1039 LYS A O 1
ATOM 8579 N N . VAL A 1 1040 ? -2.633 -20.328 -56.188 1.00 87.56 1040 VAL A N 1
ATOM 8580 C CA . VAL A 1 1040 ? -3.201 -21.516 -55.536 1.00 87.56 1040 VAL A CA 1
ATOM 8581 C C . VAL A 1 1040 ? -4.601 -21.202 -54.990 1.00 87.56 1040 VAL A C 1
ATOM 8583 O O . VAL A 1 1040 ? -4.793 -20.200 -54.308 1.00 87.56 1040 VAL A O 1
ATOM 8586 N N . LEU A 1 1041 ? -5.575 -22.072 -55.273 1.00 82.12 1041 LEU A N 1
ATOM 8587 C CA . LEU A 1 1041 ? -6.977 -21.992 -54.834 1.00 82.12 1041 LEU A CA 1
ATOM 8588 C C . LEU A 1 1041 ? -7.168 -22.789 -53.543 1.00 82.12 1041 LEU A C 1
ATOM 8590 O O . LEU A 1 1041 ? -7.791 -23.850 -53.537 1.00 82.12 1041 LEU A O 1
ATOM 8594 N N . ALA A 1 1042 ? -6.567 -22.310 -52.461 1.00 81.69 1042 ALA A N 1
ATOM 8595 C CA . ALA A 1 1042 ? -6.772 -22.867 -51.131 1.00 81.69 1042 ALA A CA 1
ATOM 8596 C C . ALA A 1 1042 ? -6.934 -21.740 -50.108 1.00 81.69 1042 ALA A C 1
ATOM 8598 O O . ALA A 1 1042 ? -6.275 -20.698 -50.200 1.00 81.69 1042 ALA A O 1
ATOM 8599 N N . ASP A 1 1043 ? -7.806 -21.964 -49.129 1.00 76.50 1043 ASP A N 1
ATOM 8600 C CA . ASP A 1 1043 ? -7.973 -21.061 -47.996 1.00 76.50 1043 ASP A CA 1
ATOM 8601 C C . ASP A 1 1043 ? -6.814 -21.195 -47.009 1.00 76.50 1043 ASP A C 1
ATOM 8603 O O . ASP A 1 1043 ? -6.176 -22.245 -46.905 1.00 76.50 1043 ASP A O 1
ATOM 8607 N N . MET A 1 1044 ? -6.509 -20.092 -46.322 1.00 76.00 1044 MET A N 1
ATOM 8608 C CA . MET A 1 1044 ? -5.409 -20.039 -45.362 1.00 76.00 1044 MET A CA 1
ATOM 8609 C C . MET A 1 1044 ? -5.719 -20.947 -44.168 1.00 76.00 1044 MET A C 1
ATOM 8611 O O . MET A 1 1044 ? -6.782 -20.781 -43.576 1.00 76.00 1044 MET A O 1
ATOM 8615 N N . PRO A 1 1045 ? -4.819 -21.870 -43.786 1.00 76.75 1045 PRO A N 1
ATOM 8616 C CA . PRO A 1 1045 ? -4.996 -22.662 -42.575 1.00 76.75 1045 PRO A CA 1
ATOM 8617 C C . PRO A 1 1045 ? -5.010 -21.762 -41.334 1.00 76.75 1045 PRO A C 1
ATOM 8619 O O . PRO A 1 1045 ? -4.189 -20.847 -41.237 1.00 76.75 1045 PRO A O 1
ATOM 8622 N N . ASP A 1 1046 ? -5.871 -22.067 -40.359 1.00 70.62 1046 ASP A N 1
ATOM 8623 C CA . ASP A 1 1046 ? -5.976 -21.309 -39.099 1.00 70.62 1046 ASP A CA 1
ATOM 8624 C C . ASP A 1 1046 ? -4.663 -21.311 -38.295 1.00 70.62 1046 ASP A C 1
ATOM 8626 O O . ASP A 1 1046 ? -4.311 -20.328 -37.640 1.00 70.62 1046 ASP A O 1
ATOM 8630 N N . THR A 1 1047 ? -3.892 -22.400 -38.374 1.00 74.31 1047 THR A N 1
ATOM 8631 C CA . THR A 1 1047 ? -2.578 -22.533 -37.733 1.00 74.31 1047 THR A CA 1
ATOM 8632 C C . THR A 1 1047 ? -1.491 -22.707 -38.782 1.00 74.31 1047 THR A C 1
ATOM 8634 O O . THR A 1 1047 ? -1.104 -23.820 -39.117 1.00 74.31 1047 THR A O 1
ATOM 8637 N N . LEU A 1 1048 ? -0.979 -21.606 -39.324 1.00 78.62 1048 LEU A N 1
ATOM 8638 C CA . LEU A 1 1048 ? 0.047 -21.673 -40.359 1.00 78.62 1048 LEU A CA 1
ATOM 8639 C C . LEU A 1 1048 ? 1.449 -21.887 -39.764 1.00 78.62 1048 LEU A C 1
ATOM 8641 O O . LEU A 1 1048 ? 2.015 -20.997 -39.125 1.00 78.62 1048 LEU A O 1
ATOM 8645 N N . ASN A 1 1049 ? 2.043 -23.051 -40.025 1.00 86.81 1049 ASN A N 1
ATOM 8646 C CA . ASN A 1 1049 ? 3.455 -23.326 -39.759 1.00 86.81 1049 ASN A CA 1
ATOM 8647 C C . ASN A 1 1049 ? 4.151 -23.923 -41.004 1.00 86.81 1049 ASN A C 1
ATOM 8649 O O . ASN A 1 1049 ? 3.497 -24.362 -41.950 1.00 86.81 1049 ASN A O 1
ATOM 8653 N N . LEU A 1 1050 ? 5.491 -23.923 -41.032 1.00 89.19 1050 LEU A N 1
ATOM 8654 C CA . LEU A 1 1050 ? 6.245 -24.393 -42.204 1.00 89.19 1050 LEU A CA 1
ATOM 8655 C C . LEU A 1 1050 ? 6.125 -25.907 -42.448 1.00 89.19 1050 LEU A C 1
ATOM 8657 O O . LEU A 1 1050 ? 6.226 -26.338 -43.596 1.00 89.19 1050 LEU A O 1
ATOM 8661 N N . HIS A 1 1051 ? 5.877 -26.716 -41.414 1.00 89.81 1051 HIS A N 1
ATOM 8662 C CA . HIS A 1 1051 ? 5.645 -28.154 -41.581 1.00 89.81 1051 HIS A CA 1
ATOM 8663 C C . HIS A 1 1051 ? 4.305 -28.435 -42.268 1.00 89.81 1051 HIS A C 1
ATOM 8665 O O . HIS A 1 1051 ? 4.250 -29.260 -43.181 1.00 89.81 1051 HIS A O 1
ATOM 8671 N N . ASP A 1 1052 ? 3.256 -27.701 -41.902 1.00 85.88 1052 ASP A N 1
ATOM 8672 C CA . ASP A 1 1052 ? 1.946 -27.794 -42.551 1.00 85.88 1052 ASP A CA 1
ATOM 8673 C C . ASP A 1 1052 ? 2.048 -27.354 -44.012 1.00 85.88 1052 ASP A C 1
ATOM 8675 O O . ASP A 1 1052 ? 1.495 -27.993 -44.909 1.00 85.88 1052 ASP A O 1
ATOM 8679 N N . LEU A 1 1053 ? 2.847 -26.314 -44.277 1.00 87.69 1053 LEU A N 1
ATOM 8680 C CA . LEU A 1 1053 ? 3.131 -25.863 -45.633 1.00 87.69 1053 LEU A CA 1
ATOM 8681 C C . LEU A 1 1053 ? 3.865 -26.928 -46.458 1.00 87.69 1053 LEU A C 1
ATOM 8683 O O . LEU A 1 1053 ? 3.536 -27.147 -47.623 1.00 87.69 1053 LEU A O 1
ATOM 8687 N N . LYS A 1 1054 ? 4.830 -27.628 -45.855 1.00 90.19 1054 LYS A N 1
ATOM 8688 C CA . LYS A 1 1054 ? 5.542 -28.740 -46.496 1.00 90.19 1054 LYS A CA 1
ATOM 8689 C C . LYS A 1 1054 ? 4.580 -29.861 -46.869 1.00 90.19 1054 LYS A C 1
ATOM 8691 O O . LYS A 1 1054 ? 4.617 -30.348 -47.998 1.00 90.19 1054 LYS A O 1
ATOM 8696 N N . HIS A 1 1055 ? 3.705 -30.247 -45.944 1.00 88.19 1055 HIS A N 1
ATOM 8697 C CA . HIS A 1 1055 ? 2.674 -31.242 -46.217 1.00 88.19 1055 HIS A CA 1
ATOM 8698 C C . HIS A 1 1055 ? 1.752 -30.783 -47.357 1.00 88.19 1055 HIS A C 1
ATOM 8700 O O . HIS A 1 1055 ? 1.466 -31.546 -48.278 1.00 88.19 1055 HIS A O 1
ATOM 8706 N N . PHE A 1 1056 ? 1.355 -29.510 -47.361 1.00 88.50 1056 PHE A N 1
ATOM 8707 C CA . PHE A 1 1056 ? 0.535 -28.938 -48.423 1.00 88.50 1056 PHE A CA 1
ATOM 8708 C C . PHE A 1 1056 ? 1.217 -28.994 -49.802 1.00 88.50 1056 PHE A C 1
ATOM 8710 O O . PHE A 1 1056 ? 0.600 -29.424 -50.777 1.00 88.50 1056 PHE A O 1
ATOM 8717 N N . PHE A 1 1057 ? 2.503 -28.647 -49.894 1.00 88.00 1057 PHE A N 1
ATOM 8718 C CA . PHE A 1 1057 ? 3.281 -28.785 -51.130 1.00 88.00 1057 PHE A CA 1
ATOM 8719 C C . PHE A 1 1057 ? 3.365 -30.232 -51.630 1.00 88.00 1057 PHE A C 1
ATOM 8721 O O . PHE A 1 1057 ? 3.309 -30.474 -52.839 1.00 88.00 1057 PHE A O 1
ATOM 8728 N N . TYR A 1 1058 ? 3.492 -31.191 -50.714 1.00 88.88 1058 TYR A N 1
ATOM 8729 C CA . TYR A 1 1058 ? 3.506 -32.612 -51.046 1.00 88.88 1058 TYR A CA 1
ATOM 8730 C C . TYR A 1 1058 ? 2.166 -33.061 -51.643 1.00 88.88 1058 TYR A C 1
ATOM 8732 O O . TYR A 1 1058 ? 2.143 -33.716 -52.688 1.00 88.88 1058 TYR A O 1
ATOM 8740 N N . GLU A 1 1059 ? 1.052 -32.633 -51.047 1.00 90.12 1059 GLU A N 1
ATOM 8741 C CA . GLU A 1 1059 ? -0.289 -32.911 -51.567 1.00 90.12 1059 GLU A CA 1
ATOM 8742 C C . GLU A 1 1059 ? -0.525 -32.266 -52.940 1.00 90.12 1059 GLU A C 1
ATOM 8744 O O . GLU A 1 1059 ? -1.051 -32.924 -53.837 1.00 90.12 1059 GLU A O 1
ATOM 8749 N N . LEU A 1 1060 ? -0.071 -31.023 -53.157 1.00 88.75 1060 LEU A N 1
ATOM 8750 C CA . LEU A 1 1060 ? -0.132 -30.380 -54.477 1.00 88.75 1060 LEU A CA 1
ATOM 8751 C C . LEU A 1 1060 ? 0.686 -31.140 -55.530 1.00 88.75 1060 LEU A C 1
ATOM 8753 O O . LEU A 1 1060 ? 0.250 -31.281 -56.673 1.00 88.75 1060 LEU A O 1
ATOM 8757 N N . HIS A 1 1061 ? 1.865 -31.651 -55.165 1.00 89.44 1061 HIS A N 1
ATOM 8758 C CA . HIS A 1 1061 ? 2.679 -32.455 -56.075 1.00 89.44 1061 HIS A CA 1
ATOM 8759 C C . HIS A 1 1061 ? 1.980 -33.757 -56.466 1.00 89.44 1061 HIS A C 1
ATOM 8761 O O . HIS A 1 1061 ? 1.920 -34.095 -57.650 1.00 89.44 1061 HIS A O 1
ATOM 8767 N N . LYS A 1 1062 ? 1.427 -34.470 -55.481 1.00 89.12 1062 LYS A N 1
ATOM 8768 C CA . LYS A 1 1062 ? 0.690 -35.719 -55.689 1.00 89.12 1062 LYS A CA 1
ATOM 8769 C C . LYS A 1 1062 ? -0.539 -35.510 -56.573 1.00 89.12 1062 LYS A C 1
ATOM 8771 O O . LYS A 1 1062 ? -0.774 -36.299 -57.486 1.00 89.12 1062 LYS A O 1
ATOM 8776 N N . GLU A 1 1063 ? -1.277 -34.430 -56.341 1.00 89.56 1063 GLU A N 1
ATOM 8777 C CA . GLU A 1 1063 ? -2.419 -34.029 -57.161 1.00 89.56 1063 GLU A CA 1
ATOM 8778 C C . GLU A 1 1063 ? -2.010 -33.728 -58.610 1.00 89.56 1063 GLU A C 1
ATOM 8780 O O . GLU A 1 1063 ? -2.623 -34.258 -59.534 1.00 89.56 1063 GLU A O 1
ATOM 8785 N N . GLU A 1 1064 ? -0.940 -32.952 -58.835 1.00 88.69 1064 GLU A N 1
ATOM 8786 C CA . GLU A 1 1064 ? -0.459 -32.659 -60.194 1.00 88.69 1064 GLU A CA 1
ATOM 8787 C C . GLU A 1 1064 ? -0.013 -33.941 -60.925 1.00 88.69 1064 GLU A C 1
ATOM 8789 O O . GLU A 1 1064 ? -0.282 -34.100 -62.115 1.00 88.69 1064 GLU A O 1
ATOM 8794 N N . GLN A 1 1065 ? 0.636 -34.885 -60.233 1.00 88.94 1065 GLN A N 1
ATOM 8795 C CA . GLN A 1 1065 ? 1.002 -36.185 -60.816 1.00 88.94 1065 GLN A CA 1
ATOM 8796 C C . GLN A 1 1065 ? -0.224 -37.045 -61.150 1.00 88.94 1065 GLN A C 1
ATOM 8798 O O . GLN A 1 1065 ? -0.247 -37.695 -62.202 1.00 88.94 1065 GLN A O 1
ATOM 8803 N N . GLY A 1 1066 ? -1.250 -37.018 -60.294 1.00 88.00 1066 GLY A N 1
ATOM 8804 C CA . GLY A 1 1066 ? -2.551 -37.627 -60.567 1.00 88.00 1066 GLY A CA 1
ATOM 8805 C C . GLY A 1 1066 ? -3.170 -37.051 -61.838 1.00 88.00 1066 GLY A C 1
ATOM 8806 O O . GLY A 1 1066 ? -3.412 -37.790 -62.789 1.00 88.00 1066 GLY A O 1
ATOM 8807 N N . LEU A 1 1067 ? -3.270 -35.721 -61.921 1.00 89.44 1067 LEU A N 1
ATOM 8808 C CA . LEU A 1 1067 ? -3.786 -35.023 -63.098 1.00 89.44 1067 LEU A CA 1
ATOM 8809 C C . LEU A 1 1067 ? -2.996 -35.366 -64.366 1.00 89.44 1067 LEU A C 1
ATOM 8811 O O . LEU A 1 1067 ? -3.582 -35.669 -65.398 1.00 89.44 1067 LEU A O 1
ATOM 8815 N N . ARG A 1 1068 ? -1.659 -35.366 -64.318 1.00 88.38 1068 ARG A N 1
ATOM 8816 C CA . ARG A 1 1068 ? -0.822 -35.754 -65.469 1.00 88.38 1068 ARG A CA 1
ATOM 8817 C C . ARG A 1 1068 ? -1.072 -37.196 -65.911 1.00 88.38 1068 ARG A C 1
ATOM 8819 O O . ARG A 1 1068 ? -0.947 -37.493 -67.098 1.00 88.38 1068 ARG A O 1
ATOM 8826 N N . THR A 1 1069 ? -1.388 -38.090 -64.980 1.00 88.19 1069 THR A N 1
ATOM 8827 C CA . THR A 1 1069 ? -1.733 -39.485 -65.281 1.00 88.19 1069 THR A CA 1
ATOM 8828 C C . THR A 1 1069 ? -3.107 -39.569 -65.938 1.00 88.19 1069 THR A C 1
ATOM 8830 O O . THR A 1 1069 ? -3.230 -40.207 -66.983 1.00 88.19 1069 THR A O 1
ATOM 8833 N N . ASP A 1 1070 ? -4.096 -38.855 -65.401 1.00 87.19 1070 ASP A N 1
ATOM 8834 C CA . ASP A 1 1070 ? -5.443 -38.767 -65.972 1.00 87.19 1070 ASP A CA 1
ATOM 8835 C C . ASP A 1 1070 ? -5.408 -38.181 -67.385 1.00 87.19 1070 ASP A C 1
ATOM 8837 O O . ASP A 1 1070 ? -5.977 -38.756 -68.305 1.00 87.19 1070 ASP A O 1
ATOM 8841 N N . LEU A 1 1071 ? -4.642 -37.110 -67.608 1.00 86.62 1071 LEU A N 1
ATOM 8842 C CA . LEU A 1 1071 ? -4.453 -36.509 -68.931 1.00 86.62 1071 LEU A CA 1
ATOM 8843 C C . LEU A 1 1071 ? -3.777 -37.461 -69.932 1.00 86.62 1071 LEU A C 1
ATOM 8845 O O . LEU A 1 1071 ? -4.155 -37.496 -71.100 1.00 86.62 1071 LEU A O 1
ATOM 8849 N N . LYS A 1 1072 ? -2.808 -38.276 -69.495 1.00 86.00 1072 LYS A N 1
ATOM 8850 C CA . LYS A 1 1072 ? -2.214 -39.323 -70.348 1.00 86.00 1072 LYS A CA 1
ATOM 8851 C C . LYS A 1 1072 ? -3.218 -40.423 -70.684 1.00 86.00 1072 LYS A C 1
ATOM 8853 O O . LYS A 1 1072 ? -3.199 -40.942 -71.797 1.00 86.00 1072 LYS A O 1
ATOM 8858 N N . ASN A 1 1073 ? -4.064 -40.805 -69.729 1.00 85.31 1073 ASN A N 1
ATOM 8859 C CA . ASN A 1 1073 ? -5.122 -41.788 -69.954 1.00 85.31 1073 ASN A CA 1
ATOM 8860 C C . ASN A 1 1073 ? -6.196 -41.231 -70.897 1.00 85.31 1073 ASN A C 1
ATOM 8862 O O . ASN A 1 1073 ? -6.669 -41.959 -71.764 1.00 85.31 1073 ASN A O 1
ATOM 8866 N N . LEU A 1 1074 ? -6.503 -39.938 -70.782 1.00 83.62 1074 LEU A N 1
ATOM 8867 C CA . LEU A 1 1074 ? -7.383 -39.206 -71.685 1.00 83.62 1074 LEU A CA 1
ATOM 8868 C C . LEU A 1 1074 ? -6.845 -39.227 -73.123 1.00 83.62 1074 LEU A C 1
ATOM 8870 O O . LEU A 1 1074 ? -7.581 -39.578 -74.041 1.00 83.62 1074 LEU A O 1
ATOM 8874 N N . ASP A 1 1075 ? -5.555 -38.933 -73.323 1.00 79.75 1075 ASP A N 1
ATOM 8875 C CA . ASP A 1 1075 ? -4.921 -38.975 -74.650 1.00 79.75 1075 ASP A CA 1
ATOM 8876 C C . ASP A 1 1075 ? -4.941 -40.398 -75.246 1.00 79.75 1075 ASP A C 1
ATOM 8878 O O . ASP A 1 1075 ? -5.317 -40.579 -76.404 1.00 79.75 1075 ASP A O 1
ATOM 8882 N N . LYS A 1 1076 ? -4.661 -41.431 -74.436 1.00 81.31 1076 LYS A N 1
ATOM 8883 C CA . LYS A 1 1076 ? -4.771 -42.846 -74.850 1.00 81.31 1076 LYS A CA 1
ATOM 8884 C C . LYS A 1 1076 ? -6.195 -43.257 -75.225 1.00 81.31 1076 LYS A C 1
ATOM 8886 O O . LYS A 1 1076 ? -6.373 -43.974 -76.202 1.00 81.31 1076 LYS A O 1
ATOM 8891 N N . ALA A 1 1077 ? -7.201 -42.809 -74.473 1.00 77.75 1077 ALA A N 1
ATOM 8892 C CA . ALA A 1 1077 ? -8.605 -43.079 -74.786 1.00 77.75 1077 ALA A CA 1
ATOM 8893 C C . ALA A 1 1077 ? -9.037 -42.401 -76.101 1.00 77.75 1077 ALA A C 1
ATOM 8895 O O . ALA A 1 1077 ? -9.926 -42.892 -76.792 1.00 77.75 1077 ALA A O 1
ATOM 8896 N N . ILE A 1 1078 ? -8.380 -41.298 -76.479 1.00 74.56 1078 ILE A N 1
ATOM 8897 C CA . ILE A 1 1078 ? -8.623 -40.562 -77.726 1.00 74.56 1078 ILE A CA 1
ATOM 8898 C C . ILE A 1 1078 ? -7.920 -41.185 -78.943 1.00 74.56 1078 ILE A C 1
ATOM 8900 O O . ILE A 1 1078 ? -8.436 -41.074 -80.058 1.00 74.56 1078 ILE A O 1
ATOM 8904 N N . GLU A 1 1079 ? -6.763 -41.833 -78.781 1.00 70.44 1079 GLU A N 1
ATOM 8905 C CA . GLU A 1 1079 ? -6.013 -42.455 -79.888 1.00 70.44 1079 GLU A CA 1
ATOM 8906 C C . GLU A 1 1079 ? -6.854 -43.340 -80.834 1.00 70.44 1079 GLU A C 1
ATOM 8908 O O . GLU A 1 1079 ? -6.766 -43.122 -82.047 1.00 70.44 1079 GLU A O 1
ATOM 8913 N N . PRO A 1 1080 ? -7.706 -44.274 -80.359 1.00 63.91 1080 PRO A N 1
ATOM 8914 C CA . PRO A 1 1080 ? -8.553 -45.086 -81.239 1.00 63.91 1080 PRO A CA 1
ATOM 8915 C C . PRO A 1 1080 ? -9.681 -44.288 -81.920 1.00 63.91 1080 PRO A C 1
ATOM 8917 O O . PRO A 1 1080 ? -10.196 -44.709 -82.956 1.00 63.91 1080 PRO A O 1
ATOM 8920 N N . ILE A 1 1081 ? -10.043 -43.121 -81.374 1.00 66.75 1081 ILE A N 1
ATOM 8921 C CA . ILE A 1 1081 ? -11.115 -42.241 -81.864 1.00 66.75 1081 ILE A CA 1
ATOM 8922 C C . ILE A 1 1081 ? -10.606 -41.260 -82.939 1.00 66.75 1081 ILE A C 1
ATOM 8924 O O . ILE A 1 1081 ? -11.348 -40.909 -83.860 1.00 66.75 1081 ILE A O 1
ATOM 8928 N N . ARG A 1 1082 ? -9.334 -40.832 -82.863 1.00 63.91 1082 ARG A N 1
ATOM 8929 C CA . ARG A 1 1082 ? -8.706 -39.841 -83.769 1.00 63.91 1082 ARG A CA 1
ATOM 8930 C C . ARG A 1 1082 ? -8.978 -40.039 -85.271 1.00 63.91 1082 ARG A C 1
ATOM 8932 O O . ARG A 1 1082 ? -9.215 -39.028 -85.929 1.00 63.91 1082 ARG A O 1
ATOM 8939 N N . PRO A 1 1083 ? -8.961 -41.259 -85.845 1.00 54.47 1083 PRO A N 1
ATOM 8940 C CA . PRO A 1 1083 ? -9.180 -41.450 -87.282 1.00 54.47 1083 PRO A CA 1
ATOM 8941 C C . PRO A 1 1083 ? -10.650 -41.319 -87.716 1.00 54.47 1083 PRO A C 1
ATOM 8943 O O . PRO A 1 1083 ? -10.917 -41.228 -88.911 1.00 54.47 1083 PRO A O 1
ATOM 8946 N N . GLN A 1 1084 ? -11.606 -41.352 -86.778 1.00 57.31 1084 GLN A N 1
ATOM 8947 C CA . GLN A 1 1084 ? -13.042 -41.497 -87.061 1.00 57.31 1084 GLN A CA 1
ATOM 8948 C C . GLN A 1 1084 ? -13.839 -40.186 -86.993 1.00 57.31 1084 GLN A C 1
ATOM 8950 O O . GLN A 1 1084 ? -15.039 -40.199 -87.259 1.00 57.31 1084 GLN A O 1
ATOM 8955 N N . ILE A 1 1085 ? -13.202 -39.061 -86.655 1.00 58.69 1085 ILE A N 1
ATOM 8956 C CA . ILE A 1 1085 ? -13.848 -37.742 -86.589 1.00 58.69 1085 ILE A CA 1
ATOM 8957 C C . ILE A 1 1085 ? -13.273 -36.862 -87.715 1.00 58.69 1085 ILE A C 1
ATOM 8959 O O . ILE A 1 1085 ? -12.182 -36.306 -87.550 1.00 58.69 1085 ILE A O 1
ATOM 8963 N N . PRO A 1 1086 ? -13.956 -36.734 -88.872 1.00 55.88 1086 PRO A N 1
ATOM 8964 C CA . PRO A 1 1086 ? -13.542 -35.825 -89.938 1.00 55.88 1086 PRO A CA 1
ATOM 8965 C C . PRO A 1 1086 ? -13.553 -34.372 -89.446 1.00 55.88 1086 PRO A C 1
ATOM 8967 O O . PRO A 1 1086 ? -14.480 -33.957 -88.749 1.00 55.88 1086 PRO A O 1
ATOM 8970 N N . SER A 1 1087 ? -12.550 -33.576 -89.832 1.00 50.22 1087 SER A N 1
ATOM 8971 C CA . SER A 1 1087 ? -12.551 -32.130 -89.561 1.00 50.22 1087 SER A CA 1
ATOM 8972 C C . SER A 1 1087 ? -13.818 -31.483 -90.129 1.00 50.22 1087 SER A C 1
ATOM 8974 O O . SER A 1 1087 ? -14.014 -31.483 -91.341 1.00 50.22 1087 SER A O 1
ATOM 8976 N N . GLY A 1 1088 ? -14.654 -30.923 -89.250 1.00 53.09 1088 GLY A N 1
ATOM 8977 C CA . GLY A 1 1088 ? -15.843 -30.146 -89.619 1.00 53.09 1088 GLY A CA 1
ATOM 8978 C C . GLY A 1 1088 ? -17.198 -30.842 -89.449 1.00 53.09 1088 GLY A C 1
ATOM 8979 O O . GLY A 1 1088 ? -18.206 -30.217 -89.758 1.00 53.09 1088 GLY A O 1
ATOM 8980 N N . VAL A 1 1089 ? -17.254 -32.084 -88.949 1.00 54.47 1089 VAL A N 1
ATOM 8981 C CA . VAL A 1 1089 ? -18.526 -32.775 -88.659 1.00 54.47 1089 VAL A CA 1
ATOM 8982 C C . VAL A 1 1089 ? -18.788 -32.766 -87.151 1.00 54.47 1089 VAL A C 1
ATOM 8984 O O . VAL A 1 1089 ? -18.005 -33.330 -86.385 1.00 54.47 1089 VAL A O 1
ATOM 8987 N N . GLU A 1 1090 ? -19.877 -32.122 -86.716 1.00 56.00 1090 GLU A N 1
ATOM 8988 C CA . GLU A 1 1090 ? -20.378 -32.260 -85.343 1.00 56.00 1090 GLU A CA 1
ATOM 8989 C C . GLU A 1 1090 ? -20.883 -33.706 -85.159 1.00 56.00 1090 GLU A C 1
ATOM 8991 O O . GLU A 1 1090 ? -21.693 -34.170 -85.963 1.00 56.00 1090 GLU A O 1
ATOM 8996 N N . PRO A 1 1091 ? -20.396 -34.475 -84.169 1.00 56.72 1091 PRO A N 1
ATOM 8997 C CA . PRO A 1 1091 ? -20.909 -35.819 -83.934 1.00 56.72 1091 PRO A CA 1
ATOM 8998 C C . PRO A 1 1091 ? -22.366 -35.724 -83.454 1.00 56.72 1091 PRO A C 1
ATOM 9000 O O . PRO A 1 1091 ? -22.621 -35.317 -82.325 1.00 56.72 1091 PRO A O 1
ATOM 9003 N N . GLU A 1 1092 ? -23.318 -36.101 -84.313 1.00 54.12 1092 GLU A N 1
ATOM 9004 C CA . GLU A 1 1092 ? -24.760 -35.914 -84.073 1.00 54.12 1092 GLU A CA 1
ATOM 9005 C C . GLU A 1 1092 ? -25.373 -36.830 -82.997 1.00 54.12 1092 GLU A C 1
ATOM 9007 O O . GLU A 1 1092 ? -26.557 -36.709 -82.727 1.00 54.12 1092 GLU A O 1
ATOM 9012 N N . ASN A 1 1093 ? -24.613 -37.696 -82.315 1.00 55.03 1093 ASN A N 1
ATOM 9013 C CA . ASN A 1 1093 ? -25.110 -38.449 -81.153 1.00 55.03 1093 ASN A CA 1
ATOM 9014 C C . ASN A 1 1093 ? -23.976 -38.739 -80.155 1.00 55.03 1093 ASN A C 1
ATOM 9016 O O . ASN A 1 1093 ? -22.992 -39.396 -80.497 1.00 55.03 1093 ASN A O 1
ATOM 9020 N N . SER A 1 1094 ? -24.114 -38.275 -78.909 1.00 53.59 1094 SER A N 1
ATOM 9021 C CA . SER A 1 1094 ? -23.125 -38.483 -77.836 1.00 53.59 1094 SER A CA 1
ATOM 9022 C C . SER A 1 1094 ? -23.309 -39.785 -77.046 1.00 53.59 1094 SER A C 1
ATOM 9024 O O . SER A 1 1094 ? -22.536 -40.038 -76.127 1.00 53.59 1094 SER A O 1
ATOM 9026 N N . GLU A 1 1095 ? -24.304 -40.608 -77.391 1.00 53.12 1095 GLU A N 1
ATOM 9027 C CA . GLU A 1 1095 ? -24.537 -41.930 -76.784 1.00 53.12 1095 GLU A CA 1
ATOM 9028 C C . GLU A 1 1095 ? -23.821 -43.075 -77.514 1.00 53.12 1095 GLU A C 1
ATOM 9030 O O . GLU A 1 1095 ? -24.043 -44.241 -77.197 1.00 53.12 1095 GLU A O 1
ATOM 9035 N N . ASP A 1 1096 ? -22.954 -42.785 -78.490 1.00 60.91 1096 ASP A N 1
ATOM 9036 C CA . ASP A 1 1096 ? -22.188 -43.849 -79.133 1.00 60.91 1096 ASP A CA 1
ATOM 9037 C C . ASP A 1 1096 ? -21.247 -44.501 -78.093 1.00 60.91 1096 ASP A C 1
ATOM 9039 O O . ASP A 1 1096 ? -20.331 -43.828 -77.595 1.00 60.91 1096 ASP A O 1
ATOM 9043 N N . PRO A 1 1097 ? -21.438 -45.794 -77.743 1.00 63.78 1097 PRO A N 1
ATOM 9044 C CA . PRO A 1 1097 ? -20.646 -46.472 -76.716 1.00 63.78 1097 PRO A CA 1
ATOM 9045 C C . PRO A 1 1097 ? -19.142 -46.439 -77.009 1.00 63.78 1097 PRO A C 1
ATOM 9047 O O . PRO A 1 1097 ? -18.338 -46.596 -76.090 1.00 63.78 1097 PRO A O 1
ATOM 9050 N N . LYS A 1 1098 ? -18.737 -46.152 -78.255 1.00 66.19 1098 LYS A N 1
ATOM 9051 C CA . LYS A 1 1098 ? -17.331 -45.968 -78.635 1.00 66.19 1098 LYS A CA 1
ATOM 9052 C C . LYS A 1 1098 ? -16.623 -44.800 -77.930 1.00 66.19 1098 LYS A C 1
ATOM 9054 O O . LYS A 1 1098 ? -15.398 -44.781 -77.908 1.00 66.19 1098 LYS A O 1
ATOM 9059 N N . TYR A 1 1099 ? -17.355 -43.832 -77.368 1.00 70.88 1099 TYR A N 1
ATOM 9060 C CA . TYR A 1 1099 ? -16.778 -42.682 -76.653 1.00 70.88 1099 TYR A CA 1
ATOM 9061 C C . TYR A 1 1099 ? -16.907 -42.778 -75.126 1.00 70.88 1099 TYR A C 1
ATOM 9063 O O . TYR A 1 1099 ? -16.442 -41.886 -74.415 1.00 70.88 1099 TYR A O 1
ATOM 9071 N N . ALA A 1 1100 ? -17.526 -43.841 -74.603 1.00 73.25 1100 ALA A N 1
ATOM 9072 C CA . ALA A 1 1100 ? -17.776 -43.987 -73.170 1.00 73.25 1100 ALA A CA 1
ATOM 9073 C C . ALA A 1 1100 ? -16.475 -43.970 -72.347 1.00 73.25 1100 ALA A C 1
ATOM 9075 O O . ALA A 1 1100 ? -16.408 -43.302 -71.314 1.00 73.25 1100 ALA A O 1
ATOM 9076 N N . GLU A 1 1101 ? -15.418 -44.625 -72.839 1.00 75.38 1101 GLU A N 1
ATOM 9077 C CA . GLU A 1 1101 ? -14.112 -44.671 -72.168 1.00 75.38 1101 GLU A CA 1
ATOM 9078 C C . GLU A 1 1101 ? -13.488 -43.280 -71.994 1.00 75.38 1101 GLU A C 1
ATOM 9080 O O . GLU A 1 1101 ? -12.952 -42.992 -70.926 1.00 75.38 1101 GLU A O 1
ATOM 9085 N N . PHE A 1 1102 ? -13.626 -42.385 -72.981 1.00 82.00 1102 PHE A N 1
ATOM 9086 C CA . PHE A 1 1102 ? -13.112 -41.011 -72.911 1.00 82.00 1102 PHE A CA 1
ATOM 9087 C C . PHE A 1 1102 ? -13.721 -40.223 -71.745 1.00 82.00 1102 PHE A C 1
ATOM 9089 O O . PHE A 1 1102 ? -13.009 -39.547 -71.006 1.00 82.00 1102 PHE A O 1
ATOM 9096 N N . TYR A 1 1103 ? -15.037 -40.327 -71.550 1.00 81.44 1103 TYR A N 1
ATOM 9097 C CA . TYR A 1 1103 ? -15.723 -39.587 -70.493 1.00 81.44 1103 TYR A CA 1
ATOM 9098 C C . TYR A 1 1103 ? -15.502 -40.185 -69.097 1.00 81.44 1103 TYR A C 1
ATOM 9100 O O . TYR A 1 1103 ? -15.548 -39.446 -68.116 1.00 81.44 1103 TYR A O 1
ATOM 9108 N N . ILE A 1 1104 ? -15.236 -41.494 -68.998 1.00 82.75 1104 ILE A N 1
ATOM 9109 C CA . ILE A 1 1104 ? -14.916 -42.170 -67.728 1.00 82.75 1104 ILE A CA 1
ATOM 9110 C C . ILE A 1 1104 ? -13.549 -41.727 -67.190 1.00 82.75 1104 ILE A C 1
ATOM 9112 O O . ILE A 1 1104 ? -13.386 -41.601 -65.975 1.00 82.75 1104 ILE A O 1
ATOM 9116 N N . VAL A 1 1105 ? -12.576 -41.491 -68.078 1.00 85.31 1105 VAL A N 1
ATOM 9117 C CA . VAL A 1 1105 ? -11.200 -41.116 -67.703 1.00 85.31 1105 VAL A CA 1
ATOM 9118 C C . VAL A 1 1105 ? -10.994 -39.608 -67.519 1.00 85.31 1105 VAL A C 1
ATOM 9120 O O . VAL A 1 1105 ? -9.861 -39.171 -67.317 1.00 85.31 1105 VAL A O 1
ATOM 9123 N N . LEU A 1 1106 ? -12.058 -38.798 -67.575 1.00 86.94 1106 LEU A N 1
ATOM 9124 C CA . LEU A 1 1106 ? -11.953 -37.371 -67.272 1.00 86.94 1106 LEU A CA 1
ATOM 9125 C C . LEU A 1 1106 ? -11.491 -37.155 -65.821 1.00 86.94 1106 LEU A C 1
ATOM 9127 O O . LEU A 1 1106 ? -11.985 -37.845 -64.920 1.00 86.94 1106 LEU A O 1
ATOM 9131 N N . PRO A 1 1107 ? -10.592 -36.183 -65.560 1.00 88.69 1107 PRO A N 1
ATOM 9132 C CA . PRO A 1 1107 ? -10.127 -35.942 -64.203 1.00 88.69 1107 PRO A CA 1
ATOM 9133 C C . PRO A 1 1107 ? -11.296 -35.513 -63.309 1.00 88.69 1107 PRO A C 1
ATOM 9135 O O . PRO A 1 1107 ? -12.024 -34.561 -63.599 1.00 88.69 1107 PRO A O 1
ATOM 9138 N N . LYS A 1 1108 ? -11.495 -36.241 -62.208 1.00 87.31 1108 LYS A N 1
ATOM 9139 C CA . LYS A 1 1108 ? -12.664 -36.062 -61.332 1.00 87.31 1108 LYS A CA 1
ATOM 9140 C C . LYS A 1 1108 ? -12.515 -34.880 -60.379 1.00 87.31 1108 LYS A C 1
ATOM 9142 O O . LYS A 1 1108 ? -13.510 -34.272 -60.001 1.00 87.31 1108 LYS A O 1
ATOM 9147 N N . THR A 1 1109 ? -11.284 -34.559 -59.995 1.00 87.88 1109 THR A N 1
ATOM 9148 C CA . THR A 1 1109 ? -10.961 -33.507 -59.026 1.00 87.88 1109 THR A CA 1
ATOM 9149 C C . THR A 1 1109 ? -10.457 -32.252 -59.722 1.00 87.88 1109 THR A C 1
ATOM 9151 O O . THR A 1 1109 ? -9.589 -32.333 -60.592 1.00 87.88 1109 THR A O 1
ATOM 9154 N N . ALA A 1 1110 ? -10.966 -31.098 -59.295 1.00 87.31 1110 ALA A N 1
ATOM 9155 C CA . ALA A 1 1110 ? -10.501 -29.800 -59.761 1.00 87.31 1110 ALA A CA 1
ATOM 9156 C C . ALA A 1 1110 ? -9.036 -29.574 -59.353 1.00 87.31 1110 ALA A C 1
ATOM 9158 O O . ALA A 1 1110 ? -8.710 -29.783 -58.181 1.00 87.31 1110 ALA A O 1
ATOM 9159 N N . PRO A 1 1111 ? -8.161 -29.114 -60.263 1.00 89.62 1111 PRO A N 1
ATOM 9160 C CA . PRO A 1 1111 ? -6.814 -28.721 -59.882 1.00 89.62 1111 PRO A CA 1
ATOM 9161 C C . PRO A 1 1111 ? -6.840 -27.535 -58.906 1.00 89.62 1111 PRO A C 1
ATOM 9163 O O . PRO A 1 1111 ? -7.574 -26.574 -59.111 1.00 89.62 1111 PRO A O 1
ATOM 9166 N N . ARG A 1 1112 ? -5.993 -27.537 -57.876 1.00 89.81 1112 ARG A N 1
ATOM 9167 C CA . ARG A 1 1112 ? -5.857 -26.413 -56.929 1.00 89.81 1112 ARG A CA 1
ATOM 9168 C C . ARG A 1 1112 ? -4.886 -25.330 -57.389 1.00 89.81 1112 ARG A C 1
ATOM 9170 O O . ARG A 1 1112 ? -4.740 -24.315 -56.719 1.00 89.81 1112 ARG A O 1
ATOM 9177 N N . THR A 1 1113 ? -4.205 -25.510 -58.519 1.00 88.38 1113 THR A N 1
ATOM 9178 C CA . THR A 1 1113 ? -3.211 -24.550 -59.029 1.00 88.38 1113 THR A CA 1
ATOM 9179 C C . THR A 1 1113 ? -3.557 -24.090 -60.439 1.00 88.38 1113 THR A C 1
ATOM 9181 O O . THR A 1 1113 ? -4.044 -24.873 -61.260 1.00 88.38 1113 THR A O 1
ATOM 9184 N N . LYS A 1 1114 ? -3.233 -22.833 -60.771 1.00 86.31 1114 LYS A N 1
ATOM 9185 C CA . LYS A 1 1114 ? -3.345 -22.316 -62.148 1.00 86.31 1114 LYS A CA 1
ATOM 9186 C C . LYS A 1 1114 ? -2.607 -23.189 -63.158 1.00 86.31 1114 LYS A C 1
ATOM 9188 O O . LYS A 1 1114 ? -3.126 -23.456 -64.236 1.00 86.31 1114 LYS A O 1
ATOM 9193 N N . ARG A 1 1115 ? -1.425 -23.686 -62.792 1.00 86.81 1115 ARG A N 1
ATOM 9194 C CA . ARG A 1 1115 ? -0.637 -24.606 -63.616 1.00 86.81 1115 ARG A CA 1
ATOM 9195 C C . ARG A 1 1115 ? -1.381 -25.902 -63.935 1.00 86.81 1115 ARG A C 1
ATOM 9197 O O . ARG A 1 1115 ? -1.363 -26.328 -65.086 1.00 86.81 1115 ARG A O 1
ATOM 9204 N N . GLY A 1 1116 ? -2.046 -26.500 -62.946 1.00 88.38 1116 GLY A N 1
ATOM 9205 C CA . GLY A 1 1116 ? -2.892 -27.677 -63.143 1.00 88.38 1116 GLY A CA 1
ATOM 9206 C C . GLY A 1 1116 ? -4.033 -27.408 -64.125 1.00 88.38 1116 GLY A C 1
ATOM 9207 O O . GLY A 1 1116 ? -4.234 -28.176 -65.063 1.00 88.38 1116 GLY A O 1
ATOM 9208 N N . TYR A 1 1117 ? -4.707 -26.264 -64.002 1.00 88.19 1117 TYR A N 1
ATOM 9209 C CA . TYR A 1 1117 ? -5.705 -25.851 -64.992 1.00 88.19 1117 TYR A CA 1
ATOM 9210 C C . TYR A 1 1117 ? -5.112 -25.636 -66.387 1.00 88.19 1117 TYR A C 1
ATOM 9212 O O . TYR A 1 1117 ? -5.703 -26.089 -67.359 1.00 88.19 1117 TYR A O 1
ATOM 9220 N N . CYS A 1 1118 ? -3.941 -25.007 -66.516 1.00 86.50 1118 CYS A N 1
ATOM 9221 C CA . CYS A 1 1118 ? -3.273 -24.839 -67.811 1.00 86.50 1118 CYS A CA 1
ATOM 9222 C C . CYS A 1 1118 ? -2.857 -26.180 -68.442 1.00 86.50 1118 CYS A C 1
ATOM 9224 O O . CYS A 1 1118 ? -2.900 -26.312 -69.665 1.00 86.50 1118 CYS A O 1
ATOM 9226 N N . LEU A 1 1119 ? -2.475 -27.178 -67.631 1.00 86.62 1119 LEU A N 1
ATOM 9227 C CA . LEU A 1 1119 ? -2.195 -28.540 -68.102 1.00 86.62 1119 LEU A CA 1
ATOM 9228 C C . LEU A 1 1119 ? -3.446 -29.177 -68.708 1.00 86.62 1119 LEU A C 1
ATOM 9230 O O . LEU A 1 1119 ? -3.371 -29.729 -69.804 1.00 86.62 1119 LEU A O 1
ATOM 9234 N N . PHE A 1 1120 ? -4.583 -29.071 -68.015 1.00 88.62 1120 PHE A N 1
ATOM 9235 C CA . PHE A 1 1120 ? -5.859 -29.565 -68.523 1.00 88.62 1120 PHE A CA 1
ATOM 9236 C C . PHE A 1 1120 ? -6.305 -28.804 -69.771 1.00 88.62 1120 PHE A C 1
ATOM 9238 O O . PHE A 1 1120 ? -6.658 -29.420 -70.770 1.00 88.62 1120 PHE A O 1
ATOM 9245 N N . ASP A 1 1121 ? -6.222 -27.476 -69.748 1.00 86.88 1121 ASP A N 1
ATOM 9246 C CA . ASP A 1 1121 ? -6.620 -26.605 -70.848 1.00 86.88 1121 ASP A CA 1
ATOM 9247 C C . ASP A 1 1121 ? -5.878 -26.948 -72.148 1.00 86.88 1121 ASP A C 1
ATOM 9249 O O . ASP A 1 1121 ? -6.506 -27.114 -73.194 1.00 86.88 1121 ASP A O 1
ATOM 9253 N N . ARG A 1 1122 ? -4.559 -27.177 -72.069 1.00 85.00 1122 ARG A N 1
ATOM 9254 C CA . ARG A 1 1122 ? -3.747 -27.593 -73.220 1.00 85.00 1122 ARG A CA 1
ATOM 9255 C C . ARG A 1 1122 ? -4.227 -28.905 -73.841 1.00 85.00 1122 ARG A C 1
ATOM 9257 O O . ARG A 1 1122 ? -4.121 -29.066 -75.053 1.00 85.00 1122 ARG A O 1
ATOM 9264 N N . GLU A 1 1123 ? -4.736 -29.842 -73.045 1.00 84.06 1123 GLU A N 1
ATOM 9265 C CA . GLU A 1 1123 ? -5.329 -31.081 -73.561 1.00 84.06 1123 GLU A CA 1
ATOM 9266 C C . GLU A 1 1123 ? -6.766 -30.871 -74.055 1.00 84.06 1123 GLU A C 1
ATOM 9268 O O . GLU A 1 1123 ? -7.140 -31.396 -75.105 1.00 84.06 1123 GLU A O 1
ATOM 9273 N N . ALA A 1 1124 ? -7.553 -30.053 -73.355 1.00 81.62 1124 ALA A N 1
ATOM 9274 C CA . ALA A 1 1124 ? -8.942 -29.753 -73.683 1.00 81.62 1124 ALA A CA 1
ATOM 9275 C C . ALA A 1 1124 ? -9.096 -29.011 -75.021 1.00 81.62 1124 ALA A C 1
ATOM 9277 O O . ALA A 1 1124 ? -10.101 -29.198 -75.702 1.00 81.62 1124 ALA A O 1
ATOM 9278 N N . ILE A 1 1125 ? -8.109 -28.207 -75.440 1.00 78.88 1125 ILE A N 1
ATOM 9279 C CA . ILE A 1 1125 ? -8.139 -27.499 -76.732 1.00 78.88 1125 ILE A CA 1
ATOM 9280 C C . ILE A 1 1125 ? -7.721 -28.362 -77.931 1.00 78.88 1125 ILE A C 1
ATOM 9282 O O . ILE A 1 1125 ? -7.994 -27.974 -79.071 1.00 78.88 1125 ILE A O 1
ATOM 9286 N N . LYS A 1 1126 ? -7.074 -29.517 -77.715 1.00 79.88 1126 LYS A N 1
ATOM 9287 C CA . LYS A 1 1126 ? -6.660 -30.403 -78.813 1.00 79.88 1126 LYS A CA 1
ATOM 9288 C C . LYS A 1 1126 ? -7.884 -31.010 -79.494 1.00 79.88 1126 LYS A C 1
ATOM 9290 O O . LYS A 1 1126 ? -8.847 -31.418 -78.849 1.00 79.88 1126 LYS A O 1
ATOM 9295 N N . HIS A 1 1127 ? -7.841 -31.118 -80.817 1.00 58.75 1127 HIS A N 1
ATOM 9296 C CA . HIS A 1 1127 ? -8.806 -31.925 -81.562 1.00 58.75 1127 HIS A CA 1
ATOM 9297 C C 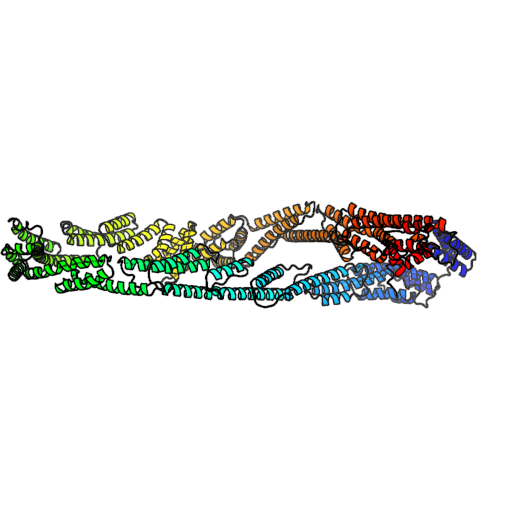. HIS A 1 1127 ? -8.399 -33.409 -81.452 1.00 58.75 1127 HIS A C 1
ATOM 9299 O O . HIS A 1 1127 ? -7.221 -33.699 -81.679 1.00 58.75 1127 HIS A O 1
ATOM 9305 N N . PRO A 1 1128 ? -9.294 -34.374 -81.141 1.00 71.50 1128 PRO A N 1
ATOM 9306 C CA . PRO A 1 1128 ? -10.757 -34.292 -80.985 1.00 71.50 1128 PRO A CA 1
ATOM 9307 C C . PRO A 1 1128 ? -11.293 -34.003 -79.563 1.00 71.50 1128 PRO A C 1
ATOM 9309 O O . PRO A 1 1128 ? -12.504 -33.844 -79.416 1.00 71.50 1128 PRO A O 1
ATOM 9312 N N . THR A 1 1129 ? -10.444 -33.897 -78.533 1.00 78.25 1129 THR A N 1
ATOM 9313 C CA . THR A 1 1129 ? -10.830 -33.631 -77.126 1.00 78.25 1129 THR A CA 1
ATOM 9314 C C . THR A 1 1129 ? -11.807 -32.463 -76.989 1.00 78.25 1129 THR A C 1
ATOM 9316 O O . THR A 1 1129 ? -12.851 -32.587 -76.349 1.00 78.25 1129 THR A O 1
ATOM 9319 N N . LYS A 1 1130 ? -11.501 -31.345 -77.657 1.00 78.94 1130 LYS A N 1
ATOM 9320 C CA . LYS A 1 1130 ? -12.314 -30.125 -77.653 1.00 78.94 1130 LYS A CA 1
ATOM 9321 C C . LYS A 1 1130 ? -13.743 -30.372 -78.127 1.00 78.94 1130 LYS A C 1
ATOM 9323 O O . LYS A 1 1130 ? -14.687 -29.859 -77.530 1.00 78.94 1130 LYS A O 1
ATOM 9328 N N . ILE A 1 1131 ? -13.904 -31.158 -79.192 1.00 72.62 1131 ILE A N 1
ATOM 9329 C CA . ILE A 1 1131 ? -15.218 -31.486 -79.754 1.00 72.62 1131 ILE A CA 1
ATOM 9330 C C . ILE A 1 1131 ? -15.997 -32.345 -78.764 1.00 72.62 1131 ILE A C 1
ATOM 9332 O O . ILE A 1 1131 ? -17.125 -32.002 -78.425 1.00 72.62 1131 ILE A O 1
ATOM 9336 N N . LEU A 1 1132 ? -15.383 -33.414 -78.250 1.00 74.81 1132 LEU A N 1
ATOM 9337 C CA . LEU A 1 1132 ? -16.046 -34.346 -77.335 1.00 74.81 1132 LEU A CA 1
ATOM 9338 C C . LEU A 1 1132 ? -16.482 -33.676 -76.023 1.00 74.81 1132 LEU A C 1
ATOM 9340 O O . LEU A 1 1132 ? -17.585 -33.947 -75.545 1.00 74.81 1132 LEU A O 1
ATOM 9344 N N . LEU A 1 1133 ? -15.659 -32.781 -75.463 1.00 80.81 1133 LEU A N 1
ATOM 9345 C CA . LEU A 1 1133 ? -16.007 -31.990 -74.277 1.00 80.81 1133 LEU A CA 1
ATOM 9346 C C . LEU A 1 1133 ? -17.141 -30.994 -74.561 1.00 80.81 1133 LEU A C 1
ATOM 9348 O O . LEU A 1 1133 ? -18.090 -30.921 -73.786 1.00 80.81 1133 LEU A O 1
ATOM 9352 N N . THR A 1 1134 ? -17.085 -30.270 -75.686 1.00 77.25 1134 THR A N 1
ATOM 9353 C CA . THR A 1 1134 ? -18.105 -29.264 -76.049 1.00 77.25 1134 THR A CA 1
ATOM 9354 C C . THR A 1 1134 ? -19.461 -29.909 -76.343 1.00 77.25 1134 THR A C 1
ATOM 9356 O O . THR A 1 1134 ? -20.495 -29.394 -75.922 1.00 77.25 1134 THR A O 1
ATOM 9359 N N . VAL A 1 1135 ? -19.469 -31.050 -77.040 1.00 73.94 1135 VAL A N 1
ATOM 9360 C CA . VAL A 1 1135 ? -20.693 -31.802 -77.357 1.00 73.94 1135 VAL A CA 1
ATOM 9361 C C . VAL A 1 1135 ? -21.337 -32.343 -76.084 1.00 73.94 1135 VAL A C 1
ATOM 9363 O O . VAL A 1 1135 ? -22.535 -32.144 -75.882 1.00 73.94 1135 VAL A O 1
ATOM 9366 N N . LYS A 1 1136 ? -20.554 -32.959 -75.185 1.00 73.31 1136 LYS A N 1
ATOM 9367 C CA . LYS A 1 1136 ? -21.096 -33.450 -73.911 1.00 73.31 1136 LYS A CA 1
ATOM 9368 C C . LYS A 1 1136 ? -21.597 -32.312 -73.025 1.00 73.31 1136 LYS A C 1
ATOM 9370 O O . LYS A 1 1136 ? -22.654 -32.447 -72.429 1.00 73.31 1136 LYS A O 1
ATOM 9375 N N . TYR A 1 1137 ? -20.907 -31.174 -73.006 1.00 73.88 1137 TYR A N 1
ATOM 9376 C CA . TYR A 1 1137 ? -21.354 -29.998 -72.262 1.00 73.88 1137 TYR A CA 1
ATOM 9377 C C . TYR A 1 1137 ? -22.692 -29.431 -72.772 1.00 73.88 1137 TYR A C 1
ATOM 9379 O O . TYR A 1 1137 ? -23.564 -29.132 -71.962 1.00 73.88 1137 TYR A O 1
ATOM 9387 N N . ARG A 1 1138 ? -22.887 -29.318 -74.097 1.00 76.50 1138 ARG A N 1
ATOM 9388 C CA . ARG A 1 1138 ? -24.136 -28.793 -74.689 1.00 76.50 1138 ARG A CA 1
ATOM 9389 C C . ARG A 1 1138 ? -25.346 -29.692 -74.443 1.00 76.50 1138 ARG A C 1
ATOM 9391 O O . ARG A 1 1138 ? -26.438 -29.178 -74.228 1.00 76.50 1138 ARG A O 1
ATOM 9398 N N . ASN A 1 1139 ? -25.149 -31.007 -74.498 1.00 73.75 1139 ASN A N 1
ATOM 9399 C CA . ASN A 1 1139 ? -26.255 -31.963 -74.481 1.00 73.75 1139 ASN A CA 1
ATOM 9400 C C . ASN A 1 1139 ? -26.504 -32.575 -73.089 1.00 73.75 1139 ASN A C 1
ATOM 9402 O O . ASN A 1 1139 ? -27.637 -32.929 -72.787 1.00 73.75 1139 ASN A O 1
ATOM 9406 N N . TYR A 1 1140 ? -25.469 -32.690 -72.245 1.00 73.50 1140 TYR A N 1
ATOM 9407 C CA . TYR A 1 1140 ? -25.487 -33.446 -70.983 1.00 73.50 1140 TYR A CA 1
ATOM 9408 C C . TYR A 1 1140 ? -24.590 -32.793 -69.918 1.00 73.50 1140 TYR A C 1
ATOM 9410 O O . TYR A 1 1140 ? -23.663 -33.410 -69.388 1.00 73.50 1140 TYR A O 1
ATOM 9418 N N . ARG A 1 1141 ? -24.839 -31.512 -69.613 1.00 76.44 1141 ARG A N 1
ATOM 9419 C CA . ARG A 1 1141 ? -24.050 -30.723 -68.645 1.00 76.44 1141 ARG A CA 1
ATOM 9420 C C . ARG A 1 1141 ? -23.869 -31.428 -67.292 1.00 76.44 1141 ARG A C 1
ATOM 9422 O O . ARG A 1 1141 ? -22.785 -31.344 -66.723 1.00 76.44 1141 ARG A O 1
ATOM 9429 N N . GLU A 1 1142 ? -24.903 -32.110 -66.800 1.00 74.44 1142 GLU A N 1
ATOM 9430 C CA . GLU A 1 1142 ? -24.920 -32.788 -65.491 1.00 74.44 1142 GLU A CA 1
ATOM 9431 C C . GLU A 1 1142 ? -23.980 -34.009 -65.415 1.00 74.44 1142 GLU A C 1
ATOM 9433 O O . GLU A 1 1142 ? -23.558 -34.389 -64.327 1.00 74.44 1142 GLU A O 1
ATOM 9438 N N . ASP A 1 1143 ? -23.582 -34.577 -66.561 1.00 75.19 1143 ASP A N 1
ATOM 9439 C CA . ASP A 1 1143 ? -22.741 -35.782 -66.637 1.00 75.19 1143 ASP A CA 1
ATOM 9440 C C . ASP A 1 1143 ? -21.232 -35.484 -66.706 1.00 75.19 1143 ASP A C 1
ATOM 9442 O O . ASP A 1 1143 ? -20.409 -36.403 -66.811 1.00 75.19 1143 ASP A O 1
ATOM 9446 N N . LEU A 1 1144 ? -20.842 -34.208 -66.724 1.00 81.44 1144 LEU A N 1
ATOM 9447 C CA . LEU A 1 1144 ? -19.445 -33.793 -66.616 1.00 81.44 1144 LEU A CA 1
ATOM 9448 C C . LEU A 1 1144 ? -19.087 -33.543 -65.147 1.00 81.44 1144 LEU A C 1
ATOM 9450 O O . LEU A 1 1144 ? -19.920 -33.032 -64.399 1.00 81.44 1144 LEU A O 1
ATOM 9454 N N . PRO A 1 1145 ? -17.837 -33.820 -64.725 1.00 88.44 1145 PRO A N 1
ATOM 9455 C CA . PRO A 1 1145 ? -17.353 -33.341 -63.437 1.00 88.44 1145 PRO A CA 1
ATOM 9456 C C . PRO A 1 1145 ? -17.619 -31.839 -63.301 1.00 88.44 1145 PRO A C 1
ATOM 9458 O O . PRO A 1 1145 ? -17.297 -31.070 -64.211 1.00 88.44 1145 PRO A O 1
ATOM 9461 N N . GLU A 1 1146 ? -18.194 -31.433 -62.169 1.00 85.50 1146 GLU A N 1
ATOM 9462 C CA . GLU A 1 1146 ? -18.704 -30.075 -61.937 1.00 85.50 1146 GLU A CA 1
ATOM 9463 C C . GLU A 1 1146 ? -17.681 -28.991 -62.308 1.00 85.50 1146 GLU A C 1
ATOM 9465 O O . GLU A 1 1146 ? -17.999 -28.027 -63.002 1.00 85.50 1146 GLU A O 1
ATOM 9470 N N . TRP A 1 1147 ? -16.419 -29.196 -61.930 1.00 89.00 1147 TRP A N 1
ATOM 9471 C CA . TRP A 1 1147 ? -15.339 -28.252 -62.201 1.00 89.00 1147 TRP A CA 1
ATOM 9472 C C . TRP A 1 1147 ? -14.995 -28.127 -63.696 1.00 89.00 1147 TRP A C 1
ATOM 9474 O O . TRP A 1 1147 ? -14.618 -27.047 -64.143 1.00 89.00 1147 TRP A O 1
ATOM 9484 N N . ILE A 1 1148 ? -15.145 -29.199 -64.488 1.00 88.31 1148 ILE A N 1
ATOM 9485 C CA . ILE A 1 1148 ? -14.939 -29.163 -65.946 1.00 88.31 1148 ILE A CA 1
ATOM 9486 C C . ILE A 1 1148 ? -16.079 -28.385 -66.596 1.00 88.31 1148 ILE A C 1
ATOM 9488 O O . ILE A 1 1148 ? -15.827 -27.559 -67.470 1.00 88.31 1148 ILE A O 1
ATOM 9492 N N . ALA A 1 1149 ? -17.321 -28.610 -66.155 1.00 83.81 1149 ALA A N 1
ATOM 9493 C CA . ALA A 1 1149 ? -18.471 -27.848 -66.633 1.00 83.81 1149 ALA A CA 1
ATOM 9494 C C . ALA A 1 1149 ? -18.313 -26.347 -66.325 1.00 83.81 1149 ALA A C 1
ATOM 9496 O O . ALA A 1 1149 ? -18.523 -25.519 -67.209 1.00 83.81 1149 ALA A O 1
ATOM 9497 N N . GLN A 1 1150 ? -17.869 -26.003 -65.111 1.00 85.00 1150 GLN A N 1
ATOM 9498 C CA . GLN A 1 1150 ? -17.565 -24.622 -64.718 1.00 85.00 1150 GLN A CA 1
ATOM 9499 C C . GLN A 1 1150 ? -16.409 -24.024 -65.529 1.00 85.00 1150 GLN A C 1
ATOM 9501 O O . GLN A 1 1150 ? -16.495 -22.874 -65.954 1.00 85.00 1150 GLN A O 1
ATOM 9506 N N . TYR A 1 1151 ? -15.348 -24.794 -65.786 1.00 87.75 1151 TYR A N 1
ATOM 9507 C CA . TYR A 1 1151 ? -14.225 -24.353 -66.616 1.00 87.75 1151 TYR A CA 1
ATOM 9508 C C . TYR A 1 1151 ? -14.640 -24.093 -68.074 1.00 87.75 1151 TYR A C 1
ATOM 9510 O O . TYR A 1 1151 ? -14.182 -23.128 -68.680 1.00 87.75 1151 TYR A O 1
ATOM 9518 N N . LEU A 1 1152 ? -15.520 -24.920 -68.648 1.00 85.06 1152 LEU A N 1
ATOM 9519 C CA . LEU A 1 1152 ? -16.032 -24.710 -70.007 1.00 85.06 1152 LEU A CA 1
ATOM 9520 C C . LEU A 1 1152 ? -16.949 -23.480 -70.106 1.00 85.06 1152 LEU A C 1
ATOM 9522 O O . LEU A 1 1152 ? -16.996 -22.852 -71.161 1.00 85.06 1152 LEU A O 1
ATOM 9526 N N . GLU A 1 1153 ? -17.653 -23.138 -69.025 1.00 83.19 1153 GLU A N 1
ATOM 9527 C CA . GLU A 1 1153 ? -18.543 -21.973 -68.947 1.00 83.19 1153 GLU A CA 1
ATOM 9528 C C . GLU A 1 1153 ? -17.771 -20.664 -68.721 1.00 83.19 1153 GLU A C 1
ATOM 9530 O O . GLU A 1 1153 ? -17.992 -19.683 -69.427 1.00 83.19 1153 GLU A O 1
ATOM 9535 N N . ASN A 1 1154 ? -16.841 -20.663 -67.761 1.00 80.94 1154 ASN A N 1
ATOM 9536 C CA . ASN A 1 1154 ? -16.231 -19.446 -67.212 1.00 80.94 1154 ASN A CA 1
ATOM 9537 C C . ASN A 1 1154 ? -14.710 -19.360 -67.431 1.00 80.94 1154 ASN A C 1
ATOM 9539 O O . ASN A 1 1154 ? -14.072 -18.403 -67.000 1.00 80.94 1154 ASN A O 1
ATOM 9543 N N . GLY A 1 1155 ? -14.100 -20.354 -68.079 1.00 81.19 1155 GLY A N 1
ATOM 9544 C CA . GLY A 1 1155 ? -12.649 -20.458 -68.193 1.00 81.19 1155 GLY A CA 1
ATOM 9545 C C . GLY A 1 1155 ? -11.979 -20.841 -66.871 1.00 81.19 1155 GLY A C 1
ATOM 9546 O O . GLY A 1 1155 ? -12.573 -21.439 -65.976 1.00 81.19 1155 GLY A O 1
ATOM 9547 N N . ILE A 1 1156 ? -10.688 -20.532 -66.739 1.00 82.31 1156 ILE A N 1
ATOM 9548 C CA . ILE A 1 1156 ? -9.942 -20.857 -65.519 1.00 82.31 1156 ILE A CA 1
ATOM 9549 C C . ILE A 1 1156 ? -10.427 -19.938 -64.376 1.00 82.31 1156 ILE A C 1
ATOM 9551 O O . ILE A 1 1156 ? -10.435 -18.721 -64.573 1.00 82.31 1156 ILE A O 1
ATOM 9555 N N . PRO A 1 1157 ? -10.721 -20.448 -63.163 1.00 73.38 1157 PRO A N 1
ATOM 9556 C CA . PRO A 1 1157 ? -11.286 -19.675 -62.040 1.00 73.38 1157 PRO A CA 1
ATOM 9557 C C . PRO A 1 1157 ? -10.442 -18.489 -61.510 1.00 73.38 1157 PRO A C 1
ATOM 9559 O O . PRO A 1 1157 ? -10.863 -17.813 -60.579 1.00 73.38 1157 PRO A O 1
ATOM 9562 N N . PHE A 1 1158 ? -9.281 -18.187 -62.104 1.00 68.25 1158 PHE A N 1
ATOM 9563 C CA . PHE A 1 1158 ? -8.482 -16.979 -61.828 1.00 68.25 1158 PHE A CA 1
ATOM 9564 C C . PHE A 1 1158 ? -8.748 -15.819 -62.810 1.00 68.25 1158 PHE A C 1
ATOM 9566 O O . PHE A 1 1158 ? -8.121 -14.773 -62.678 1.00 68.25 1158 PHE A O 1
ATOM 9573 N N . SER A 1 1159 ? -9.589 -16.004 -63.838 1.00 51.38 1159 SER A N 1
ATOM 9574 C CA . SER A 1 1159 ? -9.667 -15.109 -65.012 1.00 51.38 1159 SER A CA 1
ATOM 9575 C C . SER A 1 1159 ? -10.686 -13.959 -64.935 1.00 51.38 1159 SER A C 1
ATOM 9577 O O . SER A 1 1159 ? -10.872 -13.258 -65.922 1.00 51.38 1159 SER A O 1
ATOM 9579 N N . ASN A 1 1160 ? -11.241 -13.659 -63.755 1.00 44.53 1160 ASN A N 1
ATOM 9580 C CA . ASN A 1 1160 ? -12.044 -12.441 -63.534 1.00 44.53 1160 ASN A CA 1
ATOM 9581 C C . ASN A 1 1160 ? -11.209 -11.144 -63.415 1.00 44.53 1160 ASN A C 1
ATOM 9583 O O . ASN A 1 1160 ? -11.737 -10.095 -63.052 1.00 44.53 1160 ASN A O 1
ATOM 9587 N N . GLU A 1 1161 ? -9.918 -11.178 -63.744 1.00 42.41 1161 GLU A N 1
ATOM 9588 C CA . GLU A 1 1161 ? -9.093 -9.979 -63.911 1.00 42.41 1161 GLU A CA 1
ATOM 9589 C C . GLU A 1 1161 ? -9.134 -9.525 -65.384 1.00 42.41 1161 GLU A C 1
ATOM 9591 O O . GLU A 1 1161 ? -8.187 -9.733 -66.140 1.00 42.41 1161 GLU A O 1
ATOM 9596 N N . GLY A 1 1162 ? -10.255 -8.913 -65.790 1.00 34.69 1162 GLY A N 1
ATOM 9597 C CA . GLY A 1 1162 ? -10.355 -8.109 -67.018 1.00 34.69 1162 GLY A CA 1
ATOM 9598 C C . GLY A 1 1162 ? -11.404 -8.555 -68.043 1.00 34.69 1162 GLY A C 1
ATOM 9599 O O . GLY A 1 1162 ? -11.061 -9.178 -69.048 1.00 34.69 1162 GLY A O 1
ATOM 9600 N N . ILE A 1 1163 ? -12.655 -8.130 -67.831 1.00 29.55 1163 ILE A N 1
ATOM 9601 C CA . ILE A 1 1163 ? -13.524 -7.615 -68.906 1.00 29.55 1163 ILE A CA 1
ATOM 9602 C C . ILE A 1 1163 ? -13.600 -6.103 -68.721 1.00 29.55 1163 ILE A C 1
ATOM 9604 O O . ILE A 1 1163 ? -13.807 -5.685 -67.557 1.00 29.55 1163 ILE A O 1
#

Secondary structure (DSSP, 8-state):
---SHHHHHHHHHHHHHHT--HHHHHHHHHHHHHHHHH--S-HHHHHHHHHHHHHHHHHHTT--PPPPHHHHHHHHHHHT--STT-TTHHHHHHHHH-TTS---HHHHHHHHHHHHHHHHHHHHHHHHHTTS--HHHHHHHHHHHHHHHTSGGGTTTTHHHHHHHHHHHHHHHHHHHHHHHHHHHHTT-HHHHHHHHHT--S--GGGHHHHHHHHHHHHHHHHHHHHHHHHHHS---S--SSHHHHHHHHHHHHHHHT---SSSSPPPHHHHHHHHHHHHHHHHHHHHHHHHHHHT--SHHHHHHHHHHHHHT---TTTSPPPGGGSHHHHHHHHHHHHHHHHT--SHHHHHHHHHHHHHHHHH----HHHHHHHHHHHHHHHHHHHHHHHHHHTPPPPSS----SSPPPHHHHHHHHHHHHHHHHHHHHHHHHSGGG---HHHHHHHHHHHHHHHHH-TT-HHHHHHHHHHHHHHHHHHHHHHHHTT-HHHHHHHHHHTTTS--TTHHHHTTGGG-HHHHHHHHHHS-----SSHHHHHHHHHHHHHHHHHHHSS--SS---S-HHHHHHHHHHHHHHHHHHHHHHHHHHHHHT-TT--HHHHHHHHHTTGGGTTSHHHHHHHHHHHHHHHHHHHHHHHHTT-HHHHHHHHHHHHHTT--HHHHHHHHHHHHHHHHHHH-HHHHHHHHHHTHHHHTTTS-HHHHHHHHHHHHHHHHHTT-HHHHTHHHHHHHHHHT-TT----HHHHHHHHHHHHHHHHTSSS--HHHHHHHHHHH--STTPPPPGGGHHHHHHHHHHHHH-GGGHHHHHHHHHHGGG-SSPPHHHHTS--HHHHHHHHHHHHHHHHHHHHHH-SS--HHHHHHHHHHHHHHHHHHHHHHHHHHT-SS--SS-----HHHHHHHHHHHHHHHHHHHHHHHHHS-TTSHHHHHHHHHHHHHHTT-TT-THHHHHHHHHHHHHHGGGGHHHHHHHHHHHHHHH---TT-HHHHT-TTHHHHHHHHHHHHHHHHHHTT-TTSHHHHHHHHHHHHHHHHTS-B--PPPSS--HHHHHHHHHHHHHHHHHHHHHHHHHHHHHTTTGGGS-TT---S-TT-GGGHHHHHTS--SPPSBHHHHHHHHHHHTSTTHHHHHHHHHHH-GGGS-HHHHHHHHH-STT--S--

Organism: NCBI:txid1899563

Foldseek 3Di:
DPPPPLVVLQVQLVVLCVVPDPVSPVVSLVSLVVSCVPDPDDPPSNVSSVVVNVVSVVVVVVDQPDDDPVLVVLVVVVVVDDAPPPPCVVVSLLVLLDQPPDPRPSSVVVLVVCLVVVLVRLVVVLVVCLVPHDPVVLVSVVCVQVSNLVRVVCVPRCVVSVLSSVQSVLVVLCVVLVVVLVVCLLQLVLVSSVVSLVPRPPDDPVCVLPSVVSVVSSVQSVVLVVVLVCLLVVDDLAQDPDLVSLLVLLVSLVCLVPRDRPHPHDDHPVSVVSSVVSNVSSLVSSLVNLLVQLLPALDPVSNQVSVVSVVVSPDDCVNPPDDPVSNVNNVVSHLVVQQVQQQVDQDLVSLVVSLVVLVVDLVDGDDPPVVSVVSVLVSVLSVVLSVQLVCLLQQHDADPDDDDDPHHHHPNSVVSSVVSVVLVVLLVVLCVLLDPVNLHELVSLVVSLVSLVVVCVVRVNNPSSVVSNVSSVPNNVQSVLLVCVLVVVLPVNQVVLVPPPPDDDLQSVQSNPPNPPVPLLVVLVVLLDDDADDDLVRLVVSVVVLVVSVVVVPVVPDPPPSPPHCNCVSSVVNVVVSVVVSVVRSVVVLVVVLPPPVDALVVLQVVLVVLVVVCVDVVSVVSSLSSLLSSLLRQLVVCLVVPNLVSNVVSLVVNVVSPHDVVVSVLSVLVSQCSCCLVPDLLSNLVSCQVCVVVCPVVDQLVRVQVSLVSSLLRCVVVVVVVSNVSSVVSVVVVVVDPRHDHDPLSVLVVLVVVLVVQLPDLDRDPVSLLSVCVSAVDDADDARDPSCQVVVLVVLVVLVVDPSSLLVNLLVLQSQPRHPPHRPSNPPDDNSVVVLVVVLVVLLVVLVVVQQADQALDLVVLVVSLVVLVVSVVSQVVSQVSCVSRPDNGPDRRDDDPSSVVSNVVSVLSNVLVVLLVVLLAAACVDPVSVSSLVVSVVSLVVSPSHNNSVVSVLSSVLSVLLVVLVVLLVVLLVLLLLLQVDALPPCPSLVDLCSLVSNLVSLVVNVVSCVVSVSFPHHNQQVSQVVSVCSNVPNNVFQDDDDPDGGSVVVSVVSVVLSVVLVVLVVLLVQLVVLCVVVVVPDPPPDQPPDLPPVSCVSNQVSHDQDDRRTPSSLSNVVSSCPDPPNVSNLVSCCVPPVPSHRVNSNVCVVPNDPVPPPDD

Sequence (1163 aa):
MPKQNCNDELLKAQLHFQSNTERSIALAERLLRKIIRTELGDGQCVAEAQRLLDKISRKKSANIPSPTQQENNLINRWAEIDSINHPRLWQFLENLFAEDLCESPHVQNLRNNIIKRFSIWLSELLDGLRNEFNKEDVDFINDGINLIRRNSYYKLALEKEKLVLLEIEFSRDYQKTSVKINADLMEWKVDSARENRLSFDNIPKSFYPKLAILDQGISLVEQDRKNLEAILSSFSIQIAQDWQQLHLFTTKLNELQLFKVKSDFSIPPDWQIKVTEHIEKLLGNIQEFIRQHISGCNTLEELQIEYEQFKSLNISEEEMPLQERWFDSAQKNYISKLNSLLIQVNSKNSLEKIYQEIEEYTNTTSLPIWLIKWVQTIANQVFKLVNMWSQIEQGSEPISEIPDLSIHIPVELVKSHELYITDWNILEEVNCNLGPENKPDDSIFHKALLDISPINDHFPNHRFANELYKIAESGSLRYRLDEAIIHWDIERYIQLCKEQSATPSKVLMQYLQLVKYKKTLSKLQSLASVESYESIQQGLDWMDKWDATLCETKENNKLVSLDEVDLPVIVDNLIKNTYSKYLKLLYSKMDDLLVDESMNSGTLFECADALDLWQGDNKFSRYYRDFQQLAWKRGIQEEINVGNWNGAKSALMEFRQSGGEETEYEQLHTLLSLKESEEADPAKLADVLYDKWYALLPQLGGQQMEDVLFSCMMNNWRHNDEAHLAKLPRLMELGRRFPEIHWSDSFSLWMNWLDIEYELNQPKVDKNCLSALIKLVLLDKGRKLNELLREPLDRKITQWQQNDTNYLLYAWFKHAARNITPPLRSISDAVEPLDKIYHDTKELTANLDKSLRELPKLKHEKIQKYHLLLQADKENWDRLADYFNLLPFVPDFQPSVPKKLSELIQITVFLGQLNQQLLELEEVDLREASNKRTLTNAIGTVKKLDGYKMQAGLNARLETLSALQDINYPLNRLKDEIIRLSKCNKDEAGVLDSNELLPKMLNYLDDIIQIFDFRQMIGRGMWKAVAKDCWTWLKDDGKVLADMPDTLNLHDLKHFFYELHKEEQGLRTDLKNLDKAIEPIRPQIPSGVEPENSEDPKYAEFYIVLPKTAPRTKRGYCLFDREAIKHPTKILLTVKYRNYREDLPEWIAQYLENGIPFSNEGI

Radius of gyration: 62.63 Å; chains: 1; bounding box: 125×77×190 Å

pLDDT: mean 77.6, std 10.51, range [29.55, 92.44]